Protein AF-0000000074540325 (afdb_homodimer)

pLDDT: mean 92.82, std 8.45, range [39.62, 98.94]

Nearest PDB structures (foldseek):
  8rpl-assembly2_B  TM=8.154E-01  e=2.091E-77  Chloroflexota bacterium
  2p20-assembly1_A  TM=7.859E-01  e=2.698E-72  Salmonella enterica subsp. enterica serovar Typhimurium
  7mmz-assembly1_A  TM=8.323E-01  e=1.380E-63  Legionella pneumophila subsp. pneumophila str. Philadelphia 1
  5ifi-assembly3_C  TM=8.531E-01  e=8.844E-60  Cryptococcus neoformans H99
  8g0s-assembly1_B  TM=9.288E-01  e=1.425E-56  Cryptococcus neoformans

Radius of gyration: 36.54 Å; Cα contacts (8 Å, |Δi|>4): 2992; chains: 2; bounding box: 63×116×85 Å

Secondary structure (DSSP, 8-state):
-------B---HHHHHTSHHHHHHHHHT-SSHHHHHHHHHH-HHHHHHHHHHHTT---SB--SEEEE-TT-GGG-EEEET-BB-HHHHHTGGGGGGTTBEEEEEE-TTS-EEEEEHHHHHHHHHHHHHHHHHTT--TT-EEEE---S-HHHHHHHHHHHHTTPEEEE--TT--HHHHHHHHHHHT-SEEEEESEEEETTEEEESHHHHHHH-TTS---EEEEE-SS-------TTTEEEGGG----S--PPPPB-TTSEEEEEEE--TTSSPEEEEEEHHHHHHHHHHHHHHTS---TT-EEEE---TTSTHHHHHHHHHHHTT-EEEEE-S-TT-SSTTHHHHHHHHHT--EEEE-HHHHHHHHTT-HHHHHTS--TT--EEEE-SSPPPHHHHHHIIIIISTTSS-EEE-EEEGGGTEEEEE--TTS-B-TT---EEPTT--EEEE-TTS-B-SSS-EEEEE-S--TTS-S-BTT-HHHHHHHHSSSBTTBEEEEEEEEE-TTS-EEEEEEGGG-EEETTEEE-HHHHHHHHHTSTTEEEEEEEEEEETTTEEEEEEEEEE-TT----HHHHHHHHHHHHHHH-GGG--SEEEE-S---BBTTS-B-HHHHHHHHTT------TTBS-THHHHHHHHHH-/-------B---HHHHHTSHHHHHHHHHT-SSHHHHHHHHHH-HHHHHHHHHHHTT---SB--SEEEE-TT-GGG-EEEET-BB-HHHHHTGGGGGGTTBEEEEEE-TTS-EEEEEHHHHHHHHHHHHHHHHHTT--TT-EEEE---S-HHHHHHHHHHHHTTPEEEE--TT--HHHHHHHHHHHT-SEEEEESEEEETTEEEESHHHHHHH-TTS---EEEEE-SS-------TTTEEEGGG----S--PPPPB-TTSEEEEEEE--TTSSPEEEEEEHHHHHHHHHHHHHHTS---TT-EEEE---TTSTHHHHHHHHHHHTT-EEEEE-S-TT-SSTTHHHHHHHHHT--EEEE-HHHHHHHHTT-HHHHHTS--TT--EEEE-SSPPPHHHHHHIIIIISTTSS-EEE-EEEGGGTEEEEE--TTS-B-TT---EEPTT--EEEE-TTS-B-SSS-EEEEE-S--TTS-S-BTT-HHHHHHHHSSSBTTBEEEEEEEEE-TTS-EEEEEEGGG-EEETTEEE-HHHHHHHHHTSTTEEEEEEEEEEETTTEEEEEEEEEE-TT----HHHHHHHHHHHHHHH-GGG--SEEEE-S---BBTTS-B-HHHHHHHHTT------TTBS-THHHHHHHHHH-

Solvent-accessible surface area (backbone atoms only — not comparable to full-atom values): 65055 Å² total; per-residue (Å²): 127,82,86,73,61,76,76,43,71,55,53,67,67,59,29,71,68,27,53,48,45,51,48,26,61,74,75,68,44,92,45,71,68,57,46,32,49,48,16,41,74,36,48,63,61,33,55,50,48,49,39,59,78,58,61,65,66,57,82,36,71,50,79,37,63,65,46,52,86,75,31,70,84,53,53,41,44,32,42,82,20,22,27,38,45,25,43,47,31,40,59,71,42,43,70,48,28,52,29,37,36,34,39,36,34,42,50,88,64,50,71,49,77,32,27,31,40,56,46,50,31,51,17,16,17,50,29,44,45,42,43,73,74,67,51,37,69,72,38,29,37,31,34,46,34,55,48,44,72,65,43,57,34,48,47,37,15,28,27,23,48,34,11,20,21,26,45,32,48,60,72,51,41,31,68,64,48,23,56,52,37,41,72,63,48,21,37,35,37,38,34,20,36,29,45,51,45,80,90,37,75,46,69,37,42,67,42,48,59,68,16,48,67,88,38,59,59,56,37,33,36,33,35,79,69,67,78,58,93,69,94,72,48,81,89,34,40,43,50,49,89,71,66,80,47,53,57,69,60,83,69,44,82,29,52,28,68,41,57,29,35,38,44,62,42,88,32,94,85,63,59,65,42,33,31,27,26,18,25,45,7,51,44,50,41,20,27,48,45,40,34,44,36,60,45,59,47,63,64,38,24,39,33,61,66,69,44,43,36,38,60,64,27,54,35,51,54,41,11,38,26,38,62,57,17,24,35,49,41,52,34,50,44,69,54,34,88,41,72,38,39,57,43,50,47,28,40,75,67,42,31,18,33,44,31,31,25,37,56,59,50,51,58,52,55,70,67,39,66,61,51,49,66,78,38,61,53,81,50,45,56,28,37,34,34,31,71,40,83,48,54,64,69,58,48,48,42,46,31,53,66,66,36,58,68,71,24,49,71,34,29,37,43,64,42,69,55,41,44,41,57,47,26,28,35,44,55,74,45,68,38,42,86,70,36,26,32,37,56,25,77,39,38,33,59,48,28,24,45,97,86,66,43,80,51,68,74,41,78,20,38,29,30,30,64,54,74,54,66,21,40,37,78,32,29,65,96,32,58,64,59,35,42,59,64,28,41,57,89,41,85,76,27,40,44,70,52,28,28,21,33,33,46,96,87,57,40,29,42,73,34,48,46,50,86,48,44,23,46,31,69,89,40,78,42,42,28,41,60,54,25,55,60,47,40,67,37,87,53,33,60,42,52,50,39,42,50,37,84,33,93,87,37,52,18,38,36,33,35,37,36,20,59,31,91,93,50,73,94,41,71,65,56,50,47,50,48,37,50,50,44,22,69,74,71,32,71,80,57,39,50,74,40,76,43,75,31,94,48,75,43,20,30,74,61,46,36,68,42,56,67,45,53,45,18,55,76,67,71,46,81,66,76,84,59,53,57,35,64,43,61,60,21,54,54,51,44,45,59,71,69,102,126,83,88,73,60,75,75,43,71,55,52,67,68,60,29,71,69,27,52,48,45,52,49,26,61,75,74,70,45,93,45,70,67,56,48,34,50,47,17,41,76,36,48,63,61,34,56,52,47,48,40,59,77,60,60,66,67,57,82,36,71,50,81,37,62,64,45,52,87,77,32,73,84,53,53,43,44,32,41,80,19,23,26,36,43,26,43,48,32,41,60,70,42,42,71,49,28,52,29,40,36,35,37,36,34,41,48,89,65,51,73,51,77,31,28,31,40,57,46,50,30,52,17,15,18,50,30,45,46,41,43,74,74,68,51,38,69,73,36,29,36,32,33,46,35,54,48,44,73,65,44,58,34,49,45,36,13,29,27,24,47,34,12,20,21,26,45,33,48,60,74,51,41,33,68,62,49,24,54,52,38,42,73,63,49,21,37,34,36,37,34,21,37,28,46,53,45,81,90,36,76,44,68,36,40,66,41,48,60,68,17,49,67,89,39,60,58,55,37,35,38,33,35,79,68,66,79,59,93,68,92,72,47,83,89,34,38,42,51,49,89,70,64,78,46,53,54,69,60,81,67,44,82,29,53,28,70,41,60,28,35,39,44,63,42,89,33,95,86,63,59,65,42,33,31,28,25,18,26,47,7,51,43,49,40,21,27,48,46,40,34,43,37,61,44,58,47,63,64,40,25,38,32,60,64,69,44,42,36,37,61,65,26,54,34,52,53,42,10,38,28,40,62,57,17,23,35,49,39,51,34,51,45,69,53,32,87,41,71,36,39,56,41,50,47,29,41,73,68,43,32,20,33,44,32,31,26,36,54,58,50,50,58,51,55,70,66,39,67,63,50,50,67,78,37,61,52,82,51,45,57,27,36,33,35,31,73,40,86,49,54,63,67,58,48,48,42,46,32,53,66,66,36,58,67,72,23,51,72,34,30,37,41,62,41,68,54,40,44,42,59,47,24,28,35,45,56,74,45,67,40,42,85,70,37,25,33,36,56,26,78,38,39,34,60,49,28,24,43,97,88,66,45,81,53,67,74,41,78,20,37,31,29,30,64,54,76,53,66,21,40,36,80,32,28,66,96,32,57,64,60,35,42,60,64,29,40,58,89,42,86,76,28,40,43,71,50,28,28,23,33,32,46,97,86,58,41,29,44,73,34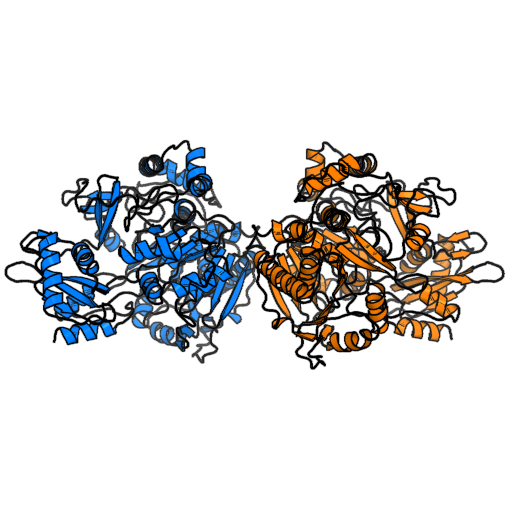,49,48,50,87,47,44,22,45,33,69,88,40,78,43,42,30,41,60,55,24,53,60,46,37,66,38,86,52,33,59,42,52,50,39,42,50,38,84,34,93,85,37,52,17,38,35,34,35,37,34,21,58,31,93,92,52,73,93,43,72,65,55,50,48,49,47,38,48,50,43,21,70,74,70,33,71,80,57,40,50,75,38,76,43,74,31,94,47,74,42,19,30,74,63,46,36,68,43,56,67,45,52,46,18,55,76,65,70,47,82,66,77,84,59,52,57,35,65,44,62,62,21,53,55,51,44,46,58,72,69,100

Foldseek 3Di:
DPPFDFDFAFDPVLQCQFLQNVVCVVVVHPDPVVLQVVLQVCVQVNVVVLCVSLVFDWPAFADGQWDQPVHLLFIAGSHPIWHFLLCLLAVVCVVQQPAWAEWEAELVGDIDTDGSNRLLLLLQLVLVVCVVLVDAAAAEEEELEWQDSVLLSSLSSQRQRNHAYEYDFNLFALQVVLLVQALRLHAEYEEEQFGDALHDTHGRQVRPVSSCPPGNHFAYEYEYDPVDDDDADPRHYDYSVPRDGGSDDHGDIDRQARFHYWAWDQDPVQRIWTFTWGSNLLASFLQQCCCWAVRDDAAAEEEEPDTCNFLVNSSCSSNQSSSNHYYYHYTYACCPPHHLNVLVCCQVVVHAEYEAALVNLLSSCVVDLCSNVVGDNVSYAEYEYEDDQHAQVSQVCCCCRNVVSNHYYWYFYDGPQSSHGQFTDHSNGTDGGRWRFAGDRNWQWFFAAQVRDGDAQDKGFIKTQGDDNGHTSDTRVCNPVRCVQFAPSDHRIGGPQWIKHAYPVRIIDTQGGNVQWAQFQNDTDRQSVLFNQLCVPQFFPGKGWGWAQDDVGRTAIEIETETDPPDDDDPVSLVVSQCSSCVVPNPRRRHPYYFYFNDFWDFPSGHGDVVQVRCLVVVHDNRRSSRTPDPCRSVRSNVSVD/DPPFDFDFAFDPVLQCQFLQNVVCVVVVHPDPVVLQVVLQVCVQVNVVVLCVSLVFDWPAFADGQWDQPVHQLFIAGSHPIWHFLLCLLAVVCVVQQPAWAEWEAELVGDIDTDGSNRLLLLLQLVLVVCVVLVDAAAAEEEELEWQDSVLLSSLSSQRQRNHAYEYDFNLFALQVVLLVQALRLHAEYEEEQFGDALHDTHGRQVRPVSSCPPGNHFAYEYEYDPVDDDDADPRHYDYSVPRDGGSDDHGDIDRQARFHYWAWDQDPVQRIWTFTWGSNLLASFLQQCCCFAVRDDAAAEEEEPDTCNFLVNSSCSSNQSSSNHYYYHYTYACCPPHHLNVLVCCQVVVHAEYEAALVNLLSSCVVDLVSNVVGDNVSYAEYEYEDDQHAQVSQVCCCCRNVVSNHYYWYFYDGPQSSHGQFTAHSNGGDGGRWRHAGDRNWQWFFQAQVRDGDAQDKGFIKTQGDDNGHTSDTRVCNPVRCVQFAPSDHRIGGPQWIKHAHPVRIIDTQGGNVQWAQFQNDTDRQSVLFNQLCVPQFFPGKGWGWAQDDPGRTAIEIETATDPPDDDDPVSLVVSQCSSCVVPNPRRRHPYYFYFNDFWDFPSGHGDRVQVRCLVVVHDNRRSSRTPDPCRSVRSNVSVD

Structure (mmCIF, N/CA/C/O backbone):
data_AF-0000000074540325-model_v1
#
loop_
_entity.id
_entity.type
_entity.pdbx_description
1 polymer 'acetate--CoA ligase'
#
loop_
_atom_site.group_PDB
_atom_site.id
_atom_site.type_symbol
_atom_site.label_atom_id
_atom_site.label_alt_id
_atom_site.label_comp_id
_atom_site.label_asym_id
_atom_site.label_entity_id
_atom_site.label_seq_id
_atom_site.pdbx_PDB_ins_code
_atom_site.Cartn_x
_atom_site.Cartn_y
_atom_site.Cartn_z
_atom_site.occupancy
_atom_site.B_iso_or_equiv
_atom_site.auth_seq_id
_atom_site.auth_comp_id
_atom_site.auth_asym_id
_atom_site.auth_atom_id
_atom_site.pdbx_PDB_model_num
ATOM 1 N N . MET A 1 1 ? -17.625 31.891 34.281 1 39.62 1 MET A N 1
ATOM 2 C CA . MET A 1 1 ? -17.609 30.969 33.156 1 39.62 1 MET A CA 1
ATOM 3 C C . MET A 1 1 ? -18.391 29.703 33.469 1 39.62 1 MET A C 1
ATOM 5 O O . MET A 1 1 ? -18.25 29.125 34.531 1 39.62 1 MET A O 1
ATOM 9 N N . ARG A 1 2 ? -19.672 29.641 33.031 1 47.06 2 ARG A N 1
ATOM 10 C CA . ARG A 1 2 ? -20.578 28.531 33.312 1 47.06 2 ARG A CA 1
ATOM 11 C C . ARG A 1 2 ? -19.828 27.219 33.375 1 47.06 2 ARG A C 1
ATOM 13 O O . ARG A 1 2 ? -18.938 26.953 32.594 1 47.06 2 ARG A O 1
ATOM 20 N N . LYS A 1 3 ? -19.922 26.5 34.531 1 57.47 3 LYS A N 1
ATOM 21 C CA . LYS A 1 3 ? -19.406 25.156 34.781 1 57.47 3 LYS A CA 1
ATOM 22 C C . LYS A 1 3 ? -19.781 24.203 33.625 1 57.47 3 LYS A C 1
ATOM 24 O O . LYS A 1 3 ? -20.969 23.906 33.438 1 57.47 3 LYS A O 1
ATOM 29 N N . MET A 1 4 ? -18.984 24.125 32.531 1 70.88 4 MET A N 1
ATOM 30 C CA . MET A 1 4 ? -19.234 23.188 31.438 1 70.88 4 MET A CA 1
ATOM 31 C C . MET A 1 4 ? -18.906 21.766 31.875 1 70.88 4 MET A C 1
ATOM 33 O O . MET A 1 4 ? -17.844 21.5 32.406 1 70.88 4 MET A O 1
ATOM 37 N N . GLY A 1 5 ? -19.922 20.891 32 1 78.5 5 GLY A N 1
ATOM 38 C CA . GLY A 1 5 ? -19.719 19.484 32.344 1 78.5 5 GLY A CA 1
ATOM 39 C C . GLY A 1 5 ? -19.062 18.688 31.25 1 78.5 5 GLY A C 1
ATOM 40 O O . GLY A 1 5 ? -18.984 19.125 30.109 1 78.5 5 GLY A O 1
ATOM 41 N N . PHE A 1 6 ? -18.344 17.625 31.734 1 84.12 6 PHE A N 1
ATOM 42 C CA . PHE A 1 6 ? -17.844 16.656 30.781 1 84.12 6 PHE A CA 1
ATOM 43 C C . PHE A 1 6 ? -18.969 16.031 29.969 1 84.12 6 PHE A C 1
ATOM 45 O O . PHE A 1 6 ? -19.969 15.578 30.531 1 84.12 6 PHE A O 1
ATOM 52 N N . ILE A 1 7 ? -18.781 16.078 28.672 1 87 7 ILE A N 1
ATOM 53 C CA . ILE A 1 7 ? -19.922 15.594 27.875 1 87 7 ILE A CA 1
ATOM 54 C C . ILE A 1 7 ? -19.484 14.375 27.062 1 87 7 ILE A C 1
ATOM 56 O O . ILE A 1 7 ? -20.328 13.703 26.453 1 87 7 ILE A O 1
ATOM 60 N N . TRP A 1 8 ? -18.25 14.125 26.922 1 93.81 8 TRP A N 1
ATOM 61 C CA . TRP A 1 8 ? -17.75 12.953 26.219 1 93.81 8 TRP A CA 1
ATOM 62 C C . TRP A 1 8 ? -16.734 12.203 27.078 1 93.81 8 TRP A C 1
ATOM 64 O O . TRP A 1 8 ? -15.805 12.812 27.625 1 93.81 8 TRP A O 1
ATOM 74 N N . HIS A 1 9 ? -16.953 10.961 27.203 1 94.88 9 HIS A N 1
ATOM 75 C CA . HIS A 1 9 ? -16.031 10.07 27.891 1 94.88 9 HIS A CA 1
ATOM 76 C C . HIS A 1 9 ? -15.469 9.016 26.953 1 94.88 9 HIS A C 1
ATOM 78 O O . HIS A 1 9 ? -16.219 8.438 26.156 1 94.88 9 HIS A O 1
ATOM 84 N N . PRO A 1 10 ? -14.203 8.82 27.016 1 94.38 10 PRO A N 1
ATOM 85 C CA . PRO A 1 10 ? -13.609 7.867 26.078 1 94.38 10 PRO A CA 1
ATOM 86 C C . PRO A 1 10 ? -14.102 6.441 26.297 1 94.38 10 PRO A C 1
ATOM 88 O O . PRO A 1 10 ? -14.07 5.934 27.422 1 94.38 10 PRO A O 1
ATOM 91 N N . PRO A 1 11 ? -14.531 5.84 25.234 1 93.38 11 PRO A N 1
ATOM 92 C CA . PRO A 1 11 ? -14.82 4.406 25.344 1 93.38 11 PRO A CA 1
ATOM 93 C C . PRO A 1 11 ? -13.617 3.598 25.812 1 93.38 11 PRO A C 1
ATOM 95 O O . PRO A 1 11 ? -12.484 3.891 25.422 1 93.38 11 PRO A O 1
ATOM 98 N N . LYS A 1 12 ? -13.875 2.537 26.625 1 93.06 12 LYS A N 1
ATOM 99 C CA . LYS A 1 12 ? -12.82 1.721 27.219 1 93.06 12 LYS A CA 1
ATOM 100 C C . LYS A 1 12 ? -11.906 1.138 26.141 1 93.06 12 LYS A C 1
ATOM 102 O O . LYS A 1 12 ? -10.68 1.154 26.281 1 93.06 12 LYS A O 1
ATOM 107 N N . GLU A 1 13 ? -12.5 0.644 25.125 1 93.44 13 GLU A N 1
ATOM 108 C CA . GLU A 1 13 ? -11.734 0.012 24.047 1 93.44 13 GLU A CA 1
ATOM 109 C C . GLU A 1 13 ? -10.812 1.016 23.375 1 93.44 13 GLU A C 1
ATOM 111 O O . GLU A 1 13 ? -9.672 0.686 23.016 1 93.44 13 GLU A O 1
ATOM 116 N N . LEU A 1 14 ? -11.281 2.188 23.156 1 92.69 14 LEU A N 1
ATOM 117 C CA . LEU A 1 14 ? -10.492 3.246 22.547 1 92.69 14 LEU A CA 1
ATOM 118 C C . LEU A 1 14 ? -9.273 3.578 23.406 1 92.69 14 LEU A C 1
ATOM 120 O O . LEU A 1 14 ? -8.164 3.713 22.875 1 92.69 14 LEU A O 1
ATOM 124 N N . VAL A 1 15 ? -9.469 3.635 24.688 1 94.56 15 VAL A N 1
ATOM 125 C CA . VAL A 1 15 ? -8.383 3.969 25.609 1 94.56 15 VAL A CA 1
ATOM 126 C C . VAL A 1 15 ? -7.359 2.836 25.641 1 94.56 15 VAL A C 1
ATOM 128 O O . VAL A 1 15 ? -6.156 3.074 25.5 1 94.56 15 VAL A O 1
ATOM 131 N N . GLU A 1 16 ? -7.852 1.613 25.734 1 95.12 16 GLU A N 1
ATOM 132 C CA . GLU A 1 16 ? -6.984 0.447 25.891 1 95.12 16 GLU A CA 1
ATOM 133 C C . GLU A 1 16 ? -6.102 0.253 24.656 1 95.12 16 GLU A C 1
ATOM 135 O O . GLU A 1 16 ? -4.961 -0.201 24.781 1 95.12 16 GLU A O 1
ATOM 140 N N . GLU A 1 17 ? -6.625 0.683 23.578 1 94.94 17 GLU A N 1
ATOM 141 C CA . GLU A 1 17 ? -5.895 0.445 22.344 1 94.94 17 GLU A CA 1
ATOM 142 C C . GLU A 1 17 ? -5.086 1.673 21.938 1 94.94 17 GLU A C 1
ATOM 144 O O . GLU A 1 17 ? -4.352 1.638 20.938 1 94.94 17 GLU A O 1
ATOM 149 N N . SER A 1 18 ? -5.105 2.717 22.703 1 96.75 18 SER A N 1
ATOM 150 C CA . SER A 1 18 ? -4.484 3.977 22.312 1 96.75 18 SER A CA 1
ATOM 151 C C . SER A 1 18 ? -2.973 3.932 22.5 1 96.75 18 SER A C 1
ATOM 153 O O . SER A 1 18 ? -2.473 3.203 23.359 1 96.75 18 SER A O 1
ATOM 155 N N . ASN A 1 19 ? -2.229 4.641 21.672 1 98 19 ASN A N 1
ATOM 156 C CA . ASN A 1 19 ? -0.785 4.801 21.828 1 98 19 ASN A CA 1
ATOM 157 C C . ASN A 1 19 ? -0.426 5.398 23.188 1 98 19 ASN A C 1
ATOM 159 O O . ASN A 1 19 ? 0.582 5.023 23.781 1 98 19 ASN A O 1
ATOM 163 N N . VAL A 1 20 ? -1.265 6.352 23.656 1 97.25 20 VAL A N 1
ATOM 164 C CA . VAL A 1 20 ? -1.009 7.012 24.938 1 97.25 20 VAL A CA 1
ATOM 165 C C . VAL A 1 20 ? -1.085 5.996 26.062 1 97.25 20 VAL A C 1
ATOM 167 O O . VAL A 1 20 ? -0.254 6.012 26.984 1 97.25 20 VAL A O 1
ATOM 170 N N . LYS A 1 21 ? -2.092 5.117 26.016 1 97 21 LYS A N 1
ATOM 171 C CA . LYS A 1 21 ? -2.211 4.082 27.031 1 97 21 LYS A CA 1
ATOM 172 C C . LYS A 1 21 ? -0.998 3.154 27.016 1 97 21 LYS A C 1
ATOM 174 O O . LYS A 1 21 ? -0.495 2.768 28.078 1 97 21 LYS A O 1
ATOM 179 N N . ALA A 1 22 ? -0.578 2.771 25.859 1 97.75 22 ALA A N 1
ATOM 180 C CA . ALA A 1 22 ? 0.612 1.933 25.75 1 97.75 22 ALA A CA 1
ATOM 181 C C . ALA A 1 22 ? 1.819 2.598 26.406 1 97.75 22 ALA A C 1
ATOM 183 O O . ALA A 1 22 ? 2.592 1.942 27.109 1 97.75 22 ALA A O 1
ATOM 184 N N . PHE A 1 23 ? 2.029 3.857 26.141 1 98 23 PHE A N 1
ATOM 185 C CA . PHE A 1 23 ? 3.131 4.605 26.734 1 98 23 PHE A CA 1
ATOM 186 C C . PHE A 1 23 ? 2.973 4.68 28.25 1 98 23 PHE A C 1
ATOM 188 O O . PHE A 1 23 ? 3.934 4.461 29 1 98 23 PHE A O 1
ATOM 195 N N . MET A 1 24 ? 1.823 5.031 28.703 1 97.38 24 MET A N 1
ATOM 196 C CA . MET A 1 24 ? 1.558 5.129 30.125 1 97.38 24 MET A CA 1
ATOM 197 C C . MET A 1 24 ? 1.885 3.816 30.844 1 97.38 24 MET A C 1
ATOM 199 O O . MET A 1 24 ? 2.527 3.816 31.891 1 97.38 24 MET A O 1
ATOM 203 N N . ASP A 1 25 ? 1.465 2.723 30.234 1 97.56 25 ASP A N 1
ATOM 204 C CA . ASP A 1 25 ? 1.739 1.41 30.812 1 97.56 25 ASP A CA 1
ATOM 205 C C . ASP A 1 25 ? 3.24 1.129 30.844 1 97.56 25 ASP A C 1
ATOM 207 O O . ASP A 1 25 ? 3.764 0.652 31.859 1 97.56 25 ASP A O 1
ATOM 211 N N . ALA A 1 26 ? 3.867 1.436 29.781 1 97.81 26 ALA A N 1
ATOM 212 C CA . ALA A 1 26 ? 5.297 1.158 29.672 1 97.81 26 ALA A CA 1
ATOM 213 C C . ALA A 1 26 ? 6.094 1.988 30.672 1 97.81 26 ALA A C 1
ATOM 215 O O . ALA A 1 26 ? 7.109 1.526 31.203 1 97.81 26 ALA A O 1
ATOM 216 N N . GLU A 1 27 ? 5.68 3.264 30.875 1 97.12 27 GLU A N 1
ATOM 217 C CA . GLU A 1 27 ? 6.445 4.191 31.703 1 97.12 27 GLU A CA 1
ATOM 218 C C . GLU A 1 27 ? 5.871 4.277 33.125 1 97.12 27 GLU A C 1
ATOM 220 O O . GLU A 1 27 ? 6.41 4.988 33.969 1 97.12 27 GLU A O 1
ATOM 225 N N . GLY A 1 28 ? 4.734 3.627 33.375 1 96.56 28 GLY A N 1
ATOM 226 C CA . GLY A 1 28 ? 4.207 3.463 34.719 1 96.56 28 GLY A CA 1
ATOM 227 C C . GLY A 1 28 ? 3.295 4.602 35.156 1 96.56 28 GLY A C 1
ATOM 228 O O . GLY A 1 28 ? 3.285 4.992 36.312 1 96.56 28 GLY A O 1
ATOM 229 N N . PHE A 1 29 ? 2.557 5.203 34.25 1 96.12 29 PHE A N 1
ATOM 230 C CA . PHE A 1 29 ? 1.616 6.262 34.594 1 96.12 29 PHE A CA 1
ATOM 231 C C . PHE A 1 29 ? 0.203 5.707 34.719 1 96.12 29 PHE A C 1
ATOM 233 O O . PHE A 1 29 ? -0.233 4.902 33.906 1 96.12 29 PHE A O 1
ATOM 240 N N . SER A 1 30 ? -0.513 6.117 35.688 1 92 30 SER A N 1
ATOM 241 C CA . SER A 1 30 ? -1.896 5.695 35.906 1 92 30 SER A CA 1
ATOM 242 C C . SER A 1 30 ? -2.873 6.742 35.375 1 92 30 SER A C 1
ATOM 244 O O . SER A 1 30 ? -4.051 6.449 35.156 1 92 30 SER A O 1
ATOM 246 N N . ASP A 1 31 ? -2.383 7.91 35.25 1 90.94 31 ASP A N 1
ATOM 247 C CA . ASP A 1 31 ? -3.229 9.016 34.812 1 90.94 31 ASP A CA 1
ATOM 248 C C . ASP A 1 31 ? -2.525 9.875 33.75 1 90.94 31 ASP A C 1
ATOM 250 O O . ASP A 1 31 ? -1.314 10.086 33.844 1 90.94 31 ASP A O 1
ATOM 254 N N . TYR A 1 32 ? -3.299 10.359 32.781 1 93.56 32 TYR A N 1
ATOM 255 C CA . TYR A 1 32 ? -2.754 11.164 31.688 1 93.56 32 TYR A CA 1
ATOM 256 C C . TYR A 1 32 ? -2.166 12.469 32.219 1 93.56 32 TYR A C 1
ATOM 258 O O . TYR A 1 32 ? -1.13 12.93 31.734 1 93.56 32 TYR A O 1
ATOM 266 N N . LYS A 1 33 ? -2.801 13.062 33.188 1 92.75 33 LYS A N 1
ATOM 267 C CA . LYS A 1 33 ? -2.352 14.336 33.75 1 92.75 33 LYS A CA 1
ATOM 268 C C . LYS A 1 33 ? -0.965 14.195 34.375 1 92.75 33 LYS A C 1
ATOM 270 O O . LYS A 1 33 ? -0.13 15.094 34.25 1 92.75 33 LYS A O 1
ATOM 275 N N . GLN A 1 34 ? -0.732 13.117 35 1 95.06 34 GLN A N 1
ATOM 276 C CA . GLN A 1 34 ? 0.573 12.859 35.594 1 95.06 34 GLN A CA 1
ATOM 277 C C . GLN A 1 34 ? 1.661 12.766 34.531 1 95.06 34 GLN A C 1
ATOM 279 O O . GLN A 1 34 ? 2.785 13.227 34.75 1 95.06 34 GLN A O 1
ATOM 284 N N . MET A 1 35 ? 1.286 12.109 33.5 1 96.31 35 MET A N 1
ATOM 285 C CA . MET A 1 35 ? 2.213 12 32.375 1 96.31 35 MET A CA 1
ATOM 286 C C . MET A 1 35 ? 2.564 13.375 31.828 1 96.31 35 MET A C 1
ATOM 288 O O . MET A 1 35 ? 3.736 13.664 31.578 1 96.31 35 MET A O 1
ATOM 292 N N . VAL A 1 36 ? 1.586 14.227 31.672 1 97 36 VAL A N 1
ATOM 293 C CA . VAL A 1 36 ? 1.803 15.586 31.172 1 97 36 VAL A CA 1
ATOM 294 C C . VAL A 1 36 ? 2.725 16.344 32.125 1 97 36 VAL A C 1
ATOM 296 O O . VAL A 1 36 ? 3.686 16.984 31.703 1 97 36 VAL A O 1
ATOM 299 N N . GLU A 1 37 ? 2.488 16.188 33.406 1 96.44 37 GLU A N 1
ATOM 300 C CA . GLU A 1 37 ? 3.279 16.875 34.406 1 96.44 37 GLU A CA 1
ATOM 301 C C . GLU A 1 37 ? 4.738 16.438 34.375 1 96.44 37 GLU A C 1
ATOM 303 O O . GLU A 1 37 ? 5.648 17.266 34.375 1 96.44 37 GLU A O 1
ATOM 308 N N . LYS A 1 38 ? 4.906 15.188 34.281 1 97.75 38 LYS A N 1
ATOM 309 C CA . LYS A 1 38 ? 6.277 14.68 34.25 1 97.75 38 LYS A CA 1
ATOM 310 C C . LYS A 1 38 ? 6.984 15.141 32.969 1 97.75 38 LYS A C 1
ATOM 312 O O . LYS A 1 38 ? 8.172 15.469 33 1 97.75 38 LYS A O 1
ATOM 317 N N . SER A 1 39 ? 6.293 15.125 31.906 1 98.19 39 SER A N 1
ATOM 318 C CA . SER A 1 39 ? 6.879 15.492 30.609 1 98.19 39 SER A CA 1
ATOM 319 C C . SER A 1 39 ? 7.387 16.938 30.625 1 98.19 39 SER A C 1
ATOM 321 O O . SER A 1 39 ? 8.328 17.266 29.906 1 98.19 39 SER A O 1
ATOM 323 N N . THR A 1 40 ? 6.828 17.797 31.438 1 97.56 40 THR A N 1
ATOM 324 C CA . THR A 1 40 ? 7.23 19.203 31.5 1 97.56 40 THR A CA 1
ATOM 325 C C . THR A 1 40 ? 8.227 19.438 32.625 1 97.56 40 THR A C 1
ATOM 327 O O . THR A 1 40 ? 9.078 20.312 32.531 1 97.56 40 THR A O 1
ATOM 330 N N . ASP A 1 41 ? 8.117 18.609 33.656 1 97.56 41 ASP A N 1
ATOM 331 C CA . ASP A 1 41 ? 9.039 18.75 34.781 1 97.56 41 ASP A CA 1
ATOM 332 C C . ASP A 1 41 ? 10.445 18.297 34.406 1 97.56 41 ASP A C 1
ATOM 334 O O . ASP A 1 41 ? 11.43 18.875 34.875 1 97.56 41 ASP A O 1
ATOM 338 N N . ASP A 1 42 ? 10.5 17.312 33.594 1 98.19 42 ASP A N 1
ATOM 339 C CA . ASP A 1 42 ? 11.773 16.75 33.125 1 98.19 42 ASP A CA 1
ATOM 340 C C . ASP A 1 42 ? 11.82 16.641 31.609 1 98.19 42 ASP A C 1
ATOM 342 O O . ASP A 1 42 ? 11.656 15.547 31.062 1 98.19 42 ASP A O 1
ATOM 346 N N . ILE A 1 43 ? 12.203 17.719 31.031 1 97.5 43 ILE A N 1
ATOM 347 C CA . ILE A 1 43 ? 12.125 17.781 29.562 1 97.5 43 ILE A CA 1
ATOM 348 C C . ILE A 1 43 ? 13.234 16.922 28.953 1 97.5 43 ILE A C 1
ATOM 350 O O . ILE A 1 43 ? 13.109 16.453 27.828 1 97.5 43 ILE A O 1
ATOM 354 N N . GLU A 1 44 ? 14.328 16.703 29.672 1 98.06 44 GLU A N 1
ATOM 355 C CA . GLU A 1 44 ? 15.359 15.797 29.172 1 98.06 44 GLU A CA 1
ATOM 356 C C . GLU A 1 44 ? 14.828 14.375 29.047 1 98.06 44 GLU A C 1
ATOM 358 O O . GLU A 1 44 ? 15.031 13.711 28.016 1 98.06 44 GLU A O 1
ATOM 363 N N . TRP A 1 45 ? 14.203 13.945 30.125 1 98.25 45 TRP A N 1
ATOM 364 C CA . TRP A 1 45 ? 13.578 12.625 30.094 1 98.25 45 TRP A CA 1
ATOM 365 C C . TRP A 1 45 ? 12.547 12.531 28.984 1 98.25 45 TRP A C 1
ATOM 367 O O . TRP A 1 45 ? 12.555 11.578 28.203 1 98.25 45 TRP A O 1
ATOM 377 N N . TRP A 1 46 ? 11.703 13.445 28.828 1 98.56 46 TRP A N 1
ATOM 378 C CA . TRP A 1 46 ? 10.578 13.375 27.906 1 98.56 46 TRP A CA 1
ATOM 379 C C . TRP A 1 46 ? 11.07 13.344 26.453 1 98.56 46 TRP A C 1
ATOM 381 O O . TRP A 1 46 ? 10.648 12.492 25.672 1 98.56 46 TRP A O 1
ATOM 391 N N . TRP A 1 47 ? 11.922 14.266 26.141 1 98.62 47 TRP A N 1
ATOM 392 C CA . TRP A 1 47 ? 12.328 14.344 24.75 1 98.62 47 TRP A CA 1
ATOM 393 C C . TRP A 1 47 ? 13.219 13.164 24.359 1 98.62 47 TRP A C 1
ATOM 395 O O . TRP A 1 47 ? 13.266 12.773 23.203 1 98.62 47 TRP A O 1
ATOM 405 N N . SER A 1 48 ? 13.875 12.586 25.359 1 98.44 48 SER A N 1
ATOM 406 C CA . SER A 1 48 ? 14.547 11.32 25.109 1 98.44 48 SER A CA 1
ATOM 407 C C . SER A 1 48 ? 13.539 10.211 24.812 1 98.44 48 SER A C 1
ATOM 409 O O . SER A 1 48 ? 13.734 9.422 23.875 1 98.44 48 SER A O 1
ATOM 411 N N . LYS A 1 49 ? 12.492 10.156 25.609 1 98.38 49 LYS A N 1
ATOM 412 C CA . LYS A 1 49 ? 11.445 9.156 25.406 1 98.38 49 LYS A CA 1
ATOM 413 C C . LYS A 1 49 ? 10.719 9.383 24.078 1 98.38 49 LYS A C 1
ATOM 415 O O . LYS A 1 49 ? 10.352 8.422 23.391 1 98.38 49 LYS A O 1
ATOM 420 N N . ALA A 1 50 ? 10.508 10.68 23.734 1 98.44 50 ALA A N 1
ATOM 421 C CA . ALA A 1 50 ? 9.867 10.984 22.469 1 98.44 50 ALA A CA 1
ATOM 422 C C . ALA A 1 50 ? 10.68 10.43 21.297 1 98.44 50 ALA A C 1
ATOM 424 O O . ALA A 1 50 ? 10.125 9.812 20.375 1 98.44 50 ALA A O 1
ATOM 425 N N . VAL A 1 51 ? 12.008 10.633 21.328 1 98.69 51 VAL A N 1
ATOM 426 C CA . VAL A 1 51 ? 12.898 10.125 20.281 1 98.69 51 VAL A CA 1
ATOM 427 C C . VAL A 1 51 ? 12.75 8.602 20.172 1 98.69 51 VAL A C 1
ATOM 429 O O . VAL A 1 51 ? 12.664 8.062 19.078 1 98.69 51 VAL A O 1
ATOM 432 N N . GLU A 1 52 ? 12.672 7.98 21.328 1 98.25 52 GLU A N 1
ATOM 433 C CA . GLU A 1 52 ? 12.586 6.523 21.391 1 98.25 52 GLU A CA 1
ATOM 434 C C . GLU A 1 52 ? 11.242 6.031 20.844 1 98.25 52 GLU A C 1
ATOM 436 O O . GLU A 1 52 ? 11.203 5.164 19.969 1 98.25 52 GLU A O 1
ATOM 441 N N . TRP A 1 53 ? 10.148 6.57 21.312 1 98.12 53 TRP A N 1
ATOM 442 C CA . TRP A 1 53 ? 8.812 6.059 21.016 1 98.12 53 TRP A CA 1
ATOM 443 C C . TRP A 1 53 ? 8.391 6.43 19.594 1 98.12 53 TRP A C 1
ATOM 445 O O . TRP A 1 53 ? 7.586 5.73 18.984 1 98.12 53 TRP A O 1
ATOM 455 N N . LEU A 1 54 ? 8.961 7.523 19.109 1 98.44 54 LEU A N 1
ATOM 456 C CA . LEU A 1 54 ? 8.633 7.934 17.75 1 98.44 54 LEU A CA 1
ATOM 457 C C . LEU A 1 54 ? 9.625 7.336 16.75 1 98.44 54 LEU A C 1
ATOM 459 O O . LEU A 1 54 ? 9.508 7.555 15.547 1 98.44 54 LEU A O 1
ATOM 463 N N . ASN A 1 55 ? 10.57 6.652 17.266 1 97.88 55 ASN A N 1
ATOM 464 C CA . ASN A 1 55 ? 11.547 5.91 16.484 1 97.88 55 ASN A CA 1
ATOM 465 C C . ASN A 1 55 ? 12.336 6.828 15.555 1 97.88 55 ASN A C 1
ATOM 467 O O . ASN A 1 55 ? 12.43 6.578 14.352 1 97.88 55 ASN A O 1
ATOM 471 N N . VAL A 1 56 ? 12.852 7.902 16.109 1 98.69 56 VAL A N 1
ATOM 472 C CA . VAL A 1 56 ? 13.711 8.789 15.336 1 98.69 56 VAL A CA 1
ATOM 473 C C . VAL A 1 56 ? 15.047 8.109 15.07 1 98.69 56 VAL A C 1
ATOM 475 O O . VAL A 1 56 ? 15.711 7.645 16 1 98.69 56 VAL A O 1
ATOM 478 N N . GLU A 1 57 ? 15.438 8.023 13.859 1 98.44 57 GLU A N 1
ATOM 479 C CA . GLU A 1 57 ? 16.719 7.422 13.492 1 98.44 57 GLU A CA 1
ATOM 480 C C . GLU A 1 57 ? 17.797 8.492 13.289 1 98.44 57 GLU A C 1
ATOM 482 O O . GLU A 1 57 ? 17.516 9.547 12.711 1 98.44 57 GLU A O 1
ATOM 487 N N . TRP A 1 58 ? 18.938 8.234 13.836 1 98.62 58 TRP A N 1
ATOM 488 C CA . TRP A 1 58 ? 20.078 9.148 13.773 1 98.62 58 TRP A CA 1
ATOM 489 C C . TRP A 1 58 ? 21.219 8.562 12.945 1 98.62 58 TRP A C 1
ATOM 491 O O . TRP A 1 58 ? 21.5 7.363 13.023 1 98.62 58 TRP A O 1
ATOM 501 N N . PHE A 1 59 ? 21.781 9.414 12.07 1 98.56 59 PHE A N 1
ATOM 502 C CA . PHE A 1 59 ? 23 8.992 11.414 1 98.56 59 PHE A CA 1
ATOM 503 C C . PHE A 1 59 ? 24.141 8.867 12.422 1 9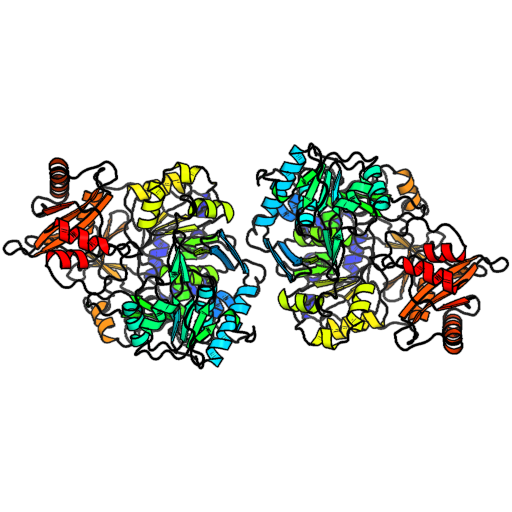8.56 59 PHE A C 1
ATOM 505 O O . PHE A 1 59 ? 24.953 7.949 12.336 1 98.56 59 PHE A O 1
ATOM 512 N N . LYS A 1 60 ? 24.234 9.812 13.281 1 98.44 60 LYS A N 1
ATOM 513 C CA . LYS A 1 60 ? 25.094 9.836 14.461 1 98.44 60 LYS A CA 1
ATOM 514 C C . LYS A 1 60 ? 24.297 10.141 15.727 1 98.44 60 LYS A C 1
ATOM 516 O O . LYS A 1 60 ? 23.609 11.156 15.805 1 98.44 60 LYS A O 1
ATOM 521 N N . PRO A 1 61 ? 24.328 9.273 16.719 1 98.12 61 PRO A N 1
ATOM 522 C CA . PRO A 1 61 ? 23.594 9.531 17.953 1 98.12 61 PRO A CA 1
ATOM 523 C C . PRO A 1 61 ? 24.016 10.836 18.641 1 98.12 61 PRO A C 1
ATOM 525 O O . PRO A 1 61 ? 25.188 11.219 18.578 1 98.12 61 PRO A O 1
ATOM 528 N N . TYR A 1 62 ? 23.094 11.484 19.25 1 98.5 62 TYR A N 1
ATOM 529 C CA . TYR A 1 62 ? 23.391 12.719 19.969 1 98.5 62 TYR A CA 1
ATOM 530 C C . TYR A 1 62 ? 24.031 12.422 21.312 1 98.5 62 TYR A C 1
ATOM 532 O O . TYR A 1 62 ? 23.906 11.32 21.844 1 98.5 62 TYR A O 1
ATOM 540 N N . GLU A 1 63 ? 24.688 13.398 21.891 1 97.94 63 GLU A N 1
ATOM 541 C CA . GLU A 1 63 ? 25.391 13.242 23.156 1 97.94 63 GLU A CA 1
ATOM 542 C C . GLU A 1 63 ? 24.594 13.836 24.328 1 97.94 63 GLU A C 1
ATOM 544 O O . GLU A 1 63 ? 24.719 13.375 25.469 1 97.94 63 GLU A O 1
ATOM 549 N N . LYS A 1 64 ? 23.922 14.898 24 1 97.44 64 LYS A N 1
ATOM 550 C CA . LYS A 1 64 ? 23.094 15.617 24.969 1 97.44 64 LYS A CA 1
ATOM 551 C C . LYS A 1 64 ? 21.75 16.016 24.375 1 97.44 64 LYS A C 1
ATOM 553 O O . LYS A 1 64 ? 21.688 16.453 23.219 1 97.44 64 LYS A O 1
ATOM 558 N N . VAL A 1 65 ? 20.734 15.852 25.25 1 98.44 65 VAL A N 1
ATOM 559 C CA . VAL A 1 65 ? 19.391 16.109 24.734 1 98.44 65 VAL A CA 1
ATOM 560 C C . VAL A 1 65 ? 19.219 17.594 24.453 1 98.44 65 VAL A C 1
ATOM 562 O O . VAL A 1 65 ? 18.656 17.969 23.422 1 98.44 65 VAL A O 1
ATOM 565 N N . TYR A 1 66 ? 19.578 18.438 25.344 1 98.12 66 TYR A N 1
ATOM 566 C CA . TYR A 1 66 ? 19.484 19.875 25.078 1 98.12 66 TYR A CA 1
ATOM 567 C C . TYR A 1 66 ? 20.594 20.641 25.797 1 98.12 66 TYR A C 1
ATOM 569 O O . TYR A 1 66 ? 21.188 20.125 26.75 1 98.12 66 TYR A O 1
ATOM 577 N N . ASP A 1 67 ? 21 21.781 25.266 1 98.19 67 ASP A N 1
ATOM 578 C CA . ASP A 1 67 ? 21.984 22.703 25.812 1 98.19 67 ASP A CA 1
ATOM 579 C C . ASP A 1 67 ? 21.469 24.125 25.812 1 98.19 67 ASP A C 1
ATOM 581 O O . ASP A 1 67 ? 21.234 24.703 24.75 1 98.19 67 ASP A O 1
ATOM 585 N N . MET A 1 68 ? 21.297 24.797 26.953 1 96.81 68 MET A N 1
ATOM 586 C CA . MET A 1 68 ? 20.766 26.156 27.078 1 96.81 68 MET A CA 1
ATOM 587 C C . MET A 1 68 ? 21.875 27.141 27.438 1 96.81 68 MET A C 1
ATOM 589 O O . MET A 1 68 ? 21.594 28.188 28.031 1 96.81 68 MET A O 1
ATOM 593 N N . SER A 1 69 ? 23.062 26.734 27.109 1 97.31 69 SER A N 1
ATOM 594 C CA . SER A 1 69 ? 24.188 27.578 27.516 1 97.31 69 SER A CA 1
ATOM 595 C C . SER A 1 69 ? 24.141 28.938 26.844 1 97.31 69 SER A C 1
ATOM 597 O O . SER A 1 69 ? 24.672 29.922 27.359 1 97.31 69 SER A O 1
ATOM 599 N N . LYS A 1 70 ? 23.484 29.047 25.766 1 95.75 70 LYS A N 1
ATOM 600 C CA . LYS A 1 70 ? 23.359 30.312 25.031 1 95.75 70 LYS A CA 1
ATOM 601 C C . LYS A 1 70 ? 22.094 31.062 25.422 1 95.75 70 LYS A C 1
ATOM 603 O O . LYS A 1 70 ? 21.766 32.094 24.844 1 95.75 70 LYS A O 1
ATOM 608 N N . GLY A 1 71 ? 21.391 30.484 26.359 1 96.38 71 GLY A N 1
ATOM 609 C CA . GLY A 1 71 ? 20.078 31.016 26.734 1 96.38 71 GLY A CA 1
ATOM 610 C C . GLY A 1 71 ? 18.922 30.156 26.25 1 96.38 71 GLY A C 1
ATOM 611 O O . GLY A 1 71 ? 19.062 29.453 25.25 1 96.38 71 GLY A O 1
ATOM 612 N N . ILE A 1 72 ? 17.812 30.297 26.969 1 97.06 72 ILE A N 1
ATOM 613 C CA . ILE A 1 72 ? 16.625 29.5 26.656 1 97.06 72 ILE A CA 1
ATOM 614 C C . ILE A 1 72 ? 16.141 29.844 25.25 1 97.06 72 ILE A C 1
ATOM 616 O O . ILE A 1 72 ? 15.609 28.984 24.547 1 97.06 72 ILE A O 1
ATOM 620 N N . GLU A 1 73 ? 16.406 31.078 24.781 1 96.31 73 GLU A N 1
ATOM 621 C CA . GLU A 1 73 ? 15.969 31.578 23.469 1 96.31 73 GLU A CA 1
ATOM 622 C C . GLU A 1 73 ? 16.703 30.875 22.344 1 96.31 73 GLU A C 1
ATOM 624 O O . GLU A 1 73 ? 16.25 30.875 21.188 1 96.31 73 GLU A O 1
ATOM 629 N N . TRP A 1 74 ? 17.859 30.266 22.703 1 96.94 74 TRP A N 1
ATOM 630 C CA . TRP A 1 74 ? 18.734 29.688 21.703 1 96.94 74 TRP A CA 1
ATOM 631 C C . TRP A 1 74 ? 19.125 28.25 22.078 1 96.94 74 TRP A C 1
ATOM 633 O O . TRP A 1 74 ? 20.281 27.859 21.891 1 96.94 74 TRP A O 1
ATOM 643 N N . THR A 1 75 ? 18.234 27.531 22.625 1 97.94 75 THR A N 1
ATOM 644 C CA . THR A 1 75 ? 18.484 26.156 23.062 1 97.94 75 THR A CA 1
ATOM 645 C C . THR A 1 75 ? 18.859 25.266 21.891 1 97.94 75 THR A C 1
ATOM 647 O O . THR A 1 75 ? 18.188 25.266 20.859 1 97.94 75 THR A O 1
ATOM 650 N N . ASP A 1 76 ? 19.984 24.562 22.016 1 98.31 76 ASP A N 1
ATOM 651 C CA . ASP A 1 76 ? 20.375 23.547 21.047 1 98.31 76 ASP A CA 1
ATOM 652 C C . ASP A 1 76 ? 19.859 22.172 21.453 1 98.31 76 ASP A C 1
ATOM 654 O O . ASP A 1 76 ? 20.016 21.75 22.609 1 98.31 76 ASP A O 1
ATOM 658 N N . TRP A 1 77 ? 19.25 21.531 20.609 1 98.75 77 TRP A N 1
ATOM 659 C CA . TRP A 1 77 ? 18.672 20.219 20.891 1 98.75 77 TRP A CA 1
ATOM 660 C C . TRP A 1 77 ? 19.469 19.109 20.203 1 98.75 77 TRP A C 1
ATOM 662 O O . TRP A 1 77 ? 19.906 19.266 19.078 1 98.75 77 TRP A O 1
ATOM 672 N N . PHE A 1 78 ? 19.656 17.969 21.016 1 98.81 78 PHE A N 1
ATOM 673 C CA . PHE A 1 78 ? 20.297 16.75 20.547 1 98.81 78 PHE A CA 1
ATOM 674 C C . PHE A 1 78 ? 21.703 17.062 20.016 1 98.81 78 PHE A C 1
ATOM 676 O O . PHE A 1 78 ? 22.016 16.734 18.875 1 98.81 78 PHE A O 1
ATOM 683 N N . VAL A 1 79 ? 22.469 17.578 20.891 1 98.56 79 VAL A N 1
ATOM 684 C CA . VAL A 1 79 ? 23.766 18.172 20.609 1 98.56 79 VAL A CA 1
ATOM 685 C C . VAL A 1 79 ? 24.703 17.125 20.016 1 98.56 79 VAL A C 1
ATOM 687 O O . VAL A 1 79 ? 24.812 16.016 20.531 1 98.56 79 VAL A O 1
ATOM 690 N N . ASN A 1 80 ? 25.234 17.406 18.891 1 98.25 80 ASN A N 1
ATOM 691 C CA . ASN A 1 80 ? 26.234 16.625 18.156 1 98.25 80 ASN A CA 1
ATOM 692 C C . ASN A 1 80 ? 25.609 15.438 17.438 1 98.25 80 ASN A C 1
ATOM 694 O O . ASN A 1 80 ? 26.312 14.602 16.891 1 98.25 80 ASN A O 1
ATOM 698 N N . GLY A 1 81 ? 24.312 15.352 17.484 1 98.69 81 GLY A N 1
ATOM 699 C CA . GLY A 1 81 ? 23.641 14.367 16.656 1 98.69 81 GLY A CA 1
ATOM 700 C C . GLY A 1 81 ? 23.594 14.75 15.188 1 98.69 81 GLY A C 1
ATOM 701 O O . GLY A 1 81 ? 23.891 15.891 14.828 1 98.69 81 GLY A O 1
ATOM 702 N N . ARG A 1 82 ? 23.422 13.75 14.336 1 98.81 82 ARG A N 1
ATOM 703 C CA . ARG A 1 82 ? 23.172 13.969 12.914 1 98.81 82 ARG A CA 1
ATOM 704 C C . ARG A 1 82 ? 21.859 13.305 12.477 1 98.81 82 ARG A C 1
ATOM 706 O O . ARG A 1 82 ? 21.625 12.133 12.781 1 98.81 82 ARG A O 1
ATOM 713 N N . VAL A 1 83 ? 21.031 14.062 11.805 1 98.75 83 VAL A N 1
ATOM 714 C CA . VAL A 1 83 ? 19.688 13.602 11.43 1 98.75 83 VAL A CA 1
ATOM 715 C C . VAL A 1 83 ? 19.281 14.219 10.094 1 98.75 83 VAL A C 1
ATOM 717 O O . VAL A 1 83 ? 20.062 14.969 9.484 1 98.75 83 VAL A O 1
ATOM 720 N N . ASN A 1 84 ? 18.188 13.859 9.562 1 98.88 84 ASN A N 1
ATOM 721 C CA . ASN A 1 84 ? 17.531 14.477 8.414 1 98.88 84 ASN A CA 1
ATOM 722 C C . ASN A 1 84 ? 16.031 14.164 8.398 1 98.88 84 ASN A C 1
ATOM 724 O O . ASN A 1 84 ? 15.648 12.992 8.484 1 98.88 84 ASN A O 1
ATOM 728 N N . ALA A 1 85 ? 15.281 15.156 8.305 1 98.88 85 ALA A N 1
ATOM 729 C CA . ALA A 1 85 ? 13.836 14.992 8.391 1 98.88 85 ALA A CA 1
ATOM 730 C C . ALA A 1 85 ? 13.312 14.125 7.25 1 98.88 85 ALA A C 1
ATOM 732 O O . ALA A 1 85 ? 12.438 13.273 7.457 1 98.88 85 ALA A O 1
ATOM 733 N N . ALA A 1 86 ? 13.828 14.312 6.059 1 98.81 86 ALA A N 1
ATOM 734 C CA . ALA A 1 86 ? 13.391 13.516 4.914 1 98.81 86 ALA A CA 1
ATOM 735 C C . ALA A 1 86 ? 13.797 12.055 5.082 1 98.81 86 ALA A C 1
ATOM 737 O O . ALA A 1 86 ? 13.039 11.148 4.719 1 98.81 86 ALA A O 1
ATOM 738 N N . TYR A 1 87 ? 15.008 11.789 5.629 1 98.75 87 TYR A N 1
ATOM 739 C CA . TYR A 1 87 ? 15.422 10.414 5.902 1 98.75 87 TYR A CA 1
ATOM 740 C C . TYR A 1 87 ? 14.438 9.727 6.836 1 98.75 87 TYR A C 1
ATOM 742 O O . TYR A 1 87 ? 14.039 8.578 6.59 1 98.75 87 TYR A O 1
ATOM 750 N N . ASN A 1 88 ? 14.031 10.398 7.852 1 98.75 88 ASN A N 1
ATOM 751 C CA . ASN A 1 88 ? 13.156 9.828 8.867 1 98.75 88 ASN A CA 1
ATOM 752 C C . ASN A 1 88 ? 11.727 9.664 8.359 1 98.75 88 ASN A C 1
ATOM 754 O O . ASN A 1 88 ? 11.039 8.711 8.727 1 98.75 88 ASN A O 1
ATOM 758 N N . ALA A 1 89 ? 11.266 10.586 7.504 1 98.19 89 ALA A N 1
ATOM 759 C CA . ALA A 1 89 ? 9.883 10.562 7.031 1 98.19 89 ALA A CA 1
ATOM 760 C C . ALA A 1 89 ? 9.742 9.68 5.797 1 98.19 89 ALA A C 1
ATOM 762 O O . ALA A 1 89 ? 8.633 9.281 5.434 1 98.19 89 ALA A O 1
ATOM 763 N N . LEU A 1 90 ? 10.859 9.359 5.145 1 98.06 90 LEU A N 1
ATOM 764 C CA . LEU A 1 90 ? 10.734 8.695 3.85 1 98.06 90 LEU A CA 1
ATOM 765 C C . LEU A 1 90 ? 11.758 7.582 3.699 1 98.06 90 LEU A C 1
ATOM 767 O O . LEU A 1 90 ? 11.398 6.414 3.557 1 98.06 90 LEU A O 1
ATOM 771 N N . ASP A 1 91 ? 13.07 7.852 3.809 1 97.88 91 ASP A N 1
ATOM 772 C CA . ASP A 1 91 ? 14.117 6.891 3.477 1 97.88 91 ASP A CA 1
ATOM 773 C C . ASP A 1 91 ? 14.039 5.656 4.371 1 97.88 91 ASP A C 1
ATOM 775 O O . ASP A 1 91 ? 14.195 4.527 3.896 1 97.88 91 ASP A O 1
ATOM 779 N N . ARG A 1 92 ? 13.82 5.887 5.566 1 95.94 92 ARG A N 1
ATOM 780 C CA . ARG A 1 92 ? 13.836 4.75 6.484 1 95.94 92 ARG A CA 1
ATOM 781 C C . ARG A 1 92 ? 12.641 3.832 6.234 1 95.94 92 ARG A C 1
ATOM 783 O O . ARG A 1 92 ? 12.664 2.66 6.617 1 95.94 92 ARG A O 1
ATOM 790 N N . HIS A 1 93 ? 11.594 4.383 5.652 1 95.06 93 HIS A N 1
ATOM 791 C CA . HIS A 1 93 ? 10.391 3.607 5.379 1 95.06 93 HIS A CA 1
ATOM 792 C C . HIS A 1 93 ? 10.477 2.918 4.02 1 95.06 93 HIS A C 1
ATOM 794 O O . HIS A 1 93 ? 9.5 2.32 3.561 1 95.06 93 HIS A O 1
ATOM 800 N N . ARG A 1 94 ? 11.555 2.959 3.436 1 89.06 94 ARG A N 1
ATOM 801 C CA . ARG A 1 94 ? 11.766 2.324 2.137 1 89.06 94 ARG A CA 1
ATOM 802 C C . ARG A 1 94 ? 11.5 0.824 2.213 1 89.06 94 ARG A C 1
ATOM 804 O O . ARG A 1 94 ? 11.055 0.218 1.235 1 89.06 94 ARG A O 1
ATOM 811 N N . LYS A 1 95 ? 11.617 0.262 3.373 1 88 95 LYS A N 1
ATOM 812 C CA . LYS A 1 95 ? 11.359 -1.162 3.572 1 88 95 LYS A CA 1
ATOM 813 C C . LYS A 1 95 ? 9.875 -1.478 3.453 1 88 95 LYS A C 1
ATOM 815 O O . LYS A 1 95 ? 9.5 -2.607 3.137 1 88 95 LYS A O 1
ATOM 820 N N . LYS A 1 96 ? 8.984 -0.541 3.742 1 90.56 96 LYS A N 1
ATOM 821 C CA . LYS A 1 96 ? 7.547 -0.653 3.537 1 90.56 96 LYS A CA 1
ATOM 822 C C . LYS A 1 96 ? 7.164 -0.289 2.105 1 90.56 96 LYS A C 1
ATOM 824 O O . LYS A 1 96 ? 6.172 0.406 1.88 1 90.56 96 LYS A O 1
ATOM 829 N N . ARG A 1 97 ? 7.859 -0.716 1.215 1 91.06 97 ARG A N 1
ATOM 830 C CA . ARG A 1 97 ? 7.883 -0.267 -0.173 1 91.06 97 ARG A CA 1
ATOM 831 C C . ARG A 1 97 ? 6.496 -0.363 -0.801 1 91.06 97 ARG A C 1
ATOM 833 O O . ARG A 1 97 ? 6.109 0.496 -1.596 1 91.06 97 ARG A O 1
ATOM 840 N N . ASN A 1 98 ? 5.688 -1.318 -0.377 1 95.31 98 ASN A N 1
ATOM 841 C CA . ASN A 1 98 ? 4.414 -1.577 -1.045 1 95.31 98 ASN A CA 1
ATOM 842 C C . ASN A 1 98 ? 3.25 -0.92 -0.308 1 95.31 98 ASN A C 1
ATOM 844 O O . ASN A 1 98 ? 2.092 -1.088 -0.694 1 95.31 98 ASN A O 1
ATOM 848 N N . LYS A 1 99 ? 3.496 -0.151 0.705 1 96.5 99 LYS A N 1
ATOM 849 C CA . LYS A 1 99 ? 2.457 0.562 1.441 1 96.5 99 LYS A CA 1
ATOM 850 C C . LYS A 1 99 ? 2.223 1.951 0.855 1 96.5 99 LYS A C 1
ATOM 852 O O . LYS A 1 99 ? 3.17 2.623 0.44 1 96.5 99 LYS A O 1
ATOM 857 N N . LEU A 1 100 ? 0.975 2.377 0.856 1 97.56 100 LEU A N 1
ATOM 858 C CA . LEU A 1 100 ? 0.666 3.73 0.405 1 97.56 100 LEU A CA 1
ATOM 859 C C . LEU A 1 100 ? 1.212 4.766 1.381 1 97.56 100 LEU A C 1
ATOM 861 O O . LEU A 1 100 ? 0.951 4.691 2.584 1 97.56 100 LEU A O 1
ATOM 865 N N . ALA A 1 101 ? 1.982 5.688 0.809 1 98.12 101 ALA A N 1
ATOM 866 C CA . ALA A 1 101 ? 2.406 6.844 1.591 1 98.12 101 ALA A CA 1
ATOM 867 C C . ALA A 1 101 ? 1.295 7.887 1.676 1 98.12 101 ALA A C 1
ATOM 869 O O . ALA A 1 101 ? 1.023 8.43 2.75 1 98.12 101 ALA A O 1
ATOM 870 N N . PHE A 1 102 ? 0.751 8.094 0.501 1 98.06 102 PHE A N 1
ATOM 871 C CA . PHE A 1 102 ? -0.385 9.008 0.521 1 98.06 102 PHE A CA 1
ATOM 872 C C . PHE A 1 102 ? -1.268 8.805 -0.705 1 98.06 102 PHE A C 1
ATOM 874 O O . PHE A 1 102 ? -0.879 8.109 -1.646 1 98.06 102 PHE A O 1
ATOM 881 N N . ILE A 1 103 ? -2.52 9.289 -0.645 1 98.12 103 ILE A N 1
ATOM 882 C CA . ILE A 1 103 ? -3.523 9.328 -1.704 1 98.12 103 ILE A CA 1
ATOM 883 C C . ILE A 1 103 ? -3.877 10.781 -2.027 1 98.12 103 ILE A C 1
ATOM 885 O O . ILE A 1 103 ? -4.039 11.602 -1.121 1 98.12 103 ILE A O 1
ATOM 889 N N . TRP A 1 104 ? -3.902 11.109 -3.295 1 98.44 104 TRP A N 1
ATOM 890 C CA . TRP A 1 104 ? -4.316 12.445 -3.717 1 98.44 104 TRP A CA 1
ATOM 891 C C . TRP A 1 104 ? -5.566 12.375 -4.59 1 98.44 104 TRP A C 1
ATOM 893 O O . TRP A 1 104 ? -5.664 11.523 -5.477 1 98.44 104 TRP A O 1
ATOM 903 N N . GLN A 1 105 ? -6.535 13.234 -4.309 1 98.25 105 GLN A N 1
ATOM 904 C CA . GLN A 1 105 ? -7.707 13.344 -5.168 1 98.25 105 GLN A CA 1
ATOM 905 C C . GLN A 1 105 ? -7.844 14.75 -5.746 1 98.25 105 GLN A C 1
ATOM 907 O O . GLN A 1 105 ? -7.91 15.727 -4.996 1 98.25 105 GLN A O 1
ATOM 912 N N . GLY A 1 106 ? -7.891 14.859 -7.066 1 97.69 106 GLY A N 1
ATOM 913 C CA . GLY A 1 106 ? -8.125 16.125 -7.738 1 97.69 106 GLY A CA 1
ATOM 914 C C . GLY A 1 106 ? -9.578 16.562 -7.719 1 97.69 106 GLY A C 1
ATOM 915 O O . GLY A 1 106 ? -10.469 15.75 -7.449 1 97.69 106 GLY A O 1
ATOM 916 N N . GLU A 1 107 ? -9.727 17.812 -7.953 1 96.12 107 GLU A N 1
ATOM 917 C CA . GLU A 1 107 ? -11.102 18.328 -7.984 1 96.12 107 GLU A CA 1
ATOM 918 C C . GLU A 1 107 ? -11.898 17.688 -9.125 1 96.12 107 GLU A C 1
ATOM 920 O O . GLU A 1 107 ? -13.125 17.594 -9.047 1 96.12 107 GLU A O 1
ATOM 925 N N . ASP A 1 108 ? -11.25 17.297 -10.164 1 94.88 108 ASP A N 1
ATOM 926 C CA . ASP A 1 108 ? -11.867 16.672 -11.328 1 94.88 108 ASP A CA 1
ATOM 927 C C . ASP A 1 108 ? -12.156 15.203 -11.07 1 94.88 108 ASP A C 1
ATOM 929 O O . ASP A 1 108 ? -12.633 14.492 -11.961 1 94.88 108 ASP A O 1
ATOM 933 N N . GLY A 1 109 ? -11.789 14.68 -9.945 1 94.25 109 GLY A N 1
ATOM 934 C CA . GLY A 1 109 ? -12.078 13.305 -9.594 1 94.25 109 GLY A CA 1
ATOM 935 C C . GLY A 1 109 ? -10.898 12.375 -9.797 1 94.25 109 GLY A C 1
ATOM 936 O O . GLY A 1 109 ? -10.93 11.219 -9.367 1 94.25 109 GLY A O 1
ATOM 937 N N . GLU A 1 110 ? -9.844 12.875 -10.406 1 94.81 110 GLU A N 1
ATOM 938 C CA . GLU A 1 110 ? -8.648 12.055 -10.57 1 94.81 110 GLU A CA 1
ATOM 939 C C . GLU A 1 110 ? -8.094 11.617 -9.219 1 94.81 110 GLU A C 1
ATOM 941 O O . GLU A 1 110 ? -8.062 12.414 -8.266 1 94.81 110 GLU A O 1
ATOM 946 N N . VAL A 1 111 ? -7.766 10.344 -9.086 1 96 111 VAL A N 1
ATOM 947 C CA . VAL A 1 111 ? -7.129 9.836 -7.875 1 96 111 VAL A CA 1
ATOM 948 C C . VAL A 1 111 ? -5.734 9.312 -8.211 1 96 111 VAL A C 1
ATOM 950 O O . VAL A 1 111 ? -5.566 8.523 -9.148 1 96 111 VAL A O 1
ATOM 953 N N . ARG A 1 112 ? -4.723 9.82 -7.574 1 96.06 112 ARG A N 1
ATOM 954 C CA . ARG A 1 112 ? -3.355 9.312 -7.66 1 96.06 112 ARG A CA 1
ATOM 955 C C . ARG A 1 112 ? -2.906 8.719 -6.332 1 96.06 112 ARG A C 1
ATOM 957 O O . ARG A 1 112 ? -3.24 9.242 -5.266 1 96.06 112 ARG A O 1
ATOM 964 N N . ARG A 1 113 ? -2.264 7.609 -6.383 1 95.69 113 ARG A N 1
ATOM 965 C CA . ARG A 1 113 ? -1.737 6.922 -5.207 1 95.69 113 ARG A CA 1
ATOM 966 C C . ARG A 1 113 ? -0.223 6.766 -5.297 1 95.69 113 ARG A C 1
ATOM 968 O O . ARG A 1 113 ? 0.314 6.469 -6.367 1 95.69 113 ARG A O 1
ATOM 975 N N . TYR A 1 114 ? 0.472 6.969 -4.141 1 97.38 114 TYR A N 1
ATOM 976 C CA . TYR A 1 114 ? 1.922 6.82 -4.07 1 97.38 114 TYR A CA 1
ATOM 977 C C . TYR A 1 114 ? 2.318 5.875 -2.943 1 97.38 114 TYR A C 1
ATOM 979 O O . TYR A 1 114 ? 1.983 6.109 -1.779 1 97.38 114 TYR A O 1
ATOM 987 N N . THR A 1 115 ? 3.004 4.773 -3.299 1 97.31 115 THR A N 1
ATOM 988 C CA . THR A 1 115 ? 3.635 3.951 -2.275 1 97.31 115 THR A CA 1
ATOM 989 C C . THR A 1 115 ? 4.887 4.629 -1.731 1 97.31 115 THR A C 1
ATOM 991 O O . THR A 1 115 ? 5.375 5.602 -2.311 1 97.31 115 THR A O 1
ATOM 994 N N . TYR A 1 116 ? 5.402 4.125 -0.673 1 97.62 116 TYR A N 1
ATOM 995 C CA . TYR A 1 116 ? 6.648 4.66 -0.139 1 97.62 116 TYR A CA 1
ATOM 996 C C . TYR A 1 116 ? 7.789 4.484 -1.134 1 97.62 116 TYR A C 1
ATOM 998 O O . TYR A 1 116 ? 8.664 5.348 -1.245 1 97.62 116 TYR A O 1
ATOM 1006 N N . LEU A 1 117 ? 7.777 3.438 -1.961 1 96.81 117 LEU A N 1
ATOM 1007 C CA . LEU A 1 117 ? 8.805 3.234 -2.975 1 96.81 117 LEU A CA 1
ATOM 1008 C C . LEU A 1 117 ? 8.703 4.289 -4.074 1 96.81 117 LEU A C 1
ATOM 1010 O O . LEU A 1 117 ? 9.711 4.891 -4.457 1 96.81 117 LEU A O 1
ATOM 1014 N N . GLU A 1 118 ? 7.512 4.473 -4.582 1 96.31 118 GLU A N 1
ATOM 1015 C CA . GLU A 1 118 ? 7.309 5.453 -5.645 1 96.31 118 GLU A CA 1
ATOM 1016 C C . GLU A 1 118 ? 7.676 6.859 -5.176 1 96.31 118 GLU A C 1
ATOM 1018 O O . GLU A 1 118 ? 8.328 7.609 -5.902 1 96.31 118 GLU A O 1
ATOM 1023 N N . LEU A 1 119 ? 7.234 7.195 -3.971 1 98.06 119 LEU A N 1
ATOM 1024 C CA . LEU A 1 119 ? 7.559 8.508 -3.42 1 98.06 119 LEU A CA 1
ATOM 1025 C C . LEU A 1 119 ? 9.062 8.672 -3.256 1 98.06 119 LEU A C 1
ATOM 1027 O O . LEU A 1 119 ? 9.617 9.719 -3.598 1 98.06 119 LEU A O 1
ATOM 1031 N N . TYR A 1 120 ? 9.711 7.621 -2.709 1 98.19 120 TYR A N 1
ATOM 1032 C CA . TYR A 1 120 ? 11.156 7.629 -2.508 1 98.19 120 TYR A CA 1
ATOM 1033 C C . TYR A 1 120 ? 11.891 7.914 -3.814 1 98.19 120 TYR A C 1
ATOM 1035 O O . TYR A 1 120 ? 12.789 8.758 -3.861 1 98.19 120 TYR A O 1
ATOM 1043 N N . ARG A 1 121 ? 11.492 7.348 -4.883 1 97.19 121 ARG A N 1
ATOM 1044 C CA . ARG A 1 121 ? 12.141 7.5 -6.184 1 97.19 121 ARG A CA 1
ATOM 1045 C C . ARG A 1 121 ? 11.883 8.891 -6.762 1 97.19 121 ARG A C 1
ATOM 1047 O O . ARG A 1 121 ? 12.797 9.523 -7.293 1 97.19 121 ARG A O 1
ATOM 1054 N N . GLU A 1 122 ? 10.641 9.352 -6.648 1 97.81 122 GLU A N 1
ATOM 1055 C CA . GLU A 1 122 ? 10.312 10.68 -7.172 1 97.81 122 GLU A CA 1
ATOM 1056 C C . GLU A 1 122 ? 11.062 11.773 -6.41 1 97.81 122 GLU A C 1
ATOM 1058 O O . GLU A 1 122 ? 11.531 12.742 -7.012 1 97.81 122 GLU A O 1
ATOM 1063 N N . VAL A 1 123 ? 11.148 11.594 -5.113 1 98.69 123 VAL A N 1
ATOM 1064 C CA . VAL A 1 123 ? 11.867 12.547 -4.277 1 98.69 123 VAL A CA 1
ATOM 1065 C C . VAL A 1 123 ? 13.344 12.57 -4.68 1 98.69 123 VAL A C 1
ATOM 1067 O O . VAL A 1 123 ? 13.938 13.648 -4.816 1 98.69 123 VAL A O 1
ATOM 1070 N N . ASN A 1 124 ? 13.898 11.398 -4.898 1 98.5 124 ASN A N 1
ATOM 1071 C CA . ASN A 1 124 ? 15.297 11.312 -5.301 1 98.5 124 ASN A CA 1
ATOM 1072 C C . ASN A 1 124 ? 15.539 11.977 -6.652 1 98.5 124 ASN A C 1
ATOM 1074 O O . ASN A 1 124 ? 16.547 12.656 -6.848 1 98.5 124 ASN A O 1
ATOM 1078 N N . ARG A 1 125 ? 14.648 11.828 -7.605 1 98.38 125 ARG A N 1
ATOM 1079 C CA . ARG A 1 125 ? 14.781 12.445 -8.922 1 98.38 125 ARG A CA 1
ATOM 1080 C C . ARG A 1 125 ? 14.797 13.969 -8.805 1 98.38 125 ARG A C 1
ATOM 1082 O O . ARG A 1 125 ? 15.648 14.633 -9.391 1 98.38 125 ARG A O 1
ATOM 1089 N N . LEU A 1 126 ? 13.836 14.453 -8.07 1 98.75 126 LEU A N 1
ATOM 1090 C CA . LEU A 1 126 ? 13.789 15.906 -7.926 1 98.75 126 LEU A CA 1
ATOM 1091 C C . LEU A 1 126 ? 14.984 16.406 -7.125 1 98.75 126 LEU A C 1
ATOM 1093 O O . LEU A 1 126 ? 15.516 17.484 -7.402 1 98.75 126 LEU A O 1
ATOM 1097 N N . ALA A 1 127 ? 15.367 15.672 -6.062 1 98.88 127 ALA A N 1
ATOM 1098 C CA . ALA A 1 127 ? 16.547 16.047 -5.273 1 98.88 127 ALA A CA 1
ATOM 1099 C C . ALA A 1 127 ? 17.766 16.203 -6.156 1 98.88 127 ALA A C 1
ATOM 1101 O O . ALA A 1 127 ? 18.5 17.188 -6.047 1 98.88 127 ALA A O 1
ATOM 1102 N N . ASN A 1 128 ? 17.969 15.25 -7.043 1 98.81 128 ASN A N 1
ATOM 1103 C CA . ASN A 1 128 ? 19.078 15.32 -7.973 1 98.81 128 ASN A CA 1
ATOM 1104 C C . ASN A 1 128 ? 18.938 16.5 -8.93 1 98.81 128 ASN A C 1
ATOM 1106 O O . ASN A 1 128 ? 19.938 17.141 -9.289 1 98.81 128 ASN A O 1
ATOM 1110 N N . ALA A 1 129 ? 17.766 16.766 -9.383 1 98.69 129 ALA A N 1
ATOM 1111 C CA . ALA A 1 129 ? 17.531 17.922 -10.242 1 98.69 129 ALA A CA 1
ATOM 1112 C C . ALA A 1 129 ? 17.875 19.219 -9.523 1 98.69 129 ALA A C 1
ATOM 1114 O O . ALA A 1 129 ? 18.484 20.109 -10.094 1 98.69 129 ALA A O 1
ATOM 1115 N N . LEU A 1 130 ? 17.438 19.328 -8.297 1 98.81 130 LEU A N 1
ATOM 1116 C CA . LEU A 1 130 ? 17.75 20.516 -7.5 1 98.81 130 LEU A CA 1
ATOM 1117 C C . LEU A 1 130 ? 19.25 20.703 -7.359 1 98.81 130 LEU A C 1
ATOM 1119 O O . LEU A 1 130 ? 19.766 21.812 -7.504 1 98.81 130 LEU A O 1
ATOM 1123 N N . LYS A 1 131 ? 19.953 19.594 -7.066 1 98.69 131 LYS A N 1
ATOM 1124 C CA . LYS A 1 131 ? 21.406 19.672 -7.012 1 98.69 131 LYS A CA 1
ATOM 1125 C C . LYS A 1 131 ? 21.984 20.172 -8.336 1 98.69 131 LYS A C 1
ATOM 1127 O O . LYS A 1 131 ? 22.891 21 -8.344 1 98.69 131 LYS A O 1
ATOM 1132 N N . ALA A 1 132 ? 21.453 19.625 -9.414 1 98.12 132 ALA A N 1
ATOM 1133 C CA . ALA A 1 132 ? 21.906 20.031 -10.742 1 98.12 132 ALA A CA 1
ATOM 1134 C C . ALA A 1 132 ? 21.656 21.516 -10.992 1 98.12 132 ALA A C 1
ATOM 1136 O O . ALA A 1 132 ? 22.391 22.156 -11.734 1 98.12 132 ALA A O 1
ATOM 1137 N N . PHE A 1 133 ? 20.609 22.047 -10.383 1 97.88 133 PHE A N 1
ATOM 1138 C CA . PHE A 1 133 ? 20.281 23.469 -10.492 1 97.88 133 PHE A CA 1
ATOM 1139 C C . PHE A 1 133 ? 21.172 24.297 -9.578 1 97.88 133 PHE A C 1
ATOM 1141 O O . PHE A 1 133 ? 21.031 25.516 -9.516 1 97.88 133 PHE A O 1
ATOM 1148 N N . GLY A 1 134 ? 22.031 23.672 -8.766 1 97.94 134 GLY A N 1
ATOM 1149 C CA . GLY A 1 134 ? 22.969 24.375 -7.906 1 97.94 134 GLY A CA 1
ATOM 1150 C C . GLY A 1 134 ? 22.484 24.531 -6.477 1 97.94 134 GLY A C 1
ATOM 1151 O O . GLY A 1 134 ? 23.062 25.281 -5.691 1 97.94 134 GLY A O 1
ATOM 1152 N N . VAL A 1 135 ? 21.438 23.812 -6.129 1 98.62 135 VAL A N 1
ATOM 1153 C CA . VAL A 1 135 ? 20.891 23.891 -4.773 1 98.62 135 VAL A CA 1
ATOM 1154 C C . VAL A 1 135 ? 21.734 23.016 -3.838 1 98.62 135 VAL A C 1
ATOM 1156 O O . VAL A 1 135 ? 22.109 21.891 -4.191 1 98.62 135 VAL A O 1
ATOM 1159 N N . GLY A 1 136 ? 22.031 23.484 -2.699 1 97.69 136 GLY A N 1
ATOM 1160 C CA . GLY A 1 136 ? 22.734 22.734 -1.66 1 97.69 136 GLY A CA 1
ATOM 1161 C C . GLY A 1 136 ? 22.25 23.078 -0.262 1 97.69 136 GLY A C 1
ATOM 1162 O O . GLY A 1 136 ? 21.188 23.672 -0.094 1 97.69 136 GLY A O 1
ATOM 1163 N N . LYS A 1 137 ? 23.062 22.688 0.696 1 98.19 137 LYS A N 1
ATOM 1164 C CA . LYS A 1 137 ? 22.719 22.891 2.102 1 98.19 137 LYS A CA 1
ATOM 1165 C C . LYS A 1 137 ? 22.5 24.359 2.412 1 98.19 137 LYS A C 1
ATOM 1167 O O . LYS A 1 137 ? 23.328 25.203 2.08 1 98.19 137 LYS A O 1
ATOM 1172 N N . GLY A 1 138 ? 21.359 24.641 2.971 1 98.06 138 GLY A N 1
ATOM 1173 C CA . GLY A 1 138 ? 21.078 26 3.426 1 98.06 138 GLY A CA 1
ATOM 1174 C C . GLY A 1 138 ? 20.359 26.844 2.393 1 98.06 138 GLY A C 1
ATOM 1175 O O . GLY A 1 138 ? 19.781 27.891 2.721 1 98.06 138 GLY A O 1
ATOM 1176 N N . ASP A 1 139 ? 20.391 26.438 1.108 1 98.75 139 ASP A N 1
ATOM 1177 C CA . ASP A 1 139 ? 19.625 27.141 0.086 1 98.75 139 ASP A CA 1
ATOM 1178 C C . ASP A 1 139 ? 18.125 26.953 0.3 1 98.75 139 ASP A C 1
ATOM 1180 O O . ASP A 1 139 ? 17.688 25.938 0.839 1 98.75 139 ASP A O 1
ATOM 1184 N N . VAL A 1 140 ? 17.359 27.953 -0.105 1 98.88 140 VAL A N 1
ATOM 1185 C CA . VAL A 1 140 ? 15.914 27.906 0.076 1 98.88 140 VAL A CA 1
ATOM 1186 C C . VAL A 1 140 ? 15.25 27.469 -1.227 1 98.88 140 VAL A C 1
ATOM 1188 O O . VAL A 1 140 ? 15.547 28 -2.295 1 98.88 140 VAL A O 1
ATOM 1191 N N . VAL A 1 141 ? 14.453 26.453 -1.179 1 98.94 141 VAL A N 1
ATOM 1192 C CA . VAL A 1 141 ? 13.586 25.984 -2.262 1 98.94 141 VAL A CA 1
ATOM 1193 C C . VAL A 1 141 ? 12.125 26.297 -1.926 1 98.94 141 VAL A C 1
ATOM 1195 O O . VAL A 1 141 ? 11.57 25.734 -0.976 1 98.94 141 VAL A O 1
ATOM 1198 N N . ALA A 1 142 ? 11.508 27.156 -2.707 1 98.88 142 ALA A N 1
ATOM 1199 C CA . ALA A 1 142 ? 10.125 27.547 -2.457 1 98.88 142 ALA A CA 1
ATOM 1200 C C . ALA A 1 142 ? 9.156 26.625 -3.189 1 98.88 142 ALA A C 1
ATOM 1202 O O . ALA A 1 142 ? 9.438 26.172 -4.301 1 98.88 142 ALA A O 1
ATOM 1203 N N . LEU A 1 143 ? 8.078 26.312 -2.523 1 98.44 143 LEU A N 1
ATOM 1204 C CA . LEU A 1 143 ? 6.969 25.594 -3.141 1 98.44 143 LEU A CA 1
ATOM 1205 C C . LEU A 1 143 ? 5.723 26.469 -3.203 1 98.44 143 LEU A C 1
ATOM 1207 O O . LEU A 1 143 ? 5.043 26.656 -2.191 1 98.44 143 LEU A O 1
ATOM 1211 N N . TYR A 1 144 ? 5.453 26.969 -4.332 1 97.88 144 TYR A N 1
ATOM 1212 C CA . TYR A 1 144 ? 4.211 27.672 -4.617 1 97.88 144 TYR A CA 1
ATOM 1213 C C . TYR A 1 144 ? 3.23 26.781 -5.363 1 97.88 144 TYR A C 1
ATOM 1215 O O . TYR A 1 144 ? 3.045 26.922 -6.574 1 97.88 144 TYR A O 1
ATOM 1223 N N . LEU A 1 145 ? 2.676 25.812 -4.645 1 96.94 145 LEU A N 1
ATOM 1224 C CA . LEU A 1 145 ? 1.773 24.766 -5.098 1 96.94 145 LEU A CA 1
ATOM 1225 C C . LEU A 1 145 ? 0.659 24.531 -4.082 1 96.94 145 LEU A C 1
ATOM 1227 O O . LEU A 1 145 ? 0.861 24.719 -2.879 1 96.94 145 LEU A O 1
ATOM 1231 N N . PRO A 1 146 ? -0.564 24.156 -4.617 1 95.81 146 PRO A N 1
ATOM 1232 C CA . PRO A 1 146 ? -1.52 23.625 -3.646 1 95.81 146 PRO A CA 1
ATOM 1233 C C . PRO A 1 146 ? -1.134 22.234 -3.152 1 95.81 146 PRO A C 1
ATOM 1235 O O . PRO A 1 146 ? 0.037 21.844 -3.225 1 95.81 146 PRO A O 1
ATOM 1238 N N . MET A 1 147 ? -2.098 21.531 -2.482 1 97.38 147 MET A N 1
ATOM 1239 C CA . MET A 1 147 ? -1.839 20.203 -1.928 1 97.38 147 MET A CA 1
ATOM 1240 C C . MET A 1 147 ? -1.792 19.141 -3.031 1 97.38 147 MET A C 1
ATOM 1242 O O . MET A 1 147 ? -2.656 18.266 -3.098 1 97.38 147 MET A O 1
ATOM 1246 N N . PHE A 1 148 ? -0.711 19.266 -3.873 1 98.31 148 PHE A N 1
ATOM 1247 C CA . PHE A 1 148 ? -0.445 18.328 -4.961 1 98.31 148 PHE A CA 1
ATOM 1248 C C . PHE A 1 148 ? 0.514 17.234 -4.508 1 98.31 148 PHE A C 1
ATOM 1250 O O . PHE A 1 148 ? 1.192 17.375 -3.49 1 98.31 148 PHE A O 1
ATOM 1257 N N . PRO A 1 149 ? 0.523 16.078 -5.25 1 98.56 149 PRO A N 1
ATOM 1258 C CA . PRO A 1 149 ? 1.598 15.109 -5.016 1 98.56 149 PRO A CA 1
ATOM 1259 C C . PRO A 1 149 ? 2.986 15.727 -5.133 1 98.56 149 PRO A C 1
ATOM 1261 O O . PRO A 1 149 ? 3.875 15.422 -4.332 1 98.56 149 PRO A O 1
ATOM 1264 N N . GLU A 1 150 ? 3.164 16.656 -6.102 1 98.75 150 GLU A N 1
ATOM 1265 C CA . GLU A 1 150 ? 4.438 17.328 -6.344 1 98.75 150 GLU A CA 1
ATOM 1266 C C . GLU A 1 150 ? 4.852 18.172 -5.145 1 98.75 150 GLU A C 1
ATOM 1268 O O . GLU A 1 150 ? 6.043 18.375 -4.902 1 98.75 150 GLU A O 1
ATOM 1273 N N . THR A 1 151 ? 3.812 18.609 -4.395 1 98.81 151 THR A N 1
ATOM 1274 C CA . THR A 1 151 ? 4.082 19.344 -3.168 1 98.81 151 THR A CA 1
ATOM 1275 C C . THR A 1 151 ? 4.82 18.469 -2.162 1 98.81 151 THR A C 1
ATOM 1277 O O . THR A 1 151 ? 5.82 18.891 -1.578 1 98.81 151 THR A O 1
ATOM 1280 N N . VAL A 1 152 ? 4.375 17.234 -1.987 1 98.88 152 VAL A N 1
ATOM 1281 C CA . VAL A 1 152 ? 4.988 16.281 -1.059 1 98.88 152 VAL A CA 1
ATOM 1282 C C . VAL A 1 152 ? 6.406 15.953 -1.517 1 98.88 152 VAL A C 1
ATOM 1284 O O . VAL A 1 152 ? 7.34 15.969 -0.713 1 98.88 152 VAL A O 1
ATOM 1287 N N . VAL A 1 153 ? 6.566 15.742 -2.807 1 98.88 153 VAL A N 1
ATOM 1288 C CA . VAL A 1 153 ? 7.859 15.391 -3.383 1 98.88 153 VAL A CA 1
ATOM 1289 C C . VAL A 1 153 ? 8.852 16.531 -3.164 1 98.88 153 VAL A C 1
ATOM 1291 O O . VAL A 1 153 ? 9.984 16.297 -2.746 1 98.88 153 VAL A O 1
ATOM 1294 N N . THR A 1 154 ? 8.414 17.75 -3.424 1 98.88 154 THR A N 1
ATOM 1295 C CA . THR A 1 154 ? 9.281 18.922 -3.32 1 98.88 154 THR A CA 1
ATOM 1296 C C . THR A 1 154 ? 9.727 19.141 -1.877 1 98.88 154 THR A C 1
ATOM 1298 O O . THR A 1 154 ? 10.891 19.438 -1.616 1 98.88 154 THR A O 1
ATOM 1301 N N . LEU A 1 155 ? 8.789 19 -1.003 1 98.88 155 LEU A N 1
ATOM 1302 C CA . LEU A 1 155 ? 9.062 19.172 0.42 1 98.88 155 LEU A CA 1
ATOM 1303 C C . LEU A 1 155 ? 10.203 18.266 0.868 1 98.88 155 LEU A C 1
ATOM 1305 O O . LEU A 1 155 ? 11.188 18.734 1.431 1 98.88 155 LEU A O 1
ATOM 1309 N N . PHE A 1 156 ? 10.141 17.031 0.554 1 98.88 156 PHE A N 1
ATOM 1310 C CA . PHE A 1 156 ? 11.117 16.062 1.028 1 98.88 156 PHE A CA 1
ATOM 1311 C C . PHE A 1 156 ? 12.398 16.141 0.203 1 98.88 156 PHE A C 1
ATOM 1313 O O . PHE A 1 156 ? 13.492 15.914 0.726 1 98.88 156 PHE A O 1
ATOM 1320 N N . ALA A 1 157 ? 12.273 16.453 -1.107 1 98.94 157 ALA A N 1
ATOM 1321 C CA . ALA A 1 157 ? 13.469 16.594 -1.938 1 98.94 157 ALA A CA 1
ATOM 1322 C C . ALA A 1 157 ? 14.383 17.688 -1.411 1 98.94 157 ALA A C 1
ATOM 1324 O O . ALA A 1 157 ? 15.594 17.516 -1.331 1 98.94 157 ALA A O 1
ATOM 1325 N N . ALA A 1 158 ? 13.805 18.797 -1.05 1 98.94 158 ALA A N 1
ATOM 1326 C CA . ALA A 1 158 ? 14.578 19.906 -0.5 1 98.94 158 ALA A CA 1
ATOM 1327 C C . ALA A 1 158 ? 15.281 19.5 0.791 1 98.94 158 ALA A C 1
ATOM 1329 O O . ALA A 1 158 ? 16.5 19.625 0.907 1 98.94 158 ALA A O 1
ATOM 1330 N N . MET A 1 159 ? 14.555 18.906 1.691 1 98.88 159 MET A N 1
ATOM 1331 C CA . MET A 1 159 ? 15.109 18.531 2.988 1 98.88 159 MET A CA 1
ATOM 1332 C C . MET A 1 159 ? 16.172 17.453 2.832 1 98.88 159 MET A C 1
ATOM 1334 O O . MET A 1 159 ? 17.172 17.453 3.562 1 98.88 159 MET A O 1
ATOM 1338 N N . LYS A 1 160 ? 15.945 16.578 1.902 1 98.94 160 LYS A N 1
ATOM 1339 C CA . LYS A 1 160 ? 16.859 15.453 1.684 1 98.94 160 LYS A CA 1
ATOM 1340 C C . LYS A 1 160 ? 18.266 15.945 1.384 1 98.94 160 LYS A C 1
ATOM 1342 O O . LYS A 1 160 ? 19.25 15.375 1.878 1 98.94 160 LYS A O 1
ATOM 1347 N N . ILE A 1 161 ? 18.375 17.016 0.628 1 98.88 161 ILE A N 1
ATOM 1348 C CA . ILE A 1 161 ? 19.688 17.469 0.192 1 98.88 161 ILE A CA 1
ATOM 1349 C C . ILE A 1 161 ? 20.172 18.609 1.077 1 98.88 161 ILE A C 1
ATOM 1351 O O . ILE A 1 161 ? 21.109 19.328 0.723 1 98.88 161 ILE A O 1
ATOM 1355 N N . GLY A 1 162 ? 19.484 18.844 2.207 1 98.81 162 GLY A N 1
ATOM 1356 C CA . GLY A 1 162 ? 19.906 19.812 3.197 1 98.81 162 GLY A CA 1
ATOM 1357 C C . GLY A 1 162 ? 19.438 21.234 2.896 1 98.81 162 GLY A C 1
ATOM 1358 O O . GLY A 1 162 ? 19.797 22.172 3.6 1 98.81 162 GLY A O 1
ATOM 1359 N N . ALA A 1 163 ? 18.656 21.359 1.859 1 98.94 163 ALA A N 1
ATOM 1360 C CA . ALA A 1 163 ? 18.031 22.656 1.564 1 98.94 163 ALA A CA 1
ATOM 1361 C C . ALA A 1 163 ? 16.859 22.922 2.494 1 98.94 163 ALA A C 1
ATOM 1363 O O . ALA A 1 163 ? 16.469 22.062 3.275 1 98.94 163 ALA A O 1
ATOM 1364 N N . ILE A 1 164 ? 16.406 24.156 2.482 1 98.94 164 ILE A N 1
ATOM 1365 C CA . ILE A 1 164 ? 15.281 24.594 3.312 1 98.94 164 ILE A CA 1
ATOM 1366 C C . ILE A 1 164 ? 14.023 24.719 2.457 1 98.94 164 ILE A C 1
ATOM 1368 O O . ILE A 1 164 ? 14.016 25.438 1.458 1 98.94 164 ILE A O 1
ATOM 1372 N N . ALA A 1 165 ? 13.016 23.969 2.801 1 98.94 165 ALA A N 1
ATOM 1373 C CA . ALA A 1 165 ? 11.75 24.062 2.088 1 98.94 165 ALA A CA 1
ATOM 1374 C C . ALA A 1 165 ? 10.938 25.266 2.562 1 98.94 165 ALA A C 1
ATOM 1376 O O . ALA A 1 165 ? 10.82 25.5 3.766 1 98.94 165 ALA A O 1
ATOM 1377 N N . MET A 1 166 ? 10.375 25.969 1.639 1 98.75 166 MET A N 1
ATOM 1378 C CA . MET A 1 166 ? 9.562 27.125 1.978 1 98.75 166 MET A CA 1
ATOM 1379 C C . MET A 1 166 ? 8.227 27.094 1.252 1 98.75 166 MET A C 1
ATOM 1381 O O . MET A 1 166 ? 8.094 27.609 0.142 1 98.75 166 MET A O 1
ATOM 1385 N N . PRO A 1 167 ? 7.23 26.562 1.926 1 98 167 PRO A N 1
ATOM 1386 C CA . PRO A 1 167 ? 5.895 26.562 1.329 1 98 167 PRO A CA 1
ATOM 1387 C C . PRO A 1 167 ? 5.281 27.969 1.252 1 98 167 PRO A C 1
ATOM 1389 O O . PRO A 1 167 ? 5.453 28.766 2.172 1 98 167 PRO A O 1
ATOM 1392 N N . ILE A 1 168 ? 4.645 28.203 0.166 1 95.38 168 ILE A N 1
ATOM 1393 C CA . ILE A 1 168 ? 3.896 29.438 -0.06 1 95.38 168 ILE A CA 1
ATOM 1394 C C . ILE A 1 168 ? 2.432 29.109 -0.342 1 95.38 168 ILE A C 1
ATOM 1396 O O . ILE A 1 168 ? 2.131 28.234 -1.166 1 95.38 168 ILE A O 1
ATOM 1400 N N . PHE A 1 169 ? 1.543 29.781 0.332 1 90.5 169 PHE A N 1
ATOM 1401 C CA . PHE A 1 169 ? 0.115 29.594 0.099 1 90.5 169 PHE A CA 1
ATOM 1402 C C . PHE A 1 169 ? -0.224 29.797 -1.372 1 90.5 169 PHE A C 1
ATOM 1404 O O . PHE A 1 169 ? 0.147 30.828 -1.963 1 90.5 169 PHE A O 1
ATOM 1411 N N . SER A 1 170 ? -0.915 28.906 -1.878 1 90.38 170 SER A N 1
ATOM 1412 C CA . SER A 1 170 ? -1.152 28.891 -3.316 1 90.38 170 SER A CA 1
ATOM 1413 C C . SER A 1 170 ? -2.107 30.016 -3.729 1 90.38 170 SER A C 1
ATOM 1415 O O . SER A 1 170 ? -2.23 30.328 -4.914 1 90.38 170 SER A O 1
ATOM 1417 N N . GLY A 1 171 ? -2.791 30.672 -2.748 1 84.81 171 GLY A N 1
ATOM 1418 C CA . GLY A 1 171 ? -3.756 31.703 -3.068 1 84.81 171 GLY A CA 1
ATOM 1419 C C . GLY A 1 171 ? -3.191 33.094 -2.934 1 84.81 171 GLY A C 1
ATOM 1420 O O . GLY A 1 171 ? -3.9 34.094 -3.15 1 84.81 171 GLY A O 1
ATOM 1421 N N . TYR A 1 172 ? -1.978 33.219 -2.625 1 86.69 172 TYR A N 1
ATOM 1422 C CA . TYR A 1 172 ? -1.372 34.531 -2.443 1 86.69 172 TYR A CA 1
ATOM 1423 C C . TYR A 1 172 ? -1.265 35.281 -3.773 1 86.69 172 TYR A C 1
ATOM 1425 O O . TYR A 1 172 ? -1.117 34.656 -4.828 1 86.69 172 TYR A O 1
ATOM 1433 N N . SER A 1 173 ? -1.304 36.594 -3.654 1 86 173 SER A N 1
ATOM 1434 C CA . SER A 1 173 ? -1.036 37.469 -4.801 1 86 173 SER A CA 1
ATOM 1435 C C . SER A 1 173 ? 0.46 37.594 -5.07 1 86 173 SER A C 1
ATOM 1437 O O . SER A 1 173 ? 1.278 37.25 -4.211 1 86 173 SER A O 1
ATOM 1439 N N . SER A 1 174 ? 0.741 38.094 -6.242 1 92 174 SER A N 1
ATOM 1440 C CA . SER A 1 174 ? 2.129 38.219 -6.668 1 92 174 SER A CA 1
ATOM 1441 C C . SER A 1 174 ? 2.936 39.062 -5.668 1 92 174 SER A C 1
ATOM 1443 O O . SER A 1 174 ? 4.102 38.75 -5.41 1 92 174 SER A O 1
ATOM 1445 N N . ALA A 1 175 ? 2.338 40.062 -5.094 1 87.62 175 ALA A N 1
ATOM 1446 C CA . ALA A 1 175 ? 3.047 40.906 -4.145 1 87.62 175 ALA A CA 1
ATOM 1447 C C . ALA A 1 175 ? 3.445 40.125 -2.895 1 87.62 175 ALA A C 1
ATOM 1449 O O . ALA A 1 175 ? 4.566 40.281 -2.398 1 87.62 175 ALA A O 1
ATOM 1450 N N . ALA A 1 176 ? 2.51 39.375 -2.398 1 87.06 176 ALA A N 1
ATOM 1451 C CA . ALA A 1 176 ? 2.781 38.562 -1.217 1 87.06 176 ALA A CA 1
ATOM 1452 C C . ALA A 1 176 ? 3.834 37.5 -1.516 1 87.06 176 ALA A C 1
ATOM 1454 O O . ALA A 1 176 ? 4.695 37.219 -0.679 1 87.06 176 ALA A O 1
ATOM 1455 N N . ILE A 1 177 ? 3.805 36.938 -2.729 1 94 177 ILE A N 1
ATOM 1456 C CA . ILE A 1 177 ? 4.781 35.938 -3.152 1 94 177 ILE A CA 1
ATOM 1457 C C . ILE A 1 177 ? 6.164 36.562 -3.242 1 94 177 ILE A C 1
ATOM 1459 O O . ILE A 1 177 ? 7.145 36.031 -2.721 1 94 177 ILE A O 1
ATOM 1463 N N . GLN A 1 178 ? 6.203 37.781 -3.852 1 94.88 178 GLN A N 1
ATOM 1464 C CA . GLN A 1 178 ? 7.461 38.469 -4.086 1 94.88 178 GLN A CA 1
ATOM 1465 C C . GLN A 1 178 ? 8.164 38.812 -2.77 1 94.88 178 GLN A C 1
ATOM 1467 O O . GLN A 1 178 ? 9.375 38.625 -2.641 1 94.88 178 GLN A O 1
ATOM 1472 N N . THR A 1 179 ? 7.414 39.312 -1.84 1 91.5 179 THR A N 1
ATOM 1473 C CA . THR A 1 179 ? 7.977 39.688 -0.551 1 91.5 179 THR A CA 1
ATOM 1474 C C . THR A 1 179 ? 8.648 38.5 0.122 1 91.5 179 THR A C 1
ATOM 1476 O O . THR A 1 179 ? 9.742 38.625 0.686 1 91.5 179 THR A O 1
ATOM 1479 N N . ARG A 1 180 ? 8.086 37.312 0.055 1 94.5 180 ARG A N 1
ATOM 1480 C CA . ARG A 1 180 ? 8.609 36.125 0.692 1 94.5 180 ARG A CA 1
ATOM 1481 C C . ARG A 1 180 ? 9.828 35.594 -0.06 1 94.5 180 ARG A C 1
ATOM 1483 O O . ARG A 1 180 ? 10.812 35.188 0.555 1 94.5 180 ARG A O 1
ATOM 1490 N N . LEU A 1 181 ? 9.734 35.594 -1.389 1 97.56 181 LEU A N 1
ATOM 1491 C CA . LEU A 1 181 ? 10.859 35.156 -2.199 1 97.56 181 LEU A CA 1
ATOM 1492 C C . LEU A 1 181 ? 12.07 36.062 -2 1 97.56 181 LEU A C 1
ATOM 1494 O O . LEU A 1 181 ? 13.203 35.594 -1.882 1 97.56 181 LEU A O 1
ATOM 1498 N N . ALA A 1 182 ? 11.797 37.344 -1.946 1 96.12 182 ALA A N 1
ATOM 1499 C CA . ALA A 1 182 ? 12.875 38.312 -1.789 1 96.12 182 ALA A CA 1
ATOM 1500 C C . ALA A 1 182 ? 13.508 38.219 -0.403 1 96.12 182 ALA A C 1
ATOM 1502 O O . ALA A 1 182 ? 14.734 38.25 -0.265 1 96.12 182 ALA A O 1
ATOM 1503 N N . ASP A 1 183 ? 12.695 38.094 0.553 1 94.75 183 ASP A N 1
ATOM 1504 C CA . ASP A 1 183 ? 13.203 38.031 1.92 1 94.75 183 ASP A CA 1
ATOM 1505 C C . ASP A 1 183 ? 14.031 36.75 2.135 1 94.75 183 ASP A C 1
ATOM 1507 O O . ASP A 1 183 ? 15.07 36.781 2.789 1 94.75 183 ASP A O 1
ATOM 1511 N N . SER A 1 184 ? 13.633 35.625 1.594 1 97.69 184 SER A N 1
ATOM 1512 C CA . SER A 1 184 ? 14.25 34.344 1.834 1 97.69 184 SER A CA 1
ATOM 1513 C C . SER A 1 184 ? 15.453 34.125 0.928 1 97.69 184 SER A C 1
ATOM 1515 O O . SER A 1 184 ? 16.266 33.219 1.161 1 97.69 184 SER A O 1
ATOM 1517 N N . ASP A 1 185 ? 15.523 34.875 -0.14 1 97.94 185 ASP A N 1
ATOM 1518 C CA . ASP A 1 185 ? 16.516 34.656 -1.192 1 97.94 185 ASP A CA 1
ATOM 1519 C C . ASP A 1 185 ? 16.375 33.25 -1.781 1 97.94 185 ASP A C 1
ATOM 1521 O O . ASP A 1 185 ? 17.375 32.562 -1.987 1 97.94 185 ASP A O 1
ATOM 1525 N N . ALA A 1 186 ? 15.164 32.844 -2.006 1 98.69 186 ALA A N 1
ATOM 1526 C CA . ALA A 1 186 ? 14.922 31.531 -2.594 1 98.69 186 ALA A CA 1
ATOM 1527 C C . ALA A 1 186 ? 15.648 31.391 -3.93 1 98.69 186 ALA A C 1
ATOM 1529 O O . ALA A 1 186 ? 15.68 32.312 -4.727 1 98.69 186 ALA A O 1
ATOM 1530 N N . LYS A 1 187 ? 16.156 30.203 -4.102 1 98.62 187 LYS A N 1
ATOM 1531 C CA . LYS A 1 187 ? 16.938 29.938 -5.301 1 98.62 187 LYS A CA 1
ATOM 1532 C C . LYS A 1 187 ? 16.078 29.281 -6.379 1 98.62 187 LYS A C 1
ATOM 1534 O O . LYS A 1 187 ? 16.281 29.516 -7.57 1 98.62 187 LYS A O 1
ATOM 1539 N N . VAL A 1 188 ? 15.273 28.375 -6.031 1 98.81 188 VAL A N 1
ATOM 1540 C CA . VAL A 1 188 ? 14.398 27.625 -6.922 1 98.81 188 VAL A CA 1
ATOM 1541 C C . VAL A 1 188 ? 12.953 27.703 -6.422 1 98.81 188 VAL A C 1
ATOM 1543 O O . VAL A 1 188 ? 12.719 27.766 -5.215 1 98.81 188 VAL A O 1
ATOM 1546 N N . VAL A 1 189 ? 12.016 27.812 -7.352 1 98.88 189 VAL A N 1
ATOM 1547 C CA . VAL A 1 189 ? 10.602 27.734 -7.023 1 98.88 189 VAL A CA 1
ATOM 1548 C C . VAL A 1 189 ? 9.945 26.625 -7.836 1 98.88 189 VAL A C 1
ATOM 1550 O O . VAL A 1 189 ? 10.203 26.484 -9.031 1 98.88 189 VAL A O 1
ATOM 1553 N N . VAL A 1 190 ? 9.195 25.734 -7.184 1 98.88 190 VAL A N 1
ATOM 1554 C CA . VAL A 1 190 ? 8.344 24.766 -7.863 1 98.88 190 VAL A CA 1
ATOM 1555 C C . VAL A 1 190 ? 6.898 25.266 -7.867 1 98.88 190 VAL A C 1
ATOM 1557 O O . VAL A 1 190 ? 6.363 25.641 -6.82 1 98.88 190 VAL A O 1
ATOM 1560 N N . THR A 1 191 ? 6.285 25.297 -8.992 1 98.81 191 THR A N 1
ATOM 1561 C CA . THR A 1 191 ? 4.918 25.781 -9.156 1 98.81 191 THR A CA 1
ATOM 1562 C C . THR A 1 191 ? 4.172 24.953 -10.195 1 98.81 191 THR A C 1
ATOM 1564 O O . THR A 1 191 ? 4.59 23.844 -10.523 1 98.81 191 THR A O 1
ATOM 1567 N N . ALA A 1 192 ? 2.959 25.312 -10.523 1 98.75 192 ALA A N 1
ATOM 1568 C CA . ALA A 1 192 ? 2.164 24.672 -11.562 1 98.75 192 ALA A CA 1
ATOM 1569 C C . ALA A 1 192 ? 1.595 25.703 -12.531 1 98.75 192 ALA A C 1
ATOM 1571 O O . ALA A 1 192 ? 1.601 26.906 -12.242 1 98.75 192 ALA A O 1
ATOM 1572 N N . ASP A 1 193 ? 1.187 25.188 -13.656 1 98.5 193 ASP A N 1
ATOM 1573 C CA . ASP A 1 193 ? 0.503 26.078 -14.578 1 98.5 193 ASP A CA 1
ATOM 1574 C C . ASP A 1 193 ? -0.761 26.656 -13.945 1 98.5 193 ASP A C 1
ATOM 1576 O O . ASP A 1 193 ? -0.967 27.875 -13.953 1 98.5 193 ASP A O 1
ATOM 1580 N N . ALA A 1 194 ? -1.531 25.812 -13.359 1 98.12 194 ALA A N 1
ATOM 1581 C CA . ALA A 1 194 ? -2.768 26.188 -12.688 1 98.12 194 ALA A CA 1
ATOM 1582 C C . ALA A 1 194 ? -3.205 25.109 -11.695 1 98.12 194 ALA A C 1
ATOM 1584 O O . ALA A 1 194 ? -2.549 24.078 -11.562 1 98.12 194 ALA A O 1
ATOM 1585 N N . SER A 1 195 ? -4.195 25.391 -10.891 1 97.38 195 SER A N 1
ATOM 1586 C CA . SER A 1 195 ? -4.914 24.438 -10.055 1 97.38 195 SER A CA 1
ATOM 1587 C C . SER A 1 195 ? -6.422 24.578 -10.219 1 97.38 195 SER A C 1
ATOM 1589 O O . SER A 1 195 ? -6.906 25.641 -10.609 1 97.38 195 SER A O 1
ATOM 1591 N N . TYR A 1 196 ? -7.121 23.531 -9.977 1 97.38 196 TYR A N 1
ATOM 1592 C CA . TYR A 1 196 ? -8.57 23.609 -10.07 1 97.38 196 TYR A CA 1
ATOM 1593 C C . TYR A 1 196 ? -9.188 24.016 -8.742 1 97.38 196 TYR A C 1
ATOM 1595 O O . TYR A 1 196 ? -8.75 23.562 -7.68 1 97.38 196 TYR A O 1
ATOM 1603 N N . ARG A 1 197 ? -10.117 24.906 -8.758 1 94.38 197 ARG A N 1
ATOM 1604 C CA . ARG A 1 197 ? -10.945 25.297 -7.621 1 94.38 197 ARG A CA 1
ATOM 1605 C C . ARG A 1 197 ? -12.344 25.688 -8.078 1 94.38 197 ARG A C 1
ATOM 1607 O O . ARG A 1 197 ? -12.508 26.594 -8.891 1 94.38 197 ARG A O 1
ATOM 1614 N N . ARG A 1 198 ? -13.305 24.953 -7.586 1 94.12 198 ARG A N 1
ATOM 1615 C CA . ARG A 1 198 ? -14.719 25.156 -7.887 1 94.12 198 ARG A CA 1
ATOM 1616 C C . ARG A 1 198 ? -14.961 25.172 -9.391 1 94.12 198 ARG A C 1
ATOM 1618 O O . ARG A 1 198 ? -15.609 26.078 -9.914 1 94.12 198 ARG A O 1
ATOM 1625 N N . GLY A 1 199 ? -14.32 24.281 -10.016 1 94.69 199 GLY A N 1
ATOM 1626 C CA . GLY A 1 199 ? -14.57 24.016 -11.422 1 94.69 199 GLY A CA 1
ATOM 1627 C C . GLY A 1 199 ? -13.758 24.891 -12.352 1 94.69 199 GLY A C 1
ATOM 1628 O O . GLY A 1 199 ? -13.844 24.766 -13.57 1 94.69 199 GLY A O 1
ATOM 1629 N N . ARG A 1 200 ? -12.93 25.75 -11.852 1 94.19 200 ARG A N 1
ATOM 1630 C CA . ARG A 1 200 ? -12.148 26.672 -12.672 1 94.19 200 ARG A CA 1
ATOM 1631 C C . ARG A 1 200 ? -10.656 26.438 -12.477 1 94.19 200 ARG A C 1
ATOM 1633 O O . ARG A 1 200 ? -10.211 26.094 -11.383 1 94.19 200 ARG A O 1
ATOM 1640 N N . ALA A 1 201 ? -9.914 26.656 -13.516 1 96.19 201 ALA A N 1
ATOM 1641 C CA . ALA A 1 201 ? -8.453 26.641 -13.422 1 96.19 201 ALA A CA 1
ATOM 1642 C C . ALA A 1 201 ? -7.934 27.969 -12.883 1 96.19 201 ALA A C 1
ATOM 1644 O O . ALA A 1 201 ? -8.125 29.016 -13.508 1 96.19 201 ALA A O 1
ATOM 1645 N N . VAL A 1 202 ? -7.352 28 -11.734 1 94.75 202 VAL A N 1
ATOM 1646 C CA . VAL A 1 202 ? -6.742 29.188 -11.125 1 94.75 202 VAL A CA 1
ATOM 1647 C C . VAL A 1 202 ? -5.262 29.25 -11.5 1 94.75 202 VAL A C 1
ATOM 1649 O O . VAL A 1 202 ? -4.488 28.359 -11.156 1 94.75 202 VAL A O 1
ATOM 1652 N N . PRO A 1 203 ? -4.863 30.297 -12.203 1 96.56 203 PRO A N 1
ATOM 1653 C CA . PRO A 1 203 ? -3.479 30.359 -12.672 1 96.56 203 PRO A CA 1
ATOM 1654 C C . PRO A 1 203 ? -2.473 30.516 -11.539 1 96.56 203 PRO A C 1
ATOM 1656 O O . PRO A 1 203 ? -2.678 31.312 -10.625 1 96.56 203 PRO A O 1
ATOM 1659 N N . LEU A 1 204 ? -1.355 29.75 -11.562 1 97.81 204 LEU A N 1
ATOM 1660 C CA . LEU A 1 204 ? -0.276 29.844 -10.586 1 97.81 204 LEU A CA 1
ATOM 1661 C C . LEU A 1 204 ? 0.989 30.406 -11.227 1 97.81 204 LEU A C 1
ATOM 1663 O O . LEU A 1 204 ? 1.553 31.391 -10.734 1 97.81 204 LEU A O 1
ATOM 1667 N N . LYS A 1 205 ? 1.429 29.859 -12.328 1 98.62 205 LYS A N 1
ATOM 1668 C CA . LYS A 1 205 ? 2.664 30.266 -12.984 1 98.62 205 LYS A CA 1
ATOM 1669 C C . LYS A 1 205 ? 2.6 31.734 -13.406 1 98.62 205 LYS A C 1
ATOM 1671 O O . LYS A 1 205 ? 3.564 32.469 -13.227 1 98.62 205 LYS A O 1
ATOM 1676 N N . PRO A 1 206 ? 1.509 32.219 -14 1 97.31 206 PRO A N 1
ATOM 1677 C CA . PRO A 1 206 ? 1.427 33.625 -14.336 1 97.31 206 PRO A CA 1
ATOM 1678 C C . PRO A 1 206 ? 1.566 34.531 -13.109 1 97.31 206 PRO A C 1
ATOM 1680 O O . PRO A 1 206 ? 2.211 35.594 -13.18 1 97.31 206 PRO A O 1
ATOM 1683 N N . GLU A 1 207 ? 0.924 34.125 -12.047 1 95 207 GLU A N 1
ATOM 1684 C CA . GLU A 1 207 ? 1.034 34.906 -10.812 1 95 207 GLU A CA 1
ATOM 1685 C C . GLU A 1 207 ? 2.471 34.906 -10.297 1 95 207 GLU A C 1
ATOM 1687 O O . GLU A 1 207 ? 2.957 35.938 -9.82 1 95 207 GLU A O 1
ATOM 1692 N N . LEU A 1 208 ? 3.131 33.812 -10.336 1 98.31 208 LEU A N 1
ATOM 1693 C CA . LEU A 1 208 ? 4.52 33.719 -9.906 1 98.31 208 LEU A CA 1
ATOM 1694 C C . LEU A 1 208 ? 5.422 34.594 -10.766 1 98.31 208 LEU A C 1
ATOM 1696 O O . LEU A 1 208 ? 6.344 35.25 -10.258 1 98.31 208 LEU A O 1
ATOM 1700 N N . ASP A 1 209 ? 5.188 34.594 -12.07 1 98.06 209 ASP A N 1
ATOM 1701 C CA . ASP A 1 209 ? 6.023 35.375 -12.984 1 98.06 209 ASP A CA 1
ATOM 1702 C C . ASP A 1 209 ? 6.051 36.844 -12.586 1 98.06 209 ASP A C 1
ATOM 1704 O O . ASP A 1 209 ? 7.098 37.5 -12.648 1 98.06 209 ASP A O 1
ATOM 1708 N N . LYS A 1 210 ? 4.922 37.312 -12.172 1 96.44 210 LYS A N 1
ATOM 1709 C CA . LYS A 1 210 ? 4.84 38.719 -11.727 1 96.44 210 LYS A CA 1
ATOM 1710 C C . LYS A 1 210 ? 5.668 38.938 -10.461 1 96.44 210 LYS A C 1
ATOM 1712 O O . LYS A 1 210 ? 6.156 40.031 -10.219 1 96.44 210 LYS A O 1
ATOM 1717 N N . ALA A 1 211 ? 5.789 37.875 -9.711 1 96.94 211 ALA A N 1
ATOM 1718 C CA . ALA A 1 211 ? 6.406 37.969 -8.391 1 96.94 211 ALA A CA 1
ATOM 1719 C C . ALA A 1 211 ? 7.922 37.844 -8.484 1 96.94 211 ALA A C 1
ATOM 1721 O O . ALA A 1 211 ? 8.641 38.156 -7.535 1 96.94 211 ALA A O 1
ATOM 1722 N N . LEU A 1 212 ? 8.469 37.375 -9.586 1 97.88 212 LEU A N 1
ATOM 1723 C CA . LEU A 1 212 ? 9.867 36.969 -9.672 1 97.88 212 LEU A CA 1
ATOM 1724 C C . LEU A 1 212 ? 10.773 38.188 -9.836 1 97.88 212 LEU A C 1
ATOM 1726 O O . LEU A 1 212 ? 11.992 38.094 -9.633 1 97.88 212 LEU A O 1
ATOM 1730 N N . GLU A 1 213 ? 10.211 39.281 -10.273 1 92.25 213 GLU A N 1
ATOM 1731 C CA . GLU A 1 213 ? 11.031 40.469 -10.445 1 92.25 213 GLU A CA 1
ATOM 1732 C C . GLU A 1 213 ? 11.664 40.906 -9.125 1 92.25 213 GLU A C 1
ATOM 1734 O O . GLU A 1 213 ? 10.977 41 -8.102 1 92.25 213 GLU A O 1
ATOM 1739 N N . GLY A 1 214 ? 12.875 41.188 -9.141 1 92.69 214 GLY A N 1
ATOM 1740 C CA . GLY A 1 214 ? 13.578 41.656 -7.949 1 92.69 214 GLY A CA 1
ATOM 1741 C C . GLY A 1 214 ? 13.938 40.531 -6.996 1 92.69 214 GLY A C 1
ATOM 1742 O O . GLY A 1 214 ? 14.32 40.781 -5.852 1 92.69 214 GLY A O 1
ATOM 1743 N N . THR A 1 215 ? 13.742 39.312 -7.375 1 97.12 215 THR A N 1
ATOM 1744 C CA . THR A 1 215 ? 14.094 38.156 -6.543 1 97.12 215 THR A CA 1
ATOM 1745 C C . THR A 1 215 ? 15.344 37.469 -7.07 1 97.12 215 THR A C 1
ATOM 1747 O O . THR A 1 215 ? 15.844 37.812 -8.148 1 97.12 215 THR A O 1
ATOM 1750 N N . LYS A 1 216 ? 15.852 36.562 -6.363 1 96.44 216 LYS A N 1
ATOM 1751 C CA . LYS A 1 216 ? 17.094 35.875 -6.727 1 96.44 216 LYS A CA 1
ATOM 1752 C C . LYS A 1 216 ? 16.812 34.5 -7.281 1 96.44 216 LYS A C 1
ATOM 1754 O O . LYS A 1 216 ? 17.703 33.656 -7.375 1 96.44 216 LYS A O 1
ATOM 1759 N N . VAL A 1 217 ? 15.617 34.25 -7.645 1 98.38 217 VAL A N 1
ATOM 1760 C CA . VAL A 1 217 ? 15.234 32.906 -8.133 1 98.38 217 VAL A CA 1
ATOM 1761 C C . VAL A 1 217 ? 15.953 32.625 -9.445 1 98.38 217 VAL A C 1
ATOM 1763 O O . VAL A 1 217 ? 15.891 33.406 -10.391 1 98.38 217 VAL A O 1
ATOM 1766 N N . GLU A 1 218 ? 16.562 31.5 -9.461 1 97.81 218 GLU A N 1
ATOM 1767 C CA . GLU A 1 218 ? 17.359 31.125 -10.625 1 97.81 218 GLU A CA 1
ATOM 1768 C C . GLU A 1 218 ? 16.625 30.125 -11.5 1 97.81 218 GLU A C 1
ATOM 1770 O O . GLU A 1 218 ? 16.828 30.078 -12.719 1 97.81 218 GLU A O 1
ATOM 1775 N N . LYS A 1 219 ? 15.852 29.266 -10.961 1 98.44 219 LYS A N 1
ATOM 1776 C CA . LYS A 1 219 ? 15.148 28.219 -11.688 1 98.44 219 LYS A CA 1
ATOM 1777 C C . LYS A 1 219 ? 13.703 28.094 -11.203 1 98.44 219 LYS A C 1
ATOM 1779 O O . LYS A 1 219 ? 13.414 28.312 -10.031 1 98.44 219 LYS A O 1
ATOM 1784 N N . VAL A 1 220 ? 12.82 27.766 -12.125 1 98.81 220 VAL A N 1
ATOM 1785 C CA . VAL A 1 220 ? 11.414 27.5 -11.836 1 98.81 220 VAL A CA 1
ATOM 1786 C C . VAL A 1 220 ? 11.008 26.172 -12.453 1 98.81 220 VAL A C 1
ATOM 1788 O O . VAL A 1 220 ? 11.188 25.953 -13.656 1 98.81 220 VAL A O 1
ATOM 1791 N N . VAL A 1 221 ? 10.555 25.25 -11.648 1 98.88 221 VAL A N 1
ATOM 1792 C CA . VAL A 1 221 ? 10.008 23.984 -12.125 1 98.88 221 VAL A CA 1
ATOM 1793 C C . VAL A 1 221 ? 8.484 24.078 -12.188 1 98.88 221 VAL A C 1
ATOM 1795 O O . VAL A 1 221 ? 7.832 24.406 -11.195 1 98.88 221 VAL A O 1
ATOM 1798 N N . VAL A 1 222 ? 7.855 23.75 -13.32 1 98.88 222 VAL A N 1
ATOM 1799 C CA . VAL A 1 222 ? 6.434 23.984 -13.547 1 98.88 222 VAL A CA 1
ATOM 1800 C C . VAL A 1 222 ? 5.715 22.656 -13.773 1 98.88 222 VAL A C 1
ATOM 1802 O O . VAL A 1 222 ? 6 21.953 -14.742 1 98.88 222 VAL A O 1
ATOM 1805 N N . VAL A 1 223 ? 4.801 22.312 -12.898 1 98.69 223 VAL A N 1
ATOM 1806 C CA . VAL A 1 223 ? 3.926 21.156 -13.07 1 98.69 223 VAL A CA 1
ATOM 1807 C C . VAL A 1 223 ? 2.834 21.484 -14.086 1 98.69 223 VAL A C 1
ATOM 1809 O O . VAL A 1 223 ? 2.164 22.516 -13.977 1 98.69 223 VAL A O 1
ATOM 1812 N N . ASN A 1 224 ? 2.641 20.656 -15.07 1 98.31 224 ASN A N 1
ATOM 1813 C CA . ASN A 1 224 ? 1.52 20.781 -15.992 1 98.31 224 ASN A CA 1
ATOM 1814 C C . ASN A 1 224 ? 0.27 20.078 -15.469 1 98.31 224 ASN A C 1
ATOM 1816 O O . ASN A 1 224 ? 0.059 18.906 -15.734 1 98.31 224 ASN A O 1
ATOM 1820 N N . ARG A 1 225 ? -0.575 20.781 -14.812 1 98 225 ARG A N 1
ATOM 1821 C CA . ARG A 1 225 ? -1.748 20.234 -14.148 1 98 225 ARG A CA 1
ATOM 1822 C C . ARG A 1 225 ? -2.992 20.375 -15.023 1 98 225 ARG A C 1
ATOM 1824 O O . ARG A 1 225 ? -3.789 19.438 -15.141 1 98 225 ARG A O 1
ATOM 1831 N N . ALA A 1 226 ? -3.137 21.469 -15.648 1 97.31 226 ALA A N 1
ATOM 1832 C CA . ALA A 1 226 ? -4.395 21.797 -16.312 1 97.31 226 ALA A CA 1
ATOM 1833 C C . ALA A 1 226 ? -4.176 22.031 -17.812 1 97.31 226 ALA A C 1
ATOM 1835 O O . ALA A 1 226 ? -5.102 22.438 -18.516 1 97.31 226 ALA A O 1
ATOM 1836 N N . ASP A 1 227 ? -2.945 21.875 -18.266 1 96.88 227 ASP A N 1
ATOM 1837 C CA . ASP A 1 227 ? -2.592 22.078 -19.672 1 96.88 227 ASP A CA 1
ATOM 1838 C C . ASP A 1 227 ? -2.938 23.5 -20.125 1 96.88 227 ASP A C 1
ATOM 1840 O O . ASP A 1 227 ? -3.494 23.688 -21.219 1 96.88 227 ASP A O 1
ATOM 1844 N N . THR A 1 228 ? -2.73 24.406 -19.25 1 97.12 228 THR A N 1
ATOM 1845 C CA . THR A 1 228 ? -2.932 25.812 -19.625 1 97.12 228 THR A CA 1
ATOM 1846 C C . THR A 1 228 ? -1.674 26.391 -20.266 1 97.12 228 THR A C 1
ATOM 1848 O O . THR A 1 228 ? -0.57 25.891 -20.031 1 97.12 228 THR A O 1
ATOM 1851 N N . GLU A 1 229 ? -1.881 27.359 -21.047 1 95.44 229 GLU A N 1
ATOM 1852 C CA . GLU A 1 229 ? -0.745 28.031 -21.688 1 95.44 229 GLU A CA 1
ATOM 1853 C C . GLU A 1 229 ? -0.038 28.969 -20.703 1 95.44 229 GLU A C 1
ATOM 1855 O O . GLU A 1 229 ? -0.662 29.859 -20.141 1 95.44 229 GLU A O 1
ATOM 1860 N N . VAL A 1 230 ? 1.186 28.703 -20.438 1 97.44 230 VAL A N 1
ATOM 1861 C CA . VAL A 1 230 ? 1.981 29.547 -19.562 1 97.44 230 VAL A CA 1
ATOM 1862 C C . VAL A 1 230 ? 3.27 29.953 -20.281 1 97.44 230 VAL A C 1
ATOM 1864 O O . VAL A 1 230 ? 3.736 29.266 -21.188 1 97.44 230 VAL A O 1
ATOM 1867 N N . GLU A 1 231 ? 3.818 31.172 -19.938 1 97.19 231 GLU A N 1
ATOM 1868 C CA . GLU A 1 231 ? 5.102 31.625 -20.484 1 97.19 231 GLU A CA 1
ATOM 1869 C C . GLU A 1 231 ? 6.262 30.875 -19.828 1 97.19 231 GLU A C 1
ATOM 1871 O O . GLU A 1 231 ? 6.375 30.844 -18.594 1 97.19 231 GLU A O 1
ATOM 1876 N N . MET A 1 232 ? 7.051 30.219 -20.625 1 97.94 232 MET A N 1
ATOM 1877 C CA . MET A 1 232 ? 8.234 29.516 -20.141 1 97.94 232 MET A CA 1
ATOM 1878 C C . MET A 1 232 ? 9.508 30.219 -20.578 1 97.94 232 MET A C 1
ATOM 1880 O O . MET A 1 232 ? 9.727 30.438 -21.781 1 97.94 232 MET A O 1
ATOM 1884 N N . LYS A 1 233 ? 10.297 30.562 -19.672 1 96.75 233 LYS A N 1
ATOM 1885 C CA . LYS A 1 233 ? 11.586 31.172 -19.984 1 96.75 233 LYS A CA 1
ATOM 1886 C C . LYS A 1 233 ? 12.68 30.109 -20.062 1 96.75 233 LYS A C 1
ATOM 1888 O O . LYS A 1 233 ? 12.977 29.438 -19.078 1 96.75 233 LYS A O 1
ATOM 1893 N N . GLU A 1 234 ? 13.328 29.875 -21.188 1 92.75 234 GLU A N 1
ATOM 1894 C CA . GLU A 1 234 ? 14.242 28.781 -21.516 1 92.75 234 GLU A CA 1
ATOM 1895 C C . GLU A 1 234 ? 15.352 28.672 -20.469 1 92.75 234 GLU A C 1
ATOM 1897 O O . GLU A 1 234 ? 15.703 27.562 -20.047 1 92.75 234 GLU A O 1
ATOM 1902 N N . ASP A 1 235 ? 15.992 29.734 -19.969 1 92.69 235 ASP A N 1
ATOM 1903 C CA . ASP A 1 235 ? 17.141 29.641 -19.062 1 92.69 235 ASP A CA 1
ATOM 1904 C C . ASP A 1 235 ? 16.688 29.578 -17.609 1 92.69 235 ASP A C 1
ATOM 1906 O O . ASP A 1 235 ? 17.5 29.312 -16.719 1 92.69 235 ASP A O 1
ATOM 1910 N N . ARG A 1 236 ? 15.406 29.547 -17.391 1 97.12 236 ARG A N 1
ATOM 1911 C CA . ARG A 1 236 ? 14.938 29.609 -16 1 97.12 236 ARG A CA 1
ATOM 1912 C C . ARG A 1 236 ? 13.898 28.531 -15.727 1 97.12 236 ARG A C 1
ATOM 1914 O O . ARG A 1 236 ? 13.93 27.891 -14.68 1 97.12 236 ARG A O 1
ATOM 1921 N N . ASP A 1 237 ? 12.977 28.359 -16.688 1 98.38 237 ASP A N 1
ATOM 1922 C CA . ASP A 1 237 ? 11.797 27.531 -16.453 1 98.38 237 ASP A CA 1
ATOM 1923 C C . ASP A 1 237 ? 11.977 26.141 -17.062 1 98.38 237 ASP A C 1
ATOM 1925 O O . ASP A 1 237 ? 12.469 26.016 -18.188 1 98.38 237 ASP A O 1
ATOM 1929 N N . VAL A 1 238 ? 11.625 25.109 -16.344 1 98.12 238 VAL A N 1
ATOM 1930 C CA . VAL A 1 238 ? 11.617 23.734 -16.828 1 98.12 238 VAL A CA 1
ATOM 1931 C C . VAL A 1 238 ? 10.328 23.047 -16.406 1 98.12 238 VAL A C 1
ATOM 1933 O O . VAL A 1 238 ? 9.836 23.266 -15.297 1 98.12 238 VAL A O 1
ATOM 1936 N N . TYR A 1 239 ? 9.781 22.25 -17.266 1 98.25 239 TYR A N 1
ATOM 1937 C CA . TYR A 1 239 ? 8.609 21.484 -16.875 1 98.25 239 TYR A CA 1
ATOM 1938 C C . TYR A 1 239 ? 8.992 20.328 -15.953 1 98.25 239 TYR A C 1
ATOM 1940 O O . TYR A 1 239 ? 10.023 19.688 -16.141 1 98.25 239 TYR A O 1
ATOM 1948 N N . TRP A 1 240 ? 8.133 20.047 -15.031 1 98.31 240 TRP A N 1
ATOM 1949 C CA . TRP A 1 240 ? 8.297 18.969 -14.055 1 98.31 240 TRP A CA 1
ATOM 1950 C C . TRP A 1 240 ? 8.602 17.641 -14.75 1 98.31 240 TRP A C 1
ATOM 1952 O O . TRP A 1 240 ? 9.492 16.906 -14.328 1 98.31 240 TRP A O 1
ATOM 1962 N N . ASP A 1 241 ? 7.879 17.312 -15.812 1 95.88 241 ASP A N 1
ATOM 1963 C CA . ASP A 1 241 ? 7.973 16.031 -16.5 1 95.88 241 ASP A CA 1
ATOM 1964 C C . ASP A 1 241 ? 9.289 15.906 -17.266 1 95.88 241 ASP A C 1
ATOM 1966 O O . ASP A 1 241 ? 9.664 14.812 -17.688 1 95.88 241 ASP A O 1
ATOM 1970 N N . GLU A 1 242 ? 10.023 16.984 -17.406 1 94.69 242 GLU A N 1
ATOM 1971 C CA . GLU A 1 242 ? 11.305 16.969 -18.109 1 94.69 242 GLU A CA 1
ATOM 1972 C C . GLU A 1 242 ? 12.453 16.672 -17.156 1 94.69 242 GLU A C 1
ATOM 1974 O O . GLU A 1 242 ? 13.586 16.453 -17.594 1 94.69 242 GLU A O 1
ATOM 1979 N N . VAL A 1 243 ? 12.117 16.656 -15.859 1 93.19 243 VAL A N 1
ATOM 1980 C CA . VAL A 1 243 ? 13.117 16.297 -14.859 1 93.19 243 VAL A CA 1
ATOM 1981 C C . VAL A 1 243 ? 13.359 14.797 -14.883 1 93.19 243 VAL A C 1
ATOM 1983 O O . VAL A 1 243 ? 12.516 14.016 -14.422 1 93.19 243 VAL A O 1
ATOM 1986 N N . LYS A 1 244 ? 14.445 14.266 -15.469 1 89.38 244 LYS A N 1
ATOM 1987 C CA . LYS A 1 244 ? 14.703 12.844 -15.664 1 89.38 244 LYS A CA 1
ATOM 1988 C C . LYS A 1 244 ? 16.016 12.43 -15 1 89.38 244 LYS A C 1
ATOM 1990 O O . LYS A 1 244 ? 16.812 11.695 -15.586 1 89.38 244 LYS A O 1
ATOM 1995 N N . GLU A 1 245 ? 16.188 12.875 -13.797 1 93.31 245 GLU A N 1
ATOM 1996 C CA . GLU A 1 245 ? 17.406 12.539 -13.062 1 93.31 245 GLU A CA 1
ATOM 1997 C C . GLU A 1 245 ? 17.297 11.141 -12.445 1 93.31 245 GLU A C 1
ATOM 1999 O O . GLU A 1 245 ? 16.266 10.484 -12.555 1 93.31 245 GLU A O 1
ATOM 2004 N N . SER A 1 246 ? 18.391 10.719 -11.906 1 94.56 246 SER A N 1
ATOM 2005 C CA . SER A 1 246 ? 18.469 9.414 -11.258 1 94.56 246 SER A CA 1
ATOM 2006 C C . SER A 1 246 ? 17.484 9.32 -10.094 1 94.56 246 SER A C 1
ATOM 2008 O O . SER A 1 246 ? 17.25 10.305 -9.391 1 94.56 246 SER A O 1
ATOM 2010 N N . SER A 1 247 ? 16.922 8.148 -9.938 1 94.94 247 SER A N 1
ATOM 2011 C CA . SER A 1 247 ? 16.031 7.895 -8.82 1 94.94 247 SER A CA 1
ATOM 2012 C C . SER A 1 247 ? 16.797 7.488 -7.57 1 94.94 247 SER A C 1
ATOM 2014 O O . SER A 1 247 ? 16.219 6.973 -6.609 1 94.94 247 SER A O 1
ATOM 2016 N N . ARG A 1 248 ? 18.094 7.613 -7.535 1 94.75 248 ARG A N 1
ATOM 2017 C CA . ARG A 1 248 ? 18.969 7.383 -6.391 1 94.75 248 ARG A CA 1
ATOM 2018 C C . ARG A 1 248 ? 19.641 8.672 -5.941 1 94.75 248 ARG A C 1
ATOM 2020 O O . ARG A 1 248 ? 20.219 9.398 -6.762 1 94.75 248 ARG A O 1
ATOM 2027 N N . CYS A 1 249 ? 19.438 8.984 -4.738 1 97.75 249 CYS A N 1
ATOM 2028 C CA . CYS A 1 249 ? 20.031 10.195 -4.188 1 97.75 249 CYS A CA 1
ATOM 2029 C C . CYS A 1 249 ? 20.391 10.016 -2.719 1 97.75 249 CYS A C 1
ATOM 2031 O O . CYS A 1 249 ? 19.531 9.648 -1.911 1 97.75 249 CYS A O 1
ATOM 2033 N N . GLU A 1 250 ? 21.609 10.227 -2.352 1 97.81 250 GLU A N 1
ATOM 2034 C CA . GLU A 1 250 ? 22.031 10.125 -0.957 1 97.81 250 GLU A CA 1
ATOM 2035 C C . GLU A 1 250 ? 21.469 11.281 -0.128 1 97.81 250 GLU A C 1
ATOM 2037 O O . GLU A 1 250 ? 21.438 12.422 -0.587 1 97.81 250 GLU A O 1
ATOM 2042 N N . THR A 1 251 ? 21.031 10.961 1.07 1 98.62 251 THR A N 1
ATOM 2043 C CA . THR A 1 251 ? 20.5 11.977 1.973 1 98.62 251 THR A CA 1
ATOM 2044 C C . THR A 1 251 ? 21.625 12.633 2.773 1 98.62 251 THR A C 1
ATOM 2046 O O . THR A 1 251 ? 22.484 11.945 3.326 1 98.62 251 THR A O 1
ATOM 2049 N N . VAL A 1 252 ? 21.625 13.922 2.873 1 98.69 252 VAL A N 1
ATOM 2050 C CA . VAL A 1 252 ? 22.672 14.688 3.543 1 98.69 252 VAL A CA 1
ATOM 2051 C C . VAL A 1 252 ? 22.469 14.641 5.055 1 98.69 252 VAL A C 1
ATOM 2053 O O . VAL A 1 252 ? 21.344 14.82 5.535 1 98.69 252 VAL A O 1
ATOM 2056 N N . GLU A 1 253 ? 23.531 14.367 5.812 1 98.62 253 GLU A N 1
ATOM 2057 C CA . GLU A 1 253 ? 23.469 14.438 7.27 1 98.62 253 GLU A CA 1
ATOM 2058 C C . GLU A 1 253 ? 23.391 15.883 7.754 1 98.62 253 GLU A C 1
ATOM 2060 O O . GLU A 1 253 ? 24.188 16.719 7.359 1 98.62 253 GLU A O 1
ATOM 2065 N N . MET A 1 254 ? 22.422 16.109 8.516 1 98.88 254 MET A N 1
ATOM 2066 C CA . MET A 1 254 ? 22.203 17.469 9 1 98.88 254 MET A CA 1
ATOM 2067 C C . MET A 1 254 ? 22.375 17.547 10.508 1 98.88 254 MET A C 1
ATOM 2069 O O . MET A 1 254 ? 22.172 16.562 11.219 1 98.88 254 MET A O 1
ATOM 2073 N N . ASP A 1 255 ? 22.844 18.719 10.992 1 98.75 255 ASP A N 1
ATOM 2074 C CA . ASP A 1 255 ? 22.672 19.031 12.406 1 98.75 255 ASP A CA 1
ATOM 2075 C C . ASP A 1 255 ? 21.188 19.109 12.781 1 98.75 255 ASP A C 1
ATOM 2077 O O . ASP A 1 255 ? 20.391 19.656 12.039 1 98.75 255 ASP A O 1
ATOM 2081 N N . PRO A 1 256 ? 20.844 18.531 13.938 1 98.75 256 PRO A N 1
ATOM 2082 C CA . PRO A 1 256 ? 19.422 18.516 14.32 1 98.75 256 PRO A CA 1
ATOM 2083 C C . PRO A 1 256 ? 18.812 19.922 14.352 1 98.75 256 PRO A C 1
ATOM 2085 O O . PRO A 1 256 ? 17.594 20.062 14.18 1 98.75 256 PRO A O 1
ATOM 2088 N N . ASN A 1 257 ? 19.594 20.953 14.5 1 98.5 257 ASN A N 1
ATOM 2089 C CA . ASN A 1 257 ? 19.109 22.328 14.664 1 98.5 257 ASN A CA 1
ATOM 2090 C C . ASN A 1 257 ? 19.188 23.109 13.359 1 98.5 257 ASN A C 1
ATOM 2092 O O . ASN A 1 257 ? 18.797 24.281 13.312 1 98.5 257 ASN A O 1
ATOM 2096 N N . ASP A 1 258 ? 19.656 22.469 12.305 1 98.69 258 ASP A N 1
ATOM 2097 C CA . ASP A 1 258 ? 19.656 23.109 10.992 1 98.69 258 ASP A CA 1
ATOM 2098 C C . ASP A 1 258 ? 18.219 23.359 10.516 1 98.69 258 ASP A C 1
ATOM 2100 O O . ASP A 1 258 ? 17.312 22.578 10.812 1 98.69 258 ASP A O 1
ATOM 2104 N N . ALA A 1 259 ? 18.062 24.438 9.789 1 98.75 259 ALA A N 1
ATOM 2105 C CA . ALA A 1 259 ? 16.75 24.781 9.242 1 98.75 259 ALA A CA 1
ATOM 2106 C C . ALA A 1 259 ? 16.281 23.75 8.227 1 98.75 259 ALA A C 1
ATOM 2108 O O . ALA A 1 259 ? 17.047 23.359 7.332 1 98.75 259 ALA A O 1
ATOM 2109 N N . ALA A 1 260 ? 15.094 23.25 8.438 1 98.81 260 ALA A N 1
ATOM 2110 C CA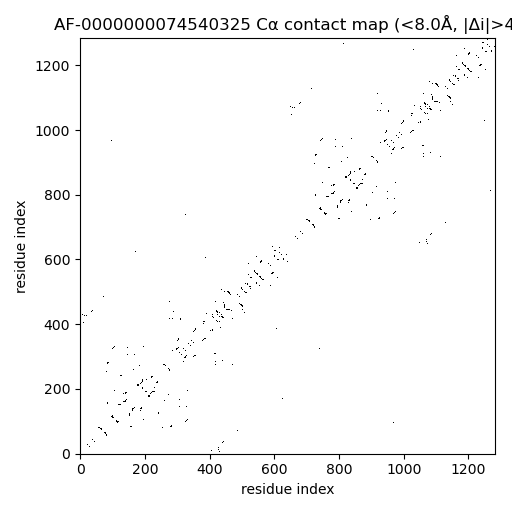 . ALA A 1 260 ? 14.461 22.328 7.488 1 98.81 260 ALA A CA 1
ATOM 2111 C C . ALA A 1 260 ? 13.32 23.031 6.746 1 98.81 260 ALA A C 1
ATOM 2113 O O . ALA A 1 260 ? 13.039 22.703 5.59 1 98.81 260 ALA A O 1
ATOM 2114 N N . LEU A 1 261 ? 12.672 23.875 7.414 1 98.75 261 LEU A N 1
ATOM 2115 C CA . LEU A 1 261 ? 11.43 24.484 6.945 1 98.75 261 LEU A CA 1
ATOM 2116 C C . LEU A 1 261 ? 11.391 25.969 7.285 1 98.75 261 LEU A C 1
ATOM 2118 O O . LEU A 1 261 ? 11.789 26.359 8.383 1 98.75 261 LEU A O 1
ATOM 2122 N N . LEU A 1 262 ? 11.047 26.734 6.359 1 98.62 262 LEU A N 1
ATOM 2123 C CA . LEU A 1 262 ? 10.836 28.172 6.52 1 98.62 262 LEU A CA 1
ATOM 2124 C C . LEU A 1 262 ? 9.391 28.531 6.215 1 98.62 262 LEU A C 1
ATOM 2126 O O . LEU A 1 262 ? 8.945 28.453 5.066 1 98.62 262 LEU A O 1
ATOM 2130 N N . LEU A 1 263 ? 8.633 28.906 7.262 1 97.44 263 LEU A N 1
ATOM 2131 C CA . LEU A 1 263 ? 7.219 29.25 7.117 1 97.44 263 LEU A CA 1
ATOM 2132 C C . LEU A 1 263 ? 6.977 30.719 7.469 1 97.44 263 LEU A C 1
ATOM 2134 O O . LEU A 1 263 ? 7.289 31.156 8.578 1 97.44 263 LEU A O 1
ATOM 2138 N N . TYR A 1 264 ? 6.41 31.438 6.547 1 92.81 264 TYR A N 1
ATOM 2139 C CA . TYR A 1 264 ? 6.168 32.844 6.789 1 92.81 264 TYR A CA 1
ATOM 2140 C C . TYR A 1 264 ? 4.812 33.062 7.441 1 92.81 264 TYR A C 1
ATOM 2142 O O . TYR A 1 264 ? 3.828 32.406 7.082 1 92.81 264 TYR A O 1
ATOM 2150 N N . THR A 1 265 ? 4.773 33.875 8.461 1 86 265 THR A N 1
ATOM 2151 C CA . THR A 1 265 ? 3.543 34.312 9.109 1 86 265 THR A CA 1
ATOM 2152 C C . THR A 1 265 ? 3.305 35.781 8.883 1 86 265 THR A C 1
ATOM 2154 O O . THR A 1 265 ? 4.23 36.531 8.539 1 86 265 THR A O 1
ATOM 2157 N N . SER A 1 266 ? 1.983 36.188 9.023 1 69.19 266 SER A N 1
ATOM 2158 C CA . SER A 1 266 ? 1.642 37.594 8.828 1 69.19 266 SER A CA 1
ATOM 2159 C C . SER A 1 266 ? 2.102 38.438 10.008 1 69.19 266 SER A C 1
ATOM 2161 O O . SER A 1 266 ? 2.15 37.969 11.141 1 69.19 266 SER A O 1
ATOM 2163 N N . GLY A 1 267 ? 2.889 39.5 9.727 1 58.28 267 GLY A N 1
ATOM 2164 C CA . GLY A 1 267 ? 3.352 40.406 10.789 1 58.28 267 GLY A CA 1
ATOM 2165 C C . GLY A 1 267 ? 2.424 41.562 11.031 1 58.28 267 GLY A C 1
ATOM 2166 O O . GLY A 1 267 ? 1.686 41.969 10.141 1 58.28 267 GLY A O 1
ATOM 2167 N N . THR A 1 268 ? 2.281 41.875 12.289 1 47.09 268 THR A N 1
ATOM 2168 C CA . THR A 1 268 ? 1.487 43.031 12.688 1 47.09 268 THR A CA 1
ATOM 2169 C C . THR A 1 268 ? 1.979 44.281 11.977 1 47.09 268 THR A C 1
ATOM 2171 O O . THR A 1 268 ? 1.2 45.219 11.734 1 47.09 268 THR A O 1
ATOM 2174 N N . THR A 1 269 ? 3.258 44.344 11.773 1 49.22 269 THR A N 1
ATOM 2175 C CA . THR A 1 269 ? 3.867 45.5 11.172 1 49.22 269 THR A CA 1
ATOM 2176 C C . THR A 1 269 ? 3.713 45.5 9.656 1 49.22 269 THR A C 1
ATOM 2178 O O . THR A 1 269 ? 4.117 46.438 8.969 1 49.22 269 THR A O 1
ATOM 2181 N N . GLY A 1 270 ? 3.17 44.469 9.234 1 60.66 270 GLY A N 1
ATOM 2182 C CA . GLY A 1 270 ? 2.934 44.344 7.805 1 60.66 270 GLY A CA 1
ATOM 2183 C C . GLY A 1 270 ? 3.957 43.5 7.094 1 60.66 270 GLY A C 1
ATOM 2184 O O . GLY A 1 270 ? 3.646 42.844 6.09 1 60.66 270 GLY A O 1
ATOM 2185 N N . LYS A 1 271 ? 5.254 43.469 7.555 1 73.06 271 LYS A N 1
ATOM 2186 C CA . LYS A 1 271 ? 6.234 42.594 6.891 1 73.06 271 LYS A CA 1
ATOM 2187 C C . LYS A 1 271 ? 6.145 41.156 7.402 1 73.06 271 LYS A C 1
ATOM 2189 O O . LYS A 1 271 ? 6.195 40.938 8.609 1 73.06 271 LYS A O 1
ATOM 2194 N N . PRO A 1 272 ? 6.078 40.25 6.504 1 83.75 272 PRO A N 1
ATOM 2195 C CA . PRO A 1 272 ? 5.992 38.844 6.953 1 83.75 272 PRO A CA 1
ATOM 2196 C C . PRO A 1 272 ? 7.254 38.375 7.684 1 83.75 272 PRO A C 1
ATOM 2198 O O . PRO A 1 272 ? 8.344 38.906 7.441 1 83.75 272 PRO A O 1
ATOM 2201 N N . LYS A 1 273 ? 7.105 37.531 8.711 1 89.44 273 LYS A N 1
ATOM 2202 C CA . LYS A 1 273 ? 8.18 36.938 9.492 1 89.44 273 LYS A CA 1
ATOM 2203 C C . LYS A 1 273 ? 8.438 35.469 9.07 1 89.44 273 LYS A C 1
ATOM 2205 O O . LYS A 1 273 ? 7.531 34.656 9.086 1 89.44 273 LYS A O 1
ATOM 2210 N N . GLY A 1 274 ? 9.695 35.219 8.664 1 96.19 274 GLY A N 1
ATOM 2211 C CA . GLY A 1 274 ? 10.055 33.844 8.32 1 96.19 274 GLY A CA 1
ATOM 2212 C C . GLY A 1 274 ? 10.414 33 9.523 1 96.19 274 GLY A C 1
ATOM 2213 O O . GLY A 1 274 ? 11.516 33.125 10.07 1 96.19 274 GLY A O 1
ATOM 2214 N N . VAL A 1 275 ? 9.516 32.125 9.914 1 97.81 275 VAL A N 1
ATOM 2215 C CA . VAL A 1 275 ? 9.727 31.203 11.039 1 97.81 275 VAL A CA 1
ATOM 2216 C C . VAL A 1 275 ? 10.656 30.078 10.625 1 97.81 275 VAL A C 1
ATOM 2218 O O . VAL A 1 275 ? 10.367 29.344 9.672 1 97.81 275 VAL A O 1
ATOM 2221 N N . VAL A 1 276 ? 11.805 29.953 11.336 1 98.62 276 VAL A N 1
ATOM 2222 C CA . VAL A 1 276 ? 12.812 28.953 10.992 1 98.62 276 VAL A CA 1
ATOM 2223 C C . VAL A 1 276 ? 12.602 27.688 11.844 1 98.62 276 VAL A C 1
ATOM 2225 O O . VAL A 1 276 ? 12.719 27.734 13.07 1 98.62 276 VAL A O 1
ATOM 2228 N N . LEU A 1 277 ? 12.32 26.578 11.18 1 98.75 277 LEU A N 1
ATOM 2229 C CA . LEU A 1 277 ? 12.047 25.328 11.883 1 98.75 277 LEU A CA 1
ATOM 2230 C C . LEU A 1 277 ? 13.117 24.281 11.562 1 98.75 277 LEU A C 1
ATOM 2232 O O . LEU A 1 277 ? 13.492 24.109 10.398 1 98.75 277 LEU A O 1
ATOM 2236 N N . SER A 1 278 ? 13.555 23.594 12.57 1 98.81 278 SER A N 1
ATOM 2237 C CA . SER A 1 278 ? 14.711 22.719 12.445 1 98.81 278 SER A CA 1
ATOM 2238 C C . SER A 1 278 ? 14.297 21.312 12.031 1 98.81 278 SER A C 1
ATOM 2240 O O . SER A 1 278 ? 13.117 20.969 12.109 1 98.81 278 SER A O 1
ATOM 2242 N N . HIS A 1 279 ? 15.266 20.5 11.609 1 98.88 279 HIS A N 1
ATOM 2243 C CA . HIS A 1 279 ? 15.031 19.109 11.258 1 98.88 279 HIS A CA 1
ATOM 2244 C C . HIS A 1 279 ? 14.484 18.328 12.438 1 98.88 279 HIS A C 1
ATOM 2246 O O . HIS A 1 279 ? 13.492 17.594 12.305 1 98.88 279 HIS A O 1
ATOM 2252 N N . ALA A 1 280 ? 15.039 18.484 13.578 1 98.69 280 ALA A N 1
ATOM 2253 C CA . ALA A 1 280 ? 14.57 17.75 14.75 1 98.69 280 ALA A CA 1
ATOM 2254 C C . ALA A 1 280 ? 13.18 18.219 15.172 1 98.69 280 ALA A C 1
ATOM 2256 O O . ALA A 1 280 ? 12.312 17.406 15.516 1 98.69 280 ALA A O 1
ATOM 2257 N N . GLY A 1 281 ? 13.031 19.5 15.125 1 98.62 281 GLY A N 1
ATOM 2258 C CA . GLY A 1 281 ? 11.766 20.062 15.57 1 98.62 281 GLY A CA 1
ATOM 2259 C C . GLY A 1 281 ? 10.578 19.609 14.742 1 98.62 281 GLY A C 1
ATOM 2260 O O . GLY A 1 281 ? 9.547 19.219 15.297 1 98.62 281 GLY A O 1
ATOM 2261 N N . VAL A 1 282 ? 10.734 19.578 13.438 1 98.69 282 VAL A N 1
ATOM 2262 C CA . VAL A 1 282 ? 9.578 19.312 12.578 1 98.69 282 VAL A CA 1
ATOM 2263 C C . VAL A 1 282 ? 9.188 17.844 12.688 1 98.69 282 VAL A C 1
ATOM 2265 O O . VAL A 1 282 ? 7.996 17.5 12.641 1 98.69 282 VAL A O 1
ATOM 2268 N N . ILE A 1 283 ? 10.109 16.938 12.844 1 98.31 283 ILE A N 1
ATOM 2269 C CA . ILE A 1 283 ? 9.742 15.531 12.883 1 98.31 283 ILE A CA 1
ATOM 2270 C C . ILE A 1 283 ? 9.219 15.164 14.266 1 98.31 283 ILE A C 1
ATOM 2272 O O . ILE A 1 283 ? 8.242 14.422 14.398 1 98.31 283 ILE A O 1
ATOM 2276 N N . LEU A 1 284 ? 9.789 15.727 15.328 1 98.56 284 LEU A N 1
ATOM 2277 C CA . LEU A 1 284 ? 9.398 15.344 16.688 1 98.56 284 LEU A CA 1
ATOM 2278 C C . LEU A 1 284 ? 8.031 15.906 17.047 1 98.56 284 LEU A C 1
ATOM 2280 O O . LEU A 1 284 ? 7.164 15.18 17.531 1 98.56 284 LEU A O 1
ATOM 2284 N N . GLN A 1 285 ? 7.828 17.156 16.781 1 98.38 285 GLN A N 1
ATOM 2285 C CA . GLN A 1 285 ? 6.594 17.781 17.234 1 98.38 285 GLN A CA 1
ATOM 2286 C C . GLN A 1 285 ? 5.387 17.25 16.469 1 98.38 285 GLN A C 1
ATOM 2288 O O . GLN A 1 285 ? 4.363 16.922 17.062 1 98.38 285 GLN A O 1
ATOM 2293 N N . SER A 1 286 ? 5.508 17.188 15.133 1 98.5 286 SER A N 1
ATOM 2294 C CA . SER A 1 286 ? 4.391 16.719 14.32 1 98.5 286 SER A CA 1
ATOM 2295 C C . SER A 1 286 ? 4.051 15.266 14.617 1 98.5 286 SER A C 1
ATOM 2297 O O . SER A 1 286 ? 2.895 14.938 14.883 1 98.5 286 SER A O 1
ATOM 2299 N N . SER A 1 287 ? 5.059 14.406 14.711 1 98.56 287 SER A N 1
ATOM 2300 C CA . SER A 1 287 ? 4.816 12.984 14.93 1 98.56 287 SER A CA 1
ATOM 2301 C C . SER A 1 287 ? 4.328 12.719 16.344 1 98.56 287 SER A C 1
ATOM 2303 O O . SER A 1 287 ? 3.52 11.82 16.578 1 98.56 287 SER A O 1
ATOM 2305 N N . LYS A 1 288 ? 4.828 13.508 17.281 1 98.62 288 LYS A N 1
ATOM 2306 C CA . LYS A 1 288 ? 4.391 13.367 18.672 1 98.62 288 LYS A CA 1
ATOM 2307 C C . LYS A 1 288 ? 2.885 13.578 18.797 1 98.62 288 LYS A C 1
ATOM 2309 O O . LYS A 1 288 ? 2.189 12.758 19.406 1 98.62 288 LYS A O 1
ATOM 2314 N N . GLU A 1 289 ? 2.418 14.586 18.234 1 98.56 289 GLU A N 1
ATOM 2315 C CA . GLU A 1 289 ? 1.009 14.945 18.359 1 98.56 289 GLU A CA 1
ATOM 2316 C C . GLU A 1 289 ? 0.121 13.992 17.578 1 98.56 289 GLU A C 1
ATOM 2318 O O . GLU A 1 289 ? -0.935 13.578 18.047 1 98.56 289 GLU A O 1
ATOM 2323 N N . ILE A 1 290 ? 0.53 13.586 16.406 1 98.62 290 ILE A N 1
ATOM 2324 C CA . ILE A 1 290 ? -0.238 12.672 15.562 1 98.62 290 ILE A CA 1
ATOM 2325 C C . ILE A 1 290 ? -0.253 11.281 16.188 1 98.62 290 ILE A C 1
ATOM 2327 O O . ILE A 1 290 ? -1.262 10.578 16.125 1 98.62 290 ILE A O 1
ATOM 2331 N N . PHE A 1 291 ? 0.838 10.898 16.797 1 98.62 291 PHE A N 1
ATOM 2332 C CA . PHE A 1 291 ? 0.955 9.594 17.438 1 98.62 291 PHE A CA 1
ATOM 2333 C C . PHE A 1 291 ? 0.156 9.547 18.734 1 98.62 291 PHE A C 1
ATOM 2335 O O . PHE A 1 291 ? -0.723 8.703 18.906 1 98.62 291 PHE A O 1
ATOM 2342 N N . PHE A 1 292 ? 0.352 10.492 19.641 1 98.19 292 PHE A N 1
ATOM 2343 C CA . PHE A 1 292 ? -0.193 10.398 20.984 1 98.19 292 PHE A CA 1
ATOM 2344 C C . PHE A 1 292 ? -1.601 10.977 21.047 1 98.19 292 PHE A C 1
ATOM 2346 O O . PHE A 1 292 ? -2.455 10.477 21.781 1 98.19 292 PHE A O 1
ATOM 2353 N N . ASN A 1 293 ? -1.847 12.023 20.312 1 98 293 ASN A N 1
ATOM 2354 C CA . ASN A 1 293 ? -3.1 12.75 20.484 1 98 293 ASN A CA 1
ATOM 2355 C C . ASN A 1 293 ? -4.117 12.383 19.406 1 98 293 ASN A C 1
ATOM 2357 O O . ASN A 1 293 ? -5.309 12.25 19.703 1 98 293 ASN A O 1
ATOM 2361 N N . MET A 1 294 ? -3.662 12.188 18.188 1 98.12 294 MET A N 1
ATOM 2362 C CA . MET A 1 294 ? -4.566 11.75 17.125 1 98.12 294 MET A CA 1
ATOM 2363 C C . MET A 1 294 ? -4.613 10.227 17.047 1 98.12 294 MET A C 1
ATOM 2365 O O . MET A 1 294 ? -5.426 9.664 16.312 1 98.12 294 MET A O 1
ATOM 2369 N N . ASP A 1 295 ? -3.684 9.562 17.734 1 98.19 295 ASP A N 1
ATOM 2370 C CA . ASP A 1 295 ? -3.646 8.109 17.906 1 98.19 295 ASP A CA 1
ATOM 2371 C C . ASP A 1 295 ? -3.494 7.402 16.562 1 98.19 295 ASP A C 1
ATOM 2373 O O . ASP A 1 295 ? -4.164 6.398 16.312 1 98.19 295 ASP A O 1
ATOM 2377 N N . LEU A 1 296 ? -2.672 7.938 15.758 1 97.88 296 LEU A N 1
ATOM 2378 C CA . LEU A 1 296 ? -2.455 7.328 14.453 1 97.88 296 LEU A CA 1
ATOM 2379 C C . LEU A 1 296 ? -1.771 5.973 14.586 1 97.88 296 LEU A C 1
ATOM 2381 O O . LEU A 1 296 ? -0.734 5.859 15.242 1 97.88 296 LEU A O 1
ATOM 2385 N N . LYS A 1 297 ? -2.43 4.957 14.039 1 95.94 297 LYS A N 1
ATOM 2386 C CA . LYS A 1 297 ? -1.845 3.625 13.898 1 95.94 297 LYS A CA 1
ATOM 2387 C C . LYS A 1 297 ? -1.284 3.414 12.492 1 95.94 297 LYS A C 1
ATOM 2389 O O . LYS A 1 297 ? -1.62 4.156 11.57 1 95.94 297 LYS A O 1
ATOM 2394 N N . PRO A 1 298 ? -0.445 2.438 12.273 1 90.12 298 PRO A N 1
ATOM 2395 C CA . PRO A 1 298 ? 0.221 2.211 10.992 1 90.12 298 PRO A CA 1
ATOM 2396 C C . PRO A 1 298 ? -0.766 2.027 9.844 1 90.12 298 PRO A C 1
ATOM 2398 O O . PRO A 1 298 ? -0.488 2.441 8.711 1 90.12 298 PRO A O 1
ATOM 2401 N N . GLU A 1 299 ? -1.896 1.497 10.102 1 93.19 299 GLU A N 1
ATOM 2402 C CA . GLU A 1 299 ? -2.828 1.188 9.023 1 93.19 299 GLU A CA 1
ATOM 2403 C C . GLU A 1 299 ? -3.875 2.287 8.867 1 93.19 299 GLU A C 1
ATOM 2405 O O . GLU A 1 299 ? -4.742 2.207 7.992 1 93.19 299 GLU A O 1
ATOM 2410 N N . ASP A 1 300 ? -3.82 3.32 9.68 1 96.88 300 ASP A N 1
ATOM 2411 C CA . ASP A 1 300 ? -4.785 4.414 9.656 1 96.88 300 ASP A CA 1
ATOM 2412 C C . ASP A 1 300 ? -4.555 5.32 8.445 1 96.88 300 ASP A C 1
ATOM 2414 O O . ASP A 1 300 ? -3.502 5.25 7.805 1 96.88 300 ASP A O 1
ATOM 2418 N N . VAL A 1 301 ? -5.562 6.082 8.109 1 98.25 301 VAL A N 1
ATOM 2419 C CA . VAL A 1 301 ? -5.527 7.055 7.023 1 98.25 301 VAL A CA 1
ATOM 2420 C C . VAL A 1 301 ? -5.863 8.445 7.562 1 98.25 301 VAL A C 1
ATOM 2422 O O . VAL A 1 301 ? -6.938 8.656 8.133 1 98.25 301 VAL A O 1
ATOM 2425 N N . PHE A 1 302 ? -4.961 9.344 7.379 1 98.62 302 PHE A N 1
ATOM 2426 C CA . PHE A 1 302 ? -5.012 10.656 8.008 1 98.62 302 PHE A CA 1
ATOM 2427 C C . PHE A 1 302 ? -5.352 11.734 6.984 1 98.62 302 PHE A C 1
ATOM 2429 O O . PHE A 1 302 ? -4.738 11.805 5.922 1 98.62 302 PHE A O 1
ATOM 2436 N N . LEU A 1 303 ? -6.355 12.617 7.316 1 98.75 303 LEU A N 1
ATOM 2437 C CA . LEU A 1 303 ? -6.664 13.781 6.488 1 98.75 303 LEU A CA 1
ATOM 2438 C C . LEU A 1 303 ? -6.844 15.031 7.348 1 98.75 303 LEU A C 1
ATOM 2440 O O . LEU A 1 303 ? -7.707 15.062 8.227 1 98.75 303 LEU A O 1
ATOM 2444 N N . TRP A 1 304 ? -6.047 15.945 7.152 1 98.31 304 TRP A N 1
ATOM 2445 C CA . TRP A 1 304 ? -6.289 17.297 7.656 1 98.31 304 TRP A CA 1
ATOM 2446 C C . TRP A 1 304 ? -6.555 18.266 6.512 1 98.31 304 TRP A C 1
ATOM 2448 O O . TRP A 1 304 ? -5.703 18.453 5.641 1 98.31 304 TRP A O 1
ATOM 2458 N N . ILE A 1 305 ? -7.711 18.875 6.496 1 97.12 305 ILE A N 1
ATOM 2459 C CA . ILE A 1 305 ? -8.094 19.812 5.453 1 97.12 305 ILE A CA 1
ATOM 2460 C C . ILE A 1 305 ? -7.344 21.125 5.645 1 97.12 305 ILE A C 1
ATOM 2462 O O . ILE A 1 305 ? -7.633 21.875 6.574 1 97.12 305 ILE A O 1
ATOM 2466 N N . THR A 1 306 ? -6.371 21.344 4.742 1 95.25 306 THR A N 1
ATOM 2467 C CA . THR A 1 306 ? -5.523 22.516 4.867 1 95.25 306 THR A CA 1
ATOM 2468 C C . THR A 1 306 ? -4.781 22.797 3.562 1 95.25 306 THR A C 1
ATOM 2470 O O . THR A 1 306 ? -5.121 22.234 2.52 1 95.25 306 THR A O 1
ATOM 2473 N N . ASP A 1 307 ? -3.973 23.875 3.578 1 91.75 307 ASP A N 1
ATOM 2474 C CA . ASP A 1 307 ? -3.057 24.203 2.49 1 91.75 307 ASP A CA 1
ATOM 2475 C C . ASP A 1 307 ? -1.603 24.094 2.941 1 91.75 307 ASP A C 1
ATOM 2477 O O . ASP A 1 307 ? -1.301 24.25 4.129 1 91.75 307 ASP A O 1
ATOM 2481 N N . ILE A 1 308 ? -0.721 23.891 1.984 1 96.19 308 ILE A N 1
ATOM 2482 C CA . ILE A 1 308 ? 0.684 23.641 2.295 1 96.19 308 ILE A CA 1
ATOM 2483 C C . ILE A 1 308 ? 1.306 24.906 2.877 1 96.19 308 ILE A C 1
ATOM 2485 O O . ILE A 1 308 ? 2.311 24.844 3.588 1 96.19 308 ILE A O 1
ATOM 2489 N N . GLY A 1 309 ? 0.688 26.031 2.623 1 92.44 309 GLY A N 1
ATOM 2490 C CA . GLY A 1 309 ? 1.217 27.297 3.105 1 92.44 309 GLY A CA 1
ATOM 2491 C C . GLY A 1 309 ? 0.962 27.531 4.582 1 92.44 309 GLY A C 1
ATOM 2492 O O . GLY A 1 309 ? 1.562 28.422 5.191 1 92.44 309 GLY A O 1
ATOM 2493 N N . TRP A 1 310 ? 0.12 26.672 5.098 1 91.5 310 TRP A N 1
ATOM 2494 C CA . TRP A 1 310 ? -0.127 26.703 6.535 1 91.5 310 TRP A CA 1
ATOM 2495 C C . TRP A 1 310 ? 0.63 25.594 7.246 1 91.5 310 TRP A C 1
ATOM 2497 O O . TRP A 1 310 ? 0.879 24.531 6.66 1 91.5 310 TRP A O 1
ATOM 2507 N N . MET A 1 311 ? 0.934 25.844 8.508 1 94.75 311 MET A N 1
ATOM 2508 C CA . MET A 1 311 ? 1.787 24.922 9.234 1 94.75 311 MET A CA 1
ATOM 2509 C C . MET A 1 311 ? 1.176 23.516 9.242 1 94.75 311 MET A C 1
ATOM 2511 O O . MET A 1 311 ? 1.898 22.516 9.227 1 94.75 311 MET A O 1
ATOM 2515 N N . MET A 1 312 ? -0.203 23.438 9.172 1 96.56 312 MET A N 1
ATOM 2516 C CA . MET A 1 312 ? -0.849 22.125 9.281 1 96.56 312 MET A CA 1
ATOM 2517 C C . MET A 1 312 ? -0.56 21.281 8.047 1 96.56 312 MET A C 1
ATOM 2519 O O . MET A 1 312 ? -0.69 20.047 8.086 1 96.56 312 MET A O 1
ATOM 2523 N N . GLY A 1 313 ? -0.26 21.969 6.949 1 97.12 313 GLY A N 1
ATOM 2524 C CA . GLY A 1 313 ? 0.131 21.234 5.758 1 97.12 313 GLY A CA 1
ATOM 2525 C C . GLY A 1 313 ? 1.371 20.375 5.957 1 97.12 313 GLY A C 1
ATOM 2526 O O . GLY A 1 313 ? 1.293 19.156 5.969 1 97.12 313 GLY A O 1
ATOM 2527 N N . PRO A 1 314 ? 2.518 21.078 6.199 1 98.44 314 PRO A N 1
ATOM 2528 C CA . PRO A 1 314 ? 3.727 20.281 6.461 1 98.44 314 PRO A CA 1
ATOM 2529 C C . PRO A 1 314 ? 3.619 19.438 7.723 1 98.44 314 PRO A C 1
ATOM 2531 O O . PRO A 1 314 ? 4.207 18.359 7.793 1 98.44 314 PRO A O 1
ATOM 2534 N N . TRP A 1 315 ? 2.846 19.859 8.672 1 98.38 315 TRP A N 1
ATOM 2535 C CA . TRP A 1 315 ? 2.646 19.125 9.914 1 98.38 315 TRP A CA 1
ATOM 2536 C C . TRP A 1 315 ? 2.051 17.75 9.641 1 98.38 315 TRP A C 1
ATOM 2538 O O . TRP A 1 315 ? 2.564 16.734 10.117 1 98.38 315 TRP A O 1
ATOM 2548 N N . GLN A 1 316 ? 1.014 17.703 8.828 1 98.38 316 GLN A N 1
ATOM 2549 C CA . GLN A 1 316 ? 0.361 16.438 8.531 1 98.38 316 GLN A CA 1
ATOM 2550 C C . GLN A 1 316 ? 1.271 15.531 7.695 1 98.38 316 GLN A C 1
ATOM 2552 O O . GLN A 1 316 ? 1.346 14.328 7.938 1 98.38 316 GLN A O 1
ATOM 2557 N N . ILE A 1 317 ? 1.95 16.125 6.723 1 98.69 317 ILE A N 1
ATOM 2558 C CA . ILE A 1 317 ? 2.758 15.344 5.789 1 98.69 317 ILE A CA 1
ATOM 2559 C C . ILE A 1 317 ? 3.959 14.75 6.523 1 98.69 317 ILE A C 1
ATOM 2561 O O . ILE A 1 317 ? 4.16 13.531 6.512 1 98.69 317 ILE A O 1
ATOM 2565 N N . ILE A 1 318 ? 4.715 15.578 7.23 1 98.81 318 ILE A N 1
ATOM 2566 C CA . ILE A 1 318 ? 5.938 15.148 7.895 1 98.81 318 ILE A CA 1
ATOM 2567 C C . ILE A 1 318 ? 5.598 14.195 9.039 1 98.81 318 ILE A C 1
ATOM 2569 O O . ILE A 1 318 ? 6.195 13.125 9.164 1 98.81 318 ILE A O 1
ATOM 2573 N N . GLY A 1 319 ? 4.613 14.578 9.828 1 98.62 319 GLY A N 1
ATOM 2574 C CA . GLY A 1 319 ? 4.27 13.766 10.984 1 98.62 319 GLY A CA 1
ATOM 2575 C C . GLY A 1 319 ? 3.729 12.398 10.609 1 98.62 319 GLY A C 1
ATOM 2576 O O . GLY A 1 319 ? 4.141 11.383 11.18 1 98.62 319 GLY A O 1
ATOM 2577 N N . CYS A 1 320 ? 2.797 12.375 9.688 1 98.38 320 CYS A N 1
ATOM 2578 C CA . CYS A 1 320 ? 2.195 11.109 9.273 1 98.38 320 CYS A CA 1
ATOM 2579 C C . CYS A 1 320 ? 3.234 10.188 8.648 1 98.38 320 CYS A C 1
ATOM 2581 O O . CYS A 1 320 ? 3.301 9 8.977 1 98.38 320 CYS A O 1
ATOM 2583 N N . GLN A 1 321 ? 4.035 10.734 7.785 1 98 321 GLN A N 1
ATOM 2584 C CA . GLN A 1 321 ? 4.98 9.898 7.055 1 98 321 GLN A CA 1
ATOM 2585 C C . GLN A 1 321 ? 6.156 9.492 7.941 1 98 321 GLN A C 1
ATOM 2587 O O . GLN A 1 321 ? 6.727 8.414 7.777 1 98 321 GLN A O 1
ATOM 2592 N N . HIS A 1 322 ? 6.516 10.359 8.891 1 98.31 322 HIS A N 1
ATOM 2593 C CA . HIS A 1 322 ? 7.516 9.945 9.867 1 98.31 322 HIS A CA 1
ATOM 2594 C C . HIS A 1 322 ? 7.086 8.688 10.609 1 98.31 322 HIS A C 1
ATOM 2596 O O . HIS A 1 322 ? 7.922 7.84 10.938 1 98.31 322 HIS A O 1
ATOM 2602 N N . LEU A 1 323 ? 5.789 8.555 10.805 1 98.12 323 LEU A N 1
ATOM 2603 C CA . LEU A 1 323 ? 5.25 7.418 11.539 1 98.12 323 LEU A CA 1
ATOM 2604 C C . LEU A 1 323 ? 4.961 6.254 10.594 1 98.12 323 LEU A C 1
ATOM 2606 O O . LEU A 1 323 ? 4.43 5.223 11.016 1 98.12 323 LEU A O 1
ATOM 2610 N N . GLY A 1 324 ? 5.285 6.418 9.328 1 96.75 324 GLY A N 1
ATOM 2611 C CA . GLY A 1 324 ? 5.031 5.375 8.344 1 96.75 324 GLY A CA 1
ATOM 2612 C C . GLY A 1 324 ? 3.562 5.246 7.984 1 96.75 324 GLY A C 1
ATOM 2613 O O . GLY A 1 324 ? 3.117 4.18 7.551 1 96.75 324 GLY A O 1
ATOM 2614 N N . GLY A 1 325 ? 2.838 6.27 8.195 1 97 325 GLY A N 1
ATOM 2615 C CA . GLY A 1 325 ? 1.401 6.242 7.965 1 97 325 GLY A CA 1
ATOM 2616 C C . GLY A 1 325 ? 1.016 6.59 6.539 1 97 325 GLY A C 1
ATOM 2617 O O . GLY A 1 325 ? 1.881 6.727 5.672 1 97 325 GLY A O 1
ATOM 2618 N N . THR A 1 326 ? -0.322 6.637 6.273 1 98.38 326 THR A N 1
ATOM 2619 C CA . THR A 1 326 ? -0.921 7.055 5.008 1 98.38 326 THR A CA 1
ATOM 2620 C C . THR A 1 326 ? -1.793 8.289 5.207 1 98.38 326 THR A C 1
ATOM 2622 O O . THR A 1 326 ? -2.582 8.359 6.152 1 98.38 326 THR A O 1
ATOM 2625 N N . HIS A 1 327 ? -1.536 9.289 4.367 1 98.56 327 HIS A N 1
ATOM 2626 C CA . HIS A 1 327 ? -2.391 10.469 4.453 1 98.56 327 HIS A CA 1
ATOM 2627 C C . HIS A 1 327 ? -3.057 10.766 3.115 1 98.56 327 HIS A C 1
ATOM 2629 O O . HIS A 1 327 ? -2.682 10.195 2.09 1 98.56 327 HIS A O 1
ATOM 2635 N N . VAL A 1 328 ? -4.113 11.648 3.189 1 98.56 328 VAL A N 1
ATOM 2636 C CA . VAL A 1 328 ? -4.883 12.031 2.012 1 98.56 328 VAL A CA 1
ATOM 2637 C C . VAL A 1 328 ? -4.746 13.531 1.773 1 98.56 328 VAL A C 1
ATOM 2639 O O . VAL A 1 328 ? -4.758 14.32 2.723 1 98.56 328 VAL A O 1
ATOM 2642 N N . LEU A 1 329 ? -4.484 13.867 0.553 1 98.25 329 LEU A N 1
ATOM 2643 C CA . LEU A 1 329 ? -4.531 15.234 0.059 1 98.25 329 LEU A CA 1
ATOM 2644 C C . LEU A 1 329 ? -5.629 15.398 -0.988 1 98.25 329 LEU A C 1
ATOM 2646 O O . LEU A 1 329 ? -6.008 14.438 -1.65 1 98.25 329 LEU A O 1
ATOM 2650 N N . PHE A 1 330 ? -6.156 16.562 -1.103 1 96.88 330 PHE A N 1
ATOM 2651 C CA . PHE A 1 330 ? -7.07 16.797 -2.213 1 96.88 330 PHE A CA 1
ATOM 2652 C C . PHE A 1 330 ? -6.93 18.219 -2.746 1 96.88 330 PHE A C 1
ATOM 2654 O O . PHE A 1 330 ? -6.477 19.109 -2.027 1 96.88 330 PHE A O 1
ATOM 2661 N N . GLU A 1 331 ? -7.203 18.406 -3.939 1 96.69 331 GLU A N 1
ATOM 2662 C CA . GLU A 1 331 ? -7.168 19.672 -4.664 1 96.69 331 GLU A CA 1
ATOM 2663 C C . GLU A 1 331 ? -8.531 20.359 -4.629 1 96.69 331 GLU A C 1
ATOM 2665 O O . GLU A 1 331 ? -9.562 19.719 -4.777 1 96.69 331 GLU A O 1
ATOM 2670 N N . GLY A 1 332 ? -8.477 21.656 -4.406 1 95 332 GLY A N 1
ATOM 2671 C CA . GLY A 1 332 ? -9.695 22.422 -4.586 1 95 332 GLY A CA 1
ATOM 2672 C C . GLY A 1 332 ? -10.492 22.594 -3.303 1 95 332 GLY A C 1
ATOM 2673 O O . GLY A 1 332 ? -9.914 22.625 -2.213 1 95 332 GLY A O 1
ATOM 2674 N N . ALA A 1 333 ? -11.797 22.812 -3.451 1 93.31 333 ALA A N 1
ATOM 2675 C CA . ALA A 1 333 ? -12.664 23.156 -2.324 1 93.31 333 ALA A CA 1
ATOM 2676 C C . ALA A 1 333 ? -13.219 21.891 -1.662 1 93.31 333 ALA A C 1
ATOM 2678 O O . ALA A 1 333 ? -13.453 20.891 -2.332 1 93.31 333 ALA A O 1
ATOM 2679 N N . PRO A 1 334 ? -13.445 21.922 -0.371 1 95.62 334 PRO A N 1
ATOM 2680 C CA . PRO A 1 334 ? -13.953 20.734 0.333 1 95.62 334 PRO A CA 1
ATOM 2681 C C . PRO A 1 334 ? -15.406 20.422 -0.02 1 95.62 334 PRO A C 1
ATOM 2683 O O . PRO A 1 334 ? -15.891 19.312 0.258 1 95.62 334 PRO A O 1
ATOM 2686 N N . ASP A 1 335 ? -16.125 21.391 -0.627 1 95.44 335 ASP A N 1
ATOM 2687 C CA . ASP A 1 335 ? -17.547 21.203 -0.913 1 95.44 335 ASP A CA 1
ATOM 2688 C C . ASP A 1 335 ? -17.812 21.219 -2.416 1 95.44 335 ASP A C 1
ATOM 2690 O O . ASP A 1 335 ? -18.891 21.609 -2.857 1 95.44 335 ASP A O 1
ATOM 2694 N N . TYR A 1 336 ? -16.859 20.938 -3.162 1 95.62 336 TYR A N 1
ATOM 2695 C CA . TYR A 1 336 ? -16.953 20.859 -4.617 1 95.62 336 TYR A CA 1
ATOM 2696 C C . TYR A 1 336 ? -16.188 19.641 -5.137 1 95.62 336 TYR A C 1
ATOM 2698 O O . TYR A 1 336 ? -15.102 19.312 -4.629 1 95.62 336 TYR A O 1
ATOM 2706 N N . PRO A 1 337 ? -16.609 19.047 -6.195 1 95.94 337 PRO A N 1
ATOM 2707 C CA . PRO A 1 337 ? -17.766 19.328 -7.055 1 95.94 337 PRO A CA 1
ATOM 2708 C C . PRO A 1 337 ? -19.094 19.062 -6.359 1 95.94 337 PRO A C 1
ATOM 2710 O O . PRO A 1 337 ? -20.141 19.516 -6.828 1 95.94 337 PRO A O 1
ATOM 2713 N N . ASN A 1 338 ? -19.109 18.203 -5.344 1 96.06 338 ASN A N 1
ATOM 2714 C CA . ASN A 1 338 ? -20.328 17.953 -4.566 1 96.06 338 ASN A CA 1
ATOM 2715 C C . ASN A 1 338 ? -20.156 18.391 -3.113 1 96.06 338 ASN A C 1
ATOM 2717 O O . ASN A 1 338 ? -19.047 18.359 -2.576 1 96.06 338 ASN A O 1
ATOM 2721 N N . THR A 1 339 ? -21.25 18.703 -2.514 1 95.88 339 THR A N 1
ATOM 2722 C CA . THR A 1 339 ? -21.234 19.25 -1.161 1 95.88 339 THR A CA 1
ATOM 2723 C C . THR A 1 339 ? -20.844 18.172 -0.151 1 95.88 339 THR A C 1
ATOM 2725 O O . THR A 1 339 ? -20.5 18.469 0.994 1 95.88 339 THR A O 1
ATOM 2728 N N . ASP A 1 340 ? -20.938 16.922 -0.559 1 97.62 340 ASP A N 1
ATOM 2729 C CA . ASP A 1 340 ? -20.609 15.812 0.333 1 97.62 340 ASP A CA 1
ATOM 2730 C C . ASP A 1 340 ? -19.203 15.266 0.036 1 97.62 340 ASP A C 1
ATOM 2732 O O . ASP A 1 340 ? -18.891 14.133 0.397 1 97.62 340 ASP A O 1
ATOM 2736 N N . ARG A 1 341 ? -18.359 15.992 -0.602 1 97.81 341 ARG A N 1
ATOM 2737 C CA . ARG A 1 341 ? -17.062 15.539 -1.11 1 97.81 341 ARG A CA 1
ATOM 2738 C C . ARG A 1 341 ? -16.234 14.922 0.002 1 97.81 341 ARG A C 1
ATOM 2740 O O . ARG A 1 341 ? -15.656 13.844 -0.171 1 97.81 341 ARG A O 1
ATOM 2747 N N . ILE A 1 342 ? -16.156 15.57 1.127 1 98.56 342 ILE A N 1
ATOM 2748 C CA . ILE A 1 342 ? -15.305 15.117 2.227 1 98.56 342 ILE A CA 1
ATOM 2749 C C . ILE A 1 342 ? -15.852 13.805 2.781 1 98.56 342 ILE A C 1
ATOM 2751 O O . ILE A 1 342 ? -15.086 12.867 3.049 1 98.56 342 ILE A O 1
ATOM 2755 N N . TRP A 1 343 ? -17.156 13.734 2.928 1 98.69 343 TRP A N 1
ATOM 2756 C CA . TRP A 1 343 ? -17.781 12.531 3.457 1 98.69 343 TRP A CA 1
ATOM 2757 C C . TRP A 1 343 ? -17.609 11.359 2.498 1 98.69 343 TRP A C 1
ATOM 2759 O O . TRP A 1 343 ? -17.344 10.234 2.926 1 98.69 343 TRP A O 1
ATOM 2769 N N . ALA A 1 344 ? -17.734 11.688 1.227 1 98.12 344 ALA A N 1
ATOM 2770 C CA . ALA A 1 344 ? -17.484 10.672 0.204 1 98.12 344 ALA A CA 1
ATOM 2771 C C . ALA A 1 344 ? -16.062 10.156 0.265 1 98.12 344 ALA A C 1
ATOM 2773 O O . ALA A 1 344 ? -15.812 8.953 0.103 1 98.12 344 ALA A O 1
ATOM 2774 N N . MET A 1 345 ? -15.102 11.008 0.465 1 98.06 345 MET A N 1
ATOM 2775 C CA . MET A 1 345 ? -13.695 10.609 0.582 1 98.06 345 MET A CA 1
ATOM 2776 C C . MET A 1 345 ? -13.484 9.727 1.807 1 98.06 345 MET A C 1
ATOM 2778 O O . MET A 1 345 ? -12.719 8.766 1.756 1 98.06 345 MET A O 1
ATOM 2782 N N . ILE A 1 346 ? -14.125 10.094 2.928 1 98.5 346 ILE A N 1
ATOM 2783 C CA . ILE A 1 346 ? -14 9.297 4.145 1 98.5 346 ILE A CA 1
ATOM 2784 C C . ILE A 1 346 ? -14.484 7.875 3.887 1 98.5 346 ILE A C 1
ATOM 2786 O O . ILE A 1 346 ? -13.82 6.91 4.266 1 98.5 346 ILE A O 1
ATOM 2790 N N . GLU A 1 347 ? -15.594 7.785 3.268 1 97.31 347 GLU A N 1
ATOM 2791 C CA . GLU A 1 347 ? -16.141 6.469 2.955 1 97.31 347 GLU A CA 1
ATOM 2792 C C . GLU A 1 347 ? -15.227 5.715 1.988 1 97.31 347 GLU A C 1
ATOM 2794 O O . GLU A 1 347 ? -14.898 4.547 2.217 1 97.31 347 GLU A O 1
ATOM 2799 N N . GLU A 1 348 ? -14.805 6.379 0.932 1 95.19 348 GLU A N 1
ATOM 2800 C CA . GLU A 1 348 ? -14.047 5.746 -0.144 1 95.19 348 GLU A CA 1
ATOM 2801 C C . GLU A 1 348 ? -12.68 5.281 0.345 1 95.19 348 GLU A C 1
ATOM 2803 O O . GLU A 1 348 ? -12.25 4.164 0.042 1 95.19 348 GLU A O 1
ATOM 2808 N N . PHE A 1 349 ? -11.953 6.105 1.088 1 96.81 349 PHE A N 1
ATOM 2809 C CA . PHE A 1 349 ? -10.57 5.816 1.47 1 96.81 349 PHE A CA 1
ATOM 2810 C C . PHE A 1 349 ? -10.508 5.32 2.908 1 96.81 349 PHE A C 1
ATOM 2812 O O . PHE A 1 349 ? -9.414 5.062 3.432 1 96.81 349 PHE A O 1
ATOM 2819 N N . GLU A 1 350 ? -11.664 5.27 3.578 1 97.19 350 GLU A N 1
ATOM 2820 C CA . GLU A 1 350 ? -11.758 4.863 4.977 1 97.19 350 GLU A CA 1
ATOM 2821 C C . GLU A 1 350 ? -10.828 5.691 5.859 1 97.19 350 GLU A C 1
ATOM 2823 O O . GLU A 1 350 ? -10.031 5.141 6.617 1 97.19 350 GLU A O 1
ATOM 2828 N N . ILE A 1 351 ? -10.984 6.93 5.703 1 98.38 351 ILE A N 1
ATOM 2829 C CA . ILE A 1 351 ? -10.203 7.871 6.504 1 98.38 351 ILE A CA 1
ATOM 2830 C C . ILE A 1 351 ? -10.523 7.676 7.984 1 98.38 351 ILE A C 1
ATOM 2832 O O . ILE A 1 351 ? -11.688 7.535 8.359 1 98.38 351 ILE A O 1
ATOM 2836 N N . THR A 1 352 ? -9.453 7.699 8.812 1 98 352 THR A N 1
ATOM 2837 C CA . THR A 1 352 ? -9.633 7.363 10.219 1 98 352 THR A CA 1
ATOM 2838 C C . THR A 1 352 ? -9.492 8.602 11.094 1 98 352 THR A C 1
ATOM 2840 O O . THR A 1 352 ? -10.039 8.656 12.203 1 98 352 THR A O 1
ATOM 2843 N N . GLN A 1 353 ? -8.719 9.555 10.695 1 98.5 353 GLN A N 1
ATOM 2844 C CA . GLN A 1 353 ? -8.609 10.844 11.359 1 98.5 353 GLN A CA 1
ATOM 2845 C C . GLN A 1 353 ? -8.984 11.984 10.406 1 98.5 353 GLN A C 1
ATOM 2847 O O . GLN A 1 353 ? -8.438 12.086 9.305 1 98.5 353 GLN A O 1
ATOM 2852 N N . LEU A 1 354 ? -9.859 12.789 10.875 1 98.69 354 LEU A N 1
ATOM 2853 C CA . LEU A 1 354 ? -10.266 13.977 10.125 1 98.69 354 LEU A CA 1
ATOM 2854 C C . LEU A 1 354 ? -9.953 15.25 10.906 1 98.69 354 LEU A C 1
ATOM 2856 O O . LEU A 1 354 ? -10.359 15.383 12.062 1 98.69 354 LEU A O 1
ATOM 2860 N N . GLY A 1 355 ? -9.203 16.125 10.312 1 98.19 355 GLY A N 1
ATOM 2861 C CA . GLY A 1 355 ? -8.961 17.422 10.922 1 98.19 355 GLY A CA 1
ATOM 2862 C C . GLY A 1 355 ? -9.258 18.578 9.984 1 98.19 355 GLY A C 1
ATOM 2863 O O . GLY A 1 355 ? -9.258 18.406 8.766 1 98.19 355 GLY A O 1
ATOM 2864 N N . GLY A 1 356 ? -9.547 19.734 10.547 1 95.75 356 GLY A N 1
ATOM 2865 C CA . GLY A 1 356 ? -9.797 20.969 9.828 1 95.75 356 GLY A CA 1
ATOM 2866 C C . GLY A 1 356 ? -10.062 22.141 10.742 1 95.75 356 GLY A C 1
ATOM 2867 O O . GLY A 1 356 ? -9.875 22.047 11.961 1 95.75 356 GLY A O 1
ATOM 2868 N N . SER A 1 357 ? -10.438 23.234 10.148 1 91.06 357 SER A N 1
ATOM 2869 C CA . SER A 1 357 ? -10.766 24.438 10.906 1 91.06 357 SER A CA 1
ATOM 2870 C C . SER A 1 357 ? -12.266 24.516 11.188 1 91.06 357 SER A C 1
ATOM 2872 O O . SER A 1 357 ? -13.07 23.875 10.508 1 91.06 357 SER A O 1
ATOM 2874 N N . ALA A 1 358 ? -12.641 25.281 12.188 1 88.38 358 ALA A N 1
ATOM 2875 C CA . ALA A 1 358 ? -14.047 25.516 12.492 1 88.38 358 ALA A CA 1
ATOM 2876 C C . ALA A 1 358 ? -14.789 26.062 11.273 1 88.38 358 ALA A C 1
ATOM 2878 O O . ALA A 1 358 ? -15.953 25.719 11.047 1 88.38 358 ALA A O 1
ATOM 2879 N N . THR A 1 359 ? -14.078 26.844 10.5 1 82.19 359 THR A N 1
ATOM 2880 C CA . THR A 1 359 ? -14.664 27.422 9.297 1 82.19 359 THR A CA 1
ATOM 2881 C C . THR A 1 359 ? -15.086 26.328 8.32 1 82.19 359 THR A C 1
ATOM 2883 O O . THR A 1 359 ? -16.203 26.359 7.789 1 82.19 359 THR A O 1
ATOM 2886 N N . VAL A 1 360 ? -14.25 25.375 8.109 1 92.56 360 VAL A N 1
ATOM 2887 C CA . VAL A 1 360 ? -14.555 24.297 7.172 1 92.56 360 VAL A CA 1
ATOM 2888 C C . VAL A 1 360 ? -15.719 23.453 7.707 1 92.56 360 VAL A C 1
ATOM 2890 O O . VAL A 1 360 ? -16.594 23.062 6.949 1 92.56 360 VAL A O 1
ATOM 2893 N N . TYR A 1 361 ? -15.773 23.234 9 1 94.25 361 TYR A N 1
ATOM 2894 C CA . TYR A 1 361 ? -16.844 22.438 9.586 1 94.25 361 TYR A CA 1
ATOM 2895 C C . TYR A 1 361 ? -18.172 23.188 9.508 1 94.25 361 TYR A C 1
ATOM 2897 O O . TYR A 1 361 ? -19.219 22.578 9.234 1 94.25 361 TYR A O 1
ATOM 2905 N N . ARG A 1 362 ? -18.109 24.531 9.773 1 88.44 362 ARG A N 1
ATOM 2906 C CA . ARG A 1 362 ? -19.328 25.328 9.641 1 88.44 362 ARG A CA 1
ATOM 2907 C C . ARG A 1 362 ? -19.859 25.281 8.219 1 88.44 362 ARG A C 1
ATOM 2909 O O . ARG A 1 362 ? -21.062 25.172 8.008 1 88.44 362 ARG A O 1
ATOM 2916 N N . LEU A 1 363 ? -18.953 25.359 7.277 1 87.06 363 LEU A N 1
ATOM 2917 C CA . LEU A 1 363 ? -19.344 25.266 5.875 1 87.06 363 LEU A CA 1
ATOM 2918 C C . LEU A 1 363 ? -20.016 23.938 5.582 1 87.06 363 LEU A C 1
ATOM 2920 O O . LEU A 1 363 ? -21.094 23.906 4.988 1 87.06 363 LEU A O 1
ATOM 2924 N N . LEU A 1 364 ? -19.406 22.844 6.016 1 95.69 364 LEU A N 1
ATOM 2925 C CA . LEU A 1 364 ? -19.922 21.5 5.73 1 95.69 364 LEU A CA 1
ATOM 2926 C C . LEU A 1 364 ? -21.25 21.266 6.469 1 95.69 364 LEU A C 1
ATOM 2928 O O . LEU A 1 364 ? -22.156 20.641 5.934 1 95.69 364 LEU A O 1
ATOM 2932 N N . LYS A 1 365 ? -21.375 21.781 7.68 1 94.06 365 LYS A N 1
ATOM 2933 C CA . LYS A 1 365 ? -22.562 21.656 8.5 1 94.06 365 LYS A CA 1
ATOM 2934 C C . LYS A 1 365 ? -23.781 22.297 7.824 1 94.06 365 LYS A C 1
ATOM 2936 O O . LYS A 1 365 ? -24.906 21.812 7.957 1 94.06 365 LYS A O 1
ATOM 2941 N N . ARG A 1 366 ? -23.531 23.281 7.094 1 88.19 366 ARG A N 1
ATOM 2942 C CA . ARG A 1 366 ? -24.609 24.031 6.449 1 88.19 366 ARG A CA 1
ATOM 2943 C C . ARG A 1 366 ? -25.359 23.172 5.434 1 88.19 366 ARG A C 1
ATOM 2945 O O . ARG A 1 366 ? -26.5 23.469 5.086 1 88.19 366 ARG A O 1
ATOM 2952 N N . TYR A 1 367 ? -24.719 22.156 4.941 1 93.75 367 TYR A N 1
ATOM 2953 C CA . TYR A 1 367 ? -25.328 21.344 3.904 1 93.75 367 TYR A CA 1
ATOM 2954 C C . TYR A 1 367 ? -26.25 20.297 4.516 1 93.75 367 TYR A C 1
ATOM 2956 O O . TYR A 1 367 ? -26.844 19.484 3.799 1 93.75 367 TYR A O 1
ATOM 2964 N N . GLY A 1 368 ? -26.344 20.234 5.836 1 93 368 GLY A N 1
ATOM 2965 C CA . GLY A 1 368 ? -27.312 19.375 6.504 1 93 368 GLY A CA 1
ATOM 2966 C C . GLY A 1 368 ? -26.734 18.016 6.883 1 93 368 GLY A C 1
ATOM 2967 O O . GLY A 1 368 ? -25.734 17.578 6.301 1 93 368 GLY A O 1
ATOM 2968 N N . ASP A 1 369 ? -27.422 17.406 7.781 1 96.75 369 ASP A N 1
ATOM 2969 C CA . ASP A 1 369 ? -26.969 16.125 8.32 1 96.75 369 ASP A CA 1
ATOM 2970 C C . ASP A 1 369 ? -27.062 15.016 7.273 1 96.75 369 ASP A C 1
ATOM 2972 O O . ASP A 1 369 ? -26.328 14.023 7.344 1 96.75 369 ASP A O 1
ATOM 2976 N N . GLU A 1 370 ? -27.953 15.188 6.363 1 95.75 370 GLU A N 1
ATOM 2977 C CA . GLU A 1 370 ? -28.156 14.156 5.355 1 95.75 370 GLU A CA 1
ATOM 2978 C C . GLU A 1 370 ? -26.922 13.977 4.477 1 95.75 370 GLU A C 1
ATOM 2980 O O . GLU A 1 370 ? -26.625 12.875 4.027 1 95.75 370 GLU A O 1
ATOM 2985 N N . ALA A 1 371 ? -26.266 15.086 4.199 1 95.81 371 ALA A N 1
ATOM 2986 C CA . ALA A 1 371 ? -25.016 15.023 3.432 1 95.81 371 ALA A CA 1
ATOM 2987 C C . ALA A 1 371 ? -24 14.102 4.105 1 95.81 371 ALA A C 1
ATOM 2989 O O . ALA A 1 371 ? -23.219 13.43 3.43 1 95.81 371 ALA A O 1
ATOM 2990 N N . VAL A 1 372 ? -24.047 14.016 5.41 1 97.56 372 VAL A N 1
ATOM 2991 C CA . VAL A 1 372 ? -23.141 13.188 6.203 1 97.56 372 VAL A CA 1
ATOM 2992 C C . VAL A 1 372 ? -23.672 11.758 6.273 1 97.56 372 VAL A C 1
ATOM 2994 O O . VAL A 1 372 ? -22.953 10.805 5.992 1 97.56 372 VAL A O 1
ATOM 2997 N N . LYS A 1 373 ? -24.938 11.602 6.535 1 96.88 373 LYS A N 1
ATOM 2998 C CA . LYS A 1 373 ? -25.547 10.328 6.91 1 96.88 373 LYS A CA 1
ATOM 2999 C C . LYS A 1 373 ? -25.625 9.383 5.711 1 96.88 373 LYS A C 1
ATOM 3001 O O . LYS A 1 373 ? -25.734 8.172 5.879 1 96.88 373 LYS A O 1
ATOM 3006 N N . GLN A 1 374 ? -25.578 9.922 4.543 1 96.5 374 GLN A N 1
ATOM 3007 C CA . GLN A 1 374 ? -25.656 9.078 3.359 1 96.5 374 GLN A CA 1
ATOM 3008 C C . GLN A 1 374 ? -24.344 8.336 3.117 1 96.5 374 GLN A C 1
ATOM 3010 O O . GLN A 1 374 ? -24.266 7.461 2.256 1 96.5 374 GLN A O 1
ATOM 3015 N N . HIS A 1 375 ? -23.344 8.602 3.877 1 97.5 375 HIS A N 1
ATOM 3016 C CA . HIS A 1 375 ? -22.031 7.961 3.748 1 97.5 375 HIS A CA 1
ATOM 3017 C C . HIS A 1 375 ? -21.672 7.195 5.016 1 97.5 375 HIS A C 1
ATOM 3019 O O . HIS A 1 375 ? -22.094 7.562 6.113 1 97.5 375 HIS A O 1
ATOM 3025 N N . ASP A 1 376 ? -20.906 6.145 4.859 1 96.88 376 ASP A N 1
ATOM 3026 C CA . ASP A 1 376 ? -20.391 5.391 5.992 1 96.88 376 ASP A CA 1
ATOM 3027 C C . ASP A 1 376 ? -19.125 6.051 6.559 1 96.88 376 ASP A C 1
ATOM 3029 O O . ASP A 1 376 ? -18.062 5.996 5.945 1 96.88 376 ASP A O 1
ATOM 3033 N N . LEU A 1 377 ? -19.234 6.609 7.75 1 98.06 377 LEU A N 1
ATOM 3034 C CA . LEU A 1 377 ? -18.094 7.289 8.367 1 98.06 377 LEU A CA 1
ATOM 3035 C C . LEU A 1 377 ? -17.562 6.484 9.547 1 98.06 377 LEU A C 1
ATOM 3037 O O . LEU A 1 377 ? -16.859 7.023 10.398 1 98.06 377 LEU A O 1
ATOM 3041 N N . SER A 1 378 ? -17.891 5.211 9.594 1 96.19 378 SER A N 1
ATOM 3042 C CA . SER A 1 378 ? -17.578 4.383 10.758 1 96.19 378 SER A CA 1
ATOM 3043 C C . SER A 1 378 ? -16.078 4.148 10.883 1 96.19 378 SER A C 1
ATOM 3045 O O . SER A 1 378 ? -15.602 3.672 11.914 1 96.19 378 SER A O 1
ATOM 3047 N N . SER A 1 379 ? -15.336 4.527 9.805 1 96.19 379 SER A N 1
ATOM 3048 C CA . SER A 1 379 ? -13.883 4.391 9.867 1 96.19 379 SER A CA 1
ATOM 3049 C C . SER A 1 379 ? -13.266 5.457 10.766 1 96.19 379 SER A C 1
ATOM 3051 O O . SER A 1 379 ? -12.117 5.316 11.203 1 96.19 379 SER A O 1
ATOM 3053 N N . LEU A 1 380 ? -13.891 6.523 11.062 1 97.5 380 LEU A N 1
ATOM 3054 C CA . LEU A 1 380 ? -13.352 7.645 11.828 1 97.5 380 LEU A CA 1
ATOM 3055 C C . LEU A 1 380 ? -13.102 7.246 13.273 1 97.5 380 LEU A C 1
ATOM 3057 O O . LEU A 1 380 ? -13.984 6.707 13.938 1 97.5 380 LEU A O 1
ATOM 3061 N N . LYS A 1 381 ? -11.867 7.621 13.703 1 96.44 381 LYS A N 1
ATOM 3062 C CA . LYS A 1 381 ? -11.469 7.34 15.078 1 96.44 381 LYS A CA 1
ATOM 3063 C C . LYS A 1 381 ? -11.266 8.633 15.867 1 96.44 381 LYS A C 1
ATOM 3065 O O . LYS A 1 381 ? -11.281 8.625 17.094 1 96.44 381 LYS A O 1
ATOM 3070 N N . ALA A 1 382 ? -11.07 9.695 15.141 1 97.62 382 ALA A N 1
ATOM 3071 C CA . ALA A 1 382 ? -10.867 11 15.773 1 97.62 382 ALA A CA 1
ATOM 3072 C C . ALA A 1 382 ? -11.156 12.125 14.781 1 97.62 382 ALA A C 1
ATOM 3074 O O . ALA A 1 382 ? -10.922 11.984 13.578 1 97.62 382 ALA A O 1
ATOM 3075 N N . THR A 1 383 ? -11.672 13.156 15.289 1 98 383 THR A N 1
ATOM 3076 C CA . THR A 1 383 ? -11.742 14.406 14.547 1 98 383 THR A CA 1
ATOM 3077 C C . THR A 1 383 ? -10.922 15.492 15.234 1 98 383 THR A C 1
ATOM 3079 O O . THR A 1 383 ? -10.531 15.344 16.391 1 98 383 THR A O 1
ATOM 3082 N N . GLY A 1 384 ? -10.555 16.516 14.484 1 97.62 384 GLY A N 1
ATOM 3083 C CA . GLY A 1 384 ? -9.734 17.578 15.047 1 97.62 384 GLY A CA 1
ATOM 3084 C C . GLY A 1 384 ? -10.062 18.953 14.492 1 97.62 384 GLY A C 1
ATOM 3085 O O . GLY A 1 384 ? -10.547 19.078 13.359 1 97.62 384 GLY A O 1
ATOM 3086 N N . ASN A 1 385 ? -9.773 19.953 15.289 1 95.81 385 ASN A N 1
ATOM 3087 C CA . ASN A 1 385 ? -9.953 21.344 14.906 1 95.81 385 ASN A CA 1
ATOM 3088 C C . ASN A 1 385 ? -8.758 22.203 15.32 1 95.81 385 ASN A C 1
ATOM 3090 O O . ASN A 1 385 ? -8.195 22 16.406 1 95.81 385 ASN A O 1
ATOM 3094 N N . THR A 1 386 ? -8.375 23.078 14.445 1 93.88 386 THR A N 1
ATOM 3095 C CA . THR A 1 386 ? -7.426 24.109 14.844 1 93.88 386 THR A CA 1
ATOM 3096 C C . THR A 1 386 ? -7.574 25.344 13.961 1 93.88 386 THR A C 1
ATOM 3098 O O . THR A 1 386 ? -8.406 25.375 13.055 1 93.88 386 THR A O 1
ATOM 3101 N N . GLY A 1 387 ? -6.84 26.391 14.344 1 81.69 387 GLY A N 1
ATOM 3102 C CA . GLY A 1 387 ? -6.809 27.625 13.562 1 81.69 387 GLY A CA 1
ATOM 3103 C C . GLY A 1 387 ? -7.703 28.703 14.117 1 81.69 387 GLY A C 1
ATOM 3104 O O . GLY A 1 387 ? -7.375 29.891 14.039 1 81.69 387 GLY A O 1
ATOM 3105 N N . GLU A 1 388 ? -8.891 28.312 14.578 1 75.88 388 GLU A N 1
ATOM 3106 C CA . GLU A 1 388 ? -9.836 29.234 15.211 1 75.88 388 GLU A CA 1
ATOM 3107 C C . GLU A 1 388 ? -10.672 28.5 16.266 1 75.88 388 GLU A C 1
ATOM 3109 O O . GLU A 1 388 ? -10.82 27.281 16.219 1 75.88 388 GLU A O 1
ATOM 3114 N N . PRO A 1 389 ? -11.148 29.297 17.156 1 79.81 389 PRO A N 1
ATOM 3115 C CA . PRO A 1 389 ? -12.055 28.656 18.125 1 79.81 389 PRO A CA 1
ATOM 3116 C C . PRO A 1 389 ? -13.289 28.047 17.469 1 79.81 389 PRO A C 1
ATOM 3118 O O . PRO A 1 389 ? -13.844 28.625 16.531 1 79.81 389 PRO A O 1
ATOM 3121 N N . ILE A 1 390 ? -13.609 26.906 17.922 1 87.12 390 ILE A N 1
ATOM 3122 C CA . ILE A 1 390 ? -14.797 26.234 17.406 1 87.12 390 ILE A CA 1
ATOM 3123 C C . ILE A 1 390 ? -16 26.547 18.281 1 87.12 390 ILE A C 1
ATOM 3125 O O . ILE A 1 390 ? -15.914 26.5 19.516 1 87.12 390 ILE A O 1
ATOM 3129 N N . ASP A 1 391 ? -17.141 27.031 17.688 1 81.88 391 ASP A N 1
ATOM 3130 C CA . ASP A 1 391 ? -18.359 27.344 18.438 1 81.88 391 ASP A CA 1
ATOM 3131 C C . ASP A 1 391 ? -19.016 26.078 18.953 1 81.88 391 ASP A C 1
ATOM 3133 O O . ASP A 1 391 ? -18.812 24.984 18.422 1 81.88 391 ASP A O 1
ATOM 3137 N N . HIS A 1 392 ? -19.781 26.219 20.031 1 86.75 392 HIS A N 1
ATOM 3138 C CA . HIS A 1 392 ? -20.406 25.109 20.719 1 86.75 392 HIS A CA 1
ATOM 3139 C C . HIS A 1 392 ? -21.25 24.266 19.766 1 86.75 392 HIS A C 1
ATOM 3141 O O . HIS A 1 392 ? -21.172 23.031 19.797 1 86.75 392 HIS A O 1
ATOM 3147 N N . ASP A 1 393 ? -22 24.906 18.922 1 87.69 393 ASP A N 1
ATOM 3148 C CA . ASP A 1 393 ? -22.891 24.188 18.031 1 87.69 393 ASP A CA 1
ATOM 3149 C C . ASP A 1 393 ? -22.125 23.297 17.062 1 87.69 393 ASP A C 1
ATOM 3151 O O . ASP A 1 393 ? -22.5 22.156 16.828 1 87.69 393 ASP A O 1
ATOM 3155 N N . THR A 1 394 ? -21.094 23.875 16.453 1 91.62 394 THR A N 1
ATOM 3156 C CA . THR A 1 394 ? -20.266 23.125 15.523 1 91.62 394 THR A CA 1
ATOM 3157 C C . THR A 1 394 ? -19.547 21.984 16.234 1 91.62 394 THR A C 1
ATOM 3159 O O . THR A 1 394 ? -19.422 20.891 15.703 1 91.62 394 THR A O 1
ATOM 3162 N N . TRP A 1 395 ? -19.094 22.25 17.438 1 94.31 395 TRP A N 1
ATOM 3163 C CA . TRP A 1 395 ? -18.453 21.234 18.266 1 94.31 395 TRP A CA 1
ATOM 3164 C C . TRP A 1 395 ? -19.406 20.062 18.531 1 94.31 395 TRP A C 1
ATOM 3166 O O . TRP A 1 395 ? -19.016 18.906 18.359 1 94.31 395 TRP A O 1
ATOM 3176 N N . MET A 1 396 ? -20.609 20.391 18.875 1 94.75 396 MET A N 1
ATOM 3177 C CA . MET A 1 396 ? -21.609 19.359 19.156 1 94.75 396 MET A CA 1
ATOM 3178 C C . MET A 1 396 ? -21.969 18.578 17.891 1 94.75 396 MET A C 1
ATOM 3180 O O . MET A 1 396 ? -22.156 17.359 17.953 1 94.75 396 MET A O 1
ATOM 3184 N N . TRP A 1 397 ? -22.062 19.297 16.797 1 96.31 397 TRP A N 1
ATOM 3185 C CA . TRP A 1 397 ? -22.344 18.656 15.516 1 96.31 397 TRP A CA 1
ATOM 3186 C C . TRP A 1 397 ? -21.25 17.672 15.141 1 96.31 397 TRP A C 1
ATOM 3188 O O . TRP A 1 397 ? -21.547 16.547 14.703 1 96.31 397 TRP A O 1
ATOM 3198 N N . LEU A 1 398 ? -20 18.047 15.336 1 97.5 398 LEU A N 1
ATOM 3199 C CA . LEU A 1 398 ? -18.875 17.156 15.062 1 97.5 398 LEU A CA 1
ATOM 3200 C C . LEU A 1 398 ? -18.938 15.914 15.945 1 97.5 398 LEU A C 1
ATOM 3202 O O . LEU A 1 398 ? -18.656 14.812 15.477 1 97.5 398 LEU A O 1
ATOM 3206 N N . LEU A 1 399 ? -19.312 16.141 17.156 1 96.88 399 LEU A N 1
ATOM 3207 C CA . LEU A 1 399 ? -19.344 15.047 18.109 1 96.88 399 LEU A CA 1
ATOM 3208 C C . LEU A 1 399 ? -20.5 14.102 17.828 1 96.88 399 LEU A C 1
ATOM 3210 O O . LEU A 1 399 ? -20.312 12.883 17.75 1 96.88 399 LEU A O 1
ATOM 3214 N N . LYS A 1 400 ? -21.656 14.648 17.609 1 97 400 LYS A N 1
ATOM 3215 C CA . LYS A 1 400 ? -22.875 13.844 17.578 1 97 400 LYS A CA 1
ATOM 3216 C C . LYS A 1 400 ? -23.172 13.336 16.172 1 97 400 LYS A C 1
ATOM 3218 O O . LYS A 1 400 ? -23.609 12.195 16 1 97 400 LYS A O 1
ATOM 3223 N N . VAL A 1 401 ? -22.969 14.172 15.211 1 97.69 401 VAL A N 1
ATOM 3224 C CA . VAL A 1 401 ? -23.391 13.828 13.859 1 97.69 401 VAL A CA 1
ATOM 3225 C C . VAL A 1 401 ? -22.234 13.172 13.117 1 97.69 401 VAL A C 1
ATOM 3227 O O . VAL A 1 401 ? -22.359 12.062 12.594 1 97.69 401 VAL A O 1
ATOM 3230 N N . VAL A 1 402 ? -21.062 13.781 13.078 1 98.06 402 VAL A N 1
ATOM 3231 C CA . VAL A 1 402 ? -19.938 13.273 12.312 1 98.06 402 VAL A CA 1
ATOM 3232 C C . VAL A 1 402 ? -19.312 12.086 13.039 1 98.06 402 VAL A C 1
ATOM 3234 O O . VAL A 1 402 ? -19.109 11.023 12.453 1 98.06 402 VAL A O 1
ATOM 3237 N N . GLY A 1 403 ? -19.031 12.289 14.273 1 96.69 403 GLY A N 1
ATOM 3238 C CA . GLY A 1 403 ? -18.359 11.25 15.039 1 96.69 403 GLY A CA 1
ATOM 3239 C C . GLY A 1 403 ? -19.328 10.258 15.664 1 96.69 403 GLY A C 1
ATOM 3240 O O . GLY A 1 403 ? -18.906 9.195 16.141 1 96.69 403 GLY A O 1
ATOM 3241 N N . GLU A 1 404 ? -20.609 10.594 15.742 1 95.81 404 GLU A N 1
ATOM 3242 C CA . GLU A 1 404 ? -21.656 9.773 16.344 1 95.81 404 GLU A CA 1
ATOM 3243 C C . GLU A 1 404 ? -21.297 9.391 17.766 1 95.81 404 GLU A C 1
ATOM 3245 O O . GLU A 1 404 ? -21.578 8.273 18.219 1 95.81 404 GLU A O 1
ATOM 3250 N N . GLU A 1 405 ? -20.484 10.211 18.422 1 94.31 405 GLU A N 1
ATOM 3251 C CA . GLU A 1 405 ? -20.078 10.078 19.812 1 94.31 405 GLU A CA 1
ATOM 3252 C C . GLU A 1 405 ? -19.141 8.883 20 1 94.31 405 GLU A C 1
ATOM 3254 O O . GLU A 1 405 ? -18.953 8.414 21.125 1 94.31 405 GLU A O 1
ATOM 3259 N N . ARG A 1 406 ? -18.672 8.422 18.891 1 93.38 406 ARG A N 1
ATOM 3260 C CA . ARG A 1 406 ? -17.75 7.285 18.953 1 93.38 406 ARG A CA 1
ATOM 3261 C C . ARG A 1 406 ? -16.312 7.754 19.109 1 93.38 406 ARG A C 1
ATOM 3263 O O . ARG A 1 406 ? -15.477 7.031 19.656 1 93.38 406 ARG A O 1
ATOM 3270 N N . CYS A 1 407 ? -16.016 8.93 18.531 1 92.94 407 CYS A N 1
ATOM 3271 C CA . CYS A 1 407 ? -14.625 9.352 18.469 1 92.94 407 CYS A CA 1
ATOM 3272 C C . CYS A 1 407 ? -14.438 10.703 19.156 1 92.94 407 CYS A C 1
ATOM 3274 O O . CYS A 1 407 ? -15.359 11.523 19.172 1 92.94 407 CYS A O 1
ATOM 3276 N N . PRO A 1 408 ? -13.273 10.922 19.688 1 96.44 408 PRO A N 1
ATOM 3277 C CA . PRO A 1 408 ? -12.992 12.203 20.344 1 96.44 408 PRO A CA 1
ATOM 3278 C C . PRO A 1 408 ? -12.805 13.336 19.328 1 96.44 408 PRO A C 1
ATOM 3280 O O . PRO A 1 408 ? -12.523 13.086 18.156 1 96.44 408 PRO A O 1
ATOM 3283 N N . ILE A 1 409 ? -13.039 14.523 19.859 1 97.44 409 ILE A N 1
ATOM 3284 C CA . ILE A 1 409 ? -12.633 15.727 19.156 1 97.44 409 ILE A CA 1
ATOM 3285 C C . ILE A 1 409 ? -11.312 16.25 19.719 1 97.44 409 ILE A C 1
ATOM 3287 O O . ILE A 1 409 ? -11.25 16.625 20.891 1 97.44 409 ILE A O 1
ATOM 3291 N N . ILE A 1 410 ? -10.328 16.281 18.953 1 97.94 410 ILE A N 1
ATOM 3292 C CA . ILE A 1 410 ? -9.031 16.812 19.344 1 97.94 410 ILE A CA 1
ATOM 3293 C C . ILE A 1 410 ? -8.922 18.281 18.953 1 97.94 410 ILE A C 1
ATOM 3295 O O . ILE A 1 410 ? -8.414 18.594 17.875 1 97.94 410 ILE A O 1
ATOM 3299 N N . ASN A 1 411 ? -9.344 19.109 19.797 1 96.38 411 ASN A N 1
ATOM 3300 C CA . ASN A 1 411 ? -9.266 20.562 19.625 1 96.38 411 ASN A CA 1
ATOM 3301 C C . ASN A 1 411 ? -7.883 21.094 20 1 96.38 411 ASN A C 1
ATOM 3303 O O . ASN A 1 411 ? -7.504 21.078 21.172 1 96.38 411 ASN A O 1
ATOM 3307 N N . LEU A 1 412 ? -7.176 21.578 18.953 1 95.81 412 LEU A N 1
ATOM 3308 C CA . LEU A 1 412 ? -5.77 21.906 19.172 1 95.81 412 LEU A CA 1
ATOM 3309 C C . LEU A 1 412 ? -5.531 23.406 19.062 1 95.81 412 LEU A C 1
ATOM 3311 O O . LEU A 1 412 ? -6.246 24.094 18.328 1 95.81 412 LEU A O 1
ATOM 3315 N N . SER A 1 413 ? -4.602 23.891 19.812 1 94.62 413 SER A N 1
ATOM 3316 C CA . SER A 1 413 ? -4.129 25.266 19.688 1 94.62 413 SER A CA 1
ATOM 3317 C C . SER A 1 413 ? -2.609 25.344 19.766 1 94.62 413 SER A C 1
ATOM 3319 O O . SER A 1 413 ? -1.999 24.656 20.609 1 94.62 413 SER A O 1
ATOM 3321 N N . GLY A 1 414 ? -2.057 26 18.922 1 93.94 414 GLY A N 1
ATOM 3322 C CA . GLY A 1 414 ? -0.625 26.25 18.828 1 93.94 414 GLY A CA 1
ATOM 3323 C C . GLY A 1 414 ? -0.266 27.344 17.844 1 93.94 414 GLY A C 1
ATOM 3324 O O . GLY A 1 414 ? -0.875 28.406 17.844 1 93.94 414 GLY A O 1
ATOM 3325 N N . GLY A 1 415 ? 0.776 27.094 17.078 1 93.31 415 GLY A N 1
ATOM 3326 C CA . GLY A 1 415 ? 1.189 28.109 16.109 1 93.31 415 GLY A CA 1
ATOM 3327 C C . GLY A 1 415 ? 2.373 27.672 15.266 1 93.31 415 GLY A C 1
ATOM 3328 O O . GLY A 1 415 ? 3.002 26.656 15.547 1 93.31 415 GLY A O 1
ATOM 3329 N N . THR A 1 416 ? 2.561 28.422 14.219 1 95.69 416 THR A N 1
ATOM 3330 C CA . THR A 1 416 ? 3.652 28.156 13.289 1 95.69 416 THR A CA 1
ATOM 3331 C C . THR A 1 416 ? 4.996 28.203 14.008 1 95.69 416 THR A C 1
ATOM 3333 O O . THR A 1 416 ? 5.879 27.375 13.734 1 95.69 416 THR A O 1
ATOM 3336 N N . GLU A 1 417 ? 5.172 29.109 15 1 96.62 417 GLU A N 1
ATOM 3337 C CA . GLU A 1 417 ? 6.441 29.375 15.664 1 96.62 417 GLU A CA 1
ATOM 3338 C C . GLU A 1 417 ? 6.84 28.234 16.594 1 96.62 417 GLU A C 1
ATOM 3340 O O . GLU A 1 417 ? 7.988 28.156 17.031 1 96.62 417 GLU A O 1
ATOM 3345 N N . ILE A 1 418 ? 5.934 27.344 16.906 1 97.19 418 ILE A N 1
ATOM 3346 C CA . ILE A 1 418 ? 6.285 26.172 17.688 1 97.19 418 ILE A CA 1
ATOM 3347 C C . ILE A 1 418 ? 6.016 24.906 16.891 1 97.19 418 ILE A C 1
ATOM 3349 O O . ILE A 1 418 ? 6.152 23.797 17.406 1 97.19 418 ILE A O 1
ATOM 3353 N N . PHE A 1 419 ? 5.57 25.062 15.633 1 97.75 419 PHE A N 1
ATOM 3354 C CA . PHE A 1 419 ? 5.266 24 14.68 1 97.75 419 PHE A CA 1
ATOM 3355 C C . PHE A 1 419 ? 4.449 22.891 15.344 1 97.75 419 PHE A C 1
ATOM 3357 O O . PHE A 1 419 ? 4.824 21.719 15.297 1 97.75 419 PHE A O 1
ATOM 3364 N N . GLY A 1 420 ? 3.396 23.328 15.945 1 97 420 GLY A N 1
ATOM 3365 C CA . GLY A 1 420 ? 2.555 22.375 16.641 1 97 420 GLY A CA 1
ATOM 3366 C C . GLY A 1 420 ? 1.664 23.031 17.688 1 97 420 GLY A C 1
ATOM 3367 O O . GLY A 1 420 ? 1.101 24.094 17.453 1 97 420 GLY A O 1
ATOM 3368 N N . CYS A 1 421 ? 1.51 22.234 18.797 1 97.19 421 CYS A N 1
ATOM 3369 C CA . CYS A 1 421 ? 0.448 22.656 19.703 1 97.19 421 CYS A CA 1
ATOM 3370 C C . CYS A 1 421 ? 0.98 22.828 21.125 1 97.19 421 CYS A C 1
ATOM 3372 O O . CYS A 1 421 ? 1.831 22.062 21.562 1 97.19 421 CYS A O 1
ATOM 3374 N N . PHE A 1 422 ? 0.456 23.875 21.797 1 97.88 422 PHE A N 1
ATOM 3375 C CA . PHE A 1 422 ? 0.618 24 23.25 1 97.88 422 PHE A CA 1
ATOM 3376 C C . PHE A 1 422 ? -0.463 23.219 23.984 1 97.88 422 PHE A C 1
ATOM 3378 O O . PHE A 1 422 ? -0.211 22.672 25.047 1 97.88 422 PHE A O 1
ATOM 3385 N N . LEU A 1 423 ? -1.625 23.266 23.344 1 97.69 423 LEU A N 1
ATOM 3386 C CA . LEU A 1 423 ? -2.781 22.672 24.016 1 97.69 423 LEU A CA 1
ATOM 3387 C C . LEU A 1 423 ? -3.506 21.703 23.078 1 97.69 423 LEU A C 1
ATOM 3389 O O . LEU A 1 423 ? -3.732 22 21.906 1 97.69 423 LEU A O 1
ATOM 3393 N N . LEU A 1 424 ? -3.83 20.562 23.531 1 97.31 424 LEU A N 1
ATOM 3394 C CA . LEU A 1 424 ? -4.652 19.578 22.828 1 97.31 424 LEU A CA 1
ATOM 3395 C C . LEU A 1 424 ? -5.09 18.469 23.781 1 97.31 424 LEU A C 1
ATOM 3397 O O . LEU A 1 424 ? -4.355 18.094 24.688 1 97.31 424 LEU A O 1
ATOM 3401 N N . PRO A 1 425 ? -6.254 17.906 23.562 1 96.62 425 PRO A N 1
ATOM 3402 C CA . PRO A 1 425 ? -6.699 16.766 24.375 1 96.62 425 PRO A CA 1
ATOM 3403 C C . PRO A 1 425 ? -6.059 15.453 23.922 1 96.62 425 PRO A C 1
ATOM 3405 O O . PRO A 1 425 ? -5.289 15.43 22.969 1 96.62 425 PRO A O 1
ATOM 3408 N N . SER A 1 426 ? -6.309 14.438 24.766 1 95.19 426 SER A N 1
ATOM 3409 C CA . SER A 1 426 ? -5.934 13.055 24.484 1 95.19 426 SER A CA 1
ATOM 3410 C C . SER A 1 426 ? -7.164 12.172 24.297 1 95.19 426 SER A C 1
ATOM 3412 O O . SER A 1 426 ? -8.203 12.406 24.922 1 95.19 426 SER A O 1
ATOM 3414 N N . PRO A 1 427 ? -6.988 11.195 23.422 1 92.75 427 PRO A N 1
ATOM 3415 C CA . PRO A 1 427 ? -8.102 10.25 23.312 1 92.75 427 PRO A CA 1
ATOM 3416 C C . PRO A 1 427 ? -8.398 9.516 24.609 1 92.75 427 PRO A C 1
ATOM 3418 O O . PRO A 1 427 ? -9.445 8.891 24.75 1 92.75 427 PRO A O 1
ATOM 3421 N N . ALA A 1 428 ? -7.535 9.648 25.594 1 92.06 428 ALA A N 1
ATOM 3422 C CA . ALA A 1 428 ? -7.668 8.898 26.844 1 92.06 428 ALA A CA 1
ATOM 3423 C C . ALA A 1 428 ? -8.281 9.766 27.938 1 92.06 428 ALA A C 1
ATOM 3425 O O . ALA A 1 428 ? -8.258 9.391 29.125 1 92.06 428 ALA A O 1
ATOM 3426 N N . MET A 1 429 ? -8.859 10.922 27.578 1 92.88 429 MET A N 1
ATOM 3427 C CA . MET A 1 429 ? -9.414 11.789 28.609 1 92.88 429 MET A CA 1
ATOM 3428 C C . MET A 1 429 ? -10.82 12.25 28.234 1 92.88 429 MET A C 1
ATOM 3430 O O . MET A 1 429 ? -11.172 12.281 27.047 1 92.88 429 MET A O 1
ATOM 3434 N N . PRO A 1 430 ? -11.602 12.586 29.234 1 94.38 430 PRO A N 1
ATOM 3435 C CA . PRO A 1 430 ? -12.914 13.164 28.922 1 94.38 430 PRO A CA 1
ATOM 3436 C C . PRO A 1 430 ? -12.82 14.562 28.312 1 94.38 430 PRO A C 1
ATOM 3438 O O . PRO A 1 430 ? -11.805 15.234 28.469 1 94.38 430 PRO A O 1
ATOM 3441 N N . LEU A 1 431 ? -13.875 14.93 27.625 1 95.19 431 LEU A N 1
ATOM 3442 C CA . LEU A 1 431 ? -13.852 16.219 26.938 1 95.19 431 LEU A CA 1
ATOM 3443 C C . LEU A 1 431 ? -14.984 17.125 27.438 1 95.19 431 LEU A C 1
ATOM 3445 O O . LEU A 1 431 ? -16.062 16.641 27.781 1 95.19 431 LEU A O 1
ATOM 3449 N N . LYS A 1 432 ? -14.633 18.391 27.516 1 93.12 432 LYS A N 1
ATOM 3450 C CA . LYS A 1 432 ? -15.586 19.484 27.688 1 93.12 432 LYS A CA 1
ATOM 3451 C C . LYS A 1 432 ? -15.742 20.297 26.406 1 93.12 432 LYS A C 1
ATOM 3453 O O . LYS A 1 432 ? -14.758 20.547 25.703 1 93.12 432 LYS A O 1
ATOM 3458 N N . PRO A 1 433 ? -16.969 20.641 26.141 1 90.56 433 PRO A N 1
ATOM 3459 C CA . PRO A 1 433 ? -17.188 21.328 24.859 1 90.56 433 PRO A CA 1
ATOM 3460 C C . PRO A 1 433 ? -16.266 22.531 24.672 1 90.56 433 PRO A C 1
ATOM 3462 O O . PRO A 1 433 ? -16.078 23.328 25.594 1 90.56 433 PRO A O 1
ATOM 3465 N N . THR A 1 434 ? -15.594 22.562 23.484 1 88.75 434 THR A N 1
ATOM 3466 C CA . THR A 1 434 ? -14.867 23.703 22.922 1 88.75 434 THR A CA 1
ATOM 3467 C C . THR A 1 434 ? -13.57 23.953 23.688 1 88.75 434 THR A C 1
ATOM 3469 O O . THR A 1 434 ? -12.82 24.875 23.359 1 88.75 434 THR A O 1
ATOM 3472 N N . THR A 1 435 ? -13.305 23.125 24.75 1 91.75 435 THR A N 1
ATOM 3473 C CA . THR A 1 435 ? -12.062 23.312 25.5 1 91.75 435 THR A CA 1
ATOM 3474 C C . THR A 1 435 ? -10.883 22.734 24.719 1 91.75 435 THR A C 1
ATOM 3476 O O . THR A 1 435 ? -11.07 22.016 23.734 1 91.75 435 THR A O 1
ATOM 3479 N N . LEU A 1 436 ? -9.703 23.062 25.188 1 95.75 436 LEU A N 1
ATOM 3480 C CA . LEU A 1 436 ? -8.477 22.656 24.516 1 95.75 436 LEU A CA 1
ATOM 3481 C C . LEU A 1 436 ? -7.746 21.578 25.297 1 95.75 436 LEU A C 1
ATOM 3483 O O . LEU A 1 436 ? -6.57 21.312 25.047 1 95.75 436 LEU A O 1
ATOM 3487 N N . GLY A 1 437 ? -8.414 21.047 26.281 1 94.94 437 GLY A N 1
ATOM 3488 C CA . GLY A 1 437 ? -7.824 19.969 27.062 1 94.94 437 GLY A CA 1
ATOM 3489 C C . GLY A 1 437 ? -6.684 20.422 27.953 1 94.94 437 GLY A C 1
ATOM 3490 O O . GLY A 1 437 ? -6.84 21.359 28.734 1 94.94 437 GLY A O 1
ATOM 3491 N N . TYR A 1 438 ? -5.535 19.734 27.828 1 95.38 438 TYR A N 1
ATOM 3492 C CA . TYR A 1 438 ? -4.352 19.984 28.656 1 95.38 438 TYR A CA 1
ATOM 3493 C C . TYR A 1 438 ? -3.18 20.438 27.797 1 95.38 438 TYR A C 1
ATOM 3495 O O . TYR A 1 438 ? -3.26 20.422 26.562 1 95.38 438 TYR A O 1
ATOM 3503 N N . PRO A 1 439 ? -2.102 20.906 28.484 1 97.19 439 PRO A N 1
ATOM 3504 C CA . PRO A 1 439 ? -0.867 21.156 27.734 1 97.19 439 PRO A CA 1
ATOM 3505 C C . PRO A 1 439 ? -0.348 19.922 27.016 1 97.19 439 PRO A C 1
ATOM 3507 O O . PRO A 1 439 ? -0.476 18.797 27.531 1 97.19 439 PRO A O 1
ATOM 3510 N N . GLY A 1 440 ? 0.151 20.141 25.828 1 97.5 440 GLY A N 1
ATOM 3511 C CA . GLY A 1 440 ? 0.791 19.047 25.125 1 97.5 440 GLY A CA 1
ATOM 3512 C C . GLY A 1 440 ? 1.978 18.469 25.875 1 97.5 440 GLY A C 1
ATOM 3513 O O . GLY A 1 440 ? 2.596 19.156 26.688 1 97.5 440 GLY A O 1
ATOM 3514 N N . LEU A 1 441 ? 2.281 17.25 25.594 1 98 441 LEU A N 1
ATOM 3515 C CA . LEU A 1 441 ? 3.42 16.594 26.234 1 98 441 LEU A CA 1
ATOM 3516 C C . LEU A 1 441 ? 4.711 17.359 25.953 1 98 441 LEU A C 1
ATOM 3518 O O . LEU A 1 441 ? 5.039 17.625 24.797 1 98 441 LEU A O 1
ATOM 3522 N N . GLY A 1 442 ? 5.414 17.703 27.016 1 98.06 442 GLY A N 1
ATOM 3523 C CA . GLY A 1 442 ? 6.691 18.391 26.906 1 98.06 442 GLY A CA 1
ATOM 3524 C C . GLY A 1 442 ? 6.551 19.891 26.781 1 98.06 442 GLY A C 1
ATOM 3525 O O . GLY A 1 442 ? 7.551 20.609 26.75 1 98.06 442 GLY A O 1
ATOM 3526 N N . MET A 1 443 ? 5.336 20.391 26.719 1 98.25 443 MET A N 1
ATOM 3527 C CA . MET A 1 443 ? 5.098 21.828 26.594 1 98.25 443 MET A CA 1
ATOM 3528 C C . MET A 1 443 ? 4.738 22.453 27.938 1 98.25 443 MET A C 1
ATOM 3530 O O . MET A 1 443 ? 3.59 22.375 28.375 1 98.25 443 MET A O 1
ATOM 3534 N N . ASP A 1 444 ? 5.691 23.141 28.531 1 98.19 444 ASP A N 1
ATOM 3535 C CA . ASP A 1 444 ? 5.477 23.734 29.844 1 98.19 444 ASP A CA 1
ATOM 3536 C C . ASP A 1 444 ? 4.793 25.094 29.719 1 98.19 444 ASP A C 1
ATOM 3538 O O . ASP A 1 444 ? 5.418 26.125 29.938 1 98.19 444 ASP A O 1
ATOM 3542 N N . VAL A 1 445 ? 3.531 25.078 29.484 1 98.06 445 VAL A N 1
ATOM 3543 C CA . VAL A 1 445 ? 2.773 26.312 29.312 1 98.06 445 VAL A CA 1
ATOM 3544 C C . VAL A 1 445 ? 2.1 26.703 30.625 1 98.06 445 VAL A C 1
ATOM 3546 O O . VAL A 1 445 ? 1.886 25.859 31.5 1 98.06 445 VAL A O 1
ATOM 3549 N N . ASP A 1 446 ? 1.802 27.938 30.734 1 97.94 446 ASP A N 1
ATOM 3550 C CA . ASP A 1 446 ? 1.215 28.531 31.922 1 97.94 446 ASP A CA 1
ATOM 3551 C C . ASP A 1 446 ? 0.411 29.781 31.578 1 97.94 446 ASP A C 1
ATOM 3553 O O . ASP A 1 446 ? 0.372 30.203 30.422 1 97.94 446 ASP A O 1
ATOM 3557 N N . VAL A 1 447 ? -0.331 30.266 32.562 1 97.19 447 VAL A N 1
ATOM 3558 C CA . VAL A 1 447 ? -1.057 31.531 32.438 1 97.19 447 VAL A CA 1
ATOM 3559 C C . VAL A 1 447 ? -0.487 32.531 33.438 1 97.19 447 VAL A C 1
ATOM 3561 O O . VAL A 1 447 ? -0.531 32.344 34.656 1 97.19 447 VAL A O 1
ATOM 3564 N N . PHE A 1 448 ? 0.03 33.625 32.844 1 97.5 448 PHE A N 1
ATOM 3565 C CA . PHE A 1 448 ? 0.639 34.656 33.688 1 97.5 448 PHE A CA 1
ATOM 3566 C C . PHE A 1 448 ? -0.259 35.875 33.781 1 97.5 448 PHE A C 1
ATOM 3568 O O . PHE A 1 448 ? -0.954 36.219 32.812 1 97.5 448 PHE A O 1
ATOM 3575 N N . ASP A 1 449 ? -0.209 36.531 34.906 1 93.5 449 ASP A N 1
ATOM 3576 C CA . ASP A 1 449 ? -0.759 37.875 35 1 93.5 449 ASP A CA 1
ATOM 3577 C C . ASP A 1 449 ? 0.265 38.938 34.531 1 93.5 449 ASP A C 1
ATOM 3579 O O . ASP A 1 449 ? 1.338 38.562 34.031 1 93.5 449 ASP A O 1
ATOM 3583 N N . ASP A 1 450 ? -0.055 40.156 34.656 1 88.94 450 ASP A N 1
ATOM 3584 C CA . ASP A 1 450 ? 0.794 41.25 34.156 1 88.94 450 ASP A CA 1
ATOM 3585 C C . ASP A 1 450 ? 2.133 41.25 34.906 1 88.94 450 ASP A C 1
ATOM 3587 O O . ASP A 1 450 ? 3.148 41.656 34.344 1 88.94 450 ASP A O 1
ATOM 3591 N N . ALA A 1 451 ? 2.08 40.75 36.125 1 93.81 451 ALA A N 1
ATOM 3592 C CA . ALA A 1 451 ? 3.281 40.781 36.969 1 93.81 451 ALA A CA 1
ATOM 3593 C C . ALA A 1 451 ? 4.156 39.562 36.719 1 93.81 451 ALA A C 1
ATOM 3595 O O . ALA A 1 451 ? 5.27 39.469 37.25 1 93.81 451 ALA A O 1
ATOM 3596 N N . GLY A 1 452 ? 3.672 38.625 35.906 1 96 452 GLY A N 1
ATOM 3597 C CA . GLY A 1 452 ? 4.453 37.438 35.594 1 96 452 GLY A CA 1
ATOM 3598 C C . GLY A 1 452 ? 4.188 36.312 36.562 1 96 452 GLY A C 1
ATOM 3599 O O . GLY A 1 452 ? 4.961 35.344 36.625 1 96 452 GLY A O 1
ATOM 3600 N N . ASN A 1 453 ? 3.117 36.469 37.344 1 96.25 453 ASN A N 1
ATOM 3601 C CA . ASN A 1 453 ? 2.746 35.406 38.281 1 96.25 453 ASN A CA 1
ATOM 3602 C C . ASN A 1 453 ? 1.768 34.438 37.625 1 96.25 453 ASN A C 1
ATOM 3604 O O . ASN A 1 453 ? 0.881 34.844 36.875 1 96.25 453 ASN A O 1
ATOM 3608 N N . SER A 1 454 ? 1.979 33.156 37.969 1 97.25 454 SER A N 1
ATOM 3609 C CA . SER A 1 454 ? 1.036 32.156 37.5 1 97.25 454 SER A CA 1
ATOM 3610 C C . SER A 1 454 ? -0.345 32.375 38.125 1 97.25 454 SER A C 1
ATOM 3612 O O . SER A 1 454 ? -0.469 32.594 39.312 1 97.25 454 SER A O 1
ATOM 3614 N N . VAL A 1 455 ? -1.373 32.312 37.281 1 95.44 455 VAL A N 1
ATOM 3615 C CA . VAL A 1 455 ? -2.73 32.5 37.781 1 95.44 455 VAL A CA 1
ATOM 3616 C C . VAL A 1 455 ? -3.623 31.359 37.312 1 95.44 455 VAL A C 1
ATOM 3618 O O . VAL A 1 455 ? -3.34 30.719 36.312 1 95.44 455 VAL A O 1
ATOM 3621 N N . ARG A 1 456 ? -4.602 31 38.062 1 94.25 456 ARG A N 1
ATOM 3622 C CA . ARG A 1 456 ? -5.648 30.047 37.75 1 94.25 456 ARG A CA 1
ATOM 3623 C C . ARG A 1 456 ? -7.035 30.656 37.906 1 94.25 456 ARG A C 1
ATOM 3625 O O . ARG A 1 456 ? -7.223 31.547 38.75 1 94.25 456 ARG A O 1
ATOM 3632 N N . GLN A 1 457 ? -7.992 30.219 37.094 1 89.44 457 GLN A N 1
ATOM 3633 C CA . GLN A 1 457 ? -9.359 30.719 37.125 1 89.44 457 GLN A CA 1
ATOM 3634 C C . GLN A 1 457 ? -9.414 32.219 36.969 1 89.44 457 GLN A C 1
ATOM 3636 O O . GLN A 1 457 ? -10.172 32.906 37.656 1 89.44 457 GLN A O 1
ATOM 3641 N N . GLN A 1 458 ? -8.445 32.688 36.219 1 88.06 458 GLN A N 1
ATOM 3642 C CA . GLN A 1 458 ? -8.32 34.062 35.781 1 88.06 458 GLN A CA 1
ATOM 3643 C C . GLN A 1 458 ? -7.711 34.156 34.406 1 88.06 458 GLN A C 1
ATOM 3645 O O . GLN A 1 458 ? -6.844 33.344 34.031 1 88.06 458 GLN A O 1
ATOM 3650 N N . ILE A 1 459 ? -8.219 35.031 33.656 1 86.56 459 ILE A N 1
ATOM 3651 C CA . ILE A 1 459 ? -7.664 35.219 32.344 1 86.56 459 ILE A CA 1
ATOM 3652 C C . ILE A 1 459 ? -6.277 35.844 32.438 1 86.56 459 ILE A C 1
ATOM 3654 O O . ILE A 1 459 ? -6.062 36.781 33.219 1 86.56 459 ILE A O 1
ATOM 3658 N N . GLY A 1 460 ? -5.371 35.344 31.75 1 93.19 460 GLY A N 1
ATOM 3659 C CA . GLY A 1 460 ? -4.008 35.844 31.672 1 93.19 460 GLY A CA 1
ATOM 3660 C C . GLY A 1 460 ? -3.326 35.531 30.359 1 93.19 460 GLY A C 1
ATOM 3661 O O . GLY A 1 460 ? -3.99 35.219 29.375 1 93.19 460 GLY A O 1
ATOM 3662 N N . TYR A 1 461 ? -2.008 35.719 30.391 1 94.25 461 TYR A N 1
ATOM 3663 C CA . TYR A 1 461 ? -1.224 35.531 29.172 1 94.25 461 TYR A CA 1
ATOM 3664 C C . TYR A 1 461 ? -0.726 34.094 29.062 1 94.25 461 TYR A C 1
ATOM 3666 O O . TYR A 1 461 ? -0.132 33.562 30 1 94.25 461 TYR A O 1
ATOM 3674 N N . LEU A 1 462 ? -0.994 33.5 27.891 1 96.94 462 LEU A N 1
ATOM 3675 C CA . LEU A 1 462 ? -0.41 32.188 27.609 1 96.94 462 LEU A CA 1
ATOM 3676 C C . LEU A 1 462 ? 1.104 32.312 27.453 1 96.94 462 LEU A C 1
ATOM 3678 O O . LEU A 1 462 ? 1.604 33.062 26.641 1 96.94 462 LEU A O 1
ATOM 3682 N N . VAL A 1 463 ? 1.862 31.578 28.266 1 98 463 VAL A N 1
ATOM 3683 C CA . VAL A 1 463 ? 3.32 31.609 28.219 1 98 463 VAL A CA 1
ATOM 3684 C C . VAL A 1 463 ? 3.861 30.172 28.219 1 98 463 VAL A C 1
ATOM 3686 O O . VAL A 1 463 ? 3.115 29.219 28.438 1 98 463 VAL A O 1
ATOM 3689 N N . CYS A 1 464 ? 5.023 29.984 27.875 1 98.5 464 CYS A N 1
ATOM 3690 C CA . CYS A 1 464 ? 5.742 28.719 27.938 1 98.5 464 CYS A CA 1
ATOM 3691 C C . CYS A 1 464 ? 7.062 28.875 28.672 1 98.5 464 CYS A C 1
ATOM 3693 O O . CYS A 1 464 ? 7.879 29.734 28.312 1 98.5 464 CYS A O 1
ATOM 3695 N N . LYS A 1 465 ? 7.309 28.062 29.656 1 98.12 465 LYS A N 1
ATOM 3696 C CA . LYS A 1 465 ? 8.375 28.312 30.625 1 98.12 465 LYS A CA 1
ATOM 3697 C C . LYS A 1 465 ? 9.617 27.5 30.297 1 98.12 465 LYS A C 1
ATOM 3699 O O . LYS A 1 465 ? 10.695 27.75 30.844 1 98.12 465 LYS A O 1
ATOM 3704 N N . LYS A 1 466 ? 9.508 26.531 29.438 1 97.88 466 LYS A N 1
ATOM 3705 C CA . LYS A 1 466 ? 10.625 25.703 28.984 1 97.88 466 LYS A CA 1
ATOM 3706 C C . LYS A 1 466 ? 10.641 25.562 27.469 1 97.88 466 LYS A C 1
ATOM 3708 O O . LYS A 1 466 ? 9.602 25.688 26.828 1 97.88 466 LYS A O 1
ATOM 3713 N N . PRO A 1 467 ? 11.836 25.312 26.906 1 97.69 467 PRO A N 1
ATOM 3714 C CA . PRO A 1 467 ? 11.93 25.203 25.453 1 97.69 467 PRO A CA 1
ATOM 3715 C C . PRO A 1 467 ? 11.5 23.828 24.938 1 97.69 467 PRO A C 1
ATOM 3717 O O . PRO A 1 467 ? 11.398 22.875 25.703 1 97.69 467 PRO A O 1
ATOM 3720 N N . ALA A 1 468 ? 11.219 23.75 23.734 1 98.19 468 ALA A N 1
ATOM 3721 C CA . ALA A 1 468 ? 10.906 22.531 23 1 98.19 468 ALA A CA 1
ATOM 3722 C C . ALA A 1 468 ? 11.633 22.5 21.656 1 98.19 468 ALA A C 1
ATOM 3724 O O . ALA A 1 468 ? 11.914 23.547 21.062 1 98.19 468 ALA A O 1
ATOM 3725 N N . PRO A 1 469 ? 11.898 21.312 21.109 1 98.19 469 PRO A N 1
ATOM 3726 C CA . PRO A 1 469 ? 12.695 21.188 19.891 1 98.19 469 PRO A CA 1
ATOM 3727 C C . PRO A 1 469 ? 12.047 21.891 18.703 1 98.19 469 PRO A C 1
ATOM 3729 O O . PRO A 1 469 ? 12.75 22.328 17.781 1 98.19 469 PRO A O 1
ATOM 3732 N N . SER A 1 470 ? 10.789 22.016 18.672 1 97.88 470 SER A N 1
ATOM 3733 C CA . SER A 1 470 ? 10.102 22.531 17.5 1 97.88 470 SER A CA 1
ATOM 3734 C C . SER A 1 470 ? 9.945 24.047 17.562 1 97.88 470 SER A C 1
ATOM 3736 O O . SER A 1 470 ? 9.492 24.672 16.609 1 97.88 470 SER A O 1
ATOM 3738 N N . MET A 1 471 ? 10.242 24.672 18.75 1 98.12 471 MET A N 1
ATOM 3739 C CA . MET A 1 471 ? 10.227 26.125 18.812 1 98.12 471 MET A CA 1
ATOM 3740 C C . MET A 1 471 ? 11.164 26.734 17.766 1 98.12 471 MET A C 1
ATOM 3742 O O . MET A 1 471 ? 12.258 26.219 17.547 1 98.12 471 MET A O 1
ATOM 3746 N N . THR A 1 472 ? 10.75 27.781 17.172 1 98.19 472 THR A N 1
ATOM 3747 C CA . THR A 1 472 ? 11.477 28.406 16.078 1 98.19 472 THR A CA 1
ATOM 3748 C C . THR A 1 472 ? 12.898 28.766 16.516 1 98.19 472 THR A C 1
ATOM 3750 O O . THR A 1 472 ? 13.133 29.125 17.672 1 98.19 472 THR A O 1
ATOM 3753 N N . ARG A 1 473 ? 13.836 28.656 15.57 1 96.94 473 ARG A N 1
ATOM 3754 C CA . ARG A 1 473 ? 15.227 29.031 15.797 1 96.94 473 ARG A CA 1
ATOM 3755 C C . ARG A 1 473 ? 15.422 30.531 15.656 1 96.94 473 ARG A C 1
ATOM 3757 O O . ARG A 1 473 ? 16.547 31.031 15.766 1 96.94 473 ARG A O 1
ATOM 3764 N N . GLY A 1 474 ? 14.344 31.203 15.461 1 97.25 474 GLY A N 1
ATOM 3765 C CA . GLY A 1 474 ? 14.328 32.625 15.203 1 97.25 474 GLY A CA 1
ATOM 3766 C C . GLY A 1 474 ? 13.586 33 13.938 1 97.25 474 GLY A C 1
ATOM 3767 O O . GLY A 1 474 ? 13 32.156 13.273 1 97.25 474 GLY A O 1
ATOM 3768 N N . PHE A 1 475 ? 13.508 34.312 13.727 1 96.81 475 PHE A N 1
ATOM 3769 C CA . PHE A 1 475 ? 12.992 34.781 12.445 1 96.81 475 PHE A CA 1
ATOM 3770 C C . PHE A 1 475 ? 14.117 34.906 11.422 1 96.81 475 PHE A C 1
ATOM 3772 O O . PHE A 1 475 ? 15.227 35.312 11.75 1 96.81 475 PHE A O 1
ATOM 3779 N N . TRP A 1 476 ? 13.773 34.469 10.219 1 97.25 476 TRP A N 1
ATOM 3780 C CA . TRP A 1 476 ? 14.742 34.438 9.125 1 97.25 476 TRP A CA 1
ATOM 3781 C C . TRP A 1 476 ? 15.398 35.812 8.977 1 97.25 476 TRP A C 1
ATOM 3783 O O . TRP A 1 476 ? 14.734 36.812 8.656 1 97.25 476 TRP A O 1
ATOM 3793 N N . LYS A 1 477 ? 16.688 36 9.32 1 93.69 477 LYS A N 1
ATOM 3794 C CA . LYS A 1 477 ? 17.5 37.219 9.188 1 93.69 477 LYS A CA 1
ATOM 3795 C C . LYS A 1 477 ? 16.984 38.344 10.094 1 93.69 477 LYS A C 1
ATOM 3797 O O . LYS A 1 477 ? 17.125 39.5 9.766 1 93.69 477 LYS A O 1
ATOM 3802 N N . ASP A 1 478 ? 16.359 37.938 11.148 1 94.19 478 ASP A N 1
ATOM 3803 C CA . ASP A 1 478 ? 15.797 38.969 12.031 1 94.19 478 ASP A CA 1
ATOM 3804 C C . ASP A 1 478 ? 15.766 38.469 13.477 1 94.19 478 ASP A C 1
ATOM 3806 O O . ASP A 1 478 ? 14.703 38.375 14.086 1 94.19 478 ASP A O 1
ATOM 3810 N N . PRO A 1 479 ? 16.891 38.188 14.016 1 94.62 479 PRO A N 1
ATOM 3811 C CA . PRO A 1 479 ? 16.953 37.688 15.383 1 94.62 479 PRO A CA 1
ATOM 3812 C C . PRO A 1 479 ? 16.422 38.656 16.422 1 94.62 479 PRO A C 1
ATOM 3814 O O . PRO A 1 479 ? 15.867 38.25 17.438 1 94.62 479 PRO A O 1
ATOM 3817 N N . GLU A 1 480 ? 16.609 39.938 16.203 1 95.19 480 GLU A N 1
ATOM 3818 C CA . GLU A 1 480 ? 16.141 40.938 17.156 1 95.19 480 GLU A CA 1
ATOM 3819 C C . GLU A 1 480 ? 14.617 40.906 17.281 1 95.19 480 GLU A C 1
ATOM 3821 O O . GLU A 1 480 ? 14.078 41 18.375 1 95.19 480 GLU A O 1
ATOM 3826 N N . ARG A 1 481 ? 14.008 40.875 16.141 1 93.56 481 ARG A N 1
ATOM 3827 C CA . ARG A 1 481 ? 12.555 40.812 16.156 1 93.56 481 ARG A CA 1
ATOM 3828 C C . ARG A 1 481 ? 12.055 39.562 16.875 1 93.56 481 ARG A C 1
ATOM 3830 O O . ARG A 1 481 ? 11.023 39.594 17.531 1 93.56 481 ARG A O 1
ATOM 3837 N N . TYR A 1 482 ? 12.828 38.562 16.781 1 96.06 482 TYR A N 1
ATOM 3838 C CA . TYR A 1 482 ? 12.508 37.312 17.453 1 96.06 482 TYR A CA 1
ATOM 3839 C C . TYR A 1 482 ? 12.523 37.469 18.969 1 96.06 482 TYR A C 1
ATOM 3841 O O . TYR A 1 482 ? 11.57 37.094 19.656 1 96.06 482 TYR A O 1
ATOM 3849 N N . ILE A 1 483 ? 13.539 38.031 19.422 1 96.5 483 ILE A N 1
ATOM 3850 C CA . ILE A 1 483 ? 13.703 38.25 20.844 1 96.5 483 ILE A CA 1
ATOM 3851 C C . ILE A 1 483 ? 12.625 39.219 21.359 1 96.5 483 ILE A C 1
ATOM 3853 O O . ILE A 1 483 ? 11.969 38.938 22.359 1 96.5 483 ILE A O 1
ATOM 3857 N N . LYS A 1 484 ? 12.414 40.25 20.625 1 94.38 484 LYS A N 1
ATOM 3858 C CA . LYS A 1 484 ? 11.438 41.25 21 1 94.38 484 LYS A CA 1
ATOM 3859 C C . LYS A 1 484 ? 10.031 40.656 21.062 1 94.38 484 LYS A C 1
ATOM 3861 O O . LYS A 1 484 ? 9.25 41 21.953 1 94.38 484 LYS A O 1
ATOM 3866 N N . THR A 1 485 ? 9.742 39.812 20.172 1 92.31 485 THR A N 1
ATOM 3867 C CA . THR A 1 485 ? 8.383 39.312 20.016 1 92.31 485 THR A CA 1
ATOM 3868 C C . THR A 1 485 ? 8.07 38.281 21.109 1 92.31 485 THR A C 1
ATOM 3870 O O . THR A 1 485 ? 6.98 38.281 21.672 1 92.31 485 THR A O 1
ATOM 3873 N N . TYR A 1 486 ? 9.008 37.406 21.484 1 96.06 486 TYR A N 1
ATOM 3874 C CA . TYR A 1 486 ? 8.609 36.25 22.266 1 96.06 486 TYR A CA 1
ATOM 3875 C C . TYR A 1 486 ? 9.305 36.25 23.609 1 96.06 486 TYR A C 1
ATOM 3877 O O . TYR A 1 486 ? 8.875 35.531 24.531 1 96.06 486 TYR A O 1
ATOM 3885 N N . TRP A 1 487 ? 10.422 37.031 23.781 1 97.12 487 TRP A N 1
ATOM 3886 C CA . TRP A 1 487 ? 11.258 36.75 24.938 1 97.12 487 TRP A CA 1
ATOM 3887 C C . TRP A 1 487 ? 11.492 38.031 25.75 1 97.12 487 TRP A C 1
ATOM 3889 O O . TRP A 1 487 ? 12.297 38.062 26.672 1 97.12 487 TRP A O 1
ATOM 3899 N N . SER A 1 488 ? 10.812 39.094 25.469 1 95.88 488 SER A N 1
ATOM 3900 C CA . SER A 1 488 ? 11.156 40.375 26.078 1 95.88 488 SER A CA 1
ATOM 3901 C C . SER A 1 488 ? 10.172 40.75 27.188 1 95.88 488 SER A C 1
ATOM 3903 O O . SER A 1 488 ? 10.477 41.562 28.047 1 95.88 488 SER A O 1
ATOM 3905 N N . ARG A 1 489 ? 8.992 40.188 27.219 1 94.44 489 ARG A N 1
ATOM 3906 C CA . ARG A 1 489 ? 8.016 40.594 28.234 1 94.44 489 ARG A CA 1
ATOM 3907 C C . ARG A 1 489 ? 8.43 40.125 29.609 1 94.44 489 ARG A C 1
ATOM 3909 O O . ARG A 1 489 ? 8.328 40.844 30.594 1 94.44 489 ARG A O 1
ATOM 3916 N N . TRP A 1 490 ? 8.742 38.812 29.703 1 96.44 490 TRP A N 1
ATOM 3917 C CA . TRP A 1 490 ? 9.328 38.25 30.906 1 96.44 490 TRP A CA 1
ATOM 3918 C C . TRP A 1 490 ? 10.633 37.5 30.594 1 96.44 490 TRP A C 1
ATOM 3920 O O . TRP A 1 490 ? 10.703 36.75 29.641 1 96.44 490 TRP A O 1
ATOM 3930 N N . LYS A 1 491 ? 11.609 37.781 31.391 1 94.31 491 LYS A N 1
ATOM 3931 C CA . LYS A 1 491 ? 12.922 37.188 31.156 1 94.31 491 LYS A CA 1
ATOM 3932 C C . LYS A 1 491 ? 12.844 35.656 31.203 1 94.31 491 LYS A C 1
ATOM 3934 O O . LYS A 1 491 ? 12.383 35.094 32.188 1 94.31 491 LYS A O 1
ATOM 3939 N N . GLY A 1 492 ? 13.219 35.062 30.141 1 95.62 492 GLY A N 1
ATOM 3940 C CA . GLY A 1 492 ? 13.344 33.625 30.109 1 95.62 492 GLY A CA 1
ATOM 3941 C C . GLY A 1 492 ? 12.016 32.906 29.891 1 95.62 492 GLY A C 1
ATOM 3942 O O . GLY A 1 492 ? 11.93 31.703 30.031 1 95.62 492 GLY A O 1
ATOM 3943 N N . VAL A 1 493 ? 10.992 33.625 29.594 1 97.88 493 VAL A N 1
ATOM 3944 C CA . VAL A 1 493 ? 9.664 33.062 29.406 1 97.88 493 VAL A CA 1
ATOM 3945 C C . VAL A 1 493 ? 9.125 33.438 28.031 1 97.88 493 VAL A C 1
ATOM 3947 O O . VAL A 1 493 ? 9.133 34.594 27.656 1 97.88 493 VAL A O 1
ATOM 3950 N N . TRP A 1 494 ? 8.789 32.438 27.281 1 98.06 494 TRP A N 1
ATOM 3951 C CA . TRP A 1 494 ? 8.156 32.656 25.984 1 98.06 494 TRP A CA 1
ATOM 3952 C C . TRP A 1 494 ? 6.785 33.281 26.141 1 98.06 494 TRP A C 1
ATOM 3954 O O . TRP A 1 494 ? 5.914 32.75 26.828 1 98.06 494 TRP A O 1
ATOM 3964 N N . TYR A 1 495 ? 6.574 34.406 25.578 1 96.75 495 TYR A N 1
ATOM 3965 C CA . TYR A 1 495 ? 5.281 35.094 25.5 1 96.75 495 TYR A CA 1
ATOM 3966 C C . TYR A 1 495 ? 4.586 34.781 24.172 1 96.75 495 TYR A C 1
ATOM 3968 O O . TYR A 1 495 ? 4.992 35.281 23.125 1 96.75 495 TYR A O 1
ATOM 3976 N N . HIS A 1 496 ? 3.496 34.062 24.266 1 93.81 496 HIS A N 1
ATOM 3977 C CA . HIS A 1 496 ? 2.871 33.625 23.031 1 93.81 496 HIS A CA 1
ATOM 3978 C C . HIS A 1 496 ? 1.936 34.656 22.453 1 93.81 496 HIS A C 1
ATOM 3980 O O . HIS A 1 496 ? 1.673 34.688 21.25 1 93.81 496 HIS A O 1
ATOM 3986 N N . GLY A 1 497 ? 1.354 35.5 23.344 1 89.31 497 GLY A N 1
ATOM 3987 C CA . GLY A 1 497 ? 0.541 36.625 22.891 1 89.31 497 GLY A CA 1
ATOM 3988 C C . GLY A 1 497 ? -0.945 36.312 22.891 1 89.31 497 GLY A C 1
ATOM 3989 O O . GLY A 1 497 ? -1.749 37.125 22.406 1 89.31 497 GLY A O 1
ATOM 3990 N N . ASP A 1 498 ? -1.376 35.188 23.453 1 89.31 498 ASP A N 1
ATOM 3991 C CA . ASP A 1 498 ? -2.789 34.844 23.562 1 89.31 498 ASP A CA 1
ATOM 3992 C C . ASP A 1 498 ? -3.264 34.969 25.016 1 89.31 498 ASP A C 1
ATOM 3994 O O . ASP A 1 498 ? -2.486 34.75 25.953 1 89.31 498 ASP A O 1
ATOM 3998 N N . TRP A 1 499 ? -4.586 35.25 25.125 1 88.06 499 TRP A N 1
ATOM 3999 C CA . TRP A 1 499 ? -5.223 35.156 26.438 1 88.06 499 TRP A CA 1
ATOM 4000 C C . TRP A 1 499 ? -5.664 33.719 26.719 1 88.06 499 TRP A C 1
ATOM 4002 O O . TRP A 1 499 ? -6.211 33.062 25.844 1 88.06 499 TRP A O 1
ATOM 4012 N N . ALA A 1 500 ? -5.355 33.281 27.906 1 93.19 500 ALA A N 1
ATOM 4013 C CA . ALA A 1 500 ? -5.672 31.906 28.281 1 93.19 500 ALA A CA 1
ATOM 4014 C C . ALA A 1 500 ? -6.344 31.859 29.656 1 93.19 500 ALA A C 1
ATOM 4016 O O . ALA A 1 500 ? -6.273 32.812 30.422 1 93.19 500 ALA A O 1
ATOM 4017 N N . TYR A 1 501 ? -7.07 30.859 29.844 1 90.44 501 TYR A N 1
ATOM 4018 C CA . TYR A 1 501 ? -7.797 30.594 31.094 1 90.44 501 TYR A CA 1
ATOM 4019 C C . TYR A 1 501 ? -7.793 29.094 31.406 1 90.44 501 TYR A C 1
ATOM 4021 O O . TYR A 1 501 ? -7.938 28.266 30.5 1 90.44 501 TYR A O 1
ATOM 4029 N N . VAL A 1 502 ? -7.535 28.734 32.656 1 95.5 502 VAL A N 1
ATOM 4030 C CA . VAL A 1 502 ? -7.613 27.359 33.125 1 95.5 502 VAL A CA 1
ATOM 4031 C C . VAL A 1 502 ? -8.734 27.234 34.156 1 95.5 502 VAL A C 1
ATOM 4033 O O . VAL A 1 502 ? -8.727 27.922 35.188 1 95.5 502 VAL A O 1
ATOM 4036 N N . ASP A 1 503 ? -9.594 26.328 33.938 1 91 503 ASP A N 1
ATOM 4037 C CA . ASP A 1 503 ? -10.742 26.219 34.844 1 91 503 ASP A CA 1
ATOM 4038 C C . ASP A 1 503 ? -10.422 25.328 36.031 1 91 503 ASP A C 1
ATOM 4040 O O . ASP A 1 503 ? -9.266 24.938 36.219 1 91 503 ASP A O 1
ATOM 4044 N N . GLU A 1 504 ? -11.391 25.047 36.844 1 90 504 GLU A N 1
ATOM 4045 C CA . GLU A 1 504 ? -11.211 24.328 38.094 1 90 504 GLU A CA 1
ATOM 4046 C C . GLU A 1 504 ? -10.797 22.875 37.844 1 90 504 GLU A C 1
ATOM 4048 O O . GLU A 1 504 ? -10.102 22.281 38.656 1 90 504 GLU A O 1
ATOM 4053 N N . ASP A 1 505 ? -11.164 22.375 36.688 1 89.31 505 ASP A N 1
ATOM 4054 C CA . ASP A 1 505 ? -10.844 21 36.344 1 89.31 505 ASP A CA 1
ATOM 4055 C C . ASP A 1 505 ? -9.5 20.906 35.625 1 89.31 505 ASP A C 1
ATOM 4057 O O . ASP A 1 505 ? -9.062 19.812 35.25 1 89.31 505 ASP A O 1
ATOM 4061 N N . GLY A 1 506 ? -8.891 22.078 35.375 1 92.31 506 GLY A N 1
ATOM 4062 C CA . GLY A 1 506 ? -7.594 22.094 34.719 1 92.31 506 GLY A CA 1
ATOM 4063 C C . GLY A 1 506 ? -7.691 22.188 33.188 1 92.31 506 GLY A C 1
ATOM 4064 O O . GLY A 1 506 ? -6.684 22.047 32.5 1 92.31 506 GLY A O 1
ATOM 4065 N N . PHE A 1 507 ? -8.914 22.375 32.688 1 94.62 507 PHE A N 1
ATOM 4066 C CA . PHE A 1 507 ? -9.094 22.469 31.25 1 94.62 507 PHE A CA 1
ATOM 4067 C C . PHE A 1 507 ? -8.82 23.891 30.75 1 94.62 507 PHE A C 1
ATOM 4069 O O . PHE A 1 507 ? -9.18 24.859 31.422 1 94.62 507 PHE A O 1
ATOM 4076 N N . TRP A 1 508 ? -8.242 23.938 29.625 1 95.56 508 TRP A N 1
ATOM 4077 C CA . TRP A 1 508 ? -7.73 25.203 29.109 1 95.56 508 TRP A CA 1
ATOM 4078 C C . TRP A 1 508 ? -8.711 25.812 28.109 1 95.56 508 TRP A C 1
ATOM 4080 O O . TRP A 1 508 ? -9.367 25.094 27.359 1 95.56 508 TRP A O 1
ATOM 4090 N N . PHE A 1 509 ? -8.727 27.109 28.109 1 88.12 509 PHE A N 1
ATOM 4091 C CA . PHE A 1 509 ? -9.445 27.938 27.156 1 88.12 509 PHE A CA 1
ATOM 4092 C C . PHE A 1 509 ? -8.523 29.016 26.578 1 88.12 509 PHE A C 1
ATOM 4094 O O . PHE A 1 509 ? -7.629 29.516 27.266 1 88.12 509 PHE A O 1
ATOM 4101 N N . LEU A 1 510 ? -8.734 29.359 25.359 1 88.25 510 LEU A N 1
ATOM 4102 C CA . LEU A 1 510 ? -8.062 30.516 24.766 1 88.25 510 LEU A CA 1
ATOM 4103 C C . LEU A 1 510 ? -9.078 31.562 24.312 1 88.25 510 LEU A C 1
ATOM 4105 O O . LEU A 1 510 ? -10.156 31.219 23.812 1 88.25 510 LEU A O 1
ATOM 4109 N N . PHE A 1 511 ? -8.766 32.781 24.562 1 77.06 511 PHE A N 1
ATOM 4110 C CA . PHE A 1 511 ? -9.703 33.875 24.266 1 77.06 511 PHE A CA 1
ATOM 4111 C C . PHE A 1 511 ? -9.141 34.812 23.219 1 77.06 511 PHE A C 1
ATOM 4113 O O . PHE A 1 511 ? -9.477 36 23.188 1 77.06 511 PHE A O 1
ATOM 4120 N N . GLY A 1 512 ? -8.266 34.375 22.344 1 75.5 512 GLY A N 1
ATOM 4121 C CA . GLY A 1 512 ? -7.738 35.188 21.266 1 75.5 512 GLY A CA 1
ATOM 4122 C C . GLY A 1 512 ? -6.434 35.875 21.609 1 75.5 512 GLY A C 1
ATOM 4123 O O . GLY A 1 512 ? -5.809 35.562 22.625 1 75.5 512 GLY A O 1
ATOM 4124 N N . ARG A 1 513 ? -6.105 36.938 20.781 1 77.12 513 ARG A N 1
ATOM 4125 C CA . ARG A 1 513 ? -4.828 37.625 20.938 1 77.12 513 ARG A CA 1
ATOM 4126 C C . ARG A 1 513 ? -4.902 38.688 22.047 1 77.12 513 ARG A C 1
ATOM 4128 O O . ARG A 1 513 ? -5.887 39.406 22.141 1 77.12 513 ARG A O 1
ATOM 4135 N N . ALA A 1 514 ? -3.887 38.719 22.766 1 73.06 514 ALA A N 1
ATOM 4136 C CA . ALA A 1 514 ? -3.812 39.688 23.844 1 73.06 514 ALA A CA 1
ATOM 4137 C C . ALA A 1 514 ? -3.727 41.094 23.297 1 73.06 514 ALA A C 1
ATOM 4139 O O . ALA A 1 514 ? -4.164 42.062 23.953 1 73.06 514 ALA A O 1
ATOM 4140 N N . ASP A 1 515 ? -3.135 41.094 22.125 1 68.31 515 ASP A N 1
ATOM 4141 C CA . ASP A 1 515 ? -3 42.438 21.516 1 68.31 515 ASP A CA 1
ATOM 4142 C C . ASP A 1 515 ? -4.348 42.938 21.031 1 68.31 515 ASP A C 1
ATOM 4144 O O . ASP A 1 515 ? -4.5 44.125 20.75 1 68.31 515 ASP A O 1
ATOM 4148 N N . ASP A 1 516 ? -5.34 42.125 21.016 1 67.5 516 ASP A N 1
ATOM 4149 C CA . ASP A 1 516 ? -6.66 42.5 20.531 1 67.5 516 ASP A CA 1
ATOM 4150 C C . ASP A 1 516 ? -7.574 42.906 21.688 1 67.5 516 ASP A C 1
ATOM 4152 O O . ASP A 1 516 ? -8.773 43.125 21.484 1 67.5 516 ASP A O 1
ATOM 4156 N N . VAL A 1 517 ? -6.949 42.969 22.797 1 65.81 517 VAL A N 1
ATOM 4157 C CA . VAL A 1 517 ? -7.707 43.281 24 1 65.81 517 VAL A CA 1
ATOM 4158 C C . VAL A 1 517 ? -8.344 44.656 23.875 1 65.81 517 VAL A C 1
ATOM 4160 O O . VAL A 1 517 ? -7.73 45.594 23.344 1 65.81 517 VAL A O 1
ATOM 4163 N N . ILE A 1 518 ? -9.617 44.656 24.125 1 73.44 518 ILE A N 1
ATOM 4164 C CA . ILE A 1 518 ? -10.367 45.906 24.141 1 73.44 518 ILE A CA 1
ATOM 4165 C C . ILE A 1 518 ? -10.312 46.531 25.531 1 73.44 518 ILE A C 1
ATOM 4167 O O . ILE A 1 518 ? -10.594 45.844 26.531 1 73.44 518 ILE A O 1
ATOM 4171 N N . LYS A 1 519 ? -9.75 47.75 25.688 1 73.69 519 LYS A N 1
ATOM 4172 C CA . LYS A 1 519 ? -9.633 48.438 26.953 1 73.69 519 LYS A CA 1
ATOM 4173 C C . LYS A 1 519 ? -10.734 49.5 27.109 1 73.69 519 LYS A C 1
ATOM 4175 O O . LYS A 1 519 ? -10.617 50.594 26.578 1 73.69 519 LYS A O 1
ATOM 4180 N N . VAL A 1 520 ? -11.836 49.094 27.812 1 71.5 520 VAL A N 1
ATOM 4181 C CA . VAL A 1 520 ? -12.953 50 28.016 1 71.5 520 VAL A CA 1
ATOM 4182 C C . VAL A 1 520 ? -12.961 50.5 29.453 1 71.5 520 VAL A C 1
ATOM 4184 O O . VAL A 1 520 ? -13.141 49.688 30.391 1 71.5 520 VAL A O 1
ATOM 4187 N N . ALA A 1 521 ? -12.867 51.75 29.609 1 66 521 ALA A N 1
ATOM 4188 C CA . ALA A 1 521 ? -12.945 52.406 30.906 1 66 521 ALA A CA 1
ATOM 4189 C C . ALA A 1 521 ? -12.078 51.688 31.938 1 66 521 ALA A C 1
ATOM 4191 O O . ALA A 1 521 ? -12.539 51.375 33.031 1 66 521 ALA A O 1
ATOM 4192 N N . GLY A 1 522 ? -10.828 51.375 31.562 1 60.66 522 GLY A N 1
ATOM 4193 C CA . GLY A 1 522 ? -9.844 50.781 32.469 1 60.66 522 GLY A CA 1
ATOM 4194 C C . GLY A 1 522 ? -9.969 49.281 32.594 1 60.66 522 GLY A C 1
ATOM 4195 O O . GLY A 1 522 ? -9.141 48.656 33.25 1 60.66 522 GLY A O 1
ATOM 4196 N N . LYS A 1 523 ? -11.031 48.688 32.062 1 68.81 523 LYS A N 1
ATOM 4197 C CA . LYS A 1 523 ? -11.258 47.25 32.062 1 68.81 523 LYS A CA 1
ATOM 4198 C C . LYS A 1 523 ? -10.805 46.625 30.75 1 68.81 523 LYS A C 1
ATOM 4200 O O . LYS A 1 523 ? -10.922 47.219 29.688 1 68.81 523 LYS A O 1
ATOM 4205 N N . ARG A 1 524 ? -10.141 45.5 30.875 1 67.19 524 ARG A N 1
ATOM 4206 C CA . ARG A 1 524 ? -9.633 44.781 29.719 1 67.19 524 ARG A CA 1
ATOM 4207 C C . ARG A 1 524 ? -10.508 43.594 29.391 1 67.19 524 ARG A C 1
ATOM 4209 O O . ARG A 1 524 ? -10.984 42.906 30.297 1 67.19 524 ARG A O 1
ATOM 4216 N N . MET A 1 525 ? -10.992 43.469 28.109 1 69.12 525 MET A N 1
ATOM 4217 C CA . MET A 1 525 ? -11.805 42.344 27.656 1 69.12 525 MET A CA 1
ATOM 4218 C C . MET A 1 525 ? -11.32 41.812 26.312 1 69.12 525 MET A C 1
ATOM 4220 O O . MET A 1 525 ? -10.984 42.625 25.422 1 69.12 525 MET A O 1
ATOM 4224 N N . GLY A 1 526 ? -11.062 40.5 26.234 1 71.06 526 GLY A N 1
ATOM 4225 C CA . GLY A 1 526 ? -10.727 39.906 24.953 1 71.06 526 GLY A CA 1
ATOM 4226 C C . GLY A 1 526 ? -11.891 39.875 23.984 1 71.06 526 GLY A C 1
ATOM 4227 O O . GLY A 1 526 ? -13.039 39.688 24.391 1 71.06 526 GLY A O 1
ATOM 4228 N N . PRO A 1 527 ? -11.641 40.188 22.672 1 77.06 527 PRO A N 1
ATOM 4229 C CA . PRO A 1 527 ? -12.734 40.156 21.703 1 77.06 527 PRO A CA 1
ATOM 4230 C C . PRO A 1 527 ? -13.469 38.812 21.703 1 77.06 527 PRO A C 1
ATOM 4232 O O . PRO A 1 527 ? -14.688 38.75 21.547 1 77.06 527 PRO A O 1
ATOM 4235 N N . ALA A 1 528 ? -12.664 37.75 21.984 1 72.62 528 ALA A N 1
ATOM 4236 C CA . ALA A 1 528 ? -13.219 36.406 21.859 1 72.62 528 ALA A CA 1
ATOM 4237 C C . ALA A 1 528 ? -14.32 36.188 22.891 1 72.62 528 ALA A C 1
ATOM 4239 O O . ALA A 1 528 ? -15.297 35.5 22.609 1 72.62 528 ALA A O 1
ATOM 4240 N N . GLU A 1 529 ? -14.195 36.719 24.031 1 69.69 529 GLU A N 1
ATOM 4241 C CA . GLU A 1 529 ? -15.211 36.594 25.078 1 69.69 529 GLU A CA 1
ATOM 4242 C C . GLU A 1 529 ? -16.547 37.188 24.609 1 69.69 529 GLU A C 1
ATOM 4244 O O . GLU A 1 529 ? -17.594 36.562 24.781 1 69.69 529 GLU A O 1
ATOM 4249 N N . ILE A 1 530 ? -16.453 38.281 24.031 1 81.31 530 ILE A N 1
ATOM 4250 C CA . ILE A 1 530 ? -17.656 38.938 23.531 1 81.31 530 ILE A CA 1
ATOM 4251 C C . ILE A 1 530 ? -18.219 38.156 22.359 1 81.31 530 ILE A C 1
ATOM 4253 O O . ILE A 1 530 ? -19.422 37.906 22.297 1 81.31 530 ILE A O 1
ATOM 4257 N N . GLU A 1 531 ? -17.281 37.719 21.594 1 85.88 531 GLU A N 1
ATOM 4258 C CA . GLU A 1 531 ? -17.703 37.031 20.391 1 85.88 531 GLU A CA 1
ATOM 4259 C C . GLU A 1 531 ? -18.406 35.719 20.719 1 85.88 531 GLU A C 1
ATOM 4261 O O . GLU A 1 531 ? -19.391 35.344 20.078 1 85.88 531 GLU A O 1
ATOM 4266 N N . THR A 1 532 ? -17.875 35.062 21.719 1 75.31 532 THR A N 1
ATOM 4267 C CA . THR A 1 532 ? -18.469 33.812 22.141 1 75.31 532 THR A CA 1
ATOM 4268 C C . THR A 1 532 ? -19.922 34.031 22.547 1 75.31 532 THR A C 1
ATOM 4270 O O . THR A 1 532 ? -20.797 33.219 22.188 1 75.31 532 THR A O 1
ATOM 4273 N N . ILE A 1 533 ? -20.234 35.062 23.281 1 79.19 533 ILE A N 1
ATOM 4274 C CA . ILE A 1 533 ? -21.578 35.375 23.766 1 79.19 533 ILE A CA 1
ATOM 4275 C C . ILE A 1 533 ? -22.469 35.781 22.594 1 79.19 533 ILE A C 1
ATOM 4277 O O . ILE A 1 533 ? -23.609 35.344 22.484 1 79.19 533 ILE A O 1
ATOM 4281 N N . VAL A 1 534 ? -21.938 36.5 21.734 1 89.38 534 VAL A N 1
ATOM 4282 C CA . VAL A 1 534 ? -22.703 37 20.594 1 89.38 534 VAL A CA 1
ATOM 4283 C C . VAL A 1 534 ? -23.031 35.812 19.656 1 89.38 534 VAL A C 1
ATOM 4285 O O . VAL A 1 534 ? -24.172 35.688 19.203 1 89.38 534 VAL A O 1
ATOM 4288 N N . ASN A 1 535 ? -22.047 35 19.5 1 85.56 535 ASN A N 1
ATOM 4289 C CA . ASN A 1 535 ? -22.203 33.844 18.594 1 85.56 535 ASN A CA 1
ATOM 4290 C C . ASN A 1 535 ? -23.188 32.844 19.141 1 85.56 535 ASN A C 1
ATOM 4292 O O . ASN A 1 535 ? -23.688 31.984 18.391 1 85.56 535 ASN A O 1
ATOM 4296 N N . SER A 1 536 ? -23.5 32.844 20.375 1 79.81 536 SER A N 1
ATOM 4297 C CA . SER A 1 536 ? -24.453 31.938 20.984 1 79.81 536 SER A CA 1
ATOM 4298 C C . SER A 1 536 ? -25.891 32.312 20.656 1 79.81 536 SER A C 1
ATOM 4300 O O . SER A 1 536 ? -26.812 31.547 20.859 1 79.81 536 SER A O 1
ATOM 4302 N N . ILE A 1 537 ? -26.109 33.5 20.172 1 87.88 537 ILE A N 1
ATOM 4303 C CA . ILE A 1 537 ? -27.422 33.969 19.75 1 87.88 537 ILE A CA 1
ATOM 4304 C C . ILE A 1 537 ? -27.844 33.25 18.469 1 87.88 537 ILE A C 1
ATOM 4306 O O . ILE A 1 537 ? -27.094 33.25 17.484 1 87.88 537 ILE A O 1
ATOM 4310 N N . PRO A 1 538 ? -28.984 32.625 18.453 1 88.38 538 PRO A N 1
ATOM 4311 C CA . PRO A 1 538 ? -29.406 31.75 17.359 1 88.38 538 PRO A CA 1
ATOM 4312 C C . PRO A 1 538 ? -29.328 32.438 15.992 1 88.38 538 PRO A C 1
ATOM 4314 O O . PRO A 1 538 ? -29.031 31.781 14.984 1 88.38 538 PRO A O 1
ATOM 4317 N N . ALA A 1 539 ? -29.516 33.656 15.977 1 91.25 539 ALA A N 1
ATOM 4318 C CA . ALA A 1 539 ? -29.578 34.406 14.711 1 91.25 539 ALA A CA 1
ATOM 4319 C C . ALA A 1 539 ? -28.172 34.688 14.18 1 91.25 539 ALA A C 1
ATOM 4321 O O . ALA A 1 539 ? -28 35 13 1 91.25 539 ALA A O 1
ATOM 4322 N N . VAL A 1 540 ? -27.156 34.562 15.023 1 92.25 540 VAL A N 1
ATOM 4323 C CA . VAL A 1 540 ? -25.812 35.031 14.688 1 92.25 540 VAL A CA 1
ATOM 4324 C C . VAL A 1 540 ? -25 33.875 14.094 1 92.25 540 VAL A C 1
ATOM 4326 O O . VAL A 1 540 ? -24.953 32.781 14.656 1 92.25 540 VAL A O 1
ATOM 4329 N N . GLN A 1 541 ? -24.5 34.188 12.906 1 86.94 541 GLN A N 1
ATOM 4330 C CA . GLN A 1 541 ? -23.594 33.219 12.273 1 86.94 541 GLN A CA 1
ATOM 4331 C C . GLN A 1 541 ? -22.188 33.344 12.844 1 86.94 541 GLN A C 1
ATOM 4333 O O . GLN A 1 541 ? -21.578 32.312 13.219 1 86.94 541 GLN A O 1
ATOM 4338 N N . GLU A 1 542 ? -21.641 34.531 12.836 1 88.81 542 GLU A N 1
ATOM 4339 C CA . GLU A 1 542 ? -20.312 34.844 13.367 1 88.81 542 GLU A CA 1
ATOM 4340 C C . GLU A 1 542 ? -20.219 36.312 13.75 1 88.81 542 GLU A C 1
ATOM 4342 O O . GLU A 1 542 ? -21.031 37.125 13.32 1 88.81 542 GLU A O 1
ATOM 4347 N N . SER A 1 543 ? -19.297 36.594 14.656 1 91.19 543 SER A N 1
ATOM 4348 C CA . SER A 1 543 ? -19.109 38 15.07 1 91.19 543 SER A CA 1
ATOM 4349 C C . SER A 1 543 ? -17.641 38.312 15.273 1 91.19 543 SER A C 1
ATOM 4351 O O . SER A 1 543 ? -16.812 37.406 15.383 1 91.19 543 SER A O 1
ATOM 4353 N N . ALA A 1 544 ? -17.266 39.469 15.086 1 91.19 544 ALA A N 1
ATOM 4354 C CA . ALA A 1 544 ? -15.953 40.031 15.414 1 91.19 544 ALA A CA 1
ATOM 4355 C C . ALA A 1 544 ? -16.078 41.281 16.297 1 91.19 544 ALA A C 1
ATOM 4357 O O . ALA A 1 544 ? -16.859 42.188 15.992 1 91.19 544 ALA A O 1
ATOM 4358 N N . CYS A 1 545 ? -15.445 41.25 17.375 1 89.19 545 CYS A N 1
ATOM 4359 C CA . CYS A 1 545 ? -15.453 42.375 18.297 1 89.19 545 CYS A CA 1
ATOM 4360 C C . CYS A 1 545 ? -14.133 43.125 18.266 1 89.19 545 CYS A C 1
ATOM 4362 O O . CYS A 1 545 ? -13.062 42.5 18.234 1 89.19 545 CYS A O 1
ATOM 4364 N N . ILE A 1 546 ? -14.234 44.344 18.109 1 88.12 546 ILE A N 1
ATOM 4365 C CA . ILE A 1 546 ? -13.016 45.156 18.125 1 88.12 546 ILE A CA 1
ATOM 4366 C C . ILE A 1 546 ? -13.172 46.312 19.094 1 88.12 546 ILE A C 1
ATOM 4368 O O . ILE A 1 546 ? -14.297 46.719 19.406 1 88.12 546 ILE A O 1
ATOM 4372 N N . GLY A 1 547 ? -12.039 46.719 19.641 1 83.5 547 GLY A N 1
ATOM 4373 C CA . GLY A 1 547 ? -11.992 47.969 20.359 1 83.5 547 GLY A CA 1
ATOM 4374 C C . GLY A 1 547 ? -11.758 49.188 19.453 1 83.5 547 GLY A C 1
ATOM 4375 O O . GLY A 1 547 ? -10.875 49.156 18.594 1 83.5 547 GLY A O 1
ATOM 4376 N N . VAL A 1 548 ? -12.664 50.125 19.578 1 85.69 548 VAL A N 1
ATOM 4377 C CA . VAL A 1 548 ? -12.523 51.375 18.828 1 85.69 548 VAL A CA 1
ATOM 4378 C C . VAL A 1 548 ? -12.133 52.5 19.766 1 85.69 548 VAL A C 1
ATOM 4380 O O . VAL A 1 548 ? -12.703 52.656 20.844 1 85.69 548 VAL A O 1
ATOM 4383 N N . PRO A 1 549 ? -11.094 53.25 19.391 1 81.81 549 PRO A N 1
ATOM 4384 C CA . PRO A 1 549 ? -10.68 54.375 20.25 1 81.81 549 PRO A CA 1
ATOM 4385 C C . PRO A 1 549 ? -11.828 55.312 20.578 1 81.81 549 PRO A C 1
ATOM 4387 O O . PRO A 1 549 ? -12.656 55.594 19.719 1 81.81 549 PRO A O 1
ATOM 4390 N N . HIS A 1 550 ? -11.961 55.688 21.828 1 79.88 550 HIS A N 1
ATOM 4391 C CA . HIS A 1 550 ? -12.969 56.625 22.344 1 79.88 550 HIS A CA 1
ATOM 4392 C C . HIS A 1 550 ? -12.352 57.656 23.266 1 79.88 550 HIS A C 1
ATOM 4394 O O . HIS A 1 550 ? -11.5 57.312 24.094 1 79.88 550 HIS A O 1
ATOM 4400 N N . GLU A 1 551 ? -12.664 58.812 23.141 1 72.88 551 GLU A N 1
ATOM 4401 C CA . GLU A 1 551 ? -12.055 59.938 23.828 1 72.88 551 GLU A CA 1
ATOM 4402 C C . GLU A 1 551 ? -12.219 59.812 25.344 1 72.88 551 GLU A C 1
ATOM 4404 O O . GLU A 1 551 ? -11.281 60.094 26.109 1 72.88 551 GLU A O 1
ATOM 4409 N N . LEU A 1 552 ? -13.383 59.469 25.828 1 68.25 552 LEU A N 1
ATOM 4410 C CA . LEU A 1 552 ? -13.688 59.438 27.266 1 68.25 552 LEU A CA 1
ATOM 4411 C C . LEU A 1 552 ? -13.359 58.062 27.859 1 68.25 552 LEU A C 1
ATOM 4413 O O . LEU A 1 552 ? -12.805 57.969 28.953 1 68.25 552 LEU A O 1
ATOM 4417 N N . LYS A 1 553 ? -13.695 57 27.141 1 70.12 553 LYS A N 1
ATOM 4418 C CA . LYS A 1 553 ? -13.648 55.656 27.719 1 70.12 553 LYS A CA 1
ATOM 4419 C C . LYS A 1 553 ? -12.352 54.938 27.344 1 70.12 553 LYS A C 1
ATOM 4421 O O . LYS A 1 553 ? -12.109 53.812 27.766 1 70.12 553 LYS A O 1
ATOM 4426 N N . GLY A 1 554 ? -11.453 55.625 26.5 1 75.62 554 GLY A N 1
ATOM 4427 C CA . GLY A 1 554 ? -10.305 54.969 25.906 1 75.62 554 GLY A CA 1
ATOM 4428 C C . GLY A 1 554 ? -10.648 54.188 24.656 1 75.62 554 GLY A C 1
ATOM 4429 O O . GLY A 1 554 ? -10.234 54.562 23.547 1 75.62 554 GLY A O 1
ATOM 4430 N N . GLU A 1 555 ? -11.414 53.062 24.859 1 81.69 555 GLU A N 1
ATOM 4431 C CA . GLU A 1 555 ? -11.984 52.312 23.734 1 81.69 555 GLU A CA 1
ATOM 4432 C C . GLU A 1 555 ? -13.453 51.969 24 1 81.69 555 GLU A C 1
ATOM 4434 O O . GLU A 1 555 ? -13.914 52 25.141 1 81.69 555 GLU A O 1
ATOM 4439 N N . VAL A 1 556 ? -14.148 51.844 22.922 1 85.19 556 VAL A N 1
ATOM 4440 C CA . VAL A 1 556 ? -15.508 51.312 23 1 85.19 556 VAL A CA 1
ATOM 4441 C C . VAL A 1 556 ? -15.617 50.062 22.141 1 85.19 556 VAL A C 1
ATOM 4443 O O . VAL A 1 556 ? -14.812 49.844 21.234 1 85.19 556 VAL A O 1
ATOM 4446 N N . VAL A 1 557 ? -16.547 49.219 22.453 1 89.75 557 VAL A N 1
ATOM 4447 C CA . VAL A 1 557 ? -16.719 47.906 21.828 1 89.75 557 VAL A CA 1
ATOM 4448 C C . VAL A 1 557 ? -17.594 48.031 20.578 1 89.75 557 VAL A C 1
ATOM 4450 O O . VAL A 1 557 ? -18.688 48.594 20.641 1 89.75 557 VAL A O 1
ATOM 4453 N N . TRP A 1 558 ? -17.047 47.625 19.438 1 92.75 558 TRP A N 1
ATOM 4454 C CA . TRP A 1 558 ? -17.875 47.406 18.25 1 92.75 558 TRP A CA 1
ATOM 4455 C C . TRP A 1 558 ? -17.984 45.906 17.938 1 92.75 558 TRP A C 1
ATOM 4457 O O . TRP A 1 558 ? -17 45.188 18.047 1 92.75 558 TRP A O 1
ATOM 4467 N N . VAL A 1 559 ? -19.188 45.594 17.703 1 94.19 559 VAL A N 1
ATOM 4468 C CA . VAL A 1 559 ? -19.422 44.188 17.359 1 94.19 559 VAL A CA 1
ATOM 4469 C C . VAL A 1 559 ? -19.938 44.094 15.922 1 94.19 559 VAL A C 1
ATOM 4471 O O . VAL A 1 559 ? -20.969 44.688 15.594 1 94.19 559 VAL A O 1
ATOM 4474 N N . PHE A 1 560 ? -19.141 43.438 15.164 1 94.44 560 PHE A N 1
ATOM 4475 C CA . PHE A 1 560 ? -19.562 43.156 13.805 1 94.44 560 PHE A CA 1
ATOM 4476 C C . PHE A 1 560 ? -20.203 41.75 13.719 1 94.44 560 PHE A C 1
ATOM 4478 O O . PHE A 1 560 ? -19.641 40.781 14.195 1 94.44 560 PHE A O 1
ATOM 4485 N N . VAL A 1 561 ? -21.406 41.719 13.133 1 94.31 561 VAL A N 1
ATOM 4486 C CA . VAL A 1 561 ? -22.188 40.469 13.219 1 94.31 561 VAL A CA 1
ATOM 4487 C C . VAL A 1 561 ? -22.641 40.062 11.828 1 94.31 561 VAL A C 1
ATOM 4489 O O . VAL A 1 561 ? -23.156 40.875 11.062 1 94.31 561 VAL A O 1
ATOM 4492 N N . THR A 1 562 ? -22.375 38.812 11.523 1 92.88 562 THR A N 1
ATOM 4493 C CA . THR A 1 562 ? -23.016 38.188 10.383 1 92.88 562 THR A CA 1
ATOM 4494 C C . THR A 1 562 ? -24.156 37.281 10.836 1 92.88 562 THR A C 1
ATOM 4496 O O . THR A 1 562 ? -24.062 36.625 11.875 1 92.88 562 THR A O 1
ATOM 4499 N N . LEU A 1 563 ? -25.266 37.281 10.062 1 91.88 563 LEU A N 1
ATOM 4500 C CA . LEU A 1 563 ? -26.469 36.562 10.461 1 91.88 563 LEU A CA 1
ATOM 4501 C C . LEU A 1 563 ? -26.641 35.281 9.648 1 91.88 563 LEU A C 1
ATOM 4503 O O . LEU A 1 563 ? -26.172 35.188 8.508 1 91.88 563 LEU A O 1
ATOM 4507 N N . LYS A 1 564 ? -27.172 34.281 10.344 1 87.88 564 LYS A N 1
ATOM 4508 C CA . LYS A 1 564 ? -27.531 33.031 9.648 1 87.88 564 LYS A CA 1
ATOM 4509 C C . LYS A 1 564 ? -28.578 33.281 8.578 1 87.88 564 LYS A C 1
ATOM 4511 O O . LYS A 1 564 ? -29.328 34.281 8.664 1 87.88 564 LYS A O 1
ATOM 4516 N N . PRO A 1 565 ? -28.578 32.406 7.578 1 81.25 565 PRO A N 1
ATOM 4517 C CA . PRO A 1 565 ? -29.625 32.562 6.566 1 81.25 565 PRO A CA 1
ATOM 4518 C C . PRO A 1 565 ? -31.031 32.562 7.168 1 81.25 565 PRO A C 1
ATOM 4520 O O . PRO A 1 565 ? -31.328 31.734 8.031 1 81.25 565 PRO A O 1
ATOM 4523 N N . GLY A 1 566 ? -31.859 33.469 6.793 1 85.5 566 GLY A N 1
ATOM 4524 C CA . GLY A 1 566 ? -33.219 33.562 7.285 1 85.5 566 GLY A CA 1
ATOM 4525 C C . GLY A 1 566 ? -33.438 34.625 8.336 1 85.5 566 GLY A C 1
ATOM 4526 O O . GLY A 1 566 ? -34.562 34.969 8.664 1 85.5 566 GLY A O 1
ATOM 4527 N N . TYR A 1 567 ? -32.312 35.094 8.828 1 89.5 567 TYR A N 1
ATOM 4528 C CA . TYR A 1 567 ? -32.375 36.156 9.805 1 89.5 567 TYR A CA 1
ATOM 4529 C C . TYR A 1 567 ? -32 37.5 9.172 1 89.5 567 TYR A C 1
ATOM 4531 O O . TYR A 1 567 ? -31.188 37.562 8.258 1 89.5 567 TYR A O 1
ATOM 4539 N N . GLU A 1 568 ? -32.688 38.562 9.594 1 92.25 568 GLU A N 1
ATOM 4540 C CA . GLU A 1 568 ? -32.375 39.906 9.109 1 92.25 568 GLU A CA 1
ATOM 4541 C C . GLU A 1 568 ? -32 40.844 10.258 1 92.25 568 GLU A C 1
ATOM 4543 O O . GLU A 1 568 ? -32.469 40.656 11.391 1 92.25 568 GLU A O 1
ATOM 4548 N N . PRO A 1 569 ? -31.109 41.812 9.867 1 93.75 569 PRO A N 1
ATOM 4549 C CA . PRO A 1 569 ? -30.781 42.812 10.898 1 93.75 569 PRO A CA 1
ATOM 4550 C C . PRO A 1 569 ? -32.031 43.5 11.445 1 93.75 569 PRO A C 1
ATOM 4552 O O . PRO A 1 569 ? -32.938 43.844 10.68 1 93.75 569 PRO A O 1
ATOM 4555 N N . SER A 1 570 ? -32.188 43.625 12.727 1 93.44 570 SER A N 1
ATOM 4556 C CA . SER A 1 570 ? -33.281 44.312 13.375 1 93.44 570 SER A CA 1
ATOM 4557 C C . SER A 1 570 ? -32.844 45 14.664 1 93.44 570 SER A C 1
ATOM 4559 O O . SER A 1 570 ? -31.828 44.625 15.242 1 93.44 570 SER A O 1
ATOM 4561 N N . GLU A 1 571 ? -33.656 45.969 14.969 1 92.56 571 GLU A N 1
ATOM 4562 C CA . GLU A 1 571 ? -33.375 46.656 16.234 1 92.56 571 GLU A CA 1
ATOM 4563 C C . GLU A 1 571 ? -33.531 45.719 17.422 1 92.56 571 GLU A C 1
ATOM 4565 O O . GLU A 1 571 ? -32.781 45.812 18.406 1 92.56 571 GLU A O 1
ATOM 4570 N N . GLU A 1 572 ? -34.375 44.844 17.188 1 93.19 572 GLU A N 1
ATOM 4571 C CA . GLU A 1 572 ? -34.594 43.875 18.234 1 93.19 572 GLU A CA 1
ATOM 4572 C C . GLU A 1 572 ? -33.375 42.969 18.406 1 93.19 572 GLU A C 1
ATOM 4574 O O . GLU A 1 572 ? -32.969 42.656 19.531 1 93.19 572 GLU A O 1
ATOM 4579 N N . LEU A 1 573 ? -32.875 42.562 17.328 1 94.06 573 LEU A N 1
ATOM 4580 C CA . LEU A 1 573 ? -31.703 41.688 17.375 1 94.06 573 LEU A CA 1
ATOM 4581 C C . LEU A 1 573 ? -30.5 42.438 17.938 1 94.06 573 LEU A C 1
ATOM 4583 O O . LEU A 1 573 ? -29.703 41.875 18.688 1 94.06 573 LEU A O 1
ATOM 4587 N N . GLU A 1 574 ? -30.359 43.656 17.516 1 94.94 574 GLU A N 1
ATOM 4588 C CA . GLU A 1 574 ? -29.281 44.469 18.062 1 94.94 574 GLU A CA 1
ATOM 4589 C C . GLU A 1 574 ? -29.406 44.594 19.578 1 94.94 574 GLU A C 1
ATOM 4591 O O . GLU A 1 574 ? -28.422 44.469 20.297 1 94.94 574 GLU A O 1
ATOM 4596 N N . LYS A 1 575 ? -30.594 44.875 20 1 94 575 LYS A N 1
ATOM 4597 C CA . LYS A 1 575 ? -30.859 45 21.438 1 94 575 LYS A CA 1
ATOM 4598 C C . LYS A 1 575 ? -30.562 43.688 22.156 1 94 575 LYS A C 1
ATOM 4600 O O . LYS A 1 575 ? -29.984 43.688 23.25 1 94 575 LYS A O 1
ATOM 4605 N N . GLU A 1 576 ? -30.922 42.656 21.547 1 94.38 576 GLU A N 1
ATOM 4606 C CA . GLU A 1 576 ? -30.656 41.344 22.125 1 94.38 576 GLU A CA 1
ATOM 4607 C C . GLU A 1 576 ? -29.156 41.094 22.297 1 94.38 576 GLU A C 1
ATOM 4609 O O . GLU A 1 576 ? -28.703 40.594 23.328 1 94.38 576 GLU A O 1
ATOM 4614 N N . ILE A 1 577 ? -28.375 41.469 21.25 1 94.88 577 ILE A N 1
ATOM 4615 C CA . ILE A 1 577 ? -26.922 41.312 21.281 1 94.88 577 ILE A CA 1
ATOM 4616 C C . ILE A 1 577 ? -26.344 42.156 22.406 1 94.88 577 ILE A C 1
ATOM 4618 O O . ILE A 1 577 ? -25.562 41.656 23.219 1 94.88 577 ILE A O 1
ATOM 4622 N N . VAL A 1 578 ? -26.812 43.375 22.5 1 93.69 578 VAL A N 1
ATOM 4623 C CA . VAL A 1 578 ? -26.312 44.312 23.5 1 93.69 578 VAL A CA 1
ATOM 4624 C C . VAL A 1 578 ? -26.688 43.812 24.906 1 93.69 578 VAL A C 1
ATOM 4626 O O . VAL A 1 578 ? -25.828 43.781 25.797 1 93.69 578 VAL A O 1
ATOM 4629 N N . ASP A 1 579 ? -27.906 43.406 25.031 1 92.19 579 ASP A N 1
ATOM 4630 C CA . ASP A 1 579 ? -28.391 42.938 26.328 1 92.19 579 ASP A CA 1
ATOM 4631 C C . ASP A 1 579 ? -27.625 41.719 26.797 1 92.19 579 ASP A C 1
ATOM 4633 O O . ASP A 1 579 ? -27.297 41.594 27.984 1 92.19 579 ASP A O 1
ATOM 4637 N N . LYS A 1 580 ? -27.391 40.906 25.922 1 90.12 580 LYS A N 1
ATOM 4638 C CA . LYS A 1 580 ? -26.688 39.656 26.266 1 90.12 580 LYS A CA 1
ATOM 4639 C C . LYS A 1 580 ? -25.25 39.969 26.703 1 90.12 580 LYS A C 1
ATOM 4641 O O . LYS A 1 580 ? -24.75 39.344 27.656 1 90.12 580 LYS A O 1
ATOM 4646 N N . ILE A 1 581 ? -24.594 40.812 25.969 1 88.06 581 ILE A N 1
ATOM 4647 C CA . ILE A 1 581 ? -23.234 41.219 26.312 1 88.06 581 ILE A CA 1
ATOM 4648 C C . ILE A 1 581 ? -23.219 41.906 27.688 1 88.06 581 ILE A C 1
ATOM 4650 O O . ILE A 1 581 ? -22.406 41.562 28.547 1 88.06 581 ILE A O 1
ATOM 4654 N N . VAL A 1 582 ? -24.234 42.719 27.891 1 85.44 582 VAL A N 1
ATOM 4655 C CA . VAL A 1 582 ? -24.297 43.5 29.141 1 85.44 582 VAL A CA 1
ATOM 4656 C C . VAL A 1 582 ? -24.641 42.562 30.297 1 85.44 582 VAL A C 1
ATOM 4658 O O . VAL A 1 582 ? -24.094 42.688 31.391 1 85.44 582 VAL A O 1
ATOM 4661 N N . LYS A 1 583 ? -25.5 41.719 29.953 1 85.19 583 LYS A N 1
ATOM 4662 C CA . LYS A 1 583 ? -25.891 40.75 30.969 1 85.19 583 LYS A CA 1
ATOM 4663 C C . LYS A 1 583 ? -24.703 39.906 31.406 1 85.19 583 LYS A C 1
ATOM 4665 O O . LYS A 1 583 ? -24.516 39.625 32.594 1 85.19 583 LYS A O 1
ATOM 4670 N N . GLU A 1 584 ? -23.906 39.5 30.406 1 79.88 584 GLU A N 1
ATOM 4671 C CA . GLU A 1 584 ? -22.828 38.562 30.688 1 79.88 584 GLU A CA 1
ATOM 4672 C C . GLU A 1 584 ? -21.594 39.281 31.219 1 79.88 584 GLU A C 1
ATOM 4674 O O . GLU A 1 584 ? -20.875 38.75 32.062 1 79.88 584 GLU A O 1
ATOM 4679 N N . PHE A 1 585 ? -21.297 40.469 30.688 1 77.38 585 PHE A N 1
ATOM 4680 C CA . PHE A 1 585 ? -20 41.062 30.984 1 77.38 585 PHE A CA 1
ATOM 4681 C C . PHE A 1 585 ? -20.172 42.406 31.703 1 77.38 585 PHE A C 1
ATOM 4683 O O . PHE A 1 585 ? -19.188 43 32.156 1 77.38 585 PHE A O 1
ATOM 4690 N N . GLY A 1 586 ? -21.453 42.906 31.859 1 77.44 586 GLY A N 1
ATOM 4691 C CA . GLY A 1 586 ? -21.719 44.156 32.562 1 77.44 586 GLY A CA 1
ATOM 4692 C C . GLY A 1 586 ? -21.797 45.375 31.641 1 77.44 586 GLY A C 1
ATOM 4693 O O . GLY A 1 586 ? -21.406 45.281 30.484 1 77.44 586 GLY A O 1
ATOM 4694 N N . LYS A 1 587 ? -22.328 46.469 32.094 1 78.88 587 LYS A N 1
ATOM 4695 C CA . LYS A 1 587 ? -22.656 47.688 31.375 1 78.88 587 LYS A CA 1
ATOM 4696 C C . LYS A 1 587 ? -21.406 48.312 30.766 1 78.88 587 LYS A C 1
ATOM 4698 O O . LYS A 1 587 ? -21.484 48.906 29.703 1 78.88 587 LYS A O 1
ATOM 4703 N N . PRO A 1 588 ? -20.25 48.156 31.406 1 75.69 588 PRO A N 1
ATOM 4704 C CA . PRO A 1 588 ? -19.062 48.781 30.812 1 75.69 588 PRO A CA 1
ATOM 4705 C C . PRO A 1 588 ? -18.75 48.25 29.422 1 75.69 588 PRO A C 1
ATOM 4707 O O . PRO A 1 588 ? -18.109 48.938 28.609 1 75.69 588 PRO A O 1
ATOM 4710 N N . PHE A 1 589 ? -19.188 47.094 29.141 1 79.5 589 PHE A N 1
ATOM 4711 C CA . PHE A 1 589 ? -18.828 46.469 27.891 1 79.5 589 PHE A CA 1
ATOM 4712 C C . PHE A 1 589 ? -20 46.5 26.906 1 79.5 589 PHE A C 1
ATOM 4714 O O . PHE A 1 589 ? -20.016 45.812 25.906 1 79.5 589 PHE A O 1
ATOM 4721 N N . LYS A 1 590 ? -20.984 47.344 27.297 1 86.38 590 LYS A N 1
ATOM 4722 C CA . LYS A 1 590 ? -22.047 47.594 26.328 1 86.38 590 LYS A CA 1
ATOM 4723 C C . LYS A 1 590 ? -21.484 48.062 24.984 1 86.38 590 LYS A C 1
ATOM 4725 O O . LYS A 1 590 ? -20.734 49.062 24.938 1 86.38 590 LYS A O 1
ATOM 4730 N N . PRO A 1 591 ? -21.75 47.344 23.891 1 93.38 591 PRO A N 1
ATOM 4731 C CA . PRO A 1 591 ? -21.234 47.781 22.594 1 93.38 591 PRO A CA 1
ATOM 4732 C C . PRO A 1 591 ? -21.719 49.188 22.219 1 93.38 591 PRO A C 1
ATOM 4734 O O . PRO A 1 591 ? -22.875 49.531 22.438 1 93.38 591 PRO A O 1
ATOM 4737 N N . ASP A 1 592 ? -20.719 49.906 21.797 1 90.56 592 ASP A N 1
ATOM 4738 C CA . ASP A 1 592 ? -21.062 51.219 21.234 1 90.56 592 ASP A CA 1
ATOM 4739 C C . ASP A 1 592 ? -21.812 51.062 19.922 1 90.56 592 ASP A C 1
ATOM 4741 O O . ASP A 1 592 ? -22.641 51.906 19.578 1 90.56 592 ASP A O 1
ATOM 4745 N N . ARG A 1 593 ? -21.406 50.062 19.188 1 92.5 593 ARG A N 1
ATOM 4746 C CA . ARG A 1 593 ? -22.062 49.781 17.922 1 92.5 593 ARG A CA 1
ATOM 4747 C C . ARG A 1 593 ? -22.141 48.281 17.656 1 92.5 593 ARG A C 1
ATOM 4749 O O . ARG A 1 593 ? -21.203 47.531 17.969 1 92.5 593 ARG A O 1
ATOM 4756 N N . VAL A 1 594 ? -23.297 47.906 17.219 1 95.06 594 VAL A N 1
ATOM 4757 C CA . VAL A 1 594 ? -23.469 46.594 16.594 1 95.06 594 VAL A CA 1
ATOM 4758 C C . VAL A 1 594 ? -23.672 46.781 15.094 1 95.06 594 VAL A C 1
ATOM 4760 O O . VAL A 1 594 ? -24.625 47.438 14.664 1 95.06 594 VAL A O 1
ATOM 4763 N N . VAL A 1 595 ? -22.734 46.25 14.375 1 94.5 595 VAL A N 1
ATOM 4764 C CA . VAL A 1 595 ? -22.781 46.469 12.93 1 94.5 595 VAL A CA 1
ATOM 4765 C C . VAL A 1 595 ? -23.078 45.125 12.234 1 94.5 595 VAL A C 1
ATOM 4767 O O . VAL A 1 595 ? -22.266 44.188 12.281 1 94.5 595 VAL A O 1
ATOM 4770 N N . PHE A 1 596 ? -24.234 45.031 11.641 1 95.19 596 PHE A N 1
ATOM 4771 C CA . PHE A 1 596 ? -24.547 43.844 10.859 1 95.19 596 PHE A CA 1
ATOM 4772 C C . PHE A 1 596 ? -23.875 43.906 9.492 1 95.19 596 PHE A C 1
ATOM 4774 O O . PHE A 1 596 ? -24.062 44.844 8.742 1 95.19 596 PHE A O 1
ATOM 4781 N N . VAL A 1 597 ? -23.047 42.906 9.281 1 93.75 597 VAL A N 1
ATOM 4782 C CA . VAL A 1 597 ? -22.297 42.844 8.031 1 93.75 597 VAL A CA 1
ATOM 4783 C C . VAL A 1 597 ? -22.562 41.5 7.324 1 93.75 597 VAL A C 1
ATOM 4785 O O . VAL A 1 597 ? -22.875 40.5 7.973 1 93.75 597 VAL A O 1
ATOM 4788 N N . PRO A 1 598 ? -22.484 41.469 6.035 1 89.12 598 PRO A N 1
ATOM 4789 C CA . PRO A 1 598 ? -22.734 40.219 5.316 1 89.12 598 PRO A CA 1
ATOM 4790 C C . PRO A 1 598 ? -21.625 39.188 5.512 1 89.12 598 PRO A C 1
ATOM 4792 O O . PRO A 1 598 ? -21.875 38 5.395 1 89.12 598 PRO A O 1
ATOM 4795 N N . ASP A 1 599 ? -20.422 39.75 5.754 1 88.62 599 ASP A N 1
ATOM 4796 C CA . ASP A 1 599 ? -19.281 38.844 5.887 1 88.62 599 ASP A CA 1
ATOM 4797 C C . ASP A 1 599 ? -18.172 39.5 6.719 1 88.62 599 ASP A C 1
ATOM 4799 O O . ASP A 1 599 ? -18.109 40.719 6.82 1 88.62 599 ASP A O 1
ATOM 4803 N N . LEU A 1 600 ? -17.375 38.656 7.422 1 90.94 600 LEU A N 1
ATOM 4804 C CA . LEU A 1 600 ? -16.219 39.125 8.172 1 90.94 600 LEU A CA 1
ATOM 4805 C C . LEU A 1 600 ? -14.922 38.719 7.469 1 90.94 600 LEU A C 1
ATOM 4807 O O . LEU A 1 600 ? -14.836 37.656 6.871 1 90.94 600 LEU A O 1
ATOM 4811 N N . PRO A 1 601 ? -13.977 39.656 7.547 1 89 601 PRO A N 1
ATOM 4812 C CA . PRO A 1 601 ? -12.695 39.312 6.93 1 89 601 PRO A CA 1
ATOM 4813 C C . PRO A 1 601 ? -11.938 38.219 7.688 1 89 601 PRO A C 1
ATOM 4815 O O . PRO A 1 601 ? -11.664 38.375 8.875 1 89 601 PRO A O 1
ATOM 4818 N N . ARG A 1 602 ? -11.648 37.188 7.031 1 85.69 602 ARG A N 1
ATOM 4819 C CA . ARG A 1 602 ? -10.898 36.094 7.625 1 85.69 602 ARG A CA 1
ATOM 4820 C C . ARG A 1 602 ? -9.891 35.531 6.633 1 85.69 602 ARG A C 1
ATOM 4822 O O . ARG A 1 602 ? -10.086 35.625 5.418 1 85.69 602 ARG A O 1
ATOM 4829 N N . THR A 1 603 ? -8.867 34.969 7.227 1 76.5 603 THR A N 1
ATOM 4830 C CA . THR A 1 603 ? -7.883 34.312 6.387 1 76.5 603 THR A CA 1
ATOM 4831 C C . THR A 1 603 ? -8.445 33 5.828 1 76.5 603 THR A C 1
ATOM 4833 O O . THR A 1 603 ? -9.508 32.531 6.254 1 76.5 603 THR A O 1
ATOM 4836 N N . ARG A 1 604 ? -7.734 32.469 4.949 1 68.56 604 ARG A N 1
ATOM 4837 C CA . ARG A 1 604 ? -8.117 31.219 4.34 1 68.56 604 ARG A CA 1
ATOM 4838 C C . ARG A 1 604 ? -8.055 30.078 5.355 1 68.56 604 ARG A C 1
ATOM 4840 O O . ARG A 1 604 ? -8.734 29.062 5.199 1 68.56 604 ARG A O 1
ATOM 4847 N N . SER A 1 605 ? -7.355 30.406 6.453 1 67.44 605 SER A N 1
ATOM 4848 C CA . SER A 1 605 ? -7.277 29.438 7.539 1 67.44 605 SER A CA 1
ATOM 4849 C C . SER A 1 605 ? -8.406 29.641 8.547 1 67.44 605 SER A C 1
ATOM 4851 O O . SER A 1 605 ? -8.516 28.891 9.516 1 67.44 605 SER A O 1
ATOM 4853 N N . GLY A 1 606 ? -9.234 30.75 8.305 1 70.12 606 GLY A N 1
ATOM 4854 C CA . GLY A 1 606 ? -10.414 30.953 9.133 1 70.12 606 GLY A CA 1
ATOM 4855 C C . GLY A 1 606 ? -10.203 31.969 10.234 1 70.12 606 GLY A C 1
ATOM 4856 O O . GLY A 1 606 ? -11.125 32.25 11 1 70.12 606 GLY A O 1
ATOM 4857 N N . LYS A 1 607 ? -9.008 32.469 10.219 1 73.25 607 LYS A N 1
ATOM 4858 C CA . LYS A 1 607 ? -8.719 33.438 11.281 1 73.25 607 LYS A CA 1
ATOM 4859 C C . LYS A 1 607 ? -9.32 34.812 10.969 1 73.25 607 LYS A C 1
ATOM 4861 O O . LYS A 1 607 ? -9.055 35.375 9.914 1 73.25 607 LYS A O 1
ATOM 4866 N N . ILE A 1 608 ? -10.18 35.344 11.797 1 81 608 ILE A N 1
ATOM 4867 C CA . ILE A 1 608 ? -10.758 36.656 11.602 1 81 608 ILE A CA 1
ATOM 4868 C C . ILE A 1 608 ? -9.672 37.719 11.734 1 81 608 ILE A C 1
ATOM 4870 O O . ILE A 1 608 ? -8.906 37.719 12.703 1 81 608 ILE A O 1
ATOM 4874 N N . MET A 1 609 ? -9.57 38.562 10.75 1 82.19 609 MET A N 1
ATOM 4875 C CA . MET A 1 609 ? -8.562 39.625 10.742 1 82.19 609 MET A CA 1
ATOM 4876 C C . MET A 1 609 ? -9.102 40.906 11.383 1 82.19 609 MET A C 1
ATOM 4878 O O . MET A 1 609 ? -9.391 41.875 10.688 1 82.19 609 MET A O 1
ATOM 4882 N N . ARG A 1 610 ? -9.109 41 12.734 1 85.12 610 ARG A N 1
ATOM 4883 C CA . ARG A 1 610 ? -9.648 42.125 13.492 1 85.12 610 ARG A CA 1
ATOM 4884 C C . ARG A 1 610 ? -8.883 43.406 13.203 1 85.12 610 ARG A C 1
ATOM 4886 O O . ARG A 1 610 ? -9.461 44.5 13.172 1 85.12 610 ARG A O 1
ATOM 4893 N N . ARG A 1 611 ? -7.602 43.156 12.93 1 79.31 611 ARG A N 1
ATOM 4894 C CA . ARG A 1 611 ? -6.77 44.312 12.625 1 79.31 611 ARG A CA 1
ATOM 4895 C C . ARG A 1 611 ? -7.312 45.062 11.414 1 79.31 611 ARG A C 1
ATOM 4897 O O . ARG A 1 611 ? -7.277 46.281 11.383 1 79.31 611 ARG A O 1
ATOM 4904 N N . LEU A 1 612 ? -7.77 44.281 10.492 1 86.69 612 LEU A N 1
ATOM 4905 C CA . LEU A 1 612 ? -8.273 44.906 9.273 1 86.69 612 LEU A CA 1
ATOM 4906 C C . LEU A 1 612 ? -9.617 45.594 9.531 1 86.69 612 LEU A C 1
ATOM 4908 O O . LEU A 1 612 ? -9.898 46.656 8.961 1 86.69 612 LEU A O 1
ATOM 4912 N N . ILE A 1 613 ? -10.43 45 10.359 1 89.25 613 ILE A N 1
ATOM 4913 C CA . ILE A 1 613 ? -11.688 45.625 10.734 1 89.25 613 ILE A CA 1
ATOM 4914 C C . ILE A 1 613 ? -11.414 46.969 11.445 1 89.25 613 ILE A C 1
ATOM 4916 O O . ILE A 1 613 ? -12.031 47.969 11.133 1 89.25 613 ILE A O 1
ATOM 4920 N N . LYS A 1 614 ? -10.414 46.875 12.32 1 85.62 614 LYS A N 1
ATOM 4921 C CA . LYS A 1 614 ? -10.016 48.094 13.039 1 85.62 614 LYS A CA 1
ATOM 4922 C C . LYS A 1 614 ? -9.539 49.156 12.078 1 85.62 614 LYS A C 1
ATOM 4924 O O . LYS A 1 614 ? -9.883 50.344 12.219 1 85.62 614 LYS A O 1
ATOM 4929 N N . ALA A 1 615 ? -8.805 48.688 11.141 1 86.38 615 ALA A N 1
ATOM 4930 C CA . ALA A 1 615 ? -8.273 49.625 10.156 1 86.38 615 ALA A CA 1
ATOM 4931 C C . ALA A 1 615 ? -9.406 50.281 9.367 1 86.38 615 ALA A C 1
ATOM 4933 O O . ALA A 1 615 ? -9.359 51.469 9.086 1 86.38 615 ALA A O 1
ATOM 4934 N N . VAL A 1 616 ? -10.344 49.531 9.016 1 90.06 616 VAL A N 1
ATOM 4935 C CA . VAL A 1 616 ? -11.492 50.062 8.289 1 90.06 616 VAL A CA 1
ATOM 4936 C C . VAL A 1 616 ? -12.219 51.094 9.141 1 90.06 616 VAL A C 1
ATOM 4938 O O . VAL A 1 616 ? -12.562 52.188 8.664 1 90.06 616 VAL A O 1
ATOM 4941 N N . VAL A 1 617 ? -12.461 50.719 10.367 1 89.12 617 VAL A N 1
ATOM 4942 C CA . VAL A 1 617 ? -13.195 51.594 11.289 1 89.12 617 VAL A CA 1
ATOM 4943 C C . VAL A 1 617 ? -12.414 52.875 11.508 1 89.12 617 VAL A C 1
ATOM 4945 O O . VAL A 1 617 ? -13 53.969 11.57 1 89.12 617 VAL A O 1
ATOM 4948 N N . ALA A 1 618 ? -11.117 52.688 11.547 1 83.94 618 ALA A N 1
ATOM 4949 C CA . ALA A 1 618 ? -10.25 53.844 11.797 1 83.94 618 ALA A CA 1
ATOM 4950 C C . ALA A 1 618 ? -9.93 54.594 10.508 1 83.94 618 ALA A C 1
ATOM 4952 O O . ALA A 1 618 ? -9.203 55.594 10.516 1 83.94 618 ALA A O 1
ATOM 4953 N N . LYS A 1 619 ? -10.445 54.094 9.375 1 84.25 619 LYS A N 1
ATOM 4954 C CA . LYS A 1 619 ? -10.172 54.656 8.055 1 84.25 619 LYS A CA 1
ATOM 4955 C C . LYS A 1 619 ? -8.672 54.75 7.785 1 84.25 619 LYS A C 1
ATOM 4957 O O . LYS A 1 619 ? -8.164 55.781 7.359 1 84.25 619 LYS A O 1
ATOM 4962 N N . GLN A 1 620 ? -8.008 53.688 8.203 1 83 620 GLN A N 1
ATOM 4963 C CA . GLN A 1 620 ? -6.574 53.562 7.984 1 83 620 GLN A CA 1
ATOM 4964 C C . GLN A 1 620 ? -6.27 52.594 6.84 1 83 620 GLN A C 1
ATOM 4966 O O . GLN A 1 620 ? -7.168 51.906 6.348 1 83 620 GLN A O 1
ATOM 4971 N N . GLU A 1 621 ? -4.988 52.562 6.418 1 79.31 621 GLU A N 1
ATOM 4972 C CA . GLU A 1 621 ? -4.547 51.656 5.363 1 79.31 621 GLU A CA 1
ATOM 4973 C C . GLU A 1 621 ? -4.629 50.219 5.82 1 79.31 621 GLU A C 1
ATOM 4975 O O . GLU A 1 621 ? -4.281 49.906 6.961 1 79.31 621 GLU A O 1
ATOM 4980 N N . LEU A 1 622 ? -5.195 49.438 4.953 1 80.38 622 LEU A N 1
ATOM 4981 C CA . LEU A 1 622 ? -5.48 48.031 5.289 1 80.38 622 LEU A CA 1
ATOM 4982 C C . LEU A 1 622 ? -4.207 47.188 5.25 1 80.38 622 LEU A C 1
ATOM 4984 O O . LEU A 1 622 ? -4.102 46.188 5.953 1 80.38 622 LEU A O 1
ATOM 4988 N N . GLY A 1 623 ? -3.223 47.562 4.445 1 69.94 623 GLY A N 1
ATOM 4989 C CA . GLY A 1 623 ? -2.035 46.75 4.254 1 69.94 623 GLY A CA 1
ATOM 4990 C C . GLY A 1 623 ? -2.285 45.5 3.395 1 69.94 623 GLY A C 1
ATOM 4991 O O . GLY A 1 623 ? -3.004 45.594 2.395 1 69.94 623 GLY A O 1
ATOM 4992 N N . ASP A 1 624 ? -1.667 44.375 3.711 1 71.06 624 ASP A N 1
ATOM 4993 C CA . ASP A 1 624 ? -1.759 43.125 2.93 1 71.06 624 ASP A CA 1
ATOM 4994 C C . ASP A 1 624 ? -3.078 42.406 3.193 1 71.06 624 ASP A C 1
ATOM 4996 O O . ASP A 1 624 ? -3.355 42 4.324 1 71.06 624 ASP A O 1
ATOM 5000 N N . THR A 1 625 ? -3.916 42.219 2.225 1 77 625 THR A N 1
ATOM 5001 C CA . THR A 1 625 ? -5.219 41.594 2.365 1 77 625 THR A CA 1
ATOM 5002 C C . THR A 1 625 ? -5.281 40.312 1.529 1 77 625 THR A C 1
ATOM 5004 O O . THR A 1 625 ? -6.359 39.75 1.312 1 77 625 THR A O 1
ATOM 5007 N N . SER A 1 626 ? -4.062 39.812 1.115 1 72.25 626 SER A N 1
ATOM 5008 C CA . SER A 1 626 ? -4.035 38.719 0.144 1 72.25 626 SER A CA 1
ATOM 5009 C C . SER A 1 626 ? -4.383 37.375 0.799 1 72.25 626 SER A C 1
ATOM 5011 O O . SER A 1 626 ? -4.734 36.406 0.112 1 72.25 626 SER A O 1
ATOM 5013 N N . ALA A 1 627 ? -4.336 37.375 2.02 1 71.69 627 ALA A N 1
ATOM 5014 C CA . ALA A 1 627 ? -4.605 36.125 2.738 1 71.69 627 ALA A CA 1
ATOM 5015 C C . ALA A 1 627 ? -6.102 35.969 3.004 1 71.69 627 ALA A C 1
ATOM 5017 O O . ALA A 1 627 ? -6.547 34.875 3.418 1 71.69 627 ALA A O 1
ATOM 5018 N N . LEU A 1 628 ? -6.855 36.969 2.654 1 80.25 628 LEU A N 1
ATOM 5019 C CA . LEU A 1 628 ? -8.273 36.938 3.006 1 80.25 628 LEU A CA 1
ATOM 5020 C C . LEU A 1 628 ? -9.047 36 2.104 1 80.25 628 LEU A C 1
ATOM 5022 O O . LEU A 1 628 ? -8.789 35.938 0.899 1 80.25 628 LEU A O 1
ATOM 5026 N N . GLU A 1 629 ? -9.805 35.281 2.758 1 77.56 629 GLU A N 1
ATOM 5027 C CA . GLU A 1 629 ? -10.695 34.406 2.006 1 77.56 629 GLU A CA 1
ATOM 5028 C C . GLU A 1 629 ? -11.633 35.219 1.108 1 77.56 629 GLU A C 1
ATOM 5030 O O . GLU A 1 629 ? -11.875 34.844 -0.039 1 77.56 629 GLU A O 1
ATOM 5035 N N . ASN A 1 630 ? -12.156 36.344 1.556 1 78.75 630 ASN A N 1
ATOM 5036 C CA . ASN A 1 630 ? -13.07 37.25 0.857 1 78.75 630 ASN A CA 1
ATOM 5037 C C . ASN A 1 630 ? -12.711 38.719 1.082 1 78.75 630 ASN A C 1
ATOM 5039 O O . ASN A 1 630 ? -13.266 39.375 1.971 1 78.75 630 ASN A O 1
ATOM 5043 N N . PRO A 1 631 ? -11.852 39.125 0.206 1 81.56 631 PRO A N 1
ATOM 5044 C CA . PRO A 1 631 ? -11.445 40.531 0.384 1 81.56 631 PRO A CA 1
ATOM 5045 C C . PRO A 1 631 ? -12.625 41.5 0.328 1 81.56 631 PRO A C 1
ATOM 5047 O O . PRO A 1 631 ? -12.562 42.594 0.91 1 81.56 631 PRO A O 1
ATOM 5050 N N . ASP A 1 632 ? -13.664 41.094 -0.299 1 85.75 632 ASP A N 1
ATOM 5051 C CA . ASP A 1 632 ? -14.844 41.969 -0.438 1 85.75 632 ASP A CA 1
ATOM 5052 C C . ASP A 1 632 ? -15.5 42.219 0.917 1 85.75 632 ASP A C 1
ATOM 5054 O O . ASP A 1 632 ? -16.281 43.156 1.069 1 85.75 632 ASP A O 1
ATOM 5058 N N . SER A 1 633 ? -15.148 41.344 1.766 1 90.19 633 SER A N 1
ATOM 5059 C CA . SER A 1 633 ? -15.727 41.531 3.098 1 90.19 633 SER A CA 1
ATOM 5060 C C . SER A 1 633 ? -15.352 42.875 3.691 1 90.19 633 SER A C 1
ATOM 5062 O O . SER A 1 633 ? -16.172 43.5 4.375 1 90.19 633 SER A O 1
ATOM 5064 N N . LEU A 1 634 ? -14.211 43.344 3.383 1 90.12 634 LEU A N 1
ATOM 5065 C CA . LEU A 1 634 ? -13.766 44.625 3.93 1 90.12 634 LEU A CA 1
ATOM 5066 C C . LEU A 1 634 ? -14.516 45.781 3.295 1 90.12 634 LEU A C 1
ATOM 5068 O O . LEU A 1 634 ? -14.891 46.75 3.98 1 90.12 634 LEU A O 1
ATOM 5072 N N . GLU A 1 635 ? -14.711 45.594 1.994 1 88.44 635 GLU A N 1
ATOM 5073 C CA . GLU A 1 635 ? -15.477 46.625 1.298 1 88.44 635 GLU A CA 1
ATOM 5074 C C . GLU A 1 635 ? -16.906 46.688 1.823 1 88.44 635 GLU A C 1
ATOM 5076 O O . GLU A 1 635 ? -17.453 47.781 1.964 1 88.44 635 GLU A O 1
ATOM 5081 N N . LYS A 1 636 ? -17.453 45.594 2.076 1 90.44 636 LYS A N 1
ATOM 5082 C CA . LYS A 1 636 ? -18.828 45.531 2.586 1 90.44 636 LYS A CA 1
ATOM 5083 C C . LYS A 1 636 ? -18.906 46.188 3.971 1 90.44 636 LYS A C 1
ATOM 5085 O O . LYS A 1 636 ? -19.906 46.844 4.289 1 90.44 636 LYS A O 1
ATOM 5090 N N . ILE A 1 637 ? -17.938 46 4.73 1 92.12 637 ILE A N 1
ATOM 5091 C CA . ILE A 1 637 ? -17.891 46.594 6.051 1 92.12 637 ILE A CA 1
ATOM 5092 C C . ILE A 1 637 ? -17.812 48.125 5.902 1 92.12 637 ILE A C 1
ATOM 5094 O O . ILE A 1 637 ? -18.516 48.875 6.59 1 92.12 637 ILE A O 1
ATOM 5098 N N . LYS A 1 638 ? -16.984 48.562 4.977 1 89.88 638 LYS A N 1
ATOM 5099 C CA . LYS A 1 638 ? -16.859 49.969 4.711 1 89.88 638 LYS A CA 1
ATOM 5100 C C . LYS A 1 638 ? -18.203 50.594 4.301 1 89.88 638 LYS A C 1
ATOM 5102 O O . LYS A 1 638 ? -18.547 51.688 4.746 1 89.88 638 LYS A O 1
ATOM 5107 N N . GLU A 1 639 ? -18.828 49.875 3.496 1 88.88 639 GLU A N 1
ATOM 5108 C CA . GLU A 1 639 ? -20.109 50.312 3 1 88.88 639 GLU A CA 1
ATOM 5109 C C . GLU A 1 639 ? -21.125 50.469 4.137 1 88.88 639 GLU A C 1
ATOM 5111 O O . GLU A 1 639 ? -21.891 51.438 4.176 1 88.88 639 GLU A O 1
ATOM 5116 N N . VAL A 1 640 ? -21.156 49.5 4.98 1 89.56 640 VAL A N 1
ATOM 5117 C CA . VAL A 1 640 ? -22.109 49.5 6.09 1 89.56 640 VAL A CA 1
ATOM 5118 C C . VAL A 1 640 ? -21.781 50.656 7.043 1 89.56 640 VAL A C 1
ATOM 5120 O O . VAL A 1 640 ? -22.688 51.25 7.633 1 89.56 640 VAL A O 1
ATOM 5123 N N . LEU A 1 641 ? -20.453 50.875 7.137 1 88.25 641 LEU A N 1
ATOM 5124 C CA . LEU A 1 641 ? -20.016 51.906 8.062 1 88.25 641 LEU A CA 1
ATOM 5125 C C . LEU A 1 641 ? -20.141 53.281 7.434 1 88.25 641 LEU A C 1
ATOM 5127 O O . LEU A 1 641 ? -20.141 54.281 8.141 1 88.25 641 LEU A O 1
ATOM 5131 N N . GLY A 1 642 ? -20.375 53.406 6.059 1 78.75 642 GLY A N 1
ATOM 5132 C CA . GLY A 1 642 ? -20.484 54.688 5.359 1 78.75 642 GLY A CA 1
ATOM 5133 C C . GLY A 1 642 ? -19.141 55.312 5.039 1 78.75 642 GLY A C 1
ATOM 5134 O O . GLY A 1 642 ? -18.281 55.406 5.91 1 78.75 642 GLY A O 1
ATOM 5135 N N . MET B 1 1 ? 24.953 -41.344 -15.039 1 39.91 1 MET B N 1
ATOM 5136 C CA . MET B 1 1 ? 24.578 -39.938 -14.961 1 39.91 1 MET B CA 1
ATOM 5137 C C . MET B 1 1 ? 25.688 -39.094 -14.344 1 39.91 1 MET B C 1
ATOM 5139 O O . MET B 1 1 ? 26.281 -39.469 -13.328 1 39.91 1 MET B O 1
ATOM 5143 N N . ARG B 1 2 ? 26.5 -38.438 -15.164 1 47.19 2 ARG B N 1
ATOM 5144 C CA . ARG B 1 2 ? 27.656 -37.656 -14.727 1 47.19 2 ARG B CA 1
ATOM 5145 C C . ARG B 1 2 ? 27.406 -37.031 -13.367 1 47.19 2 ARG B C 1
ATOM 5147 O O . ARG B 1 2 ? 26.312 -36.5 -13.117 1 47.19 2 ARG B O 1
ATOM 5154 N N . LYS B 1 3 ? 28.266 -37.344 -12.359 1 57.25 3 LYS B N 1
ATOM 5155 C CA . LYS B 1 3 ? 28.297 -36.719 -11.031 1 57.25 3 LYS B CA 1
ATOM 5156 C C . LYS B 1 3 ? 28.25 -35.188 -11.133 1 57.25 3 LYS B C 1
ATOM 5158 O O . LYS B 1 3 ? 29.188 -34.562 -11.594 1 57.25 3 LYS B O 1
ATOM 5163 N N . MET B 1 4 ? 27.047 -34.562 -11.203 1 70.69 4 MET B N 1
ATOM 5164 C CA . MET B 1 4 ? 26.906 -33.094 -11.203 1 70.69 4 MET B CA 1
ATOM 5165 C C . MET B 1 4 ? 27.219 -32.531 -9.828 1 70.69 4 MET B C 1
ATOM 5167 O O . MET B 1 4 ? 26.703 -33 -8.82 1 70.69 4 MET B O 1
ATOM 5171 N N . GLY B 1 5 ? 28.328 -31.781 -9.672 1 79.06 5 GLY B N 1
ATOM 5172 C CA . GLY B 1 5 ? 28.688 -31.156 -8.422 1 79.06 5 GLY B CA 1
ATOM 5173 C C . GLY B 1 5 ? 27.781 -30 -8.047 1 79.06 5 GLY B C 1
ATOM 5174 O O . GLY B 1 5 ? 27.016 -29.516 -8.875 1 79.06 5 GLY B O 1
ATOM 5175 N N . PHE B 1 6 ? 27.734 -29.797 -6.715 1 86 6 PHE B N 1
ATOM 5176 C CA . PHE B 1 6 ? 27.047 -28.594 -6.227 1 86 6 PHE B CA 1
ATOM 5177 C C . PHE B 1 6 ? 27.703 -27.344 -6.789 1 86 6 PHE B C 1
ATOM 5179 O O . PHE B 1 6 ? 28.922 -27.172 -6.723 1 86 6 PHE B O 1
ATOM 5186 N N . ILE B 1 7 ? 26.859 -26.5 -7.355 1 88.31 7 ILE B N 1
ATOM 5187 C CA . ILE B 1 7 ? 27.469 -25.344 -8 1 88.31 7 ILE B CA 1
ATOM 5188 C C . ILE B 1 7 ? 27 -24.062 -7.316 1 88.31 7 ILE B C 1
ATOM 5190 O O . ILE B 1 7 ? 27.531 -22.984 -7.586 1 88.31 7 ILE B O 1
ATOM 5194 N N . TRP B 1 8 ? 25.984 -24.109 -6.551 1 94.19 8 TRP B N 1
ATOM 5195 C CA . TRP B 1 8 ? 25.5 -22.938 -5.809 1 94.19 8 TRP B CA 1
ATOM 5196 C C . TRP B 1 8 ? 25.297 -23.281 -4.336 1 94.19 8 TRP B C 1
ATOM 5198 O O . TRP B 1 8 ? 24.688 -24.312 -4.012 1 94.19 8 TRP B O 1
ATOM 5208 N N . HIS B 1 9 ? 25.859 -22.469 -3.527 1 95 9 HIS B N 1
ATOM 5209 C CA . HIS B 1 9 ? 25.688 -22.594 -2.084 1 95 9 HIS B CA 1
ATOM 5210 C C . HIS B 1 9 ? 25 -21.344 -1.517 1 95 9 HIS B C 1
ATOM 5212 O O . HIS B 1 9 ? 25.328 -20.219 -1.891 1 95 9 HIS B O 1
ATOM 5218 N N . PRO B 1 10 ? 24.031 -21.578 -0.686 1 94.44 10 PRO B N 1
ATOM 5219 C CA . PRO B 1 10 ? 23.297 -20.422 -0.171 1 94.44 10 PRO B CA 1
ATOM 5220 C C . PRO B 1 10 ? 24.172 -19.5 0.672 1 94.44 10 PRO B C 1
ATOM 5222 O O . PRO B 1 10 ? 24.859 -19.953 1.587 1 94.44 10 PRO B O 1
ATOM 5225 N N . PRO B 1 11 ? 24.094 -18.234 0.355 1 93.38 11 PRO B N 1
ATOM 5226 C CA . PRO B 1 11 ? 24.75 -17.281 1.26 1 93.38 11 PRO B CA 1
ATOM 5227 C C . PRO B 1 11 ? 24.219 -17.359 2.688 1 93.38 11 PRO B C 1
ATOM 5229 O O . PRO B 1 11 ? 23.016 -17.562 2.889 1 93.38 11 PRO B O 1
ATOM 5232 N N . LYS B 1 12 ? 25.109 -17.156 3.689 1 93 12 LYS B N 1
ATOM 5233 C CA . LYS B 1 12 ? 24.766 -17.281 5.102 1 93 12 LYS B CA 1
ATOM 5234 C C . LYS B 1 12 ? 23.594 -16.359 5.461 1 93 12 LYS B C 1
ATOM 5236 O O . LYS B 1 12 ? 22.672 -16.766 6.156 1 93 12 LYS B O 1
ATOM 5241 N N . GLU B 1 13 ? 23.672 -15.172 5 1 93.25 13 GLU B N 1
ATOM 5242 C CA . GLU B 1 13 ? 22.641 -14.188 5.324 1 93.25 13 GLU B CA 1
ATOM 5243 C C . GLU B 1 13 ? 21.281 -14.617 4.773 1 93.25 13 GLU B C 1
ATOM 5245 O O . GLU B 1 13 ? 20.25 -14.438 5.434 1 93.25 13 GLU B O 1
ATOM 5250 N N . LEU B 1 14 ? 21.266 -15.148 3.605 1 92.56 14 LEU B N 1
ATOM 5251 C CA . LEU B 1 14 ? 20.047 -15.625 2.988 1 92.56 14 LEU B CA 1
ATOM 5252 C C . LEU B 1 14 ? 19.422 -16.75 3.814 1 92.56 14 LEU B C 1
ATOM 5254 O O . LEU B 1 14 ? 18.219 -16.75 4.059 1 92.56 14 LEU B O 1
ATOM 5258 N N . VAL B 1 15 ? 20.234 -17.641 4.305 1 94.44 15 VAL B N 1
ATOM 5259 C CA . VAL B 1 15 ? 19.75 -18.766 5.09 1 94.44 15 VAL B CA 1
ATOM 5260 C C . VAL B 1 15 ? 19.219 -18.281 6.43 1 94.44 15 VAL B C 1
ATOM 5262 O O . VAL B 1 15 ? 18.109 -18.641 6.828 1 94.44 15 VAL B O 1
ATOM 5265 N N . GLU B 1 16 ? 19.969 -17.406 7.082 1 95.06 16 GLU B N 1
ATOM 5266 C CA . GLU B 1 16 ? 19.625 -16.938 8.422 1 95.06 16 GLU B CA 1
ATOM 5267 C C . GLU B 1 16 ? 18.297 -16.172 8.422 1 95.06 16 GLU B C 1
ATOM 5269 O O . GLU B 1 16 ? 17.547 -16.219 9.391 1 95.06 16 GLU B O 1
ATOM 5274 N N . GLU B 1 17 ? 18.062 -15.586 7.309 1 94.81 17 GLU B N 1
ATOM 5275 C CA . GLU B 1 17 ? 16.875 -14.734 7.25 1 94.81 17 GLU B CA 1
ATOM 5276 C C . GLU B 1 17 ? 15.695 -15.477 6.609 1 94.81 17 GLU B C 1
ATOM 5278 O O . GLU B 1 17 ? 14.586 -14.938 6.527 1 94.81 17 GLU B O 1
ATOM 5283 N N . SER B 1 18 ? 15.867 -16.703 6.254 1 96.75 18 SER B N 1
ATOM 5284 C CA . SER B 1 18 ? 14.844 -17.438 5.504 1 96.75 18 SER B CA 1
ATOM 5285 C C . SER B 1 18 ? 13.719 -17.906 6.422 1 96.75 18 SER B C 1
ATOM 5287 O O . SER B 1 18 ? 13.945 -18.141 7.609 1 96.75 18 SER B O 1
ATOM 5289 N N . ASN B 1 19 ? 12.508 -18 5.906 1 98 19 ASN B N 1
ATOM 5290 C CA . ASN B 1 19 ? 11.367 -18.562 6.625 1 98 19 ASN B CA 1
ATOM 5291 C C . ASN B 1 19 ? 11.633 -20 7.059 1 98 19 ASN B C 1
ATOM 5293 O O . ASN B 1 19 ? 11.227 -20.406 8.141 1 98 19 ASN B O 1
ATOM 5297 N N . VAL B 1 20 ? 12.328 -20.766 6.195 1 97.19 20 VAL B N 1
ATOM 5298 C CA . VAL B 1 20 ? 12.617 -22.172 6.488 1 97.19 20 VAL B CA 1
ATOM 5299 C C . VAL B 1 20 ? 13.523 -22.25 7.715 1 97.19 20 VAL B C 1
ATOM 5301 O O . VAL B 1 20 ? 13.32 -23.109 8.586 1 97.19 20 VAL B O 1
ATOM 5304 N N . LYS B 1 21 ? 14.539 -21.375 7.766 1 96.94 21 LYS B N 1
ATOM 5305 C CA . LYS B 1 21 ? 15.43 -21.359 8.922 1 96.94 21 LYS B CA 1
ATOM 5306 C C . LYS B 1 21 ? 14.656 -21.031 10.203 1 96.94 21 LYS B C 1
ATOM 5308 O O . LYS B 1 21 ? 14.898 -21.625 11.25 1 96.94 21 LYS B O 1
ATOM 5313 N N . ALA B 1 22 ? 13.797 -20.062 10.125 1 97.69 22 ALA B N 1
ATOM 5314 C CA . ALA B 1 22 ? 12.977 -19.703 11.273 1 97.69 22 ALA B CA 1
ATOM 5315 C C . ALA B 1 22 ? 12.164 -20.906 11.758 1 97.69 22 ALA B C 1
ATOM 5317 O O . ALA B 1 22 ? 12.07 -21.156 12.961 1 97.69 22 ALA B O 1
ATOM 5318 N N . PHE B 1 23 ? 11.539 -21.625 10.867 1 97.94 23 PHE B N 1
ATOM 5319 C CA . PHE B 1 23 ? 10.773 -22.812 11.211 1 97.94 23 PHE B CA 1
ATOM 5320 C C . PHE B 1 23 ? 11.672 -23.875 11.82 1 97.94 23 PHE B C 1
ATOM 5322 O O . PHE B 1 23 ? 11.328 -24.484 12.836 1 97.94 23 PHE B O 1
ATOM 5329 N N . MET B 1 24 ? 12.758 -24.156 11.18 1 97.31 24 MET B N 1
ATOM 5330 C CA . MET B 1 24 ? 13.695 -25.156 11.672 1 97.31 24 MET B CA 1
ATOM 5331 C C . MET B 1 24 ? 14.125 -24.859 13.102 1 97.31 24 MET B C 1
ATOM 5333 O O . MET B 1 24 ? 14.148 -25.75 13.953 1 97.31 24 MET B O 1
ATOM 5337 N N . ASP B 1 25 ? 14.422 -23.594 13.359 1 97.5 25 ASP B N 1
ATOM 5338 C CA . ASP B 1 25 ? 14.828 -23.172 14.703 1 97.5 25 ASP B CA 1
ATOM 5339 C C . ASP B 1 25 ? 13.688 -23.375 15.703 1 97.5 25 ASP B C 1
ATOM 5341 O O . ASP B 1 25 ? 13.906 -23.906 16.797 1 97.5 25 ASP B O 1
ATOM 5345 N N . ALA B 1 26 ? 12.547 -23 15.297 1 97.81 26 ALA B N 1
ATOM 5346 C CA . ALA B 1 26 ? 11.391 -23.078 16.188 1 97.81 26 ALA B CA 1
ATOM 5347 C C . ALA B 1 26 ? 11.055 -24.531 16.516 1 97.81 26 ALA B C 1
ATOM 5349 O O . ALA B 1 26 ? 10.625 -24.844 17.625 1 97.81 26 ALA B O 1
ATOM 5350 N N . GLU B 1 27 ? 11.188 -25.438 15.5 1 97.06 27 GLU B N 1
ATOM 5351 C CA . GLU B 1 27 ? 10.758 -26.812 15.656 1 97.06 27 GLU B CA 1
ATOM 5352 C C . GLU B 1 27 ? 11.938 -27.734 15.984 1 97.06 27 GLU B C 1
ATOM 5354 O O . GLU B 1 27 ? 11.766 -28.938 16.188 1 97.06 27 GLU B O 1
ATOM 5359 N N . GLY B 1 28 ? 13.18 -27.203 15.984 1 96.62 28 GLY B N 1
ATOM 5360 C CA . GLY B 1 28 ? 14.352 -27.906 16.484 1 96.62 28 GLY B CA 1
ATOM 5361 C C . GLY B 1 28 ? 15.039 -28.75 15.422 1 96.62 28 GLY B C 1
ATOM 5362 O O . GLY B 1 28 ? 15.562 -29.828 15.711 1 96.62 28 GLY B O 1
ATOM 5363 N N . PHE B 1 29 ? 15.016 -28.328 14.156 1 96.06 29 PHE B N 1
ATOM 5364 C CA . PHE B 1 29 ? 15.711 -29.047 13.102 1 96.06 29 PHE B CA 1
ATOM 5365 C C . PHE B 1 29 ? 17.062 -28.422 12.805 1 96.06 29 PHE B C 1
ATOM 5367 O O . PHE B 1 29 ? 17.188 -27.203 12.734 1 96.06 29 PHE B O 1
ATOM 5374 N N . SER B 1 30 ? 18.062 -29.188 12.633 1 92.06 30 SER B N 1
ATOM 5375 C CA . SER B 1 30 ? 19.406 -28.703 12.297 1 92.06 30 SER B CA 1
ATOM 5376 C C . SER B 1 30 ? 19.672 -28.812 10.797 1 92.06 30 SER B C 1
ATOM 5378 O O . SER B 1 30 ? 20.594 -28.188 10.281 1 92.06 30 SER B O 1
ATOM 5380 N N . ASP B 1 31 ? 18.906 -29.641 10.18 1 90.88 31 ASP B N 1
ATOM 5381 C CA . ASP B 1 31 ? 19.109 -29.891 8.758 1 90.88 31 ASP B CA 1
ATOM 5382 C C . ASP B 1 31 ? 17.766 -29.906 8.016 1 90.88 31 ASP B C 1
ATOM 5384 O O . ASP B 1 31 ? 16.766 -30.391 8.539 1 90.88 31 ASP B O 1
ATOM 5388 N N . TYR B 1 32 ? 17.766 -29.359 6.789 1 93.38 32 TYR B N 1
ATOM 5389 C CA . TYR B 1 32 ? 16.547 -29.266 5.98 1 93.38 32 TYR B CA 1
ATOM 5390 C C . TYR B 1 32 ? 16.031 -30.656 5.641 1 93.38 32 TYR B C 1
ATOM 5392 O O . TYR B 1 32 ? 14.812 -30.891 5.625 1 93.38 32 TYR B O 1
ATOM 5400 N N . LYS B 1 33 ? 16.891 -31.578 5.371 1 92.62 33 LYS B N 1
ATOM 5401 C CA . LYS B 1 33 ? 16.516 -32.938 4.996 1 92.62 33 LYS B CA 1
ATOM 5402 C C . LYS B 1 33 ? 15.742 -33.625 6.121 1 92.62 33 LYS B C 1
ATOM 5404 O O . LYS B 1 33 ? 14.773 -34.344 5.867 1 92.62 33 LYS B O 1
ATOM 5409 N N . GLN B 1 34 ? 16.141 -33.375 7.301 1 95 34 GLN B N 1
ATOM 5410 C CA . GLN B 1 34 ? 15.453 -33.938 8.453 1 95 34 GLN B CA 1
ATOM 5411 C C . GLN B 1 34 ? 14.031 -33.406 8.57 1 95 34 GLN B C 1
ATOM 5413 O O . GLN B 1 34 ? 13.109 -34.125 8.938 1 95 34 GLN B O 1
ATOM 5418 N N . MET B 1 35 ? 13.969 -32.156 8.336 1 96.25 35 MET B N 1
ATOM 5419 C CA . MET B 1 35 ? 12.648 -31.516 8.344 1 96.25 35 MET B CA 1
ATOM 5420 C C . MET B 1 35 ? 11.734 -32.156 7.301 1 96.25 35 MET B C 1
ATOM 5422 O O . MET B 1 35 ? 10.578 -32.438 7.586 1 96.25 35 MET B O 1
ATOM 5426 N N . VAL B 1 36 ? 12.242 -32.375 6.109 1 96.94 36 VAL B N 1
ATOM 5427 C CA . VAL B 1 36 ? 11.469 -33 5.039 1 96.94 36 VAL B CA 1
ATOM 5428 C C . VAL B 1 36 ? 11.031 -34.406 5.461 1 96.94 36 VAL B C 1
ATOM 5430 O O . VAL B 1 36 ? 9.859 -34.75 5.305 1 96.94 36 VAL B O 1
ATOM 5433 N N . GLU B 1 37 ? 11.93 -35.125 6.062 1 96.44 37 GLU B N 1
ATOM 5434 C CA . GLU B 1 37 ? 11.641 -36.5 6.488 1 96.44 37 GLU B CA 1
ATOM 5435 C C . GLU B 1 37 ? 10.539 -36.5 7.543 1 96.44 37 GLU B C 1
ATOM 5437 O O . GLU B 1 37 ? 9.586 -37.281 7.438 1 96.44 37 GLU B O 1
ATOM 5442 N N . LYS B 1 38 ? 10.656 -35.656 8.461 1 97.75 38 LYS B N 1
ATOM 5443 C CA . LYS B 1 38 ? 9.633 -35.625 9.508 1 97.75 38 LYS B CA 1
ATOM 5444 C C . LYS B 1 38 ? 8.281 -35.188 8.938 1 97.75 38 LYS B C 1
ATOM 5446 O O . LYS B 1 38 ? 7.242 -35.719 9.336 1 97.75 38 LYS B O 1
ATOM 5451 N N . SER B 1 39 ? 8.281 -34.281 8.055 1 98.19 39 SER B N 1
ATOM 5452 C CA . SER B 1 39 ? 7.047 -33.781 7.473 1 98.19 39 SER B CA 1
ATOM 5453 C C . SER B 1 39 ? 6.285 -34.875 6.738 1 98.19 39 SER B C 1
ATOM 5455 O O . SER B 1 39 ? 5.059 -34.812 6.633 1 98.19 39 SER B O 1
ATOM 5457 N N . THR B 1 40 ? 6.953 -35.875 6.238 1 97.5 40 THR B N 1
ATOM 5458 C CA . THR B 1 40 ? 6.312 -36.969 5.492 1 97.5 40 THR B CA 1
ATOM 5459 C C . THR B 1 40 ? 6.031 -38.156 6.402 1 97.5 40 THR B C 1
ATOM 5461 O O . THR B 1 40 ? 5.07 -38.906 6.184 1 97.5 40 THR B O 1
ATOM 5464 N N . ASP B 1 41 ? 6.852 -38.281 7.414 1 97.62 41 ASP B N 1
ATOM 5465 C CA . ASP B 1 41 ? 6.656 -39.406 8.352 1 97.62 41 ASP B CA 1
ATOM 5466 C C . ASP B 1 41 ? 5.418 -39.156 9.219 1 97.62 41 ASP B C 1
ATOM 5468 O O . ASP B 1 41 ? 4.715 -40.125 9.562 1 97.62 41 ASP B O 1
ATOM 5472 N N . ASP B 1 42 ? 5.188 -37.969 9.547 1 98.19 42 ASP B N 1
ATOM 5473 C CA . ASP B 1 42 ? 4.059 -37.562 10.383 1 98.19 42 ASP B CA 1
ATOM 5474 C C . ASP B 1 42 ? 3.254 -36.438 9.742 1 98.19 42 ASP B C 1
ATOM 5476 O O . ASP B 1 42 ? 3.363 -35.281 10.148 1 98.19 42 ASP B O 1
ATOM 5480 N N . ILE B 1 43 ? 2.369 -36.844 8.891 1 97.56 43 ILE B N 1
ATOM 5481 C CA . ILE B 1 43 ? 1.653 -35.844 8.102 1 97.56 43 ILE B CA 1
ATOM 5482 C C . ILE B 1 43 ? 0.644 -35.125 8.977 1 97.56 43 ILE B C 1
ATOM 5484 O O . ILE B 1 43 ? 0.267 -34 8.688 1 97.56 43 ILE B O 1
ATOM 5488 N N . GLU B 1 44 ? 0.175 -35.75 10.055 1 98.06 44 GLU B N 1
ATOM 5489 C CA . GLU B 1 44 ? -0.702 -35.031 10.984 1 98.06 44 GLU B CA 1
ATOM 5490 C C . GLU B 1 44 ? 0.02 -33.844 11.633 1 98.06 44 GLU B C 1
ATOM 5492 O O . GLU B 1 44 ? -0.52 -32.75 11.703 1 98.06 44 GLU B O 1
ATOM 5497 N N . TRP B 1 45 ? 1.207 -34.156 12.133 1 98.31 45 TRP B N 1
ATOM 5498 C CA . TRP B 1 45 ? 2.027 -33.094 12.719 1 98.31 45 TRP B CA 1
ATOM 5499 C C . TRP B 1 45 ? 2.311 -32 11.703 1 98.31 45 TRP B C 1
ATOM 5501 O O . TRP B 1 45 ? 2.123 -30.828 11.984 1 98.31 45 TRP B O 1
ATOM 5511 N N . TRP B 1 46 ? 2.691 -32.312 10.531 1 98.56 46 TRP B N 1
ATOM 5512 C CA . TRP B 1 46 ? 3.139 -31.344 9.547 1 98.56 46 TRP B CA 1
ATOM 5513 C C . TRP B 1 46 ? 1.991 -30.438 9.117 1 98.56 46 TRP B C 1
ATOM 5515 O O . TRP B 1 46 ? 2.135 -29.203 9.117 1 98.56 46 TRP B O 1
ATOM 5525 N N . TRP B 1 47 ? 0.898 -31.047 8.773 1 98.62 47 TRP B N 1
ATOM 5526 C CA . TRP B 1 47 ? -0.184 -30.219 8.25 1 98.62 47 TRP B CA 1
ATOM 5527 C C . TRP B 1 47 ? -0.816 -29.375 9.352 1 98.62 47 TRP B C 1
ATOM 5529 O O . TRP B 1 47 ? -1.373 -28.312 9.086 1 98.62 47 TRP B O 1
ATOM 5539 N N . SER B 1 48 ? -0.678 -29.844 10.594 1 98.44 48 SER B N 1
ATOM 5540 C CA . SER B 1 48 ? -1.044 -28.984 11.711 1 98.44 48 SER B CA 1
ATOM 5541 C C . SER B 1 48 ? -0.11 -27.781 11.805 1 98.44 48 SER B C 1
ATOM 5543 O O . SER B 1 48 ? -0.563 -26.656 12 1 98.44 48 SER B O 1
ATOM 5545 N N . LYS B 1 49 ? 1.171 -28.047 11.68 1 98.38 49 LYS B N 1
ATOM 5546 C CA . LYS B 1 49 ? 2.168 -26.969 11.727 1 98.38 49 LYS B CA 1
ATOM 5547 C C . LYS B 1 49 ? 2.01 -26.016 10.547 1 98.38 49 LYS B C 1
ATOM 5549 O O . LYS B 1 49 ? 2.195 -24.812 10.688 1 98.38 49 LYS B O 1
ATOM 5554 N N . ALA B 1 50 ? 1.686 -26.609 9.367 1 98.44 50 ALA B N 1
ATOM 5555 C CA . ALA B 1 50 ? 1.464 -25.766 8.195 1 98.44 50 ALA B CA 1
ATOM 5556 C C . ALA B 1 50 ? 0.331 -24.766 8.445 1 98.44 50 ALA B C 1
ATOM 5558 O O . ALA B 1 50 ? 0.46 -23.578 8.141 1 98.44 50 ALA B O 1
ATOM 5559 N N . VAL B 1 51 ? -0.788 -25.25 9.016 1 98.62 51 VAL B N 1
ATOM 5560 C CA . VAL B 1 51 ? -1.93 -24.391 9.336 1 98.62 51 VAL B CA 1
ATOM 5561 C C . VAL B 1 51 ? -1.49 -23.266 10.266 1 98.62 51 VAL B C 1
ATOM 5563 O O . VAL B 1 51 ? -1.86 -22.109 10.062 1 98.62 51 VAL B O 1
ATOM 5566 N N . GLU B 1 52 ? -0.675 -23.625 11.219 1 98.19 52 GLU B N 1
ATOM 5567 C CA . GLU B 1 52 ? -0.209 -22.672 12.227 1 98.19 52 GLU B CA 1
ATOM 5568 C C . GLU B 1 52 ? 0.726 -21.641 11.609 1 98.19 52 GLU B C 1
ATOM 5570 O O . GLU B 1 52 ? 0.513 -20.438 11.766 1 98.19 52 GLU B O 1
ATOM 5575 N N . TRP B 1 53 ? 1.729 -22.062 10.883 1 98.06 53 TRP B N 1
ATOM 5576 C CA . TRP B 1 53 ? 2.791 -21.188 10.398 1 98.06 53 TRP B CA 1
ATOM 5577 C C . TRP B 1 53 ? 2.301 -20.344 9.227 1 98.06 53 TRP B C 1
ATOM 5579 O O . TRP B 1 53 ? 2.805 -19.234 9 1 98.06 53 TRP B O 1
ATOM 5589 N N . LEU B 1 54 ? 1.313 -20.859 8.523 1 98.44 54 LEU B N 1
ATOM 5590 C CA . LEU B 1 54 ? 0.766 -20.109 7.406 1 98.44 54 LEU B CA 1
ATOM 5591 C C . LEU B 1 54 ? -0.415 -19.25 7.855 1 98.44 54 LEU B C 1
ATOM 5593 O O . LEU B 1 54 ? -1.001 -18.516 7.051 1 98.44 54 LEU B O 1
ATOM 5597 N N . ASN B 1 55 ? -0.759 -19.391 9.086 1 97.81 55 ASN B N 1
ATOM 5598 C CA . ASN B 1 55 ? -1.787 -18.578 9.727 1 97.81 55 ASN B CA 1
ATOM 5599 C C . ASN B 1 55 ? -3.139 -18.734 9.039 1 97.81 55 ASN B C 1
ATOM 5601 O O . ASN B 1 55 ? -3.777 -17.75 8.672 1 97.81 55 ASN B O 1
ATOM 5605 N N . VAL B 1 56 ? -3.525 -19.984 8.82 1 98.62 56 VAL B N 1
ATOM 5606 C CA . VAL B 1 56 ? -4.852 -20.234 8.273 1 98.62 56 VAL B CA 1
ATOM 5607 C C . VAL B 1 56 ? -5.914 -19.922 9.32 1 98.62 56 VAL B C 1
ATOM 5609 O O . VAL B 1 56 ? -5.855 -20.422 10.445 1 98.62 56 VAL B O 1
ATOM 5612 N N . GLU B 1 57 ? -6.855 -19.109 8.992 1 98.44 57 GLU B N 1
ATOM 5613 C CA . GLU B 1 57 ? -7.941 -18.75 9.906 1 98.44 57 GLU B CA 1
ATOM 5614 C C . GLU B 1 57 ? -9.188 -19.594 9.617 1 98.44 57 GLU B C 1
ATOM 5616 O O . GLU B 1 57 ? -9.531 -19.828 8.461 1 98.44 57 GLU B O 1
ATOM 5621 N N . TRP B 1 58 ? -9.781 -20.094 10.664 1 98.62 58 TRP B N 1
ATOM 5622 C CA . TRP B 1 58 ? -10.961 -20.953 10.602 1 98.62 58 TRP B CA 1
ATOM 5623 C C . TRP B 1 58 ? -12.18 -20.25 11.195 1 98.62 58 TRP B C 1
ATOM 5625 O O . TRP B 1 58 ? -12.07 -19.562 12.219 1 98.62 58 TRP B O 1
ATOM 5635 N N . PHE B 1 59 ? -13.297 -20.344 10.461 1 98.56 59 PHE B N 1
ATOM 5636 C CA . PHE B 1 59 ? -14.547 -19.906 11.086 1 98.56 59 PHE B CA 1
ATOM 5637 C C . PHE B 1 59 ? -14.906 -20.812 12.258 1 98.56 59 PHE B C 1
ATOM 5639 O O . PHE B 1 59 ? -15.398 -20.328 13.281 1 98.56 59 PHE B O 1
ATOM 5646 N N . LYS B 1 60 ? -14.773 -22.062 12.07 1 98.44 60 LYS B N 1
ATOM 5647 C CA . LYS B 1 60 ? -14.867 -23.109 13.078 1 98.44 60 LYS B CA 1
ATOM 5648 C C . LYS B 1 60 ? -13.633 -24 13.062 1 98.44 60 LYS B C 1
ATOM 5650 O O . LYS B 1 60 ? -13.281 -24.578 12.031 1 98.44 60 LYS B O 1
ATOM 5655 N N . PRO B 1 61 ? -12.93 -24.141 14.164 1 98.12 61 PRO B N 1
ATOM 5656 C CA . PRO B 1 61 ? -11.742 -25 14.203 1 98.12 61 PRO B CA 1
ATOM 5657 C C . PRO B 1 61 ? -12.055 -26.438 13.844 1 98.12 61 PRO B C 1
ATOM 5659 O O . PRO B 1 61 ? -13.133 -26.938 14.164 1 98.12 61 PRO B O 1
ATOM 5662 N N . TYR B 1 62 ? -11.141 -27.078 13.219 1 98.5 62 TYR B N 1
ATOM 5663 C CA . TYR B 1 62 ? -11.305 -28.484 12.867 1 98.5 62 TYR B CA 1
ATOM 5664 C C . TYR B 1 62 ? -11.062 -29.391 14.07 1 98.5 62 TYR B C 1
ATOM 5666 O O . TYR B 1 62 ? -10.406 -28.984 15.031 1 98.5 62 TYR B O 1
ATOM 5674 N N . GLU B 1 63 ? -11.523 -30.594 14.008 1 97.94 63 GLU B N 1
ATOM 5675 C CA . GLU B 1 63 ? -11.406 -31.547 15.109 1 97.94 63 GLU B CA 1
ATOM 5676 C C . GLU B 1 63 ? -10.297 -32.562 14.844 1 97.94 63 GLU B C 1
ATOM 5678 O O . GLU B 1 63 ? -9.688 -33.094 15.781 1 97.94 63 GLU B O 1
ATOM 5683 N N . LYS B 1 64 ? -10.164 -32.875 13.586 1 97.44 64 LYS B N 1
ATOM 5684 C CA . LYS B 1 64 ? -9.164 -33.844 13.133 1 97.44 64 LYS B CA 1
ATOM 5685 C C . LYS B 1 64 ? -8.477 -33.375 11.859 1 97.44 64 LYS B C 1
ATOM 5687 O O . LYS B 1 64 ? -9.133 -32.844 10.953 1 97.44 64 LYS B O 1
ATOM 5692 N N . VAL B 1 65 ? -7.152 -33.625 11.867 1 98.44 65 VAL B N 1
ATOM 5693 C CA . VAL B 1 65 ? -6.383 -33.125 10.734 1 98.44 65 VAL B CA 1
ATOM 5694 C C . VAL B 1 65 ? -6.758 -33.875 9.469 1 98.44 65 VAL B C 1
ATOM 5696 O O . VAL B 1 65 ? -6.93 -33.281 8.398 1 98.44 65 VAL B O 1
ATOM 5699 N N . TYR B 1 66 ? -6.812 -35.156 9.508 1 98.12 66 TYR B N 1
ATOM 5700 C CA . TYR B 1 66 ? -7.223 -35.938 8.328 1 98.12 66 TYR B CA 1
ATOM 5701 C C . TYR B 1 66 ? -7.938 -37.219 8.727 1 98.12 66 TYR B C 1
ATOM 5703 O O . TYR B 1 66 ? -7.805 -37.688 9.867 1 98.12 66 TYR B O 1
ATOM 5711 N N . ASP B 1 67 ? -8.82 -37.688 7.879 1 98.19 67 ASP B N 1
ATOM 5712 C CA . ASP B 1 67 ? -9.578 -38.938 8.023 1 98.19 67 ASP B CA 1
ATOM 5713 C C . ASP B 1 67 ? -9.516 -39.781 6.746 1 98.19 67 ASP B C 1
ATOM 5715 O O . ASP B 1 67 ? -10.016 -39.375 5.703 1 98.19 67 ASP B O 1
ATOM 5719 N N . MET B 1 68 ? -8.945 -40.969 6.746 1 96.75 68 MET B N 1
ATOM 5720 C CA . MET B 1 68 ? -8.781 -41.844 5.582 1 96.75 68 MET B CA 1
ATOM 5721 C C . MET B 1 68 ? -9.727 -43.031 5.648 1 96.75 68 MET B C 1
ATOM 5723 O O . MET B 1 68 ? -9.461 -44.094 5.055 1 96.75 68 MET B O 1
ATOM 5727 N N . SER B 1 69 ? -10.773 -42.812 6.398 1 97.31 69 SER B N 1
ATOM 5728 C CA . SER B 1 69 ? -11.688 -43.938 6.602 1 97.31 69 SER B CA 1
ATOM 5729 C C . SER B 1 69 ? -12.336 -44.375 5.285 1 97.31 69 SER B C 1
ATOM 5731 O O . SER B 1 69 ? -12.742 -45.531 5.141 1 97.31 69 SER B O 1
ATOM 5733 N N . LYS B 1 70 ? -12.391 -43.531 4.34 1 95.75 70 LYS B N 1
ATOM 5734 C CA . LYS B 1 70 ? -12.992 -43.844 3.041 1 95.75 70 LYS B CA 1
ATOM 5735 C C . LYS B 1 70 ? -11.93 -44.312 2.045 1 95.75 70 LYS B C 1
ATOM 5737 O O . LYS B 1 70 ? -12.227 -44.531 0.868 1 95.75 70 LYS B O 1
ATOM 5742 N N . GLY B 1 71 ? -10.719 -44.406 2.533 1 96.38 71 GLY B N 1
ATOM 5743 C CA . GLY B 1 71 ? -9.594 -44.719 1.663 1 96.38 71 GLY B CA 1
ATOM 5744 C C . GLY B 1 71 ? -8.688 -43.5 1.416 1 96.38 71 GLY B C 1
ATOM 5745 O O . GLY B 1 71 ? -9.133 -42.375 1.5 1 96.38 71 GLY B O 1
ATOM 5746 N N . ILE B 1 72 ? -7.445 -43.844 1.103 1 97 72 ILE B N 1
ATOM 5747 C CA . ILE B 1 72 ? -6.449 -42.781 0.883 1 97 72 ILE B CA 1
ATOM 5748 C C . ILE B 1 72 ? -6.867 -41.906 -0.295 1 97 72 ILE B C 1
ATOM 5750 O O . ILE B 1 72 ? -6.582 -40.719 -0.317 1 97 72 ILE B O 1
ATOM 5754 N N . GLU B 1 73 ? -7.629 -42.469 -1.262 1 96.25 73 GLU B N 1
ATOM 5755 C CA . GLU B 1 73 ? -8.062 -41.781 -2.469 1 96.25 73 GLU B CA 1
ATOM 5756 C C . GLU B 1 73 ? -9.086 -40.719 -2.145 1 96.25 73 GLU B C 1
ATOM 5758 O O . GLU B 1 73 ? -9.312 -39.781 -2.945 1 96.25 73 GLU B O 1
ATOM 5763 N N . TRP B 1 74 ? -9.68 -40.844 -0.935 1 96.94 74 TRP B N 1
ATOM 5764 C CA . TRP B 1 74 ? -10.781 -39.969 -0.561 1 96.94 74 TRP B CA 1
ATOM 5765 C C . TRP B 1 74 ? -10.555 -39.344 0.823 1 96.94 74 TRP B C 1
ATOM 5767 O O . TRP B 1 74 ? -11.484 -39.25 1.615 1 96.94 74 TRP B O 1
ATOM 5777 N N . THR B 1 75 ? -9.359 -39.031 1.133 1 97.88 75 THR B N 1
ATOM 5778 C CA . THR B 1 75 ? -8.992 -38.5 2.434 1 97.88 75 THR B CA 1
ATOM 5779 C C . THR B 1 75 ? -9.711 -37.156 2.682 1 97.88 75 THR B C 1
ATOM 5781 O O . THR B 1 75 ? -9.695 -36.281 1.825 1 97.88 75 THR B O 1
ATOM 5784 N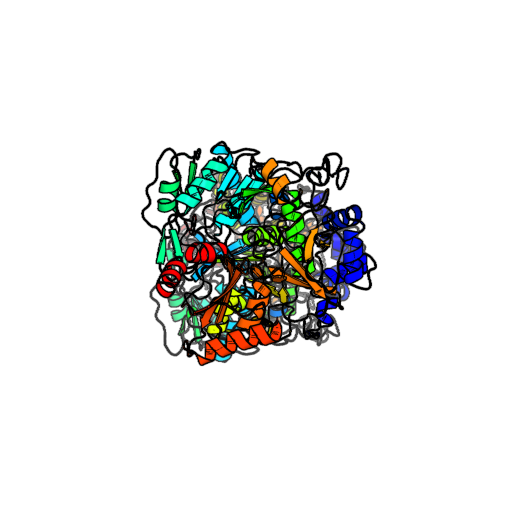 N . ASP B 1 76 ? -10.375 -37.031 3.824 1 98.31 76 ASP B N 1
ATOM 5785 C CA . ASP B 1 76 ? -10.953 -35.781 4.262 1 98.31 76 ASP B CA 1
ATOM 5786 C C . ASP B 1 76 ? -9.984 -35 5.16 1 98.31 76 ASP B C 1
ATOM 5788 O O . ASP B 1 76 ? -9.414 -35.594 6.09 1 98.31 76 ASP B O 1
ATOM 5792 N N . TRP B 1 77 ? -9.781 -33.844 4.871 1 98.75 77 TRP B N 1
ATOM 5793 C CA . TRP B 1 77 ? -8.828 -33 5.609 1 98.75 77 TRP B CA 1
ATOM 5794 C C . TRP B 1 77 ? -9.562 -31.984 6.477 1 98.75 77 TRP B C 1
ATOM 5796 O O . TRP B 1 77 ? -10.555 -31.391 6.047 1 98.75 77 TRP B O 1
ATOM 5806 N N . PHE B 1 78 ? -9 -31.828 7.77 1 98.81 78 PHE B N 1
ATOM 5807 C CA . PHE B 1 78 ? -9.484 -30.844 8.727 1 98.81 78 PHE B CA 1
ATOM 5808 C C . PHE B 1 78 ? -10.977 -31.016 8.984 1 98.81 78 PHE B C 1
ATOM 5810 O O . PHE B 1 78 ? -11.758 -30.078 8.82 1 98.81 78 PHE B O 1
ATOM 5817 N N . VAL B 1 79 ? -11.266 -32.156 9.438 1 98.56 79 VAL B N 1
ATOM 5818 C CA . VAL B 1 79 ? -12.625 -32.688 9.562 1 98.56 79 VAL B CA 1
ATOM 5819 C C . VAL B 1 79 ? -13.445 -31.797 10.492 1 98.56 79 VAL B C 1
ATOM 5821 O O . VAL B 1 79 ? -12.984 -31.453 11.586 1 98.56 79 VAL B O 1
ATOM 5824 N N . ASN B 1 80 ? -14.547 -31.328 10.031 1 98.25 80 ASN B N 1
ATOM 5825 C CA . ASN B 1 80 ? -15.547 -30.547 10.75 1 98.25 80 ASN B CA 1
ATOM 5826 C C . ASN B 1 80 ? -15.109 -29.094 10.891 1 98.25 80 ASN B C 1
ATOM 5828 O O . ASN B 1 80 ? -15.766 -28.312 11.586 1 98.25 80 ASN B O 1
ATOM 5832 N N . GLY B 1 81 ? -14.008 -28.75 10.297 1 98.69 81 GLY B N 1
ATOM 5833 C CA . GLY B 1 81 ? -13.648 -27.328 10.234 1 98.69 81 GLY B CA 1
ATOM 5834 C C . GLY B 1 81 ? -14.477 -26.562 9.227 1 98.69 81 GLY B C 1
ATOM 5835 O O . GLY B 1 81 ? -15.172 -27.141 8.398 1 98.69 81 GLY B O 1
ATOM 5836 N N . ARG B 1 82 ? -14.523 -25.25 9.398 1 98.81 82 ARG B N 1
ATOM 5837 C CA . ARG B 1 82 ? -15.109 -24.344 8.422 1 98.81 82 ARG B CA 1
ATOM 5838 C C . ARG B 1 82 ? -14.117 -23.281 7.992 1 98.81 82 ARG B C 1
ATOM 5840 O O . ARG B 1 82 ? -13.477 -22.641 8.836 1 98.81 82 ARG B O 1
ATOM 5847 N N . VAL B 1 83 ? -13.977 -23.094 6.691 1 98.75 83 VAL B N 1
ATOM 5848 C CA . VAL B 1 83 ? -12.969 -22.203 6.137 1 98.75 83 VAL B CA 1
ATOM 5849 C C . VAL B 1 83 ? -13.484 -21.578 4.84 1 98.75 83 VAL B C 1
ATOM 5851 O O . VAL B 1 83 ? -14.609 -21.844 4.422 1 98.75 83 VAL B O 1
ATOM 5854 N N . ASN B 1 84 ? -12.773 -20.719 4.258 1 98.88 84 ASN B N 1
ATOM 5855 C CA . ASN B 1 84 ? -12.977 -20.172 2.922 1 98.88 84 ASN B CA 1
ATOM 5856 C C . ASN B 1 84 ? -11.688 -19.578 2.355 1 98.88 84 ASN B C 1
ATOM 5858 O O . ASN B 1 84 ? -11.039 -18.75 3.008 1 98.88 84 ASN B O 1
ATOM 5862 N N . ALA B 1 85 ? -11.359 -19.984 1.221 1 98.81 85 ALA B N 1
ATOM 5863 C CA . ALA B 1 85 ? -10.094 -19.594 0.621 1 98.81 85 ALA B CA 1
ATOM 5864 C C . ALA B 1 85 ? -10.055 -18.078 0.394 1 98.81 85 ALA B C 1
ATOM 5866 O O . ALA B 1 85 ? -9.023 -17.438 0.633 1 98.81 85 ALA B O 1
ATOM 5867 N N . ALA B 1 86 ? -11.148 -17.5 -0.059 1 98.81 86 ALA B N 1
ATOM 5868 C CA . ALA B 1 86 ? -11.203 -16.062 -0.291 1 98.81 86 ALA B CA 1
ATOM 5869 C C . ALA B 1 86 ? -11.094 -15.297 1.021 1 98.81 86 ALA B C 1
ATOM 5871 O O . ALA B 1 86 ? -10.445 -14.25 1.083 1 98.81 86 ALA B O 1
ATOM 5872 N N . TYR B 1 87 ? -11.734 -15.789 2.111 1 98.75 87 TYR B N 1
ATOM 5873 C CA . TYR B 1 87 ? -11.594 -15.156 3.418 1 98.75 87 TYR B CA 1
ATOM 5874 C C . TYR B 1 87 ? -10.133 -15.094 3.846 1 98.75 87 TYR B C 1
ATOM 5876 O O . TYR B 1 87 ? -9.656 -14.055 4.309 1 98.75 87 TYR B O 1
ATOM 5884 N N . ASN B 1 88 ? -9.445 -16.172 3.67 1 98.69 88 ASN B N 1
ATOM 5885 C CA . ASN B 1 88 ? -8.055 -16.281 4.109 1 98.69 88 ASN B CA 1
ATOM 5886 C C . ASN B 1 88 ? -7.121 -15.461 3.232 1 98.69 88 ASN B C 1
ATOM 5888 O O . ASN B 1 88 ? -6.145 -14.891 3.723 1 98.69 88 ASN B O 1
ATOM 5892 N N . ALA B 1 89 ? -7.41 -15.367 1.927 1 98.19 89 ALA B N 1
ATOM 5893 C CA . ALA B 1 89 ? -6.52 -14.688 0.992 1 98.19 89 ALA B CA 1
ATOM 5894 C C . ALA B 1 89 ? -6.832 -13.195 0.93 1 98.19 89 ALA B C 1
ATOM 5896 O O . ALA B 1 89 ? -6.016 -12.398 0.454 1 98.19 89 ALA B O 1
ATOM 5897 N N . LEU B 1 90 ? -8.016 -12.789 1.411 1 98.06 90 LEU B N 1
ATOM 5898 C CA . LEU B 1 90 ? -8.43 -11.414 1.165 1 98.06 90 LEU B CA 1
ATOM 5899 C C . LEU B 1 90 ? -9.078 -10.805 2.406 1 98.06 90 LEU B C 1
ATOM 5901 O O . LEU B 1 90 ? -8.578 -9.828 2.957 1 98.06 90 LEU B O 1
ATOM 5905 N N . ASP B 1 91 ? -10.148 -11.383 2.963 1 97.88 91 ASP B N 1
ATOM 5906 C CA . ASP B 1 91 ? -10.938 -10.766 4.023 1 97.88 91 ASP B CA 1
ATOM 5907 C C . ASP B 1 91 ? -10.094 -10.531 5.273 1 97.88 91 ASP B C 1
ATOM 5909 O O . ASP B 1 91 ? -10.195 -9.477 5.906 1 97.88 91 ASP B O 1
ATOM 5913 N N . ARG B 1 92 ? -9.344 -11.461 5.578 1 95.94 92 ARG B N 1
ATOM 5914 C CA . ARG B 1 92 ? -8.586 -11.336 6.82 1 95.94 92 ARG B CA 1
ATOM 5915 C C . ARG B 1 92 ? -7.523 -10.25 6.711 1 95.94 92 ARG B C 1
ATOM 5917 O O . ARG B 1 92 ? -7.051 -9.734 7.723 1 95.94 92 ARG B O 1
ATOM 5924 N N . HIS B 1 93 ? -7.117 -9.969 5.484 1 95.06 93 HIS B N 1
ATOM 5925 C CA . HIS B 1 93 ? -6.086 -8.961 5.254 1 95.06 93 HIS B CA 1
ATOM 5926 C C . HIS B 1 93 ? -6.695 -7.57 5.102 1 95.06 93 HIS B C 1
ATOM 5928 O O . HIS B 1 93 ? -5.992 -6.609 4.785 1 95.06 93 HIS B O 1
ATOM 5934 N N . ARG B 1 94 ? -7.902 -7.453 5.336 1 89.38 94 ARG B N 1
ATOM 5935 C CA . ARG B 1 94 ? -8.586 -6.172 5.23 1 89.38 94 ARG B CA 1
ATOM 5936 C C . ARG B 1 94 ? -7.977 -5.141 6.176 1 89.38 94 ARG B C 1
ATOM 5938 O O . ARG B 1 94 ? -7.961 -3.947 5.871 1 89.38 94 ARG B O 1
ATOM 5945 N N . LYS B 1 95 ? -7.34 -5.594 7.215 1 88.06 95 LYS B N 1
ATOM 5946 C CA . LYS B 1 95 ? -6.695 -4.703 8.18 1 88.06 95 LYS B CA 1
ATOM 5947 C C . LYS B 1 95 ? -5.457 -4.047 7.574 1 88.06 95 LYS B C 1
ATOM 5949 O O . LYS B 1 95 ? -5.043 -2.973 8.008 1 88.06 95 LYS B O 1
ATOM 5954 N N . LYS B 1 96 ? -4.801 -4.68 6.617 1 90.56 96 LYS B N 1
ATOM 5955 C CA . LYS B 1 96 ? -3.697 -4.109 5.852 1 90.56 96 LYS B CA 1
ATOM 5956 C C . LYS B 1 96 ? -4.211 -3.246 4.703 1 90.56 96 LYS B C 1
ATOM 5958 O O . LYS B 1 96 ? -3.67 -3.289 3.596 1 90.56 96 LYS B O 1
ATOM 5963 N N . ARG B 1 97 ? -5.141 -2.51 4.922 1 91.06 97 ARG B N 1
ATOM 5964 C CA . ARG B 1 97 ? -5.988 -1.839 3.945 1 91.06 97 ARG B CA 1
ATOM 5965 C C . ARG B 1 97 ? -5.156 -1.001 2.98 1 91.06 97 ARG B C 1
ATOM 5967 O O . ARG B 1 97 ? -5.461 -0.932 1.788 1 91.06 97 ARG B O 1
ATOM 5974 N N . ASN B 1 98 ? -4.055 -0.445 3.434 1 95.25 98 ASN B N 1
ATOM 5975 C CA . ASN B 1 98 ? -3.303 0.503 2.619 1 95.25 98 ASN B CA 1
ATOM 5976 C C . ASN B 1 98 ? -2.123 -0.168 1.924 1 95.25 98 ASN B C 1
ATOM 5978 O O . ASN B 1 98 ? -1.339 0.496 1.242 1 95.25 98 ASN B O 1
ATOM 5982 N N . LYS B 1 99 ? -1.976 -1.464 2.016 1 96.44 99 LYS B N 1
ATOM 5983 C CA . LYS B 1 99 ? -0.916 -2.201 1.334 1 96.44 99 LYS B CA 1
ATOM 5984 C C . LYS B 1 99 ? -1.37 -2.668 -0.045 1 96.44 99 LYS B C 1
ATOM 5986 O O . LYS B 1 99 ? -2.523 -3.068 -0.223 1 96.44 99 LYS B O 1
ATOM 5991 N N . LEU B 1 100 ? -0.451 -2.648 -0.994 1 97.56 100 LEU B N 1
ATOM 5992 C CA . LEU B 1 100 ? -0.765 -3.168 -2.32 1 97.56 100 LEU B CA 1
ATOM 5993 C C . LEU B 1 100 ? -0.957 -4.68 -2.279 1 97.56 100 LEU B C 1
ATOM 5995 O O . LEU B 1 100 ? -0.1 -5.406 -1.767 1 97.56 100 LEU B O 1
ATOM 5999 N N . ALA B 1 101 ? -2.109 -5.086 -2.801 1 98.12 101 ALA B N 1
ATOM 6000 C CA . ALA B 1 101 ? -2.336 -6.516 -3.004 1 98.12 101 ALA B CA 1
ATOM 6001 C C . ALA B 1 101 ? -1.641 -7.008 -4.27 1 98.12 101 ALA B C 1
ATOM 6003 O O . ALA B 1 101 ? -0.995 -8.055 -4.262 1 98.12 101 ALA B O 1
ATOM 6004 N N . PHE B 1 102 ? -1.853 -6.195 -5.277 1 98.06 102 PHE B N 1
ATOM 6005 C CA . PHE B 1 102 ? -1.144 -6.555 -6.5 1 98.06 102 PHE B CA 1
ATOM 6006 C C . PHE B 1 102 ? -1.01 -5.348 -7.422 1 98.06 102 PHE B C 1
ATOM 6008 O O . PHE B 1 102 ? -1.646 -4.316 -7.195 1 98.06 102 PHE B O 1
ATOM 6015 N N . ILE B 1 103 ? -0.074 -5.41 -8.391 1 98.12 103 ILE B N 1
ATOM 6016 C CA . ILE B 1 103 ? 0.185 -4.453 -9.453 1 98.12 103 ILE B CA 1
ATOM 6017 C C . ILE B 1 103 ? -0.05 -5.117 -10.812 1 98.12 103 ILE B C 1
ATOM 6019 O O . ILE B 1 103 ? 0.352 -6.262 -11.023 1 98.12 103 ILE B O 1
ATOM 6023 N N . TRP B 1 104 ? -0.77 -4.445 -11.68 1 98.44 104 TRP B N 1
ATOM 6024 C CA . TRP B 1 104 ? -0.983 -4.949 -13.031 1 98.44 104 TRP B CA 1
ATOM 6025 C C . TRP B 1 104 ? -0.398 -3.992 -14.062 1 98.44 104 TRP B C 1
ATOM 6027 O O . TRP B 1 104 ? -0.564 -2.775 -13.961 1 98.44 104 TRP B O 1
ATOM 6037 N N . GLN B 1 105 ? 0.32 -4.535 -15.039 1 98.25 105 GLN B N 1
ATOM 6038 C CA . GLN B 1 105 ? 0.805 -3.723 -16.141 1 98.25 105 GLN B CA 1
ATOM 6039 C C . GLN B 1 105 ? 0.268 -4.234 -17.484 1 98.25 105 GLN B C 1
ATOM 6041 O O . GLN B 1 105 ? 0.468 -5.398 -17.828 1 98.25 105 GLN B O 1
ATOM 6046 N N . GLY B 1 106 ? -0.411 -3.383 -18.234 1 97.69 106 GLY B N 1
ATOM 6047 C CA . GLY B 1 106 ? -0.886 -3.711 -19.562 1 97.69 106 GLY B CA 1
ATOM 6048 C C . GLY B 1 106 ? 0.207 -3.66 -20.609 1 97.69 106 GLY B C 1
ATOM 6049 O O . GLY B 1 106 ? 1.271 -3.084 -20.391 1 97.69 106 GLY B O 1
ATOM 6050 N N . GLU B 1 107 ? -0.101 -4.301 -21.688 1 96.12 107 GLU B N 1
ATOM 6051 C CA . GLU B 1 107 ? 0.876 -4.285 -22.766 1 96.12 107 GLU B CA 1
ATOM 6052 C C . GLU B 1 107 ? 1.088 -2.871 -23.297 1 96.12 107 GLU B C 1
ATOM 6054 O O . GLU B 1 107 ? 2.154 -2.555 -23.828 1 96.12 107 GLU B O 1
ATOM 6059 N N . ASP B 1 108 ? 0.118 -2.041 -23.203 1 94.81 108 ASP B N 1
ATOM 6060 C CA . ASP B 1 108 ? 0.167 -0.655 -23.656 1 94.81 108 ASP B CA 1
ATOM 6061 C C . ASP B 1 108 ? 0.904 0.228 -22.656 1 94.81 108 ASP B C 1
ATOM 6063 O O . ASP B 1 108 ? 1 1.442 -22.844 1 94.81 108 ASP B O 1
ATOM 6067 N N . GLY B 1 109 ? 1.312 -0.296 -21.547 1 94.19 109 GLY B N 1
ATOM 6068 C CA . GLY B 1 109 ? 2.074 0.458 -20.562 1 94.19 109 GLY B CA 1
ATOM 6069 C C . GLY B 1 109 ? 1.235 0.938 -19.406 1 94.19 109 GLY B C 1
ATOM 6070 O O . GLY B 1 109 ? 1.771 1.423 -18.406 1 94.19 109 GLY B O 1
ATOM 6071 N N . GLU B 1 110 ? -0.077 0.767 -19.5 1 94.81 110 GLU B N 1
ATOM 6072 C CA . GLU B 1 110 ? -0.931 1.142 -18.375 1 94.81 110 GLU B CA 1
ATOM 6073 C C . GLU B 1 110 ? -0.568 0.353 -17.125 1 94.81 110 GLU B C 1
ATOM 6075 O O . GLU B 1 110 ? -0.299 -0.848 -17.203 1 94.81 110 GLU B O 1
ATOM 6080 N N . VAL B 1 111 ? -0.457 1.041 -16 1 95.94 111 VAL B N 1
ATOM 6081 C CA . VAL B 1 111 ? -0.222 0.388 -14.719 1 95.94 111 VAL B CA 1
ATOM 6082 C C . VAL B 1 111 ? -1.406 0.636 -13.789 1 95.94 111 VAL B C 1
ATOM 6084 O O . VAL B 1 111 ? -1.837 1.778 -13.617 1 95.94 111 VAL B O 1
ATOM 6087 N N . ARG B 1 112 ? -2.021 -0.39 -13.312 1 96.06 112 ARG B N 1
ATOM 6088 C CA . ARG B 1 112 ? -3.055 -0.32 -12.289 1 96.06 112 ARG B CA 1
ATOM 6089 C C . ARG B 1 112 ? -2.578 -0.954 -10.984 1 96.06 112 ARG B C 1
ATOM 6091 O O . ARG B 1 112 ? -1.876 -1.967 -11 1 96.06 112 ARG B O 1
ATOM 6098 N N . ARG B 1 113 ? -2.881 -0.33 -9.891 1 95.75 113 ARG B N 1
ATOM 6099 C CA . ARG B 1 113 ? -2.525 -0.815 -8.562 1 95.75 113 ARG B CA 1
ATOM 6100 C C . ARG B 1 113 ? -3.77 -1.017 -7.703 1 95.75 113 ARG B C 1
ATOM 6102 O O . ARG B 1 113 ? -4.691 -0.201 -7.738 1 95.75 113 ARG B O 1
ATOM 6109 N N . TYR B 1 114 ? -3.777 -2.137 -6.91 1 97.38 114 TYR B N 1
ATOM 6110 C CA . TYR B 1 114 ? -4.887 -2.438 -6.012 1 97.38 114 TYR B CA 1
ATOM 6111 C C . TYR B 1 114 ? -4.391 -2.684 -4.594 1 97.38 114 TYR B C 1
ATOM 6113 O O . TYR B 1 114 ? -3.562 -3.568 -4.363 1 97.38 114 TYR B O 1
ATOM 6121 N N . THR B 1 115 ? -4.867 -1.868 -3.645 1 97.31 115 THR B N 1
ATOM 6122 C CA . THR B 1 115 ? -4.645 -2.182 -2.238 1 97.31 115 THR B CA 1
ATOM 6123 C C . THR B 1 115 ? -5.547 -3.328 -1.789 1 97.31 115 THR B C 1
ATOM 6125 O O . THR B 1 115 ? -6.484 -3.701 -2.498 1 97.31 115 THR B O 1
ATOM 6128 N N . TYR B 1 116 ? -5.289 -3.854 -0.656 1 97.62 116 TYR B N 1
ATOM 6129 C CA . TYR B 1 116 ? -6.156 -4.895 -0.118 1 97.62 116 TYR B CA 1
ATOM 6130 C C . TYR B 1 116 ? -7.566 -4.363 0.117 1 97.62 116 TYR B C 1
ATOM 6132 O O . TYR B 1 116 ? -8.547 -5.082 -0.087 1 97.62 116 TYR B O 1
ATOM 6140 N N . LEU B 1 117 ? -7.734 -3.082 0.442 1 96.75 117 LEU B N 1
ATOM 6141 C CA . LEU B 1 117 ? -9.055 -2.496 0.627 1 96.75 117 LEU B CA 1
ATOM 6142 C C . LEU B 1 117 ? -9.805 -2.412 -0.698 1 96.75 117 LEU B C 1
ATOM 6144 O O . LEU B 1 117 ? -10.977 -2.799 -0.781 1 96.75 117 LEU B O 1
ATOM 6148 N N . GLU B 1 118 ? -9.148 -1.884 -1.7 1 96.25 118 GLU B N 1
ATOM 6149 C CA . GLU B 1 118 ? -9.773 -1.752 -3.01 1 96.25 118 GLU B CA 1
ATOM 6150 C C . GLU B 1 118 ? -10.172 -3.113 -3.57 1 96.25 118 GLU B C 1
ATOM 6152 O O . GLU B 1 118 ? -11.273 -3.273 -4.105 1 96.25 118 GLU B O 1
ATOM 6157 N N . LEU B 1 119 ? -9.273 -4.078 -3.447 1 98.06 119 LEU B N 1
ATOM 6158 C CA . LEU B 1 119 ? -9.57 -5.422 -3.924 1 98.06 119 LEU B CA 1
ATOM 6159 C C . LEU B 1 119 ? -10.75 -6.02 -3.17 1 98.06 119 LEU B C 1
ATOM 6161 O O . LEU B 1 119 ? -11.641 -6.613 -3.779 1 98.06 119 LEU B O 1
ATOM 6165 N N . TYR B 1 120 ? -10.727 -5.852 -1.818 1 98.12 120 TYR B N 1
ATOM 6166 C CA . TYR B 1 120 ? -11.805 -6.352 -0.971 1 98.12 120 TYR B CA 1
ATOM 6167 C C . TYR B 1 120 ? -13.156 -5.809 -1.425 1 98.12 120 TYR B C 1
ATOM 6169 O O . TYR B 1 120 ? -14.117 -6.562 -1.567 1 98.12 120 TYR B O 1
ATOM 6177 N N . ARG B 1 121 ? -13.258 -4.59 -1.759 1 97.12 121 ARG B N 1
ATOM 6178 C CA . ARG B 1 121 ? -14.5 -3.941 -2.164 1 97.12 121 ARG B CA 1
ATOM 6179 C C . ARG B 1 121 ? -14.938 -4.414 -3.547 1 97.12 121 ARG B C 1
ATOM 6181 O O . ARG B 1 121 ? -16.109 -4.695 -3.768 1 97.12 121 ARG B O 1
ATOM 6188 N N . GLU B 1 122 ? -13.984 -4.5 -4.473 1 97.81 122 GLU B N 1
ATOM 6189 C CA . GLU B 1 122 ? -14.312 -4.945 -5.824 1 97.81 122 GLU B CA 1
ATOM 6190 C C . GLU B 1 122 ? -14.789 -6.395 -5.824 1 97.81 122 GLU B C 1
ATOM 6192 O O . GLU B 1 122 ? -15.727 -6.742 -6.547 1 97.81 122 GLU B O 1
ATOM 6197 N N . VAL B 1 123 ? -14.141 -7.207 -5.02 1 98.69 123 VAL B N 1
ATOM 6198 C CA . VAL B 1 123 ? -14.523 -8.609 -4.902 1 98.69 123 VAL B CA 1
ATOM 6199 C C . VAL B 1 123 ? -15.945 -8.703 -4.344 1 98.69 123 VAL B C 1
ATOM 6201 O O . VAL B 1 123 ? -16.766 -9.477 -4.848 1 98.69 123 VAL B O 1
ATOM 6204 N N . ASN B 1 124 ? -16.219 -7.895 -3.338 1 98.5 124 ASN B N 1
ATOM 6205 C CA . ASN B 1 124 ? -17.547 -7.902 -2.74 1 98.5 124 ASN B CA 1
ATOM 6206 C C . ASN B 1 124 ? -18.609 -7.465 -3.74 1 98.5 124 ASN B C 1
ATOM 6208 O O . ASN B 1 124 ? -19.703 -8.031 -3.781 1 98.5 124 ASN B O 1
ATOM 6212 N N . ARG B 1 125 ? -18.359 -6.477 -4.566 1 98.38 125 ARG B N 1
ATOM 6213 C CA . ARG B 1 125 ? -19.312 -6.008 -5.57 1 98.38 125 ARG B CA 1
ATOM 6214 C C . ARG B 1 125 ? -19.625 -7.113 -6.574 1 98.38 125 ARG B C 1
ATOM 6216 O O . ARG B 1 125 ? -20.797 -7.363 -6.875 1 98.38 125 ARG B O 1
ATOM 6223 N N . LEU B 1 126 ? -18.578 -7.719 -7.055 1 98.75 126 LEU B N 1
ATOM 6224 C CA . LEU B 1 126 ? -18.828 -8.781 -8.023 1 98.75 126 LEU B CA 1
ATOM 6225 C C . LEU B 1 126 ? -19.516 -9.977 -7.355 1 98.75 126 LEU B C 1
ATOM 6227 O O . LEU B 1 126 ? -20.359 -10.633 -7.965 1 98.75 126 LEU B O 1
ATOM 6231 N N . ALA B 1 127 ? -19.078 -10.32 -6.121 1 98.88 127 ALA B N 1
ATOM 6232 C CA . ALA B 1 127 ? -19.719 -11.414 -5.383 1 98.88 127 ALA B CA 1
ATOM 6233 C C . ALA B 1 127 ? -21.219 -11.203 -5.277 1 98.88 127 ALA B C 1
ATOM 6235 O O . ALA B 1 127 ? -22 -12.117 -5.531 1 98.88 127 ALA B O 1
ATOM 6236 N N . ASN B 1 128 ? -21.609 -9.992 -4.938 1 98.81 128 ASN B N 1
ATOM 6237 C CA . ASN B 1 128 ? -23.031 -9.664 -4.855 1 98.81 128 ASN B CA 1
ATOM 6238 C C . ASN B 1 128 ? -23.703 -9.758 -6.223 1 98.81 128 ASN B C 1
ATOM 6240 O O . ASN B 1 128 ? -24.859 -10.18 -6.32 1 98.81 128 ASN B O 1
ATOM 6244 N N . ALA B 1 129 ? -23.047 -9.312 -7.238 1 98.69 129 ALA B N 1
ATOM 6245 C CA . ALA B 1 129 ? -23.594 -9.43 -8.594 1 98.69 129 ALA B CA 1
ATOM 6246 C C . ALA B 1 129 ? -23.812 -10.898 -8.969 1 98.69 129 ALA B C 1
ATOM 6248 O O . ALA B 1 129 ? -24.844 -11.25 -9.555 1 98.69 129 ALA B O 1
ATOM 6249 N N . LEU B 1 130 ? -22.844 -11.734 -8.68 1 98.81 130 LEU B N 1
ATOM 6250 C CA . LEU B 1 130 ? -22.969 -13.156 -8.961 1 98.81 130 LEU B CA 1
ATOM 6251 C C . LEU B 1 130 ? -24.172 -13.75 -8.227 1 98.81 130 LEU B C 1
ATOM 6253 O O . LEU B 1 130 ? -24.938 -14.516 -8.812 1 98.81 130 LEU B O 1
ATOM 6257 N N . LYS B 1 131 ? -24.312 -13.383 -6.945 1 98.69 131 LYS B N 1
ATOM 6258 C CA . LYS B 1 131 ? -25.5 -13.82 -6.207 1 98.69 131 LYS B CA 1
ATOM 6259 C C . LYS B 1 131 ? -26.781 -13.375 -6.898 1 98.69 131 LYS B C 1
ATOM 6261 O O . LYS B 1 131 ? -27.734 -14.148 -7.008 1 98.69 131 LYS B O 1
ATOM 6266 N N . ALA B 1 132 ? -26.781 -12.133 -7.324 1 98.06 132 ALA B N 1
ATOM 6267 C CA . ALA B 1 132 ? -27.953 -11.586 -8.016 1 98.06 132 ALA B CA 1
ATOM 6268 C C . ALA B 1 132 ? -28.234 -12.344 -9.305 1 98.06 132 ALA B C 1
ATOM 6270 O O . ALA B 1 132 ? -29.391 -12.438 -9.742 1 98.06 132 ALA B O 1
ATOM 6271 N N . PHE B 1 133 ? -27.203 -12.875 -9.93 1 97.88 133 PHE B N 1
ATOM 6272 C CA . PHE B 1 133 ? -27.344 -13.672 -11.141 1 97.88 133 PHE B CA 1
ATOM 6273 C C . PHE B 1 133 ? -27.797 -15.086 -10.812 1 97.88 133 PHE B C 1
ATOM 6275 O O . PHE B 1 133 ? -27.938 -15.922 -11.711 1 97.88 133 PHE B O 1
ATOM 6282 N N . GLY B 1 134 ? -27.922 -15.445 -9.523 1 97.88 134 GLY B N 1
ATOM 6283 C CA . GLY B 1 134 ? -28.406 -16.75 -9.102 1 97.88 134 GLY B CA 1
ATOM 6284 C C . GLY B 1 134 ? -27.297 -17.734 -8.766 1 97.88 134 GLY B C 1
ATOM 6285 O O . GLY B 1 134 ? -27.547 -18.922 -8.602 1 97.88 134 GLY B O 1
ATOM 6286 N N . VAL B 1 135 ? -26.094 -17.25 -8.656 1 98.62 135 VAL B N 1
ATOM 6287 C CA . VAL B 1 135 ? -24.953 -18.109 -8.328 1 98.62 135 VAL B CA 1
ATOM 6288 C C . VAL B 1 135 ? -24.922 -18.375 -6.824 1 98.62 135 VAL B C 1
ATOM 6290 O O . VAL B 1 135 ? -25.125 -17.469 -6.02 1 98.62 135 VAL B O 1
ATOM 6293 N N . GLY B 1 136 ? -24.703 -19.562 -6.43 1 97.69 136 GLY B N 1
ATOM 6294 C CA . GLY B 1 136 ? -24.547 -19.953 -5.039 1 97.69 136 GLY B CA 1
ATOM 6295 C C . GLY B 1 136 ? -23.5 -21.031 -4.844 1 97.69 136 GLY B C 1
ATOM 6296 O O . GLY B 1 136 ? -22.688 -21.297 -5.734 1 97.69 136 GLY B O 1
ATOM 6297 N N . LYS B 1 137 ? -23.562 -21.641 -3.676 1 98.19 137 LYS B N 1
ATOM 6298 C CA . LYS B 1 137 ? -22.594 -22.672 -3.305 1 98.19 137 LYS B CA 1
ATOM 6299 C C . LYS B 1 137 ? -22.609 -23.828 -4.301 1 98.19 137 LYS B C 1
ATOM 6301 O O . LYS B 1 137 ? -23.672 -24.375 -4.617 1 98.19 137 LYS B O 1
ATOM 6306 N N . GLY B 1 138 ? -21.453 -24.125 -4.832 1 98.06 138 GLY B N 1
ATOM 6307 C CA . GLY B 1 138 ? -21.328 -25.297 -5.699 1 98.06 138 GLY B CA 1
ATOM 6308 C C . GLY B 1 138 ? -21.484 -24.953 -7.172 1 98.06 138 GLY B C 1
ATOM 6309 O O . GLY B 1 138 ? -21.109 -25.75 -8.039 1 98.06 138 GLY B O 1
ATOM 6310 N N . ASP B 1 139 ? -22.078 -23.797 -7.488 1 98.75 139 ASP B N 1
ATOM 6311 C CA . ASP B 1 139 ? -22.172 -23.375 -8.883 1 98.75 139 ASP B CA 1
ATOM 6312 C C . ASP B 1 139 ? -20.797 -23.031 -9.438 1 98.75 139 ASP B C 1
ATOM 6314 O O . ASP B 1 139 ? -19.891 -22.625 -8.695 1 98.75 139 ASP B O 1
ATOM 6318 N N . VAL B 1 140 ? -20.625 -23.234 -10.734 1 98.88 140 VAL B N 1
ATOM 6319 C CA . VAL B 1 140 ? -19.344 -22.969 -11.367 1 98.88 140 VAL B CA 1
ATOM 6320 C C . VAL B 1 140 ? -19.375 -21.609 -12.047 1 98.88 140 VAL B C 1
ATOM 6322 O O . VAL B 1 140 ? -20.297 -21.297 -12.797 1 98.88 140 VAL B O 1
ATOM 6325 N N . VAL B 1 141 ? -18.438 -20.75 -11.742 1 98.94 141 VAL B N 1
ATOM 6326 C CA . VAL B 1 141 ? -18.188 -19.484 -12.406 1 98.94 141 VAL B CA 1
ATOM 6327 C C . VAL B 1 141 ? -16.906 -19.562 -13.219 1 98.94 141 VAL B C 1
ATOM 6329 O O . VAL B 1 141 ? -15.812 -19.719 -12.656 1 98.94 141 VAL B O 1
ATOM 6332 N N . ALA B 1 142 ? -17.016 -19.453 -14.516 1 98.88 142 ALA B N 1
ATOM 6333 C CA . ALA B 1 142 ? -15.844 -19.547 -15.398 1 98.88 142 ALA B CA 1
ATOM 6334 C C . ALA B 1 142 ? -15.211 -18.172 -15.617 1 98.88 142 ALA B C 1
ATOM 6336 O O . ALA B 1 142 ? -15.906 -17.156 -15.68 1 98.88 142 ALA B O 1
ATOM 6337 N N . LEU B 1 143 ? -13.906 -18.156 -15.633 1 98.44 143 LEU B N 1
ATOM 6338 C CA . LEU B 1 143 ? -13.141 -16.984 -16.016 1 98.44 143 LEU B CA 1
ATOM 6339 C C . LEU B 1 143 ? -12.375 -17.219 -17.312 1 98.44 143 LEU B C 1
ATOM 6341 O O . LEU B 1 143 ? -11.344 -17.891 -17.312 1 98.44 143 LEU B O 1
ATOM 6345 N N . TYR B 1 144 ? -12.867 -16.688 -18.344 1 97.88 144 TYR B N 1
ATOM 6346 C CA . TYR B 1 144 ? -12.18 -16.672 -19.625 1 97.88 144 TYR B CA 1
ATOM 6347 C C . TYR B 1 144 ? -11.547 -15.305 -19.891 1 97.88 144 TYR B C 1
ATOM 6349 O O . TYR B 1 144 ? -12.07 -14.508 -20.672 1 97.88 144 TYR B O 1
ATOM 6357 N N . LEU B 1 145 ? -10.477 -15.016 -19.156 1 97 145 LEU B N 1
ATOM 6358 C CA . LEU B 1 145 ? -9.719 -13.773 -19.125 1 97 145 LEU B CA 1
ATOM 6359 C C . LEU B 1 145 ? -8.227 -14.055 -19.047 1 97 145 LEU B C 1
ATOM 6361 O O . LEU B 1 145 ? -7.805 -15.062 -18.469 1 97 145 LEU B O 1
ATOM 6365 N N . PRO B 1 146 ? -7.414 -13.133 -19.688 1 95.88 146 PRO B N 1
ATOM 6366 C CA . PRO B 1 146 ? -5.992 -13.211 -19.344 1 95.88 146 PRO B CA 1
ATOM 6367 C C . PRO B 1 146 ? -5.707 -12.719 -17.922 1 95.88 146 PRO B C 1
ATOM 6369 O O . PRO B 1 146 ? -6.605 -12.703 -17.078 1 95.88 146 PRO B O 1
ATOM 6372 N N . MET B 1 147 ? -4.398 -12.477 -17.625 1 97.44 147 MET B N 1
ATOM 6373 C CA . MET B 1 147 ? -3.992 -12.031 -16.281 1 97.44 147 MET B CA 1
ATOM 6374 C C . MET B 1 147 ? -4.348 -10.562 -16.078 1 97.44 147 MET B C 1
ATOM 6376 O O . MET B 1 147 ? -3.459 -9.719 -15.953 1 97.44 147 MET B O 1
ATOM 6380 N N . PHE B 1 148 ? -5.691 -10.32 -15.992 1 98.31 148 PHE B N 1
ATOM 6381 C CA . PHE B 1 148 ? -6.242 -8.992 -15.727 1 98.31 148 PHE B CA 1
ATOM 6382 C C . PHE B 1 148 ? -6.52 -8.805 -14.242 1 98.31 148 PHE B C 1
ATOM 6384 O O . PHE B 1 148 ? -6.578 -9.781 -13.492 1 98.31 148 PHE B O 1
ATOM 6391 N N . PRO B 1 149 ? -6.633 -7.516 -13.789 1 98.56 149 PRO B N 1
ATOM 6392 C CA . PRO B 1 149 ? -7.148 -7.293 -12.43 1 98.56 149 PRO B CA 1
ATOM 6393 C C . PRO B 1 149 ? -8.5 -7.965 -12.195 1 98.56 149 PRO B C 1
ATOM 6395 O O . PRO B 1 149 ? -8.727 -8.531 -11.125 1 98.56 149 PRO B O 1
ATOM 6398 N N . GLU B 1 150 ? -9.375 -7.965 -13.219 1 98.75 150 GLU B N 1
ATOM 6399 C CA . GLU B 1 150 ? -10.711 -8.555 -13.141 1 98.75 150 GLU B CA 1
ATOM 6400 C C . GLU B 1 150 ? -10.633 -10.062 -12.93 1 98.75 150 GLU B C 1
ATOM 6402 O O . GLU B 1 150 ? -11.523 -10.664 -12.328 1 98.75 150 GLU B O 1
ATOM 6407 N N . THR B 1 151 ? -9.492 -10.625 -13.406 1 98.81 151 THR B N 1
ATOM 6408 C CA . THR B 1 151 ? -9.25 -12.047 -13.18 1 98.81 151 THR B CA 1
ATOM 6409 C C . THR B 1 151 ? -9.117 -12.336 -11.688 1 98.81 151 THR B C 1
ATOM 6411 O O . THR B 1 151 ? -9.734 -13.273 -11.18 1 98.81 151 THR B O 1
ATOM 6414 N N . VAL B 1 152 ? -8.359 -11.516 -10.969 1 98.88 152 VAL B N 1
ATOM 6415 C CA . VAL B 1 152 ? -8.141 -11.68 -9.539 1 98.88 152 VAL B CA 1
ATOM 6416 C C . VAL B 1 152 ? -9.453 -11.484 -8.789 1 98.88 152 VAL B C 1
ATOM 6418 O O . VAL B 1 152 ? -9.805 -12.281 -7.914 1 98.88 152 VAL B O 1
ATOM 6421 N N . VAL B 1 153 ? -10.211 -10.484 -9.188 1 98.88 153 VAL B N 1
ATOM 6422 C CA . VAL B 1 153 ? -11.477 -10.156 -8.547 1 98.88 153 VAL B CA 1
ATOM 6423 C C . VAL B 1 153 ? -12.453 -11.32 -8.711 1 98.88 153 VAL B C 1
ATOM 6425 O O . VAL B 1 153 ? -13.102 -11.742 -7.754 1 98.88 153 VAL B O 1
ATOM 6428 N N . THR B 1 154 ? -12.531 -11.852 -9.922 1 98.88 154 THR B N 1
ATOM 6429 C CA . THR B 1 154 ? -13.477 -12.922 -10.227 1 98.88 154 THR B CA 1
ATOM 6430 C C . THR B 1 154 ? -13.141 -14.188 -9.445 1 98.88 154 THR B C 1
ATOM 6432 O O . THR B 1 154 ? -14.031 -14.852 -8.922 1 98.88 154 THR B O 1
ATOM 6435 N N . LEU B 1 155 ? -11.883 -14.484 -9.422 1 98.88 155 LEU B N 1
ATOM 6436 C CA . LEU B 1 155 ? -11.406 -15.664 -8.703 1 98.88 155 LEU B CA 1
ATOM 6437 C C . LEU B 1 155 ? -11.883 -15.641 -7.25 1 98.88 155 LEU B C 1
ATOM 6439 O O . LEU B 1 155 ? -12.516 -16.594 -6.789 1 98.88 155 LEU B O 1
ATOM 6443 N N . PHE B 1 156 ? -11.688 -14.586 -6.57 1 98.88 156 PHE B N 1
ATOM 6444 C CA . PHE B 1 156 ? -12 -14.5 -5.148 1 98.88 156 PHE B CA 1
ATOM 6445 C C . PHE B 1 156 ? -13.492 -14.289 -4.934 1 98.88 156 PHE B C 1
ATOM 6447 O O . PHE B 1 156 ? -14.062 -14.773 -3.953 1 98.88 156 PHE B O 1
ATOM 6454 N N . ALA B 1 157 ? -14.156 -13.547 -5.867 1 98.94 157 ALA B N 1
ATOM 6455 C CA . ALA B 1 157 ? -15.594 -13.352 -5.738 1 98.94 157 ALA B CA 1
ATOM 6456 C C . ALA B 1 157 ? -16.344 -14.688 -5.77 1 98.94 157 ALA B C 1
ATOM 6458 O O . ALA B 1 157 ? -17.25 -14.914 -4.969 1 98.94 157 ALA B O 1
ATOM 6459 N N . ALA B 1 158 ? -15.953 -15.539 -6.676 1 98.94 158 ALA B N 1
ATOM 6460 C CA . ALA B 1 158 ? -16.578 -16.859 -6.773 1 98.94 158 ALA B CA 1
ATOM 6461 C C . ALA B 1 158 ? -16.375 -17.656 -5.488 1 98.94 158 ALA B C 1
ATOM 6463 O O . ALA B 1 158 ? -17.328 -18.125 -4.879 1 98.94 158 ALA B O 1
ATOM 6464 N N . MET B 1 159 ? -15.156 -17.719 -5.02 1 98.88 159 MET B N 1
ATOM 6465 C CA . MET B 1 159 ? -14.836 -18.516 -3.834 1 98.88 159 MET B CA 1
ATOM 6466 C C . MET B 1 159 ? -15.523 -17.938 -2.6 1 98.88 159 MET B C 1
ATOM 6468 O O . MET B 1 159 ? -15.953 -18.688 -1.72 1 98.88 159 MET B O 1
ATOM 6472 N N . LYS B 1 160 ? -15.609 -16.641 -2.561 1 98.94 160 LYS B N 1
ATOM 6473 C CA . LYS B 1 160 ? -16.188 -15.953 -1.407 1 98.94 160 LYS B CA 1
ATOM 6474 C C . LYS B 1 160 ? -17.625 -16.422 -1.154 1 98.94 160 LYS B C 1
ATOM 6476 O O . LYS B 1 160 ? -18.016 -16.625 -0.006 1 98.94 160 LYS B O 1
ATOM 6481 N N . ILE B 1 161 ? -18.359 -16.641 -2.215 1 98.88 161 ILE B N 1
ATOM 6482 C CA . ILE B 1 161 ? -19.781 -16.953 -2.049 1 98.88 161 ILE B CA 1
ATOM 6483 C C . ILE B 1 161 ? -19.984 -18.469 -2.172 1 98.88 161 ILE B C 1
ATOM 6485 O O . ILE B 1 161 ? -21.109 -18.938 -2.354 1 98.88 161 ILE B O 1
ATOM 6489 N N . GLY B 1 162 ? -18.891 -19.25 -2.141 1 98.81 162 GLY B N 1
ATOM 6490 C CA . GLY B 1 162 ? -18.969 -20.703 -2.111 1 98.81 162 GLY B CA 1
ATOM 6491 C C . GLY B 1 162 ? -19.094 -21.312 -3.492 1 98.81 162 GLY B C 1
ATOM 6492 O O . GLY B 1 162 ? -19.25 -22.531 -3.621 1 98.81 162 GLY B O 1
ATOM 6493 N N . ALA B 1 163 ? -19.016 -20.484 -4.504 1 98.88 163 ALA B N 1
ATOM 6494 C CA . ALA B 1 163 ? -19 -21 -5.871 1 98.88 163 ALA B CA 1
ATOM 6495 C C . ALA B 1 163 ? -17.609 -21.547 -6.223 1 98.88 163 ALA B C 1
ATOM 6497 O O . ALA B 1 163 ? -16.672 -21.391 -5.449 1 98.88 163 ALA B O 1
ATOM 6498 N N . ILE B 1 164 ? -17.547 -22.25 -7.328 1 98.94 164 ILE B N 1
ATOM 6499 C CA . ILE B 1 164 ? -16.312 -22.859 -7.816 1 98.94 164 ILE B CA 1
ATOM 6500 C C . ILE B 1 164 ? -15.758 -22.031 -8.977 1 98.94 164 ILE B C 1
ATOM 6502 O O . ILE B 1 164 ? -16.453 -21.812 -9.977 1 98.94 164 ILE B O 1
ATOM 6506 N N . ALA B 1 165 ? -14.578 -21.516 -8.812 1 98.94 165 ALA B N 1
ATOM 6507 C CA . ALA B 1 165 ? -13.938 -20.766 -9.891 1 98.94 165 ALA B CA 1
ATOM 6508 C C . ALA B 1 165 ? -13.328 -21.719 -10.922 1 98.94 165 ALA B C 1
ATOM 6510 O O . ALA B 1 165 ? -12.656 -22.688 -10.57 1 98.94 165 ALA B O 1
ATOM 6511 N N . MET B 1 166 ? -13.516 -21.406 -12.156 1 98.81 166 MET B N 1
ATOM 6512 C CA . MET B 1 166 ? -12.969 -22.234 -13.234 1 98.81 166 MET B CA 1
ATOM 6513 C C . MET B 1 166 ? -12.242 -21.375 -14.258 1 98.81 166 MET B C 1
ATOM 6515 O O . MET B 1 166 ? -12.844 -20.906 -15.234 1 98.81 166 MET B O 1
ATOM 6519 N N . PRO B 1 167 ? -10.945 -21.234 -14.086 1 98.06 167 PRO B N 1
ATOM 6520 C CA . PRO B 1 167 ? -10.164 -20.5 -15.078 1 98.06 167 PRO B CA 1
ATOM 6521 C C . PRO B 1 167 ? -10.055 -21.234 -16.406 1 98.06 167 PRO B C 1
ATOM 6523 O O . PRO B 1 167 ? -9.914 -22.453 -16.438 1 98.06 167 PRO B O 1
ATOM 6526 N N . ILE B 1 168 ? -10.148 -20.484 -17.438 1 95.38 168 ILE B N 1
ATOM 6527 C CA . ILE B 1 168 ? -9.969 -20.969 -18.812 1 95.38 168 ILE B CA 1
ATOM 6528 C C . ILE B 1 168 ? -8.836 -20.188 -19.484 1 95.38 168 ILE B C 1
ATOM 6530 O O . ILE B 1 168 ? -8.812 -18.953 -19.438 1 95.38 168 ILE B O 1
ATOM 6534 N N . PHE B 1 169 ? -7.941 -20.906 -20.094 1 90.94 169 PHE B N 1
ATOM 6535 C CA . PHE B 1 169 ? -6.852 -20.281 -20.828 1 90.94 169 PHE B CA 1
ATOM 6536 C C . PHE B 1 169 ? -7.395 -19.297 -21.859 1 90.94 169 PHE B C 1
ATOM 6538 O O . PHE B 1 169 ? -8.258 -19.656 -22.672 1 90.94 169 PHE B O 1
ATOM 6545 N N . SER B 1 170 ? -6.871 -18.156 -21.859 1 90.5 170 SER B N 1
ATOM 6546 C CA . SER B 1 170 ? -7.426 -17.078 -22.672 1 90.5 170 SER B CA 1
ATOM 6547 C C . SER B 1 170 ? -7.137 -17.312 -24.156 1 90.5 170 SER B C 1
ATOM 6549 O O . SER B 1 170 ? -7.738 -16.672 -25.016 1 90.5 170 SER B O 1
ATOM 6551 N N . GLY B 1 171 ? -6.23 -18.266 -24.5 1 85.12 171 GLY B N 1
ATOM 6552 C CA . GLY B 1 171 ? -5.867 -18.516 -25.891 1 85.12 171 GLY B CA 1
ATOM 6553 C C . GLY B 1 171 ? -6.609 -19.688 -26.5 1 85.12 171 GLY B C 1
ATOM 6554 O O . GLY B 1 171 ? -6.395 -20.016 -27.672 1 85.12 171 GLY B O 1
ATOM 6555 N N . TYR B 1 172 ? -7.461 -20.281 -25.781 1 86.94 172 TYR B N 1
ATOM 6556 C CA . TYR B 1 172 ? -8.188 -21.438 -26.297 1 86.94 172 TYR B CA 1
ATOM 6557 C C . TYR B 1 172 ? -9.156 -21.031 -27.406 1 86.94 172 TYR B C 1
ATOM 6559 O O . TYR B 1 172 ? -9.672 -19.906 -27.406 1 86.94 172 TYR B O 1
ATOM 6567 N N . SER B 1 173 ? -9.391 -21.984 -28.281 1 86.19 173 SER B N 1
ATOM 6568 C CA . SER B 1 173 ? -10.422 -21.828 -29.312 1 86.19 173 SER B CA 1
ATOM 6569 C C . SER B 1 173 ? -11.812 -22.094 -28.734 1 86.19 173 SER B C 1
ATOM 6571 O O . SER B 1 173 ? -11.945 -22.656 -27.656 1 86.19 173 SER B O 1
ATOM 6573 N N . SER B 1 174 ? -12.781 -21.688 -29.516 1 92.12 174 SER B N 1
ATOM 6574 C CA . SER B 1 174 ? -14.172 -21.812 -29.094 1 92.12 174 SER B CA 1
ATOM 6575 C C . SER B 1 174 ? -14.508 -23.266 -28.766 1 92.12 174 SER B C 1
ATOM 6577 O O . SER B 1 174 ? -15.25 -23.531 -27.812 1 92.12 174 SER B O 1
ATOM 6579 N N . ALA B 1 175 ? -13.969 -24.203 -29.5 1 87.81 175 ALA B N 1
ATOM 6580 C CA . ALA B 1 175 ? -14.266 -25.609 -29.25 1 87.81 175 ALA B CA 1
ATOM 6581 C C . ALA B 1 175 ? -13.742 -26.062 -27.891 1 87.81 175 ALA B C 1
ATOM 6583 O O . ALA B 1 175 ? -14.43 -26.766 -27.156 1 87.81 175 ALA B O 1
ATOM 6584 N N . ALA B 1 176 ? -12.531 -25.672 -27.609 1 87.25 176 ALA B N 1
ATOM 6585 C CA . ALA B 1 176 ? -11.93 -26.016 -26.328 1 87.25 176 ALA B CA 1
ATOM 6586 C C . ALA B 1 176 ? -12.688 -25.359 -25.188 1 87.25 176 ALA B C 1
ATOM 6588 O O . ALA B 1 176 ? -12.883 -25.969 -24.125 1 87.25 176 ALA B O 1
ATOM 6589 N N . ILE B 1 177 ? -13.148 -24.109 -25.391 1 94.12 177 ILE B N 1
ATOM 6590 C CA . ILE B 1 177 ? -13.922 -23.391 -24.375 1 94.12 177 ILE B CA 1
ATOM 6591 C C . ILE B 1 177 ? -15.258 -24.094 -24.156 1 94.12 177 ILE B C 1
ATOM 6593 O O . ILE B 1 177 ? -15.641 -24.328 -23 1 94.12 177 ILE B O 1
ATOM 6597 N N . GLN B 1 178 ? -15.898 -24.469 -25.25 1 95 178 GLN B N 1
ATOM 6598 C CA . GLN B 1 178 ? -17.219 -25.094 -25.203 1 95 178 GLN B CA 1
ATOM 6599 C C . GLN B 1 178 ? -17.188 -26.406 -24.422 1 95 178 GLN B C 1
ATOM 6601 O O . GLN B 1 178 ? -18.062 -26.672 -23.594 1 95 178 GLN B O 1
ATOM 6606 N N . THR B 1 179 ? -16.219 -27.203 -24.703 1 91.56 179 THR B N 1
ATOM 6607 C CA . THR B 1 179 ? -16.094 -28.5 -24.047 1 91.56 179 THR B CA 1
ATOM 6608 C C . THR B 1 179 ? -16 -28.344 -22.531 1 91.56 179 THR B C 1
ATOM 6610 O O . THR B 1 179 ? -16.625 -29.094 -21.781 1 91.56 179 THR B O 1
ATOM 6613 N N . ARG B 1 180 ? -15.289 -27.375 -22.047 1 94.62 180 ARG B N 1
ATOM 6614 C CA . ARG B 1 180 ? -15.086 -27.141 -20.625 1 94.62 180 ARG B CA 1
ATOM 6615 C C . ARG B 1 180 ? -16.344 -26.547 -19.984 1 94.62 180 ARG B C 1
ATOM 6617 O O . ARG B 1 180 ? -16.734 -26.953 -18.891 1 94.62 180 ARG B O 1
ATOM 6624 N N . LEU B 1 181 ? -16.969 -25.609 -20.703 1 97.62 181 LEU B N 1
ATOM 6625 C CA . LEU B 1 181 ? -18.203 -25.016 -20.188 1 97.62 181 LEU B CA 1
ATOM 6626 C C . LEU B 1 181 ? -19.312 -26.062 -20.094 1 97.62 181 LEU B C 1
ATOM 6628 O O . LEU B 1 181 ? -20.047 -26.094 -19.109 1 97.62 181 LEU B O 1
ATOM 6632 N N . ALA B 1 182 ? -19.375 -26.875 -21.094 1 96.19 182 ALA B N 1
ATOM 6633 C CA . ALA B 1 182 ? -20.406 -27.906 -21.125 1 96.19 182 ALA B CA 1
ATOM 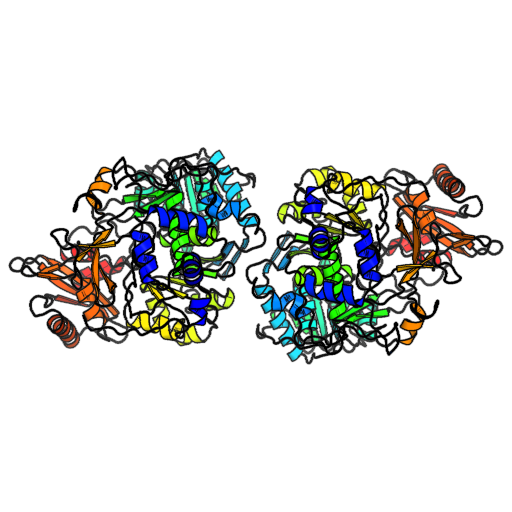6634 C C . ALA B 1 182 ? -20.172 -28.969 -20.047 1 96.19 182 ALA B C 1
ATOM 6636 O O . ALA B 1 182 ? -21.125 -29.391 -19.391 1 96.19 182 ALA B O 1
ATOM 6637 N N . ASP B 1 183 ? -18.984 -29.359 -19.938 1 94.81 183 ASP B N 1
ATOM 6638 C CA . ASP B 1 183 ? -18.672 -30.391 -18.953 1 94.81 183 ASP B CA 1
ATOM 6639 C C . ASP B 1 183 ? -18.922 -29.891 -17.531 1 94.81 183 ASP B C 1
ATOM 6641 O O . ASP B 1 183 ? -19.438 -30.625 -16.688 1 94.81 183 ASP B O 1
ATOM 6645 N N . SER B 1 184 ? -18.594 -28.656 -17.219 1 97.69 184 SER B N 1
ATOM 6646 C CA . SER B 1 184 ? -18.656 -28.109 -15.867 1 97.69 184 SER B CA 1
ATOM 6647 C C . SER B 1 184 ? -20.062 -27.625 -15.523 1 97.69 184 SER B C 1
ATOM 6649 O O . SER B 1 184 ? -20.375 -27.375 -14.359 1 97.69 184 SER B O 1
ATOM 6651 N N . ASP B 1 185 ? -20.859 -27.406 -16.562 1 97.94 185 ASP B N 1
ATOM 6652 C CA . ASP B 1 185 ? -22.156 -26.766 -16.391 1 97.94 185 ASP B CA 1
ATOM 6653 C C . ASP B 1 185 ? -22.016 -25.375 -15.773 1 97.94 185 ASP B C 1
ATOM 6655 O O . ASP B 1 185 ? -22.781 -25.016 -14.875 1 97.94 185 ASP B O 1
ATOM 6659 N N . ALA B 1 186 ? -21.031 -24.641 -16.219 1 98.69 186 ALA B N 1
ATOM 6660 C CA . ALA B 1 186 ? -20.828 -23.297 -15.719 1 98.69 186 ALA B CA 1
ATOM 6661 C C . ALA B 1 186 ? -22.078 -22.438 -15.891 1 98.69 186 ALA B C 1
ATOM 6663 O O . ALA B 1 186 ? -22.75 -22.516 -16.922 1 98.69 186 ALA B O 1
ATOM 6664 N N . LYS B 1 187 ? -22.297 -21.641 -14.891 1 98.62 187 LYS B N 1
ATOM 6665 C CA . LYS B 1 187 ? -23.484 -20.812 -14.875 1 98.62 187 LYS B CA 1
ATOM 6666 C C . LYS B 1 187 ? -23.188 -19.406 -15.391 1 98.62 187 LYS B C 1
ATOM 6668 O O . LYS B 1 187 ? -24.031 -18.797 -16.047 1 98.62 187 LYS B O 1
ATOM 6673 N N . VAL B 1 188 ? -22.125 -18.844 -15.031 1 98.81 188 VAL B N 1
ATOM 6674 C CA . VAL B 1 188 ? -21.688 -17.516 -15.398 1 98.81 188 VAL B CA 1
ATOM 6675 C C . VAL B 1 188 ? -20.281 -17.562 -15.961 1 98.81 188 VAL B C 1
ATOM 6677 O O . VAL B 1 188 ? -19.469 -18.391 -15.539 1 98.81 188 VAL B O 1
ATOM 6680 N N . VAL B 1 189 ? -20.016 -16.766 -16.984 1 98.88 189 VAL B N 1
ATOM 6681 C CA . VAL B 1 189 ? -18.656 -16.594 -17.5 1 98.88 189 VAL B CA 1
ATOM 6682 C C . VAL B 1 189 ? -18.281 -15.109 -17.469 1 98.88 189 VAL B C 1
ATOM 6684 O O . VAL B 1 189 ? -19.078 -14.242 -17.812 1 98.88 189 VAL B O 1
ATOM 6687 N N . VAL B 1 190 ? -17.125 -14.789 -16.922 1 98.88 190 VAL B N 1
ATOM 6688 C CA . VAL B 1 190 ? -16.531 -13.453 -17.031 1 98.88 190 VAL B CA 1
ATOM 6689 C C . VAL B 1 190 ? -15.484 -13.43 -18.125 1 98.88 190 VAL B C 1
ATOM 6691 O O . VAL B 1 190 ? -14.594 -14.281 -18.156 1 98.88 190 VAL B O 1
ATOM 6694 N N . THR B 1 191 ? -15.57 -12.516 -19.031 1 98.81 191 THR B N 1
ATOM 6695 C CA . THR B 1 191 ? -14.664 -12.391 -20.156 1 98.81 191 THR B CA 1
ATOM 6696 C C . THR B 1 191 ? -14.391 -10.922 -20.484 1 98.81 191 THR B C 1
ATOM 6698 O O . THR B 1 191 ? -14.633 -10.047 -19.641 1 98.81 191 THR B O 1
ATOM 6701 N N . ALA B 1 192 ? -13.672 -10.641 -21.531 1 98.75 192 ALA B N 1
ATOM 6702 C CA . ALA B 1 192 ? -13.406 -9.289 -22 1 98.75 192 ALA B CA 1
ATOM 6703 C C . ALA B 1 192 ? -13.703 -9.172 -23.5 1 98.75 192 ALA B C 1
ATOM 6705 O O . ALA B 1 192 ? -13.852 -10.18 -24.188 1 98.75 192 ALA B O 1
ATOM 6706 N N . ASP B 1 193 ? -13.828 -7.934 -23.891 1 98.5 193 ASP B N 1
ATOM 6707 C CA . ASP B 1 193 ? -13.977 -7.73 -25.328 1 98.5 193 ASP B CA 1
ATOM 6708 C C . ASP B 1 193 ? -12.758 -8.25 -26.094 1 98.5 193 ASP B C 1
ATOM 6710 O O . ASP B 1 193 ? -12.891 -9.016 -27.047 1 98.5 193 ASP B O 1
ATOM 6714 N N . ALA B 1 194 ? -11.609 -7.895 -25.609 1 98.12 194 ALA B N 1
ATOM 6715 C CA . ALA B 1 194 ? -10.336 -8.32 -26.203 1 98.12 194 ALA B CA 1
ATOM 6716 C C . ALA B 1 194 ? -9.195 -8.188 -25.203 1 98.12 194 ALA B C 1
ATOM 6718 O O . ALA B 1 194 ? -9.406 -7.742 -24.062 1 98.12 194 ALA B O 1
ATOM 6719 N N . SER B 1 195 ? -8.039 -8.695 -25.516 1 97.38 195 SER B N 1
ATOM 6720 C CA . SER B 1 195 ? -6.777 -8.461 -24.812 1 97.38 195 SER B CA 1
ATOM 6721 C C . SER B 1 195 ? -5.668 -8.078 -25.781 1 97.38 195 SER B C 1
ATOM 6723 O O . SER B 1 195 ? -5.738 -8.398 -26.984 1 97.38 195 SER B O 1
ATOM 6725 N N . TYR B 1 196 ? -4.707 -7.363 -25.297 1 97.38 196 TYR B N 1
ATOM 6726 C CA . TYR B 1 196 ? -3.594 -6.996 -26.156 1 97.38 196 TYR B CA 1
ATOM 6727 C C . TYR B 1 196 ? -2.494 -8.047 -26.125 1 97.38 196 TYR B C 1
ATOM 6729 O O . TYR B 1 196 ? -2.178 -8.578 -25.047 1 97.38 196 TYR B O 1
ATOM 6737 N N . ARG B 1 197 ? -1.976 -8.414 -27.234 1 94.38 197 ARG B N 1
ATOM 6738 C CA . ARG B 1 197 ? -0.8 -9.266 -27.391 1 94.38 197 ARG B CA 1
ATOM 6739 C C . ARG B 1 197 ? 0.015 -8.867 -28.609 1 94.38 197 ARG B C 1
ATOM 6741 O O . ARG B 1 197 ? -0.5 -8.867 -29.734 1 94.38 197 ARG B O 1
ATOM 6748 N N . ARG B 1 198 ? 1.237 -8.469 -28.359 1 94.19 198 ARG B N 1
ATOM 6749 C CA . ARG B 1 198 ? 2.188 -8.055 -29.391 1 94.19 198 ARG B CA 1
ATOM 6750 C C . ARG B 1 198 ? 1.598 -6.953 -30.266 1 94.19 198 ARG B C 1
ATOM 6752 O O . ARG B 1 198 ? 1.632 -7.047 -31.5 1 94.19 198 ARG B O 1
ATOM 6759 N N . GLY B 1 199 ? 0.964 -6.074 -29.609 1 94.69 199 GLY B N 1
ATOM 6760 C CA . GLY B 1 199 ? 0.502 -4.852 -30.25 1 94.69 199 GLY B CA 1
ATOM 6761 C C . GLY B 1 199 ? -0.864 -4.996 -30.891 1 94.69 199 GLY B C 1
ATOM 6762 O O . GLY B 1 199 ? -1.4 -4.031 -31.438 1 94.69 199 GLY B O 1
ATOM 6763 N N . ARG B 1 200 ? -1.487 -6.117 -30.797 1 94.19 200 ARG B N 1
ATOM 6764 C CA . ARG B 1 200 ? -2.777 -6.352 -31.438 1 94.19 200 ARG B CA 1
ATOM 6765 C C . ARG B 1 200 ? -3.842 -6.715 -30.422 1 94.19 200 ARG B C 1
ATOM 6767 O O . ARG B 1 200 ? -3.545 -7.355 -29.406 1 94.19 200 ARG B O 1
ATOM 6774 N N . ALA B 1 201 ? -5.051 -6.316 -30.672 1 96.19 201 ALA B N 1
ATOM 6775 C CA . ALA B 1 201 ? -6.188 -6.738 -29.859 1 96.19 201 ALA B CA 1
ATOM 6776 C C . ALA B 1 201 ? -6.656 -8.133 -30.25 1 96.19 201 ALA B C 1
ATOM 6778 O O . ALA B 1 201 ? -7.07 -8.359 -31.391 1 96.19 201 ALA B O 1
ATOM 6779 N N . VAL B 1 202 ? -6.547 -9.094 -29.406 1 94.75 202 VAL B N 1
ATOM 6780 C CA . VAL B 1 202 ? -7.016 -10.461 -29.609 1 94.75 202 VAL B CA 1
ATOM 6781 C C . VAL B 1 202 ? -8.438 -10.609 -29.062 1 94.75 202 VAL B C 1
ATOM 6783 O O . VAL B 1 202 ? -8.664 -10.43 -27.875 1 94.75 202 VAL B O 1
ATOM 6786 N N . PRO B 1 203 ? -9.391 -10.914 -29.922 1 96.5 203 PRO B N 1
ATOM 6787 C CA . PRO B 1 203 ? -10.781 -10.969 -29.469 1 96.5 203 PRO B CA 1
ATOM 6788 C C . PRO B 1 203 ? -11.047 -12.102 -28.484 1 96.5 203 PRO B C 1
ATOM 6790 O O . PRO B 1 203 ? -10.602 -13.234 -28.719 1 96.5 203 PRO B O 1
ATOM 6793 N N . LEU B 1 204 ? -11.781 -11.852 -27.391 1 97.75 204 LEU B N 1
ATOM 6794 C CA . LEU B 1 204 ? -12.172 -12.852 -26.406 1 97.75 204 LEU B CA 1
ATOM 6795 C C . LEU B 1 204 ? -13.68 -13.094 -26.453 1 97.75 204 LEU B C 1
ATOM 6797 O O . LEU B 1 204 ? -14.125 -14.234 -26.609 1 97.75 204 LEU B O 1
ATOM 6801 N N . LYS B 1 205 ? -14.477 -12.062 -26.375 1 98.62 205 LYS B N 1
ATOM 6802 C CA . LYS B 1 205 ? -15.938 -12.18 -26.344 1 98.62 205 LYS B CA 1
ATOM 6803 C C . LYS B 1 205 ? -16.469 -12.852 -27.594 1 98.62 205 LYS B C 1
ATOM 6805 O O . LYS B 1 205 ? -17.344 -13.719 -27.531 1 98.62 205 LYS B O 1
ATOM 6810 N N . PRO B 1 206 ? -16 -12.492 -28.797 1 97.25 206 PRO B N 1
ATOM 6811 C CA . PRO B 1 206 ? -16.469 -13.195 -30 1 97.25 206 PRO B CA 1
ATOM 6812 C C . PRO B 1 206 ? -16.156 -14.688 -29.953 1 97.25 206 PRO B C 1
ATOM 6814 O O . PRO B 1 206 ? -16.984 -15.5 -30.391 1 97.25 206 PRO B O 1
ATOM 6817 N N . GLU B 1 207 ? -14.984 -15.016 -29.5 1 95 207 GLU B N 1
ATOM 6818 C CA . GLU B 1 207 ? -14.625 -16.422 -29.375 1 95 207 GLU B CA 1
ATOM 6819 C C . GLU B 1 207 ? -15.523 -17.141 -28.375 1 95 207 GLU B C 1
ATOM 6821 O O . GLU B 1 207 ? -15.93 -18.281 -28.609 1 95 207 GLU B O 1
ATOM 6826 N N . LEU B 1 208 ? -15.82 -16.531 -27.281 1 98.31 208 LEU B N 1
ATOM 6827 C CA . LEU B 1 208 ? -16.703 -17.109 -26.266 1 98.31 208 LEU B CA 1
ATOM 6828 C C . LEU B 1 208 ? -18.109 -17.312 -26.828 1 98.31 208 LEU B C 1
ATOM 6830 O O . LEU B 1 208 ? -18.75 -18.328 -26.547 1 98.31 208 LEU B O 1
ATOM 6834 N N . ASP B 1 209 ? -18.594 -16.344 -27.609 1 98.06 209 ASP B N 1
ATOM 6835 C CA . ASP B 1 209 ? -19.938 -16.438 -28.156 1 98.06 209 ASP B CA 1
ATOM 6836 C C . ASP B 1 209 ? -20.125 -17.719 -28.969 1 98.06 209 ASP B C 1
ATOM 6838 O O . ASP B 1 209 ? -21.172 -18.359 -28.891 1 98.06 209 ASP B O 1
ATOM 6842 N N . LYS B 1 210 ? -19.109 -18.047 -29.672 1 96.44 210 LYS B N 1
ATOM 6843 C CA . LYS B 1 210 ? -19.141 -19.266 -30.469 1 96.44 210 LYS B CA 1
ATOM 6844 C C . LYS B 1 210 ? -19.219 -20.5 -29.578 1 96.44 210 LYS B C 1
ATOM 6846 O O . LYS B 1 210 ? -19.766 -21.531 -29.969 1 96.44 210 LYS B O 1
ATOM 6851 N N . ALA B 1 211 ? -18.672 -20.359 -28.422 1 97 211 ALA B N 1
ATOM 6852 C CA . ALA B 1 211 ? -18.516 -21.5 -27.516 1 97 211 ALA B CA 1
ATOM 6853 C C . ALA B 1 211 ? -19.75 -21.703 -26.656 1 97 211 ALA B C 1
ATOM 6855 O O . ALA B 1 211 ? -19.922 -22.75 -26.047 1 97 211 ALA B O 1
ATOM 6856 N N . LEU B 1 212 ? -20.672 -20.75 -26.594 1 97.88 212 LEU B N 1
ATOM 6857 C CA . LEU B 1 212 ? -21.75 -20.75 -25.625 1 97.88 212 LEU B CA 1
ATOM 6858 C C . LEU B 1 212 ? -22.875 -21.672 -26.062 1 97.88 212 LEU B C 1
ATOM 6860 O O . LEU B 1 212 ? -23.734 -22.047 -25.266 1 97.88 212 LEU B O 1
ATOM 6864 N N . GLU B 1 213 ? -22.922 -21.984 -27.344 1 92.19 213 GLU B N 1
ATOM 6865 C CA . GLU B 1 213 ? -23.969 -22.875 -27.828 1 92.19 213 GLU B CA 1
ATOM 6866 C C . GLU B 1 213 ? -23.906 -24.234 -27.141 1 92.19 213 GLU B C 1
ATOM 6868 O O . GLU B 1 213 ? -22.828 -24.828 -27.047 1 92.19 213 GLU B O 1
ATOM 6873 N N . GLY B 1 214 ? -24.969 -24.703 -26.703 1 92.62 214 GLY B N 1
ATOM 6874 C CA . GLY B 1 214 ? -25.047 -26.016 -26.078 1 92.62 214 GLY B CA 1
ATOM 6875 C C . GLY B 1 214 ? -24.562 -26.016 -24.641 1 92.62 214 GLY B C 1
ATOM 6876 O O . GLY B 1 214 ? -24.328 -27.078 -24.047 1 92.62 214 GLY B O 1
ATOM 6877 N N . THR B 1 215 ? -24.297 -24.891 -24.094 1 97.06 215 THR B N 1
ATOM 6878 C CA . THR B 1 215 ? -23.859 -24.781 -22.703 1 97.06 215 THR B CA 1
ATOM 6879 C C . THR B 1 215 ? -24.984 -24.266 -21.812 1 97.06 215 THR B C 1
ATOM 6881 O O . THR B 1 215 ? -26.047 -23.859 -22.312 1 97.06 215 THR B O 1
ATOM 6884 N N . LYS B 1 216 ? -24.797 -24.266 -20.578 1 96.38 216 LYS B N 1
ATOM 6885 C CA . LYS B 1 216 ? -25.828 -23.859 -19.625 1 96.38 216 LYS B CA 1
ATOM 6886 C C . LYS B 1 216 ? -25.531 -22.453 -19.078 1 96.38 216 LYS B C 1
ATOM 6888 O O . LYS B 1 216 ? -26.109 -22.047 -18.062 1 96.38 216 LYS B O 1
ATOM 6893 N N . VAL B 1 217 ? -24.703 -21.75 -19.703 1 98.38 217 VAL B N 1
ATOM 6894 C CA . VAL B 1 217 ? -24.328 -20.422 -19.219 1 98.38 217 VAL B CA 1
ATOM 6895 C C . VAL B 1 217 ? -25.531 -19.484 -19.281 1 98.38 217 VAL B C 1
ATOM 6897 O O . VAL B 1 217 ? -26.156 -19.359 -20.328 1 98.38 217 VAL B O 1
ATOM 6900 N N . GLU B 1 218 ? -25.75 -18.859 -18.188 1 97.81 218 GLU B N 1
ATOM 6901 C CA . GLU B 1 218 ? -26.922 -18 -18.094 1 97.81 218 GLU B CA 1
ATOM 6902 C C . GLU B 1 218 ? -26.531 -16.531 -18.188 1 97.81 218 GLU B C 1
ATOM 6904 O O . GLU B 1 218 ? -27.312 -15.695 -18.656 1 97.81 218 GLU B O 1
ATOM 6909 N N . LYS B 1 219 ? -25.406 -16.141 -17.75 1 98.44 219 LYS B N 1
ATOM 6910 C CA . LYS B 1 219 ? -24.938 -14.758 -17.734 1 98.44 219 LYS B CA 1
ATOM 6911 C C . LYS B 1 219 ? -23.484 -14.648 -18.172 1 98.44 219 LYS B C 1
ATOM 6913 O O . LYS B 1 219 ? -22.688 -15.555 -17.906 1 98.44 219 LYS B O 1
ATOM 6918 N N . VAL B 1 220 ? -23.156 -13.586 -18.859 1 98.81 220 VAL B N 1
ATOM 6919 C CA . VAL B 1 220 ? -21.797 -13.266 -19.266 1 98.81 220 VAL B CA 1
ATOM 6920 C C . VAL B 1 220 ? -21.453 -11.836 -18.844 1 98.81 220 VAL B C 1
ATOM 6922 O O . VAL B 1 220 ? -22.172 -10.898 -19.188 1 98.81 220 VAL B O 1
ATOM 6925 N N . VAL B 1 221 ? -20.438 -11.664 -18.047 1 98.88 221 VAL B N 1
ATOM 6926 C CA . VAL B 1 221 ? -19.922 -10.352 -17.688 1 98.88 221 VAL B CA 1
ATOM 6927 C C . VAL B 1 221 ? -18.734 -9.992 -18.578 1 98.88 221 VAL B C 1
ATOM 6929 O O . VAL B 1 221 ? -17.766 -10.75 -18.672 1 98.88 221 VAL B O 1
ATOM 6932 N N . VAL B 1 222 ? -18.734 -8.844 -19.25 1 98.88 222 VAL B N 1
ATOM 6933 C CA . VAL B 1 222 ? -17.75 -8.5 -20.266 1 98.88 222 VAL B CA 1
ATOM 6934 C C . VAL B 1 222 ? -16.953 -7.27 -19.828 1 98.88 222 VAL B C 1
ATOM 6936 O O . VAL B 1 222 ? -17.531 -6.188 -19.656 1 98.88 222 VAL B O 1
ATOM 6939 N N . VAL B 1 223 ? -15.672 -7.414 -19.625 1 98.62 223 VAL B N 1
ATOM 6940 C CA . VAL B 1 223 ? -14.766 -6.301 -19.359 1 98.62 223 VAL B CA 1
ATOM 6941 C C . VAL B 1 223 ? -14.484 -5.543 -20.656 1 98.62 223 VAL B C 1
ATOM 6943 O O . VAL B 1 223 ? -14.141 -6.148 -21.672 1 98.62 223 VAL B O 1
ATOM 6946 N N . ASN B 1 224 ? -14.625 -4.254 -20.656 1 98.31 224 ASN B N 1
ATOM 6947 C CA . ASN B 1 224 ? -14.219 -3.424 -21.781 1 98.31 224 ASN B CA 1
ATOM 6948 C C . ASN B 1 224 ? -12.758 -3.018 -21.688 1 98.31 224 ASN B C 1
ATOM 6950 O O . ASN B 1 224 ? -12.43 -1.992 -21.094 1 98.31 224 ASN B O 1
ATOM 6954 N N . ARG B 1 225 ? -11.898 -3.746 -22.312 1 97.94 225 ARG B N 1
ATOM 6955 C CA . ARG B 1 225 ? -10.461 -3.547 -22.219 1 97.94 225 ARG B CA 1
ATOM 6956 C C . ARG B 1 225 ? -9.938 -2.736 -23.391 1 97.94 225 ARG B C 1
ATOM 6958 O O . ARG B 1 225 ? -9.125 -1.828 -23.219 1 97.94 225 ARG B O 1
ATOM 6965 N N . ALA B 1 226 ? -10.422 -2.996 -24.547 1 97.31 226 ALA B N 1
ATOM 6966 C CA . ALA B 1 226 ? -9.828 -2.439 -25.75 1 97.31 226 ALA B CA 1
ATOM 6967 C C . ALA B 1 226 ? -10.844 -1.608 -26.531 1 97.31 226 ALA B C 1
ATOM 6969 O O . ALA B 1 226 ? -10.562 -1.155 -27.641 1 97.31 226 ALA B O 1
ATOM 6970 N N . ASP B 1 227 ? -12.047 -1.485 -26 1 96.81 227 ASP B N 1
ATOM 6971 C CA . ASP B 1 227 ? -13.117 -0.724 -26.625 1 96.81 227 ASP B CA 1
ATOM 6972 C C . ASP B 1 227 ? -13.43 -1.266 -28.031 1 96.81 227 ASP B C 1
ATOM 6974 O O . ASP B 1 227 ? -13.586 -0.497 -28.969 1 96.81 227 ASP B O 1
ATOM 6978 N N . THR B 1 228 ? -13.375 -2.549 -28.141 1 97.12 228 THR B N 1
ATOM 6979 C CA . THR B 1 228 ? -13.742 -3.18 -29.406 1 97.12 228 THR B CA 1
ATOM 6980 C C . THR B 1 228 ? -15.25 -3.426 -29.453 1 97.12 228 THR B C 1
ATOM 6982 O O . THR B 1 228 ? -15.906 -3.516 -28.422 1 97.12 228 THR B O 1
ATOM 6985 N N . GLU B 1 229 ? -15.719 -3.475 -30.641 1 95.44 229 GLU B N 1
ATOM 6986 C CA . GLU B 1 229 ? -17.141 -3.756 -30.812 1 95.44 229 GLU B CA 1
ATOM 6987 C C . GLU B 1 229 ? -17.438 -5.242 -30.625 1 95.44 229 GLU B C 1
ATOM 6989 O O . GLU B 1 229 ? -16.859 -6.09 -31.312 1 95.44 229 GLU B O 1
ATOM 6994 N N . VAL B 1 230 ? -18.234 -5.547 -29.672 1 97.44 230 VAL B N 1
ATOM 6995 C CA . VAL B 1 230 ? -18.641 -6.926 -29.422 1 97.44 230 VAL B CA 1
ATOM 6996 C C . VAL B 1 230 ? -20.156 -7.023 -29.375 1 97.44 230 VAL B C 1
ATOM 6998 O O . VAL B 1 230 ? -20.844 -6.039 -29.078 1 97.44 230 VAL B O 1
ATOM 7001 N N . GLU B 1 231 ? -20.734 -8.195 -29.766 1 97.19 231 GLU B N 1
ATOM 7002 C CA . GLU B 1 231 ? -22.172 -8.445 -29.672 1 97.19 231 GLU B CA 1
ATOM 7003 C C . GLU B 1 231 ? -22.594 -8.688 -28.234 1 97.19 231 GLU B C 1
ATOM 7005 O O . GLU B 1 231 ? -22.047 -9.547 -27.547 1 97.19 231 GLU B O 1
ATOM 7010 N N . MET B 1 232 ? -23.5 -7.891 -27.75 1 97.94 232 MET B N 1
ATOM 7011 C CA . MET B 1 232 ? -24.031 -8.031 -26.406 1 97.94 232 MET B CA 1
ATOM 7012 C C . MET B 1 232 ? -25.484 -8.523 -26.453 1 97.94 232 MET B C 1
ATOM 7014 O O . MET B 1 232 ? -26.328 -7.891 -27.078 1 97.94 232 MET B O 1
ATOM 7018 N N . LYS B 1 233 ? -25.719 -9.57 -25.812 1 96.81 233 LYS B N 1
ATOM 7019 C CA . LYS B 1 233 ? -27.078 -10.07 -25.719 1 96.81 233 LYS B CA 1
ATOM 7020 C C . LYS B 1 233 ? -27.766 -9.578 -24.453 1 96.81 233 LYS B C 1
ATOM 7022 O O . LYS B 1 233 ? -27.312 -9.883 -23.344 1 96.81 233 LYS B O 1
ATOM 7027 N N . GLU B 1 234 ? -28.828 -8.789 -24.484 1 92.69 234 GLU B N 1
ATOM 7028 C CA . GLU B 1 234 ? -29.469 -8.055 -23.406 1 92.69 234 GLU B CA 1
ATOM 7029 C C . GLU B 1 234 ? -29.797 -8.977 -22.234 1 92.69 234 GLU B C 1
ATOM 7031 O O . GLU B 1 234 ? -29.609 -8.609 -21.078 1 92.69 234 GLU B O 1
ATOM 7036 N N . ASP B 1 235 ? -30.328 -10.195 -22.375 1 92.56 235 ASP B N 1
ATOM 7037 C CA . ASP B 1 235 ? -30.766 -11.047 -21.281 1 92.56 235 ASP B CA 1
ATOM 7038 C C . ASP B 1 235 ? -29.625 -11.922 -20.766 1 92.56 235 ASP B C 1
ATOM 7040 O O . ASP B 1 235 ? -29.766 -12.594 -19.734 1 92.56 235 ASP B O 1
ATOM 7044 N N . ARG B 1 236 ? -28.453 -11.727 -21.297 1 97.06 236 ARG B N 1
ATOM 7045 C CA . ARG B 1 236 ? -27.359 -12.625 -20.922 1 97.06 236 ARG B CA 1
ATOM 7046 C C . ARG B 1 236 ? -26.094 -11.836 -20.578 1 97.06 236 ARG B C 1
ATOM 7048 O O . ARG B 1 236 ? -25.422 -12.141 -19.594 1 97.06 236 ARG B O 1
ATOM 7055 N N . ASP B 1 237 ? -25.797 -10.836 -21.422 1 98.31 237 ASP B N 1
ATOM 7056 C CA . ASP B 1 237 ? -24.516 -10.156 -21.344 1 98.31 237 ASP B CA 1
ATOM 7057 C C . ASP B 1 237 ? -24.641 -8.836 -20.578 1 98.31 237 ASP B C 1
ATOM 7059 O O . ASP B 1 237 ? -25.594 -8.086 -20.781 1 98.31 237 ASP B O 1
ATOM 7063 N N . VAL B 1 238 ? -23.719 -8.555 -19.688 1 98.12 238 VAL B N 1
ATOM 7064 C CA . VAL B 1 238 ? -23.641 -7.281 -18.969 1 98.12 238 VAL B CA 1
ATOM 7065 C C . VAL B 1 238 ? -22.188 -6.801 -18.953 1 98.12 238 VAL B C 1
ATOM 7067 O O . VAL B 1 238 ? -21.266 -7.605 -18.828 1 98.12 238 VAL B O 1
ATOM 7070 N N . TYR B 1 239 ? -22 -5.535 -19.109 1 98.25 239 TYR B N 1
ATOM 7071 C CA . TYR B 1 239 ? -20.656 -5 -19 1 98.25 239 TYR B CA 1
ATOM 7072 C C . TYR B 1 239 ? -20.188 -4.965 -17.547 1 98.25 239 TYR B C 1
ATOM 7074 O O . TYR B 1 239 ? -20.984 -4.656 -16.641 1 98.25 239 TYR B O 1
ATOM 7082 N N . TRP B 1 240 ? -18.938 -5.215 -17.328 1 98.31 240 TRP B N 1
ATOM 7083 C CA . TRP B 1 240 ? -18.297 -5.211 -16.016 1 98.31 240 TRP B CA 1
ATOM 7084 C C . TRP B 1 240 ? -18.594 -3.91 -15.281 1 98.31 240 TRP B C 1
ATOM 7086 O O . TRP B 1 240 ? -18.906 -3.922 -14.086 1 98.31 240 TRP B O 1
ATOM 7096 N N . ASP B 1 241 ? -18.469 -2.764 -15.945 1 95.81 241 ASP B N 1
ATOM 7097 C CA . ASP B 1 241 ? -18.578 -1.441 -15.336 1 95.81 241 ASP B CA 1
ATOM 7098 C C . ASP B 1 241 ? -20.031 -1.146 -14.945 1 95.81 241 ASP B C 1
ATOM 7100 O O . ASP B 1 241 ? -20.297 -0.203 -14.188 1 95.81 241 ASP B O 1
ATOM 7104 N N . GLU B 1 242 ? -20.969 -1.954 -15.367 1 94.62 242 GLU B N 1
ATOM 7105 C CA . GLU B 1 242 ? -22.375 -1.769 -15.047 1 94.62 242 GLU B CA 1
ATOM 7106 C C . GLU B 1 242 ? -22.75 -2.518 -13.773 1 94.62 242 GLU B C 1
ATOM 7108 O O . GLU B 1 242 ? -23.844 -2.334 -13.234 1 94.62 242 GLU B O 1
ATOM 7113 N N . VAL B 1 243 ? -21.812 -3.334 -13.305 1 93.25 243 VAL B N 1
ATOM 7114 C CA . VAL B 1 243 ? -22.016 -4.039 -12.047 1 93.25 243 VAL B CA 1
ATOM 7115 C C . VAL B 1 243 ? -21.859 -3.068 -10.875 1 93.25 243 VAL B C 1
ATOM 7117 O O . VAL B 1 243 ? -20.734 -2.664 -10.547 1 93.25 243 VAL B O 1
ATOM 7120 N N . LYS B 1 244 ? -22.922 -2.57 -10.227 1 89.19 244 LYS B N 1
ATOM 7121 C CA . LYS B 1 244 ? -22.891 -1.547 -9.188 1 89.19 244 LYS B CA 1
ATOM 7122 C C . LYS B 1 244 ? -23.516 -2.064 -7.891 1 89.19 244 LYS B C 1
ATOM 7124 O O . LYS B 1 244 ? -24.297 -1.363 -7.25 1 89.19 244 LYS B O 1
ATOM 7129 N N . GLU B 1 245 ? -23.109 -3.227 -7.512 1 93.31 245 GLU B N 1
ATOM 7130 C CA . GLU B 1 245 ? -23.625 -3.814 -6.281 1 93.31 245 GLU B CA 1
ATOM 7131 C C . GLU B 1 245 ? -22.875 -3.281 -5.059 1 93.31 245 GLU B C 1
ATOM 7133 O O . GLU B 1 245 ? -21.938 -2.496 -5.195 1 93.31 245 GLU B O 1
ATOM 7138 N N . SER B 1 246 ? -23.391 -3.641 -3.922 1 94.38 246 SER B N 1
ATOM 7139 C CA . SER B 1 246 ? -22.797 -3.234 -2.654 1 94.38 246 SER B CA 1
ATOM 7140 C C . SER B 1 246 ? -21.359 -3.738 -2.535 1 94.38 246 SER B C 1
ATOM 7142 O O . SER B 1 246 ? -21.031 -4.836 -3 1 94.38 246 SER B O 1
ATOM 7144 N N . SER B 1 247 ? -20.531 -2.93 -1.933 1 94.81 247 SER B N 1
ATOM 7145 C CA . SER B 1 247 ? -19.156 -3.322 -1.676 1 94.81 247 SER B CA 1
ATOM 7146 C C . SER B 1 247 ? -19.031 -4.117 -0.38 1 94.81 247 SER B C 1
ATOM 7148 O O . SER B 1 247 ? -17.938 -4.312 0.138 1 94.81 247 SER B O 1
ATOM 7150 N N . ARG B 1 248 ? -20.109 -4.535 0.218 1 94.56 248 ARG B N 1
ATOM 7151 C CA . ARG B 1 248 ? -20.156 -5.395 1.396 1 94.56 248 ARG B CA 1
ATOM 7152 C C . ARG B 1 248 ? -20.797 -6.742 1.059 1 94.56 248 ARG B C 1
ATOM 7154 O O . ARG B 1 248 ? -21.859 -6.797 0.438 1 94.56 248 ARG B O 1
ATOM 7161 N N . CYS B 1 249 ? -20.078 -7.742 1.332 1 97.69 249 CYS B N 1
ATOM 7162 C CA . CYS B 1 249 ? -20.578 -9.086 1.062 1 97.69 249 CYS B CA 1
ATOM 7163 C C . CYS B 1 249 ? -20.047 -10.078 2.094 1 97.69 249 CYS B C 1
ATOM 7165 O O . CYS B 1 249 ? -18.844 -10.18 2.303 1 97.69 249 CYS B O 1
ATOM 7167 N N . GLU B 1 250 ? -20.906 -10.781 2.758 1 97.75 250 GLU B N 1
ATOM 7168 C CA . GLU B 1 250 ? -20.5 -11.789 3.729 1 97.75 250 GLU B CA 1
ATOM 7169 C C . GLU B 1 250 ? -19.891 -13.008 3.037 1 97.75 250 GLU B C 1
ATOM 7171 O O . GLU B 1 250 ? -20.391 -13.445 1.998 1 97.75 250 GLU B O 1
ATOM 7176 N N . THR B 1 251 ? -18.828 -13.523 3.617 1 98.69 251 THR B N 1
ATOM 7177 C CA . THR B 1 251 ? -18.172 -14.703 3.068 1 98.69 251 THR B CA 1
ATOM 7178 C C . THR B 1 251 ? -18.828 -15.977 3.584 1 98.69 251 THR B C 1
ATOM 7180 O O . THR B 1 251 ? -19.078 -16.109 4.785 1 98.69 251 THR B O 1
ATOM 7183 N N . VAL B 1 252 ? -19.094 -16.922 2.744 1 98.69 252 VAL B N 1
ATOM 7184 C CA . VAL B 1 252 ? -19.797 -18.156 3.08 1 98.69 252 VAL B CA 1
ATOM 7185 C C . VAL B 1 252 ? -18.812 -19.125 3.742 1 98.69 252 VAL B C 1
ATOM 7187 O O . VAL B 1 252 ? -17.688 -19.312 3.266 1 98.69 252 VAL B O 1
ATOM 7190 N N . GLU B 1 253 ? -19.203 -19.734 4.859 1 98.62 253 GLU B N 1
ATOM 7191 C CA . GLU B 1 253 ? -18.422 -20.781 5.496 1 98.62 253 GLU B CA 1
ATOM 7192 C C . GLU B 1 253 ? -18.453 -22.078 4.684 1 98.62 253 GLU B C 1
ATOM 7194 O O . GLU B 1 253 ? -19.531 -22.562 4.34 1 98.62 253 GLU B O 1
ATOM 7199 N N . MET B 1 254 ? -17.328 -22.531 4.402 1 98.88 254 MET B N 1
ATOM 7200 C CA . MET B 1 254 ? -17.234 -23.719 3.57 1 98.88 254 MET B CA 1
ATOM 7201 C C . MET B 1 254 ? -16.609 -24.875 4.348 1 98.88 254 MET B C 1
ATOM 7203 O O . MET B 1 254 ? -15.836 -24.656 5.277 1 98.88 254 MET B O 1
ATOM 7207 N N . ASP B 1 255 ? -17.016 -26.109 4.008 1 98.75 255 ASP B N 1
ATOM 7208 C CA . ASP B 1 255 ? -16.219 -27.266 4.391 1 98.75 255 ASP B CA 1
ATOM 7209 C C . ASP B 1 255 ? -14.836 -27.219 3.746 1 98.75 255 ASP B C 1
ATOM 7211 O O . ASP B 1 255 ? -14.703 -26.875 2.57 1 98.75 255 ASP B O 1
ATOM 7215 N N . PRO B 1 256 ? -13.805 -27.547 4.516 1 98.75 256 PRO B N 1
ATOM 7216 C CA . PRO B 1 256 ? -12.453 -27.469 3.971 1 98.75 256 PRO B CA 1
ATOM 7217 C C . PRO B 1 256 ? -12.273 -28.281 2.688 1 98.75 256 PRO B C 1
ATOM 7219 O O . PRO B 1 256 ? -11.414 -27.953 1.866 1 98.75 256 PRO B O 1
ATOM 7222 N N . ASN B 1 257 ? -13.086 -29.266 2.441 1 98.5 257 ASN B N 1
ATOM 7223 C CA . ASN B 1 257 ? -12.945 -30.188 1.321 1 98.5 257 ASN B CA 1
ATOM 7224 C C . ASN B 1 257 ? -13.891 -29.828 0.176 1 98.5 257 ASN B C 1
ATOM 7226 O O . ASN B 1 257 ? -13.875 -30.484 -0.872 1 98.5 257 ASN B O 1
ATOM 7230 N N . ASP B 1 258 ? -14.664 -28.766 0.36 1 98.69 258 ASP B N 1
ATOM 7231 C CA . ASP B 1 258 ? -15.5 -28.281 -0.733 1 98.69 258 ASP B CA 1
ATOM 7232 C C . ASP B 1 258 ? -14.648 -27.766 -1.889 1 98.69 258 ASP B C 1
ATOM 7234 O O . ASP B 1 258 ? -13.562 -27.234 -1.673 1 98.69 258 ASP B O 1
ATOM 7238 N N . ALA B 1 259 ? -15.156 -27.953 -3.084 1 98.75 259 ALA B N 1
ATOM 7239 C CA . ALA B 1 259 ? -14.453 -27.484 -4.277 1 98.75 259 ALA B CA 1
ATOM 7240 C C . ALA B 1 259 ? -14.352 -25.953 -4.293 1 98.75 259 ALA B C 1
ATOM 7242 O O . ALA B 1 259 ? -15.344 -25.266 -4.07 1 98.75 259 ALA B O 1
ATOM 7243 N N . ALA B 1 260 ? -13.148 -25.469 -4.465 1 98.75 260 ALA B N 1
ATOM 7244 C CA . ALA B 1 260 ? -12.906 -24.047 -4.625 1 98.75 260 ALA B CA 1
ATOM 7245 C C . ALA B 1 260 ? -12.531 -23.703 -6.066 1 98.75 260 ALA B C 1
ATOM 7247 O O . ALA B 1 260 ? -12.844 -22.625 -6.559 1 98.75 260 ALA B O 1
ATOM 7248 N N . LEU B 1 261 ? -11.859 -24.594 -6.676 1 98.75 261 LEU B N 1
ATOM 7249 C CA . LEU B 1 261 ? -11.242 -24.375 -7.98 1 98.75 261 LEU B CA 1
ATOM 7250 C C . LEU B 1 261 ? -11.406 -25.609 -8.867 1 98.75 261 LEU B C 1
ATOM 7252 O O . LEU B 1 261 ? -11.258 -26.734 -8.406 1 98.75 261 LEU B O 1
ATOM 7256 N N . LEU B 1 262 ? -11.789 -25.391 -10.039 1 98.62 262 LEU B N 1
ATOM 7257 C CA . LEU B 1 262 ? -11.891 -26.406 -11.07 1 98.62 262 LEU B CA 1
ATOM 7258 C C . LEU B 1 262 ? -10.961 -26.094 -12.242 1 98.62 262 LEU B C 1
ATOM 7260 O O . LEU B 1 262 ? -11.18 -25.125 -12.969 1 98.62 262 LEU B O 1
ATOM 7264 N N . LEU B 1 263 ? -9.891 -26.891 -12.391 1 97.5 263 LEU B N 1
ATOM 7265 C CA . LEU B 1 263 ? -8.898 -26.672 -13.438 1 97.5 263 LEU B CA 1
ATOM 7266 C C . LEU B 1 263 ? -8.875 -27.844 -14.414 1 97.5 263 LEU B C 1
ATOM 7268 O O . LEU B 1 263 ? -8.664 -28.984 -14.016 1 97.5 263 LEU B O 1
ATOM 7272 N N . TYR B 1 264 ? -9.062 -27.547 -15.656 1 93 264 TYR B N 1
ATOM 7273 C CA . TYR B 1 264 ? -9.094 -28.609 -16.656 1 93 264 TYR B CA 1
ATOM 7274 C C . TYR B 1 264 ? -7.695 -28.875 -17.203 1 93 264 TYR B C 1
ATOM 7276 O O . TYR B 1 264 ? -6.918 -27.953 -17.438 1 93 264 TYR B O 1
ATOM 7284 N N . THR B 1 265 ? -7.336 -30.125 -17.281 1 86.31 265 THR B N 1
ATOM 7285 C CA . THR B 1 265 ? -6.094 -30.562 -17.906 1 86.31 265 THR B CA 1
ATOM 7286 C C . THR B 1 265 ? -6.387 -31.359 -19.188 1 86.31 265 THR B C 1
ATOM 7288 O O . THR B 1 265 ? -7.508 -31.828 -19.375 1 86.31 265 THR B O 1
ATOM 7291 N N . SER B 1 266 ? -5.328 -31.391 -20.078 1 69.75 266 SER B N 1
ATOM 7292 C CA . SER B 1 266 ? -5.496 -32.125 -21.328 1 69.75 266 SER B CA 1
ATOM 7293 C C . SER B 1 266 ? -5.473 -33.625 -21.109 1 69.75 266 SER B C 1
ATOM 7295 O O . SER B 1 266 ? -4.809 -34.125 -20.188 1 69.75 266 SER B O 1
ATOM 7297 N N . GLY B 1 267 ? -6.523 -34.344 -21.578 1 58.78 267 GLY B N 1
ATOM 7298 C CA . GLY B 1 267 ? -6.574 -35.781 -21.422 1 58.78 267 GLY B CA 1
ATOM 7299 C C . GLY B 1 267 ? -5.977 -36.531 -22.594 1 58.78 267 GLY B C 1
ATOM 7300 O O . GLY B 1 267 ? -5.941 -36 -23.719 1 58.78 267 GLY B O 1
ATOM 7301 N N . THR B 1 268 ? -5.289 -37.594 -22.266 1 47.78 268 THR B N 1
ATOM 7302 C CA . THR B 1 268 ? -4.715 -38.469 -23.297 1 47.78 268 THR B CA 1
ATOM 7303 C C . THR B 1 268 ? -5.793 -38.938 -24.266 1 47.78 268 THR B C 1
ATOM 7305 O O . THR B 1 268 ? -5.508 -39.188 -25.438 1 47.78 268 THR B O 1
ATOM 7308 N N . THR B 1 269 ? -6.973 -39.125 -23.734 1 49.84 269 THR B N 1
ATOM 7309 C CA . THR B 1 269 ? -8.07 -39.625 -24.531 1 49.84 269 THR B CA 1
ATOM 7310 C C . THR B 1 269 ? -8.727 -38.531 -25.344 1 49.84 269 THR B C 1
ATOM 7312 O O . THR B 1 269 ? -9.648 -38.781 -26.125 1 49.84 269 THR B O 1
ATOM 7315 N N . GLY B 1 270 ? -8.234 -37.406 -25.125 1 61.09 270 GLY B N 1
ATOM 7316 C CA . GLY B 1 270 ? -8.758 -36.25 -25.875 1 61.09 270 GLY B CA 1
ATOM 7317 C C . GLY B 1 270 ? -9.758 -35.438 -25.094 1 61.09 270 GLY B C 1
ATOM 7318 O O . GLY B 1 270 ? -9.867 -34.219 -25.297 1 61.09 270 GLY B O 1
ATOM 7319 N N . LYS B 1 271 ? -10.57 -36.031 -24.156 1 73.38 271 LYS B N 1
ATOM 7320 C CA . LYS B 1 271 ? -11.508 -35.25 -23.375 1 73.38 271 LYS B CA 1
ATOM 7321 C C . LYS B 1 271 ? -10.82 -34.625 -22.172 1 73.38 271 LYS B C 1
ATOM 7323 O O . LYS B 1 271 ? -10.172 -35.312 -21.391 1 73.38 271 LYS B O 1
ATOM 7328 N N . PRO B 1 272 ? -10.992 -33.344 -22 1 84.19 272 PRO B N 1
ATOM 7329 C CA . PRO B 1 272 ? -10.352 -32.719 -20.859 1 84.19 272 PRO B CA 1
ATOM 7330 C C . PRO B 1 272 ? -10.883 -33.219 -19.516 1 84.19 272 PRO B C 1
ATOM 7332 O O . PRO B 1 272 ? -12.031 -33.656 -19.438 1 84.19 272 PRO B O 1
ATOM 7335 N N . LYS B 1 273 ? -10.016 -33.312 -18.484 1 89.81 273 LYS B N 1
ATOM 7336 C CA . LYS B 1 273 ? -10.336 -33.719 -17.125 1 89.81 273 LYS B CA 1
ATOM 7337 C C . LYS B 1 273 ? -10.414 -32.531 -16.188 1 89.81 273 LYS B C 1
ATOM 7339 O O . LYS B 1 273 ? -9.453 -31.766 -16.078 1 89.81 273 LYS B O 1
ATOM 7344 N N . GLY B 1 274 ? -11.586 -32.375 -15.555 1 96.25 274 GLY B N 1
ATOM 7345 C CA . GLY B 1 274 ? -11.727 -31.297 -14.586 1 96.25 274 GLY B CA 1
ATOM 7346 C C . GLY B 1 274 ? -11.18 -31.656 -13.211 1 96.25 274 GLY B C 1
ATOM 7347 O O . GLY B 1 274 ? -11.82 -32.406 -12.461 1 96.25 274 GLY B O 1
ATOM 7348 N N . VAL B 1 275 ? -10.023 -31.109 -12.852 1 97.88 275 VAL B N 1
ATOM 7349 C CA . VAL B 1 275 ? -9.391 -31.344 -11.562 1 97.88 275 VAL B CA 1
ATOM 7350 C C . VAL B 1 275 ? -10.086 -30.516 -10.484 1 97.88 275 VAL B C 1
ATOM 7352 O O . VAL B 1 275 ? -10.164 -29.281 -10.594 1 97.88 275 VAL B O 1
ATOM 7355 N N . VAL B 1 276 ? -10.609 -31.203 -9.453 1 98.62 276 VAL B N 1
ATOM 7356 C CA . VAL B 1 276 ? -11.359 -30.531 -8.391 1 98.62 276 VAL B CA 1
ATOM 7357 C C . VAL B 1 276 ? -10.43 -30.234 -7.219 1 98.62 276 VAL B C 1
ATOM 7359 O O . VAL B 1 276 ? -9.891 -31.156 -6.602 1 98.62 276 VAL B O 1
ATOM 7362 N N . LEU B 1 277 ? -10.266 -28.969 -6.906 1 98.75 277 LEU B N 1
ATOM 7363 C CA . LEU B 1 277 ? -9.375 -28.547 -5.832 1 98.75 277 LEU B CA 1
ATOM 7364 C C . LEU B 1 277 ? -10.156 -27.875 -4.703 1 98.75 277 LEU B C 1
ATOM 7366 O O . LEU B 1 277 ? -11.031 -27.047 -4.957 1 98.75 277 LEU B O 1
ATOM 7370 N N . SER B 1 278 ? -9.836 -28.234 -3.506 1 98.81 278 SER B N 1
ATOM 7371 C CA . SER B 1 278 ? -10.625 -27.828 -2.346 1 98.81 278 SER B CA 1
ATOM 7372 C C . SER B 1 278 ? -10.148 -26.484 -1.787 1 98.81 278 SER B C 1
ATOM 7374 O O . SER B 1 278 ? -9.062 -26.031 -2.121 1 98.81 278 SER B O 1
ATOM 7376 N N . HIS B 1 279 ? -10.969 -25.891 -0.914 1 98.88 279 HIS B N 1
ATOM 7377 C CA . HIS B 1 279 ? -10.617 -24.656 -0.238 1 98.88 279 HIS B CA 1
ATOM 7378 C C . HIS B 1 279 ? -9.352 -24.812 0.6 1 98.88 279 HIS B C 1
ATOM 7380 O O . HIS B 1 279 ? -8.438 -24 0.523 1 98.88 279 HIS B O 1
ATOM 7386 N N . ALA B 1 280 ? -9.242 -25.859 1.336 1 98.69 280 ALA B N 1
ATOM 7387 C CA . ALA B 1 280 ? -8.062 -26.078 2.172 1 98.69 280 ALA B CA 1
ATOM 7388 C C . ALA B 1 280 ? -6.828 -26.344 1.317 1 98.69 280 ALA B C 1
ATOM 7390 O O . ALA B 1 280 ? -5.746 -25.828 1.602 1 98.69 280 ALA B O 1
ATOM 7391 N N . GLY B 1 281 ? -7.047 -27.125 0.33 1 98.56 281 GLY B N 1
ATOM 7392 C CA . GLY B 1 281 ? -5.93 -27.5 -0.515 1 98.56 281 GLY B CA 1
ATOM 7393 C C . GLY B 1 281 ? -5.281 -26.328 -1.226 1 98.56 281 GLY B C 1
ATOM 7394 O O . GLY B 1 281 ? -4.055 -26.203 -1.233 1 98.56 281 GLY B O 1
ATOM 7395 N N . VAL B 1 282 ? -6.078 -25.438 -1.772 1 98.62 282 VAL B N 1
ATOM 7396 C CA . VAL B 1 282 ? -5.527 -24.375 -2.611 1 98.62 282 VAL B CA 1
ATOM 7397 C C . VAL B 1 282 ? -4.785 -23.375 -1.743 1 98.62 282 VAL B C 1
ATOM 7399 O O . VAL B 1 282 ? -3.756 -22.828 -2.154 1 98.62 282 VAL B O 1
ATOM 7402 N N . ILE B 1 283 ? -5.234 -23.109 -0.552 1 98.19 283 ILE B N 1
ATOM 7403 C CA . ILE B 1 283 ? -4.566 -22.094 0.252 1 98.19 283 ILE B CA 1
ATOM 7404 C C . ILE B 1 283 ? -3.322 -22.672 0.908 1 98.19 283 ILE B C 1
ATOM 7406 O O . ILE B 1 283 ? -2.277 -22.031 0.972 1 98.19 283 ILE B O 1
ATOM 7410 N N . LEU B 1 284 ? -3.373 -23.938 1.349 1 98.56 284 LEU B N 1
ATOM 7411 C CA . LEU B 1 284 ? -2.254 -24.516 2.082 1 98.56 284 LEU B CA 1
ATOM 7412 C C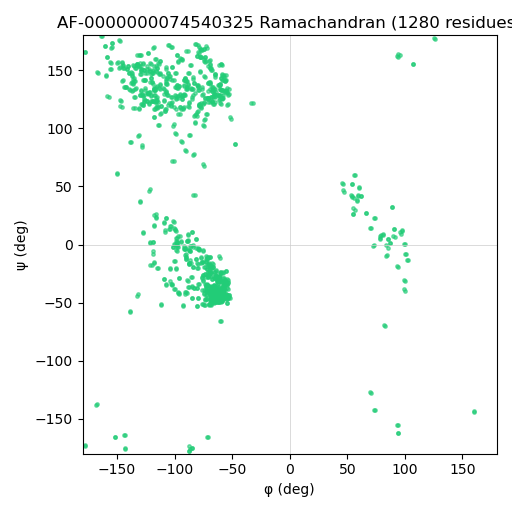 . LEU B 1 284 ? -1.087 -24.812 1.146 1 98.56 284 LEU B C 1
ATOM 7414 O O . LEU B 1 284 ? 0.055 -24.453 1.439 1 98.56 284 LEU B O 1
ATOM 7418 N N . GLN B 1 285 ? -1.354 -25.422 0.051 1 98.38 285 GLN B N 1
ATOM 7419 C CA . GLN B 1 285 ? -0.27 -25.859 -0.819 1 98.38 285 GLN B CA 1
ATOM 7420 C C . GLN B 1 285 ? 0.445 -24.672 -1.455 1 98.38 285 GLN B C 1
ATOM 7422 O O . GLN B 1 285 ? 1.676 -24.609 -1.465 1 98.38 285 GLN B O 1
ATOM 7427 N N . SER B 1 286 ? -0.337 -23.734 -2.002 1 98.5 286 SER B N 1
ATOM 7428 C CA . SER B 1 286 ? 0.261 -22.578 -2.66 1 98.5 286 SER B CA 1
ATOM 7429 C C . SER B 1 286 ? 1.061 -21.719 -1.676 1 98.5 286 SER B C 1
ATOM 7431 O O . SER B 1 286 ? 2.227 -21.406 -1.923 1 98.5 286 SER B O 1
ATOM 7433 N N . SER B 1 287 ? 0.508 -21.469 -0.496 1 98.56 287 SER B N 1
ATOM 7434 C CA . SER B 1 287 ? 1.174 -20.609 0.481 1 98.56 287 SER B CA 1
ATOM 7435 C C . SER B 1 287 ? 2.383 -21.312 1.094 1 98.56 287 SER B C 1
ATOM 7437 O O . SER B 1 287 ? 3.387 -20.672 1.407 1 98.56 287 SER B O 1
ATOM 7439 N N . LYS B 1 288 ? 2.262 -22.609 1.27 1 98.56 288 LYS B N 1
ATOM 7440 C CA . LYS B 1 288 ? 3.375 -23.375 1.812 1 98.56 288 LYS B CA 1
ATOM 7441 C C . LYS B 1 288 ? 4.617 -23.234 0.94 1 98.56 288 LYS B C 1
ATOM 7443 O O . LYS B 1 288 ? 5.707 -22.953 1.443 1 98.56 288 LYS B O 1
ATOM 7448 N N . GLU B 1 289 ? 4.453 -23.406 -0.289 1 98.56 289 GLU B N 1
ATOM 7449 C CA . GLU B 1 289 ? 5.582 -23.391 -1.217 1 98.56 289 GLU B CA 1
ATOM 7450 C C . GLU B 1 289 ? 6.129 -21.984 -1.398 1 98.56 289 GLU B C 1
ATOM 7452 O O . GLU B 1 289 ? 7.344 -21.781 -1.426 1 98.56 289 GLU B O 1
ATOM 7457 N N . ILE B 1 290 ? 5.285 -20.984 -1.469 1 98.62 290 ILE B N 1
ATOM 7458 C CA . ILE B 1 290 ? 5.691 -19.594 -1.645 1 98.62 290 ILE B CA 1
ATOM 7459 C C . ILE B 1 290 ? 6.375 -19.094 -0.375 1 98.62 290 ILE B C 1
ATOM 7461 O O . ILE B 1 290 ? 7.34 -18.328 -0.443 1 98.62 290 ILE B O 1
ATOM 7465 N N . PHE B 1 291 ? 5.902 -19.547 0.761 1 98.62 291 PHE B N 1
ATOM 7466 C CA . PHE B 1 291 ? 6.461 -19.141 2.045 1 98.62 291 PHE B CA 1
ATOM 7467 C C . PHE B 1 291 ? 7.805 -19.812 2.291 1 98.62 291 PHE B C 1
ATOM 7469 O O . PHE B 1 291 ? 8.82 -19.141 2.504 1 98.62 291 PHE B O 1
ATOM 7476 N N . PHE B 1 292 ? 7.879 -21.125 2.172 1 98.19 292 PHE B N 1
ATOM 7477 C CA . PHE B 1 292 ? 9.055 -21.875 2.609 1 98.19 292 PHE B CA 1
ATOM 7478 C C . PHE B 1 292 ? 10.086 -21.969 1.492 1 98.19 292 PHE B C 1
ATOM 7480 O O . PHE B 1 292 ? 11.289 -21.922 1.75 1 98.19 292 PHE B O 1
ATOM 7487 N N . ASN B 1 293 ? 9.648 -22.109 0.274 1 97.94 293 ASN B N 1
ATOM 7488 C CA . ASN B 1 293 ? 10.586 -22.406 -0.806 1 97.94 293 ASN B CA 1
ATOM 7489 C C . ASN B 1 293 ? 10.945 -21.156 -1.604 1 97.94 293 ASN B C 1
ATOM 7491 O O . ASN B 1 293 ? 12.102 -20.969 -1.995 1 97.94 293 ASN B O 1
ATOM 7495 N N . MET B 1 294 ? 9.977 -20.281 -1.825 1 98.12 294 MET B N 1
ATOM 7496 C CA . MET B 1 294 ? 10.273 -19.016 -2.506 1 98.12 294 MET B CA 1
ATOM 7497 C C . MET B 1 294 ? 10.648 -17.938 -1.504 1 98.12 294 MET B C 1
ATOM 7499 O O . MET B 1 294 ? 11.055 -16.844 -1.894 1 98.12 294 MET B O 1
ATOM 7503 N N . ASP B 1 295 ? 10.422 -18.188 -0.222 1 98.19 295 ASP B N 1
ATOM 7504 C CA . ASP B 1 295 ? 10.836 -17.344 0.894 1 98.19 295 ASP B CA 1
ATOM 7505 C C . ASP B 1 295 ? 10.188 -15.969 0.816 1 98.19 295 ASP B C 1
ATOM 7507 O O . ASP B 1 295 ? 10.844 -14.953 1.042 1 98.19 295 ASP B O 1
ATOM 7511 N N . LEU B 1 296 ? 8.961 -15.969 0.484 1 97.88 296 LEU B N 1
ATOM 7512 C CA . LEU B 1 296 ? 8.25 -14.695 0.383 1 97.88 296 LEU B CA 1
ATOM 7513 C C . LEU B 1 296 ? 8.094 -14.047 1.756 1 97.88 296 LEU B C 1
ATOM 7515 O O . LEU B 1 296 ? 7.617 -14.688 2.697 1 97.88 296 LEU B O 1
ATOM 7519 N N . LYS B 1 297 ? 8.594 -12.812 1.854 1 95.94 297 LYS B N 1
ATOM 7520 C CA . LYS B 1 297 ? 8.375 -11.969 3.023 1 95.94 297 LYS B CA 1
ATOM 7521 C C . LYS B 1 297 ? 7.23 -10.984 2.781 1 95.94 297 LYS B C 1
ATOM 7523 O O . LYS B 1 297 ? 6.836 -10.75 1.637 1 95.94 297 LYS B O 1
ATOM 7528 N N . PRO B 1 298 ? 6.664 -10.391 3.797 1 90.25 298 PRO B N 1
ATOM 7529 C CA . PRO B 1 298 ? 5.5 -9.508 3.678 1 90.25 298 PRO B CA 1
ATOM 7530 C C . PRO B 1 298 ? 5.742 -8.336 2.73 1 90.25 298 PRO B C 1
ATOM 7532 O O . PRO B 1 298 ? 4.82 -7.895 2.039 1 90.25 298 PRO B O 1
ATOM 7535 N N . GLU B 1 299 ? 6.934 -7.875 2.631 1 93.25 299 GLU B N 1
ATOM 7536 C CA . GLU B 1 299 ? 7.203 -6.68 1.834 1 93.25 299 GLU B CA 1
ATOM 7537 C C . GLU B 1 299 ? 7.715 -7.047 0.444 1 93.25 299 GLU B C 1
ATOM 7539 O O . GLU B 1 299 ? 7.996 -6.168 -0.371 1 93.25 299 GLU B O 1
ATOM 7544 N N . ASP B 1 300 ? 7.852 -8.32 0.146 1 96.94 300 ASP B N 1
ATOM 7545 C CA . ASP B 1 300 ? 8.359 -8.797 -1.137 1 96.94 300 ASP B CA 1
ATOM 7546 C C . ASP B 1 300 ? 7.32 -8.617 -2.24 1 96.94 300 ASP B C 1
ATOM 7548 O O . ASP B 1 300 ? 6.141 -8.383 -1.958 1 96.94 300 ASP B O 1
ATOM 7552 N N . VAL B 1 301 ? 7.773 -8.641 -3.461 1 98.31 301 VAL B N 1
ATOM 7553 C CA . VAL B 1 301 ? 6.941 -8.547 -4.656 1 98.31 301 VAL B CA 1
ATOM 7554 C C . VAL B 1 301 ? 7.152 -9.773 -5.535 1 98.31 301 VAL B C 1
ATOM 7556 O O . VAL B 1 301 ? 8.273 -10.047 -5.973 1 98.31 301 VAL B O 1
ATOM 7559 N N . PHE B 1 302 ? 6.105 -10.469 -5.77 1 98.62 302 PHE B N 1
ATOM 7560 C CA . PHE B 1 302 ? 6.148 -11.781 -6.406 1 98.62 302 PHE B CA 1
ATOM 7561 C C . PHE B 1 302 ? 5.629 -11.703 -7.84 1 98.62 302 PHE B C 1
ATOM 7563 O O . PHE B 1 302 ? 4.562 -11.148 -8.086 1 98.62 302 PHE B O 1
ATOM 7570 N N . LEU B 1 303 ? 6.391 -12.305 -8.828 1 98.75 303 LEU B N 1
ATOM 7571 C CA . LEU B 1 303 ? 5.922 -12.43 -10.203 1 98.75 303 LEU B CA 1
ATOM 7572 C C . LEU B 1 303 ? 6.211 -13.828 -10.75 1 98.75 303 LEU B C 1
ATOM 7574 O O . LEU B 1 303 ? 7.363 -14.25 -10.797 1 98.75 303 LEU B O 1
ATOM 7578 N N . TRP B 1 304 ? 5.23 -14.5 -11.07 1 98.31 304 TRP B N 1
ATOM 7579 C CA . TRP B 1 304 ? 5.359 -15.703 -11.891 1 98.31 304 TRP B CA 1
ATOM 7580 C C . TRP B 1 304 ? 4.742 -15.492 -13.273 1 98.31 304 TRP B C 1
ATOM 7582 O O . TRP B 1 304 ? 3.543 -15.227 -13.383 1 98.31 304 TRP B O 1
ATOM 7592 N N . ILE B 1 305 ? 5.523 -15.609 -14.297 1 97.19 305 ILE B N 1
ATOM 7593 C CA . ILE B 1 305 ? 5.062 -15.422 -15.664 1 97.19 305 ILE B CA 1
ATOM 7594 C C . ILE B 1 305 ? 4.223 -16.625 -16.094 1 97.19 305 ILE B C 1
ATOM 7596 O O . ILE B 1 305 ? 4.754 -17.703 -16.312 1 97.19 305 ILE B O 1
ATOM 7600 N N . THR B 1 306 ? 2.902 -16.359 -16.188 1 95.38 306 THR B N 1
ATOM 7601 C CA . THR B 1 306 ? 1.981 -17.453 -16.516 1 95.38 306 THR B CA 1
ATOM 7602 C C . THR B 1 306 ? 0.629 -16.891 -16.953 1 95.38 306 THR B C 1
ATOM 7604 O O . THR B 1 306 ? 0.501 -15.703 -17.234 1 95.38 306 THR B O 1
ATOM 7607 N N . ASP B 1 307 ? -0.284 -17.828 -17.281 1 92 307 ASP B N 1
ATOM 7608 C CA . ASP B 1 307 ? -1.682 -17.516 -17.562 1 92 307 ASP B CA 1
ATOM 7609 C C . ASP B 1 307 ? -2.604 -18.109 -16.5 1 92 307 ASP B C 1
ATOM 7611 O O . ASP B 1 307 ? -2.268 -19.125 -15.875 1 92 307 ASP B O 1
ATOM 7615 N N . ILE B 1 308 ? -3.773 -17.516 -16.344 1 96.25 308 ILE B N 1
ATOM 7616 C CA . ILE B 1 308 ? -4.695 -17.922 -15.289 1 96.25 308 ILE B CA 1
ATOM 7617 C C . ILE B 1 308 ? -5.211 -19.328 -15.57 1 96.25 308 ILE B C 1
ATOM 7619 O O . ILE B 1 308 ? -5.645 -20.031 -14.656 1 96.25 308 ILE B O 1
ATOM 7623 N N . GLY B 1 309 ? -5.113 -19.75 -16.797 1 92.44 309 GLY B N 1
ATOM 7624 C CA . GLY B 1 309 ? -5.609 -21.062 -17.172 1 92.44 309 GLY B CA 1
ATOM 7625 C C . GLY B 1 309 ? -4.688 -22.188 -16.75 1 92.44 309 GLY B C 1
ATOM 7626 O O . GLY B 1 309 ? -5.078 -23.359 -16.766 1 92.44 309 GLY B O 1
ATOM 7627 N N . TRP B 1 310 ? -3.523 -21.781 -16.344 1 91.81 310 TRP B N 1
ATOM 7628 C CA . TRP B 1 310 ? -2.582 -22.75 -15.789 1 91.81 310 TRP B CA 1
ATOM 7629 C C . TRP B 1 310 ? -2.557 -22.672 -14.266 1 91.81 310 TRP B C 1
ATOM 7631 O O . TRP B 1 310 ? -2.811 -21.625 -13.68 1 91.81 310 TRP B O 1
ATOM 7641 N N . MET B 1 311 ? -2.211 -23.812 -13.68 1 94.81 311 MET B N 1
ATOM 7642 C CA . MET B 1 311 ? -2.297 -23.906 -12.227 1 94.81 311 MET B CA 1
ATOM 7643 C C . MET B 1 311 ? -1.452 -22.828 -11.555 1 94.81 311 MET B C 1
ATOM 7645 O O . MET B 1 311 ? -1.812 -22.312 -10.492 1 94.81 311 MET B O 1
ATOM 7649 N N . MET B 1 312 ? -0.34 -22.375 -12.25 1 96.56 312 MET B N 1
ATOM 7650 C CA . MET B 1 312 ? 0.562 -21.406 -11.625 1 96.56 312 MET B CA 1
ATOM 7651 C C . MET B 1 312 ? -0.109 -20.047 -11.477 1 96.56 312 MET B C 1
ATOM 7653 O O . MET B 1 312 ? 0.323 -19.219 -10.672 1 96.56 312 MET B O 1
ATOM 7657 N N . GLY B 1 313 ? -1.102 -19.828 -12.336 1 97.19 313 GLY B N 1
ATOM 7658 C CA . GLY B 1 313 ? -1.866 -18.594 -12.203 1 97.19 313 GLY B CA 1
ATOM 7659 C C . GLY B 1 313 ? -2.564 -18.469 -10.867 1 97.19 313 GLY B C 1
ATOM 7660 O O . GLY B 1 313 ? -2.191 -17.625 -10.047 1 97.19 313 GLY B O 1
ATOM 7661 N N . PRO B 1 314 ? -3.545 -19.375 -10.633 1 98.44 314 PRO B N 1
ATOM 7662 C CA . PRO B 1 314 ? -4.203 -19.328 -9.328 1 98.44 314 PRO B CA 1
ATOM 7663 C C . PRO B 1 314 ? -3.246 -19.609 -8.172 1 98.44 314 PRO B C 1
ATOM 7665 O O . PRO B 1 314 ? -3.424 -19.062 -7.07 1 98.44 314 PRO B O 1
ATOM 7668 N N . TRP B 1 315 ? -2.223 -20.359 -8.406 1 98.38 315 TRP B N 1
ATOM 7669 C CA . TRP B 1 315 ? -1.229 -20.688 -7.387 1 98.38 315 TRP B CA 1
ATOM 7670 C C . TRP B 1 315 ? -0.549 -19.422 -6.871 1 98.38 315 TRP B C 1
ATOM 7672 O O . TRP B 1 315 ? -0.47 -19.203 -5.66 1 98.38 315 TRP B O 1
ATOM 7682 N N . GLN B 1 316 ? -0.102 -18.562 -7.777 1 98.38 316 GLN B N 1
ATOM 7683 C CA . GLN B 1 316 ? 0.593 -17.344 -7.379 1 98.38 316 GLN B CA 1
ATOM 7684 C C . GLN B 1 316 ? -0.357 -16.375 -6.688 1 98.38 316 GLN B C 1
ATOM 7686 O O . GLN B 1 316 ? 0.009 -15.742 -5.695 1 98.38 316 GLN B O 1
ATOM 7691 N N . ILE B 1 317 ? -1.576 -16.281 -7.207 1 98.69 317 ILE B N 1
ATOM 7692 C CA . ILE B 1 317 ? -2.527 -15.297 -6.695 1 98.69 317 ILE B CA 1
ATOM 7693 C C . ILE B 1 317 ? -2.977 -15.703 -5.293 1 98.69 317 ILE B C 1
ATOM 7695 O O . ILE B 1 317 ? -2.848 -14.922 -4.344 1 98.69 317 ILE B O 1
ATOM 7699 N N . ILE B 1 318 ? -3.432 -16.938 -5.133 1 98.81 318 ILE B N 1
ATOM 7700 C CA . ILE B 1 318 ? -3.977 -17.406 -3.865 1 98.81 318 ILE B CA 1
ATOM 7701 C C . ILE B 1 318 ? -2.865 -17.484 -2.82 1 98.81 318 ILE B C 1
ATOM 7703 O O . ILE B 1 318 ? -3.025 -16.984 -1.701 1 98.81 318 ILE B O 1
ATOM 7707 N N . GLY B 1 319 ? -1.739 -18.047 -3.217 1 98.62 319 GLY B N 1
ATOM 7708 C CA . GLY B 1 319 ? -0.653 -18.219 -2.266 1 98.62 319 GLY B CA 1
ATOM 7709 C C . GLY B 1 319 ? -0.07 -16.906 -1.777 1 98.62 319 GLY B C 1
ATOM 7710 O O . GLY B 1 319 ? 0.143 -16.719 -0.577 1 98.62 319 GLY B O 1
ATOM 7711 N N . CYS B 1 320 ? 0.204 -16 -2.703 1 98.38 320 CYS B N 1
ATOM 7712 C CA . CYS B 1 320 ? 0.789 -14.719 -2.336 1 98.38 320 CYS B CA 1
ATOM 7713 C C . CYS B 1 320 ? -0.162 -13.914 -1.454 1 98.38 320 CYS B C 1
ATOM 7715 O O . CYS B 1 320 ? 0.249 -13.367 -0.429 1 98.38 320 CYS B O 1
ATOM 7717 N N . GLN B 1 321 ? -1.408 -13.883 -1.836 1 98 321 GLN B N 1
ATOM 7718 C CA . GLN B 1 321 ? -2.361 -13.055 -1.108 1 98 321 GLN B CA 1
ATOM 7719 C C . GLN B 1 321 ? -2.742 -13.688 0.225 1 98 321 GLN B C 1
ATOM 7721 O O . GLN B 1 321 ? -3.021 -12.984 1.198 1 98 321 GLN B O 1
ATOM 7726 N N . HIS B 1 322 ? -2.75 -15.023 0.278 1 98.25 322 HIS B N 1
ATOM 7727 C CA . HIS B 1 322 ? -2.945 -15.688 1.564 1 98.25 322 HIS B CA 1
ATOM 7728 C C . HIS B 1 322 ? -1.894 -15.242 2.574 1 98.25 322 HIS B C 1
ATOM 7730 O O . HIS B 1 322 ? -2.186 -15.109 3.766 1 98.25 322 HIS B O 1
ATOM 7736 N N . LEU B 1 323 ? -0.699 -14.969 2.074 1 98.12 323 LEU B N 1
ATOM 7737 C CA . LEU B 1 323 ? 0.41 -14.586 2.939 1 98.12 323 LEU B CA 1
ATOM 7738 C C . LEU B 1 323 ? 0.442 -13.07 3.141 1 98.12 323 LEU B C 1
ATOM 7740 O O . LEU B 1 323 ? 1.354 -12.547 3.781 1 98.12 323 LEU B O 1
ATOM 7744 N N . GLY B 1 324 ? -0.532 -12.375 2.576 1 96.75 324 GLY B N 1
ATOM 7745 C CA . GLY B 1 324 ? -0.58 -10.922 2.689 1 96.75 324 GLY B CA 1
ATOM 7746 C C . GLY B 1 324 ? 0.458 -10.219 1.833 1 96.75 324 GLY B C 1
ATOM 7747 O O . GLY B 1 324 ? 0.855 -9.094 2.129 1 96.75 324 GLY B O 1
ATOM 7748 N N . GLY B 1 325 ? 0.907 -10.875 0.839 1 97 325 GLY B N 1
ATOM 7749 C CA . GLY B 1 325 ? 1.969 -10.352 -0.002 1 97 325 GLY B CA 1
ATOM 7750 C C . GLY B 1 325 ? 1.454 -9.492 -1.144 1 97 325 GLY B C 1
ATOM 7751 O O . GLY B 1 325 ? 0.26 -9.195 -1.213 1 97 325 GLY B O 1
ATOM 7752 N N . THR B 1 326 ? 2.389 -9 -2.006 1 98.38 326 THR B N 1
ATOM 7753 C CA . THR B 1 326 ? 2.119 -8.25 -3.229 1 98.38 326 THR B CA 1
ATOM 7754 C C . THR B 1 326 ? 2.629 -9.008 -4.449 1 98.38 326 THR B C 1
ATOM 7756 O O . THR B 1 326 ? 3.748 -9.523 -4.445 1 98.38 326 THR B O 1
ATOM 7759 N N . HIS B 1 327 ? 1.734 -9.164 -5.422 1 98.5 327 HIS B N 1
ATOM 7760 C CA . HIS B 1 327 ? 2.189 -9.805 -6.648 1 98.5 327 HIS B CA 1
ATOM 7761 C C . HIS B 1 327 ? 1.958 -8.914 -7.863 1 98.5 327 HIS B C 1
ATOM 7763 O O . HIS B 1 327 ? 1.262 -7.898 -7.766 1 98.5 327 HIS B O 1
ATOM 7769 N N . VAL B 1 328 ? 2.646 -9.297 -8.992 1 98.56 328 VAL B N 1
ATOM 7770 C CA . VAL B 1 328 ? 2.564 -8.547 -10.242 1 98.56 328 VAL B CA 1
ATOM 7771 C C . VAL B 1 328 ? 1.956 -9.422 -11.336 1 98.56 328 VAL B C 1
ATOM 7773 O O . VAL B 1 328 ? 2.268 -10.617 -11.43 1 98.56 328 VAL B O 1
ATOM 7776 N N . LEU B 1 329 ? 1.019 -8.859 -12.031 1 98.25 329 LEU B N 1
ATOM 7777 C CA . LEU B 1 329 ? 0.459 -9.43 -13.25 1 98.25 329 LEU B CA 1
ATOM 7778 C C . LEU B 1 329 ? 0.768 -8.539 -14.453 1 98.25 329 LEU B C 1
ATOM 7780 O O . LEU B 1 329 ? 0.968 -7.332 -14.305 1 98.25 329 LEU B O 1
ATOM 7784 N N . PHE B 1 330 ? 0.857 -9.117 -15.594 1 96.94 330 PHE B N 1
ATOM 7785 C CA . PHE B 1 330 ? 0.968 -8.273 -16.781 1 96.94 330 PHE B CA 1
ATOM 7786 C C . PHE B 1 330 ? 0.226 -8.898 -17.953 1 96.94 330 PHE B C 1
ATOM 7788 O O . PHE B 1 330 ? 0.016 -10.109 -18 1 96.94 330 PHE B O 1
ATOM 7795 N N . GLU B 1 331 ? -0.222 -8.117 -18.812 1 96.75 331 GLU B N 1
ATOM 7796 C CA . GLU B 1 331 ? -0.938 -8.477 -20.031 1 96.75 331 GLU B CA 1
ATOM 7797 C C . GLU B 1 331 ? 0.02 -8.633 -21.219 1 96.75 331 GLU B C 1
ATOM 7799 O O . GLU B 1 331 ? 0.948 -7.84 -21.375 1 96.75 331 GLU B O 1
ATOM 7804 N N . GLY B 1 332 ? -0.222 -9.672 -21.969 1 95 332 GLY B N 1
ATOM 7805 C CA . GLY B 1 332 ? 0.488 -9.766 -23.234 1 95 332 GLY B CA 1
ATOM 7806 C C . GLY B 1 332 ? 1.767 -10.578 -23.141 1 95 332 GLY B C 1
ATOM 7807 O O . GLY B 1 332 ? 1.87 -11.492 -22.328 1 95 332 GLY B O 1
ATOM 7808 N N . ALA B 1 333 ? 2.695 -10.297 -24.062 1 93.44 333 ALA B N 1
ATOM 7809 C CA . ALA B 1 333 ? 3.908 -11.094 -24.203 1 93.44 333 ALA B CA 1
ATOM 7810 C C . ALA B 1 333 ? 5.016 -10.578 -23.281 1 93.44 333 ALA B C 1
ATOM 7812 O O . ALA B 1 333 ? 5.105 -9.375 -23.031 1 93.44 333 ALA B O 1
ATOM 7813 N N . PRO B 1 334 ? 5.875 -11.445 -22.781 1 95.62 334 PRO B N 1
ATOM 7814 C CA . PRO B 1 334 ? 6.949 -11.016 -21.891 1 95.62 334 PRO B CA 1
ATOM 7815 C C . PRO B 1 334 ? 8.023 -10.203 -22.594 1 95.62 334 PRO B C 1
ATOM 7817 O O . PRO B 1 334 ? 8.836 -9.539 -21.938 1 95.62 334 PRO B O 1
ATOM 7820 N N . ASP B 1 335 ? 8.062 -10.258 -23.953 1 95.44 335 ASP B N 1
ATOM 7821 C CA . ASP B 1 335 ? 9.117 -9.578 -24.688 1 95.44 335 ASP B CA 1
ATOM 7822 C C . ASP B 1 335 ? 8.547 -8.477 -25.578 1 95.44 335 ASP B C 1
ATOM 7824 O O . ASP B 1 335 ? 9.109 -8.172 -26.641 1 95.44 335 ASP B O 1
ATOM 7828 N N . TYR B 1 336 ? 7.445 -8 -25.25 1 95.69 336 TYR B N 1
ATOM 7829 C CA . TYR B 1 336 ? 6.777 -6.906 -25.938 1 95.69 336 TYR B CA 1
ATOM 7830 C C . TYR B 1 336 ? 6.184 -5.914 -24.953 1 95.69 336 TYR B C 1
ATOM 7832 O O . TYR B 1 336 ? 5.656 -6.309 -23.906 1 95.69 336 TYR B O 1
ATOM 7840 N N . PRO B 1 337 ? 6.141 -4.66 -25.281 1 95.94 337 PRO B N 1
ATOM 7841 C CA . PRO B 1 337 ? 6.555 -3.971 -26.5 1 95.94 337 PRO B CA 1
ATOM 7842 C C . PRO B 1 337 ? 8.07 -3.943 -26.672 1 95.94 337 PRO B C 1
ATOM 7844 O O . PRO B 1 337 ? 8.57 -3.648 -27.766 1 95.94 337 PRO B O 1
ATOM 7847 N N . ASN B 1 338 ? 8.828 -4.109 -25.609 1 96 338 ASN B N 1
ATOM 7848 C CA . ASN B 1 338 ? 10.281 -4.18 -25.688 1 96 338 ASN B CA 1
ATOM 7849 C C . ASN B 1 338 ? 10.805 -5.527 -25.203 1 96 338 ASN B C 1
ATOM 7851 O O . ASN B 1 338 ? 10.188 -6.16 -24.344 1 96 338 ASN B O 1
ATOM 7855 N N . THR B 1 339 ? 11.93 -5.887 -25.688 1 95.88 339 THR B N 1
ATOM 7856 C CA . THR B 1 339 ? 12.492 -7.199 -25.391 1 95.88 339 THR B CA 1
ATOM 7857 C C . THR B 1 339 ? 12.969 -7.273 -23.953 1 95.88 339 THR B C 1
ATOM 7859 O O . THR B 1 339 ? 13.219 -8.359 -23.422 1 95.88 339 THR B O 1
ATOM 7862 N N . ASP B 1 340 ? 13.133 -6.125 -23.312 1 97.62 340 ASP B N 1
ATOM 7863 C CA . ASP B 1 340 ? 13.594 -6.078 -21.938 1 97.62 340 ASP B CA 1
ATOM 7864 C C . ASP B 1 340 ? 12.438 -5.84 -20.969 1 97.62 340 ASP B C 1
ATOM 7866 O O . ASP B 1 340 ? 12.648 -5.398 -19.828 1 97.62 340 ASP B O 1
ATOM 7870 N N . ARG B 1 341 ? 11.227 -6.098 -21.344 1 97.88 341 ARG B N 1
ATOM 7871 C CA . ARG B 1 341 ? 10.023 -5.75 -20.594 1 97.88 341 ARG B CA 1
ATOM 7872 C C . ARG B 1 341 ? 10.07 -6.316 -19.188 1 97.88 341 ARG B C 1
ATOM 7874 O O . ARG B 1 341 ? 9.773 -5.609 -18.219 1 97.88 341 ARG B O 1
ATOM 7881 N N . ILE B 1 342 ? 10.43 -7.559 -19.047 1 98.56 342 ILE B N 1
ATOM 7882 C CA . ILE B 1 342 ? 10.43 -8.227 -17.75 1 98.56 342 ILE B CA 1
ATOM 7883 C C . ILE B 1 342 ? 11.484 -7.598 -16.844 1 98.56 342 ILE B C 1
ATOM 7885 O O . ILE B 1 342 ? 11.234 -7.344 -15.672 1 98.56 342 ILE B O 1
ATOM 7889 N N . TRP B 1 343 ? 12.641 -7.336 -17.406 1 98.69 343 TRP B N 1
ATOM 7890 C CA . TRP B 1 343 ? 13.727 -6.742 -16.641 1 98.69 343 TRP B CA 1
ATOM 7891 C C . TRP B 1 343 ? 13.375 -5.328 -16.203 1 98.69 343 TRP B C 1
ATOM 7893 O O . TRP B 1 343 ? 13.656 -4.938 -15.062 1 98.69 343 TRP B O 1
ATOM 7903 N N . ALA B 1 344 ? 12.727 -4.625 -17.109 1 98.12 344 ALA B N 1
ATOM 7904 C CA . ALA B 1 344 ? 12.25 -3.285 -16.781 1 98.12 344 ALA B CA 1
ATOM 7905 C C . ALA B 1 344 ? 11.242 -3.332 -15.641 1 98.12 344 ALA B C 1
ATOM 7907 O O . ALA B 1 344 ? 11.25 -2.473 -14.758 1 98.12 344 ALA B O 1
ATOM 7908 N N . MET B 1 345 ? 10.352 -4.277 -15.633 1 98.06 345 MET B N 1
ATOM 7909 C CA . MET B 1 345 ? 9.367 -4.434 -14.562 1 98.06 345 MET B CA 1
ATOM 7910 C C . MET B 1 345 ? 10.047 -4.746 -13.242 1 98.06 345 MET B C 1
ATOM 7912 O O . MET B 1 345 ? 9.633 -4.246 -12.188 1 98.06 345 MET B O 1
ATOM 7916 N N . ILE B 1 346 ? 11.062 -5.617 -13.281 1 98.5 346 ILE B N 1
ATOM 7917 C CA . ILE B 1 346 ? 11.797 -5.965 -12.07 1 98.5 346 ILE B CA 1
ATOM 7918 C C . ILE B 1 346 ? 12.406 -4.707 -11.461 1 98.5 346 ILE B C 1
ATOM 7920 O O . ILE B 1 346 ? 12.305 -4.48 -10.25 1 98.5 346 ILE B O 1
ATOM 7924 N N . GLU B 1 347 ? 13.031 -3.941 -12.281 1 97.44 347 GLU B N 1
ATOM 7925 C CA . GLU B 1 347 ? 13.633 -2.703 -11.805 1 97.44 347 GLU B CA 1
ATOM 7926 C C . GLU B 1 347 ? 12.57 -1.741 -11.273 1 97.44 347 GLU B C 1
ATOM 7928 O O . GLU B 1 347 ? 12.711 -1.196 -10.18 1 97.44 347 GLU B O 1
ATOM 7933 N N . GLU B 1 348 ? 11.5 -1.558 -12.023 1 95.38 348 GLU B N 1
ATOM 7934 C CA . GLU B 1 348 ? 10.477 -0.567 -11.711 1 95.38 348 GLU B CA 1
ATOM 7935 C C . GLU B 1 348 ? 9.727 -0.928 -10.43 1 95.38 348 GLU B C 1
ATOM 7937 O O . GLU B 1 348 ? 9.5 -0.069 -9.578 1 95.38 348 GLU B O 1
ATOM 7942 N N . PHE B 1 349 ? 9.32 -2.18 -10.266 1 96.94 349 PHE B N 1
ATOM 7943 C CA . PHE B 1 349 ? 8.469 -2.584 -9.148 1 96.94 349 PHE B CA 1
ATOM 7944 C C . PHE B 1 349 ? 9.289 -3.273 -8.062 1 96.94 349 PHE B C 1
ATOM 7946 O O . PHE B 1 349 ? 8.734 -3.725 -7.059 1 96.94 349 PHE B O 1
ATOM 7953 N N . GLU B 1 350 ? 10.594 -3.43 -8.305 1 97.31 350 GLU B N 1
ATOM 7954 C CA . GLU B 1 350 ? 11.5 -4.113 -7.387 1 97.31 350 GLU B CA 1
ATOM 7955 C C . GLU B 1 350 ? 11 -5.512 -7.047 1 97.31 350 GLU B C 1
ATOM 7957 O O . GLU B 1 350 ? 10.875 -5.867 -5.871 1 97.31 350 GLU B O 1
ATOM 7962 N N . ILE B 1 351 ? 10.727 -6.203 -8.07 1 98.38 351 ILE B N 1
ATOM 7963 C CA . ILE B 1 351 ? 10.281 -7.586 -7.93 1 98.38 351 ILE B CA 1
ATOM 7964 C C . ILE B 1 351 ? 11.359 -8.414 -7.238 1 98.38 351 ILE B C 1
ATOM 7966 O O . ILE B 1 351 ? 12.547 -8.289 -7.562 1 98.38 351 ILE B O 1
ATOM 7970 N N . THR B 1 352 ? 10.914 -9.281 -6.293 1 98.06 352 THR B N 1
ATOM 7971 C CA . THR B 1 352 ? 11.883 -9.992 -5.469 1 98.06 352 THR B CA 1
ATOM 7972 C C . THR B 1 352 ? 11.922 -11.469 -5.832 1 98.06 352 THR B C 1
ATOM 7974 O O . THR B 1 352 ? 12.938 -12.141 -5.625 1 98.06 352 THR B O 1
ATOM 7977 N N . GLN B 1 353 ? 10.844 -12.023 -6.285 1 98.5 353 GLN B N 1
ATOM 7978 C CA . GLN B 1 353 ? 10.781 -13.383 -6.805 1 98.5 353 GLN B CA 1
ATOM 7979 C C . GLN B 1 353 ? 10.305 -13.398 -8.258 1 98.5 353 GLN B C 1
ATOM 7981 O O . GLN B 1 353 ? 9.266 -12.828 -8.578 1 98.5 353 GLN B O 1
ATOM 7986 N N . LEU B 1 354 ? 11.07 -14.055 -9.055 1 98.69 354 LEU B N 1
ATOM 7987 C CA . LEU B 1 354 ? 10.711 -14.227 -10.453 1 98.69 354 LEU B CA 1
ATOM 7988 C C . LEU B 1 354 ? 10.555 -15.703 -10.797 1 98.69 354 LEU B C 1
ATOM 7990 O O . LEU B 1 354 ? 11.461 -16.5 -10.555 1 98.69 354 LEU B O 1
ATOM 7994 N N . GLY B 1 355 ? 9.414 -16.062 -11.289 1 98.19 355 GLY B N 1
ATOM 7995 C CA . GLY B 1 355 ? 9.219 -17.422 -11.781 1 98.19 355 GLY B CA 1
ATOM 7996 C C . GLY B 1 355 ? 8.68 -17.469 -13.195 1 98.19 355 GLY B C 1
ATOM 7997 O O . GLY B 1 355 ? 8.086 -16.5 -13.672 1 98.19 355 GLY B O 1
ATOM 7998 N N . GLY B 1 356 ? 8.93 -18.562 -13.883 1 95.88 356 GLY B N 1
ATOM 7999 C CA . GLY B 1 356 ? 8.453 -18.828 -15.227 1 95.88 356 GLY B CA 1
ATOM 8000 C C . GLY B 1 356 ? 8.852 -20.203 -15.742 1 95.88 356 GLY B C 1
ATOM 8001 O O . GLY B 1 356 ? 9.375 -21.031 -14.984 1 95.88 356 GLY B O 1
ATOM 8002 N N . SER B 1 357 ? 8.57 -20.422 -16.984 1 91.19 357 SER B N 1
ATOM 8003 C CA . SER B 1 357 ? 8.938 -21.688 -17.625 1 91.19 357 SER B CA 1
ATOM 8004 C C . SER B 1 357 ? 10.289 -21.578 -18.328 1 91.19 357 SER B C 1
ATOM 8006 O O . SER B 1 357 ? 10.742 -20.469 -18.641 1 91.19 357 SER B O 1
ATOM 8008 N N . ALA B 1 358 ? 10.922 -22.688 -18.578 1 88.38 358 ALA B N 1
ATOM 8009 C CA . ALA B 1 358 ? 12.172 -22.703 -19.328 1 88.38 358 ALA B CA 1
ATOM 8010 C C . ALA B 1 358 ? 12.008 -22.047 -20.688 1 88.38 358 ALA B C 1
ATOM 8012 O O . ALA B 1 358 ? 12.922 -21.375 -21.172 1 88.38 358 ALA B O 1
ATOM 8013 N N . THR B 1 359 ? 10.836 -22.203 -21.25 1 82.12 359 THR B N 1
ATOM 8014 C CA . THR B 1 359 ? 10.539 -21.609 -22.547 1 82.12 359 THR B CA 1
ATOM 8015 C C . THR B 1 359 ? 10.648 -20.094 -22.484 1 82.12 359 THR B C 1
ATOM 8017 O O . THR B 1 359 ? 11.273 -19.469 -23.359 1 82.12 359 THR B O 1
ATOM 8020 N N . VAL B 1 360 ? 10.094 -19.5 -21.484 1 92.56 360 VAL B N 1
ATOM 8021 C CA . VAL B 1 360 ? 10.125 -18.047 -21.344 1 92.56 360 VAL B CA 1
ATOM 8022 C C . VAL B 1 360 ? 11.555 -17.578 -21.109 1 92.56 360 VAL B C 1
ATOM 8024 O O . VAL B 1 360 ? 11.984 -16.562 -21.672 1 92.56 360 VAL B O 1
ATOM 8027 N N . TYR B 1 361 ? 12.328 -18.312 -20.359 1 94.38 361 TYR B N 1
ATOM 8028 C CA . TYR B 1 361 ? 13.711 -17.938 -20.078 1 94.38 361 TYR B CA 1
ATOM 8029 C C . TYR B 1 361 ? 14.57 -18.062 -21.328 1 94.38 361 TYR B C 1
ATOM 8031 O O . TYR B 1 361 ? 15.43 -17.219 -21.578 1 94.38 361 TYR B O 1
ATOM 8039 N N . ARG B 1 362 ? 14.32 -19.172 -22.094 1 88.38 362 ARG B N 1
ATOM 8040 C CA . ARG B 1 362 ? 15.047 -19.328 -23.359 1 88.38 362 ARG B CA 1
ATOM 8041 C C . ARG B 1 362 ? 14.75 -18.172 -24.297 1 88.38 362 ARG B C 1
ATOM 8043 O O . ARG B 1 362 ? 15.656 -17.656 -24.969 1 88.38 362 ARG B O 1
ATOM 8050 N N . LEU B 1 363 ? 13.508 -17.781 -24.344 1 87.12 363 LEU B N 1
ATOM 8051 C CA . LEU B 1 363 ? 13.109 -16.641 -25.172 1 87.12 363 LEU B CA 1
ATOM 8052 C C . LEU B 1 363 ? 13.844 -15.375 -24.75 1 87.12 363 LEU B C 1
ATOM 8054 O O . LEU B 1 363 ? 14.422 -14.68 -25.578 1 87.12 363 LEU B O 1
ATOM 8058 N N . LEU B 1 364 ? 13.836 -15.086 -23.438 1 95.69 364 LEU B N 1
ATOM 8059 C CA . LEU B 1 364 ? 14.445 -13.867 -22.938 1 95.69 364 LEU B CA 1
ATOM 8060 C C . LEU B 1 364 ? 15.961 -13.906 -23.094 1 95.69 364 LEU B C 1
ATOM 8062 O O . LEU B 1 364 ? 16.578 -12.883 -23.391 1 95.69 364 LEU B O 1
ATOM 8066 N N . LYS B 1 365 ? 16.562 -15.07 -22.922 1 94 365 LYS B N 1
ATOM 8067 C CA . LYS B 1 365 ? 18.016 -15.266 -23.062 1 94 365 LYS B CA 1
ATOM 8068 C C . LYS B 1 365 ? 18.484 -14.93 -24.469 1 94 365 LYS B C 1
ATOM 8070 O O . LYS B 1 365 ? 19.594 -14.422 -24.656 1 94 365 LYS B O 1
ATOM 8075 N N . ARG B 1 366 ? 17.656 -15.133 -25.391 1 88.25 366 ARG B N 1
ATOM 8076 C CA . ARG B 1 366 ? 18.016 -14.93 -26.797 1 88.25 366 ARG B CA 1
ATOM 8077 C C . ARG B 1 366 ? 18.297 -13.453 -27.078 1 88.25 366 ARG B C 1
ATOM 8079 O O . ARG B 1 366 ? 18.969 -13.125 -28.062 1 88.25 366 ARG B O 1
ATOM 8086 N N . TYR B 1 367 ? 17.766 -12.586 -26.281 1 93.69 367 TYR B N 1
ATOM 8087 C CA . TYR B 1 367 ? 17.938 -11.156 -26.547 1 93.69 367 TYR B CA 1
ATOM 8088 C C . TYR B 1 367 ? 19.266 -10.656 -25.984 1 93.69 367 TYR B C 1
ATOM 8090 O O . TYR B 1 367 ? 19.578 -9.469 -26.078 1 93.69 367 TYR B O 1
ATOM 8098 N N . GLY B 1 368 ? 20.047 -11.508 -25.359 1 92.94 368 GLY B N 1
ATOM 8099 C CA . GLY B 1 368 ? 21.391 -11.172 -24.938 1 92.94 368 GLY B CA 1
ATOM 8100 C C . GLY B 1 368 ? 21.453 -10.656 -23.5 1 92.94 368 GLY B C 1
ATOM 8101 O O . GLY B 1 368 ? 20.453 -10.195 -22.953 1 92.94 368 GLY B O 1
ATOM 8102 N N . ASP B 1 369 ? 22.641 -10.688 -22.984 1 96.75 369 ASP B N 1
ATOM 8103 C CA . ASP B 1 369 ? 22.859 -10.312 -21.594 1 96.75 369 ASP B CA 1
ATOM 8104 C C . ASP B 1 369 ? 22.672 -8.812 -21.391 1 96.75 369 ASP B C 1
ATOM 8106 O O . ASP B 1 369 ? 22.359 -8.367 -20.281 1 96.75 369 ASP B O 1
ATOM 8110 N N . GLU B 1 370 ? 22.875 -8.078 -22.422 1 95.75 370 GLU B N 1
ATOM 8111 C CA . GLU B 1 370 ? 22.781 -6.625 -22.312 1 95.75 370 GLU B CA 1
ATOM 8112 C C . GLU B 1 370 ? 21.344 -6.195 -21.969 1 95.75 370 GLU B C 1
ATOM 8114 O O . GLU B 1 370 ? 21.141 -5.207 -21.266 1 95.75 370 GLU B O 1
ATOM 8119 N N . ALA B 1 371 ? 20.391 -6.91 -22.531 1 95.69 371 ALA B N 1
ATOM 8120 C CA . ALA B 1 371 ? 19 -6.633 -22.203 1 95.69 371 ALA B CA 1
ATOM 8121 C C . ALA B 1 371 ? 18.75 -6.73 -20.703 1 95.69 371 ALA B C 1
ATOM 8123 O O . ALA B 1 371 ? 17.922 -6.004 -20.156 1 95.69 371 ALA B O 1
ATOM 8124 N N . VAL B 1 372 ? 19.484 -7.578 -20.031 1 97.5 372 VAL B N 1
ATOM 8125 C CA . VAL B 1 372 ? 19.359 -7.801 -18.594 1 97.5 372 VAL B CA 1
ATOM 8126 C C . VAL B 1 372 ? 20.188 -6.754 -17.844 1 97.5 372 VAL B C 1
ATOM 8128 O O . VAL B 1 372 ? 19.688 -6.098 -16.922 1 97.5 372 VAL B O 1
ATOM 8131 N N . LYS B 1 373 ? 21.391 -6.52 -18.25 1 96.94 373 LYS B N 1
ATOM 8132 C CA . LYS B 1 373 ? 22.406 -5.777 -17.5 1 96.94 373 LYS B CA 1
ATOM 8133 C C . LYS B 1 373 ? 22.078 -4.285 -17.469 1 96.94 373 LYS B C 1
ATOM 8135 O O . LYS B 1 373 ? 22.562 -3.559 -16.594 1 96.94 373 LYS B O 1
ATOM 8140 N N . GLN B 1 374 ? 21.281 -3.842 -18.391 1 96.62 374 GLN B N 1
ATOM 8141 C CA . GLN B 1 374 ? 20.938 -2.422 -18.422 1 96.62 374 GLN B CA 1
ATOM 8142 C C . GLN B 1 374 ? 19.922 -2.078 -17.328 1 96.62 374 GLN B C 1
ATOM 8144 O O . GLN B 1 374 ? 19.625 -0.905 -17.094 1 96.62 374 GLN B O 1
ATOM 8149 N N . HIS B 1 375 ? 19.438 -3.033 -16.625 1 97.62 375 HIS B N 1
ATOM 8150 C CA . HIS B 1 375 ? 18.469 -2.832 -15.547 1 97.62 375 HIS B CA 1
ATOM 8151 C C . HIS B 1 375 ? 19.016 -3.293 -14.203 1 97.62 375 HIS B C 1
ATOM 8153 O O . HIS B 1 375 ? 19.844 -4.207 -14.148 1 97.62 375 HIS B O 1
ATOM 8159 N N . ASP B 1 376 ? 18.594 -2.658 -13.148 1 97 376 ASP B N 1
ATOM 8160 C CA . ASP B 1 376 ? 18.938 -3.072 -11.789 1 97 376 ASP B CA 1
ATOM 8161 C C . ASP B 1 376 ? 18.047 -4.219 -11.32 1 97 376 ASP B C 1
ATOM 8163 O O . ASP B 1 376 ? 16.875 -4.012 -11.023 1 97 376 ASP B O 1
ATOM 8167 N N . LEU B 1 377 ? 18.609 -5.41 -11.18 1 98.06 377 LEU B N 1
ATOM 8168 C CA . LEU B 1 377 ? 17.844 -6.574 -10.758 1 98.06 377 LEU B CA 1
ATOM 8169 C C . LEU B 1 377 ? 18.219 -6.992 -9.336 1 98.06 377 LEU B C 1
ATOM 8171 O O . LEU B 1 377 ? 17.953 -8.125 -8.93 1 98.06 377 LEU B O 1
ATOM 8175 N N . SER B 1 378 ? 18.828 -6.082 -8.602 1 96.25 378 SER B N 1
ATOM 8176 C CA . SER B 1 378 ? 19.391 -6.414 -7.297 1 96.25 378 SER B CA 1
ATOM 8177 C C . SER B 1 378 ? 18.297 -6.707 -6.281 1 96.25 378 SER B C 1
ATOM 8179 O O . SER B 1 378 ? 18.562 -7.227 -5.195 1 96.25 378 SER B O 1
ATOM 8181 N N . SER B 1 379 ? 17.031 -6.402 -6.672 1 96.25 379 SER B N 1
ATOM 8182 C CA . SER B 1 379 ? 15.914 -6.707 -5.781 1 96.25 379 SER B CA 1
ATOM 8183 C C . SER B 1 379 ? 15.609 -8.203 -5.762 1 96.25 379 SER B C 1
ATOM 8185 O O . SER B 1 379 ? 14.945 -8.695 -4.852 1 96.25 379 SER B O 1
ATOM 8187 N N . LEU B 1 380 ? 16.016 -8.977 -6.695 1 97.56 380 LEU B N 1
ATOM 8188 C CA . LEU B 1 380 ? 15.695 -10.398 -6.828 1 97.56 380 LEU B CA 1
ATOM 8189 C C . LEU B 1 380 ? 16.344 -11.203 -5.711 1 97.56 380 LEU B C 1
ATOM 8191 O O . LEU B 1 380 ? 17.547 -11.086 -5.465 1 97.56 380 LEU B O 1
ATOM 8195 N N . LYS B 1 381 ? 15.469 -12.055 -5.129 1 96.44 381 LYS B N 1
ATOM 8196 C CA . LYS B 1 381 ? 15.938 -12.93 -4.055 1 96.44 381 LYS B CA 1
ATOM 8197 C C . LYS B 1 381 ? 15.867 -14.398 -4.469 1 96.44 381 LYS B C 1
ATOM 8199 O O . LYS B 1 381 ? 16.531 -15.25 -3.873 1 96.44 381 LYS B O 1
ATOM 8204 N N . ALA B 1 382 ? 15.062 -14.656 -5.453 1 97.62 382 ALA B N 1
ATOM 8205 C CA . ALA B 1 382 ? 14.906 -16.016 -5.957 1 97.62 382 ALA B CA 1
ATOM 8206 C C . ALA B 1 382 ? 14.336 -16.016 -7.375 1 97.62 382 ALA B C 1
ATOM 8208 O O . ALA B 1 382 ? 13.555 -15.141 -7.734 1 97.62 382 ALA B O 1
ATOM 8209 N N . THR B 1 383 ? 14.766 -16.938 -8.117 1 98 383 THR B N 1
ATOM 8210 C CA . THR B 1 383 ? 14.125 -17.25 -9.391 1 98 383 THR B CA 1
ATOM 8211 C C . THR B 1 383 ? 13.539 -18.656 -9.375 1 98 383 THR B C 1
ATOM 8213 O O . THR B 1 383 ? 13.859 -19.453 -8.5 1 98 383 THR B O 1
ATOM 8216 N N . GLY B 1 384 ? 12.594 -18.922 -10.258 1 97.56 384 GLY B N 1
ATOM 8217 C CA . GLY B 1 384 ? 11.961 -20.219 -10.289 1 97.56 384 GLY B CA 1
ATOM 8218 C C . GLY B 1 384 ? 11.594 -20.672 -11.695 1 97.56 384 GLY B C 1
ATOM 8219 O O . GLY B 1 384 ? 11.352 -19.844 -12.578 1 97.56 384 GLY B O 1
ATOM 8220 N N . ASN B 1 385 ? 11.531 -21.984 -11.844 1 95.75 385 ASN B N 1
ATOM 8221 C CA . ASN B 1 385 ? 11.125 -22.609 -13.102 1 95.75 385 ASN B CA 1
ATOM 8222 C C . ASN B 1 385 ? 10.156 -23.766 -12.859 1 95.75 385 ASN B C 1
ATOM 8224 O O . ASN B 1 385 ? 10.312 -24.516 -11.898 1 95.75 385 ASN B O 1
ATOM 8228 N N . THR B 1 386 ? 9.172 -23.828 -13.703 1 93.88 386 THR B N 1
ATOM 8229 C CA . THR B 1 386 ? 8.344 -25.031 -13.727 1 93.88 386 THR B CA 1
ATOM 8230 C C . THR B 1 386 ? 7.707 -25.219 -15.102 1 93.88 386 THR B C 1
ATOM 8232 O O . THR B 1 386 ? 7.914 -24.406 -16 1 93.88 386 THR B O 1
ATOM 8235 N N . GLY B 1 387 ? 7.047 -26.359 -15.25 1 82 387 GLY B N 1
ATOM 8236 C CA . GLY B 1 387 ? 6.305 -26.656 -16.469 1 82 387 GLY B CA 1
ATOM 8237 C C . GLY B 1 387 ? 7.055 -27.547 -17.438 1 82 387 GLY B C 1
ATOM 8238 O O . GLY B 1 387 ? 6.453 -28.375 -18.125 1 82 387 GLY B O 1
ATOM 8239 N N . GLU B 1 388 ? 8.367 -27.328 -17.547 1 76.25 388 GLU B N 1
ATOM 8240 C CA . GLU B 1 388 ? 9.25 -28.141 -18.375 1 76.25 388 GLU B CA 1
ATOM 8241 C C . GLU B 1 388 ? 10.656 -28.188 -17.797 1 76.25 388 GLU B C 1
ATOM 8243 O O . GLU B 1 388 ? 11.055 -27.297 -17.047 1 76.25 388 GLU B O 1
ATOM 8248 N N . PRO B 1 389 ? 11.328 -29.219 -18.156 1 79.88 389 PRO B N 1
ATOM 8249 C CA . PRO B 1 389 ? 12.719 -29.25 -17.719 1 79.88 389 PRO B CA 1
ATOM 8250 C C . PRO B 1 389 ? 13.539 -28.078 -18.266 1 79.88 389 PRO B C 1
ATOM 8252 O O . PRO B 1 389 ? 13.352 -27.672 -19.422 1 79.88 389 PRO B O 1
ATOM 8255 N N . ILE B 1 390 ? 14.328 -27.547 -17.422 1 87.06 390 ILE B N 1
ATOM 8256 C CA . ILE B 1 390 ? 15.188 -26.438 -17.828 1 87.06 390 ILE B CA 1
ATOM 8257 C C . ILE B 1 390 ? 16.547 -26.984 -18.25 1 87.06 390 ILE B C 1
ATOM 8259 O O . ILE B 1 390 ? 17.141 -27.828 -17.562 1 87.06 390 ILE B O 1
ATOM 8263 N N . ASP B 1 391 ? 17.047 -26.609 -19.469 1 81.94 391 ASP B N 1
ATOM 8264 C CA . ASP B 1 391 ? 18.344 -27.047 -19.953 1 81.94 391 ASP B CA 1
ATOM 8265 C C . ASP B 1 391 ? 19.484 -26.406 -19.156 1 81.94 391 ASP B C 1
ATOM 8267 O O . ASP B 1 391 ? 19.297 -25.344 -18.562 1 81.94 391 ASP B O 1
ATOM 8271 N N . HIS B 1 392 ? 20.625 -27.062 -19.141 1 86.81 392 HIS B N 1
ATOM 8272 C CA . HIS B 1 392 ? 21.781 -26.641 -18.359 1 86.81 392 HIS B CA 1
ATOM 8273 C C . HIS B 1 392 ? 22.172 -25.203 -18.672 1 86.81 392 HIS B C 1
ATOM 8275 O O . HIS B 1 392 ? 22.438 -24.406 -17.766 1 86.81 392 HIS B O 1
ATOM 8281 N N . ASP B 1 393 ? 22.172 -24.859 -19.922 1 87.69 393 ASP B N 1
ATOM 8282 C CA . ASP B 1 393 ? 22.625 -23.531 -20.344 1 87.69 393 ASP B CA 1
ATOM 8283 C C . ASP B 1 393 ? 21.703 -22.438 -19.797 1 87.69 393 ASP B C 1
ATOM 8285 O O . ASP B 1 393 ? 22.172 -21.406 -19.297 1 87.69 393 ASP B O 1
ATOM 8289 N N . THR B 1 394 ? 20.406 -22.656 -19.953 1 91.81 394 THR B N 1
ATOM 8290 C CA . THR B 1 394 ? 19.422 -21.703 -19.453 1 91.81 394 THR B CA 1
ATOM 8291 C C . THR B 1 394 ? 19.5 -21.609 -17.938 1 91.81 394 THR B C 1
ATOM 8293 O O . THR B 1 394 ? 19.391 -20.531 -17.359 1 91.81 394 THR B O 1
ATOM 8296 N N . TRP B 1 395 ? 19.703 -22.734 -17.281 1 94.44 395 TRP B N 1
ATOM 8297 C CA . TRP B 1 395 ? 19.859 -22.781 -15.836 1 94.44 395 TRP B CA 1
ATOM 8298 C C . TRP B 1 395 ? 21.062 -21.953 -15.391 1 94.44 395 TRP B C 1
ATOM 8300 O O . TRP B 1 395 ? 20.953 -21.156 -14.461 1 94.44 395 TRP B O 1
ATOM 8310 N N . MET B 1 396 ? 22.156 -22.125 -16.078 1 94.81 396 MET B N 1
ATOM 8311 C CA . MET B 1 396 ? 23.375 -21.391 -15.75 1 94.81 396 MET B CA 1
ATOM 8312 C C . MET B 1 396 ? 23.188 -19.891 -16 1 94.81 396 MET B C 1
ATOM 8314 O O . MET B 1 396 ? 23.672 -19.062 -15.227 1 94.81 396 MET B O 1
ATOM 8318 N N . TRP B 1 397 ? 22.516 -19.578 -17.094 1 96.38 397 TRP B N 1
ATOM 8319 C CA . TRP B 1 397 ? 22.234 -18.188 -17.422 1 96.38 397 TRP B CA 1
ATOM 8320 C C . TRP B 1 397 ? 21.391 -17.531 -16.344 1 96.38 397 TRP B C 1
ATOM 8322 O O . TRP B 1 397 ? 21.672 -16.406 -15.922 1 96.38 397 TRP B O 1
ATOM 8332 N N . LEU B 1 398 ? 20.375 -18.219 -15.852 1 97.56 398 LEU B N 1
ATOM 8333 C CA . LEU B 1 398 ? 19.531 -17.703 -14.781 1 97.56 398 LEU B CA 1
ATOM 8334 C C . LEU B 1 398 ? 20.359 -17.469 -13.516 1 97.56 398 LEU B C 1
ATOM 8336 O O . LEU B 1 398 ? 20.156 -16.469 -12.828 1 97.56 398 LEU B O 1
ATOM 8340 N N . LEU B 1 399 ? 21.234 -18.375 -13.273 1 96.94 399 LEU B N 1
ATOM 8341 C CA . LEU B 1 399 ? 22.031 -18.312 -12.055 1 96.94 399 LEU B CA 1
ATOM 8342 C C . LEU B 1 399 ? 23.062 -17.188 -12.141 1 96.94 399 LEU B C 1
ATOM 8344 O O . LEU B 1 399 ? 23.172 -16.359 -11.227 1 96.94 399 LEU B O 1
ATOM 8348 N N . LYS B 1 400 ? 23.75 -17.109 -13.234 1 97 400 LYS B N 1
ATOM 8349 C CA . LYS B 1 400 ? 24.938 -16.266 -13.328 1 97 400 LYS B CA 1
ATOM 8350 C C . LYS B 1 400 ? 24.578 -14.867 -13.82 1 97 400 LYS B C 1
ATOM 8352 O O . LYS B 1 400 ? 25.125 -13.875 -13.344 1 97 400 LYS B O 1
ATOM 8357 N N . VAL B 1 401 ? 23.703 -14.797 -14.773 1 97.75 401 VAL B N 1
ATOM 8358 C CA . VAL B 1 401 ? 23.422 -13.516 -15.414 1 97.75 401 VAL B CA 1
ATOM 8359 C C . VAL B 1 401 ? 22.25 -12.836 -14.711 1 97.75 401 VAL B C 1
ATOM 8361 O O . VAL B 1 401 ? 22.359 -11.695 -14.258 1 97.75 401 VAL B O 1
ATOM 8364 N N . VAL B 1 402 ? 21.125 -13.516 -14.547 1 98.12 402 VAL B N 1
ATOM 8365 C CA . VAL B 1 402 ? 19.922 -12.914 -13.969 1 98.12 402 VAL B CA 1
ATOM 8366 C C . VAL B 1 402 ? 20.094 -12.773 -12.461 1 98.12 402 VAL B C 1
ATOM 8368 O O . VAL B 1 402 ? 19.891 -11.688 -11.906 1 98.12 402 VAL B O 1
ATOM 8371 N N . GLY B 1 403 ? 20.453 -13.836 -11.867 1 96.69 403 GLY B N 1
ATOM 8372 C CA . GLY B 1 403 ? 20.562 -13.836 -10.414 1 96.69 403 GLY B CA 1
ATOM 8373 C C . GLY B 1 403 ? 21.922 -13.375 -9.922 1 96.69 403 GLY B C 1
ATOM 8374 O O . GLY B 1 403 ? 22.094 -13.086 -8.734 1 96.69 403 GLY B O 1
ATOM 8375 N N . GLU B 1 404 ? 22.938 -13.344 -10.781 1 95.88 404 GLU B N 1
ATOM 8376 C CA . GLU B 1 404 ? 24.312 -12.953 -10.461 1 95.88 404 GLU B CA 1
ATOM 8377 C C . GLU B 1 404 ? 24.859 -13.781 -9.305 1 95.88 404 GLU B C 1
ATOM 8379 O O . GLU B 1 404 ? 25.594 -13.266 -8.461 1 95.88 404 GLU B O 1
ATOM 8384 N N . GLU B 1 405 ? 24.328 -14.984 -9.125 1 94.44 405 GLU B N 1
ATOM 8385 C CA . GLU B 1 405 ? 24.75 -15.977 -8.141 1 94.44 405 GLU B CA 1
ATOM 8386 C C . GLU B 1 405 ? 24.375 -15.539 -6.727 1 94.44 405 GLU B C 1
ATOM 8388 O O . GLU B 1 405 ? 24.922 -16.047 -5.746 1 94.44 405 GLU B O 1
ATOM 8393 N N . ARG B 1 406 ? 23.531 -14.562 -6.707 1 93.44 406 ARG B N 1
ATOM 8394 C CA . ARG B 1 406 ? 23.094 -14.07 -5.406 1 93.44 406 ARG B CA 1
ATOM 8395 C C . ARG B 1 406 ? 21.859 -14.836 -4.922 1 93.44 406 ARG B C 1
ATOM 8397 O O . ARG B 1 406 ? 21.625 -14.945 -3.717 1 93.44 406 ARG B O 1
ATOM 8404 N N . CYS B 1 407 ? 21.031 -15.297 -5.914 1 93.12 407 CYS B N 1
ATOM 8405 C CA . CYS B 1 407 ? 19.75 -15.883 -5.562 1 93.12 407 CYS B CA 1
ATOM 8406 C C . CYS B 1 407 ? 19.656 -17.328 -6.027 1 93.12 407 CYS B C 1
ATOM 8408 O O . CYS B 1 407 ? 20.234 -17.688 -7.055 1 93.12 407 CYS B O 1
ATOM 8410 N N . PRO B 1 408 ? 18.938 -18.109 -5.266 1 96.5 408 PRO B N 1
ATOM 8411 C CA . PRO 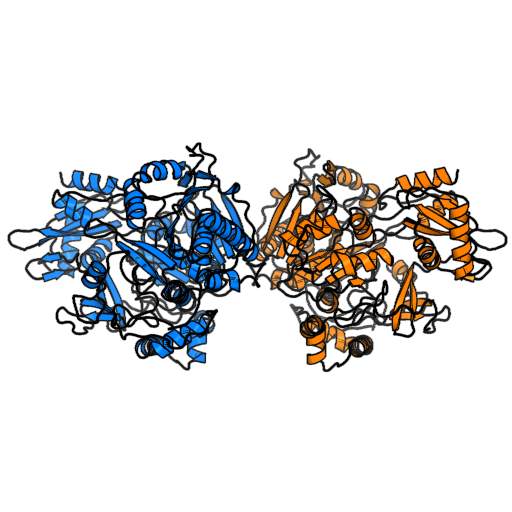B 1 408 ? 18.734 -19.5 -5.703 1 96.5 408 PRO B CA 1
ATOM 8412 C C . PRO B 1 408 ? 17.766 -19.609 -6.883 1 96.5 408 PRO B C 1
ATOM 8414 O O . PRO B 1 408 ? 16.984 -18.688 -7.133 1 96.5 408 PRO B O 1
ATOM 8417 N N . ILE B 1 409 ? 17.938 -20.734 -7.57 1 97.5 409 ILE B N 1
ATOM 8418 C CA . ILE B 1 409 ? 16.922 -21.141 -8.539 1 97.5 409 ILE B CA 1
ATOM 8419 C C . ILE B 1 409 ? 16.031 -22.219 -7.922 1 97.5 409 ILE B C 1
ATOM 8421 O O . ILE B 1 409 ? 16.5 -23.297 -7.582 1 97.5 409 ILE B O 1
ATOM 8425 N N . ILE B 1 410 ? 14.805 -21.938 -7.805 1 97.94 410 ILE B N 1
ATOM 8426 C CA . ILE B 1 410 ? 13.828 -22.891 -7.289 1 97.94 410 ILE B CA 1
ATOM 8427 C C . ILE B 1 410 ? 13.164 -23.625 -8.453 1 97.94 410 ILE B C 1
ATOM 8429 O O . ILE B 1 410 ? 12.109 -23.188 -8.938 1 97.94 410 ILE B O 1
ATOM 8433 N N . ASN B 1 411 ? 13.727 -24.688 -8.844 1 96.38 411 ASN B N 1
ATOM 8434 C CA . ASN B 1 411 ? 13.211 -25.547 -9.898 1 96.38 411 ASN B CA 1
ATOM 8435 C C . ASN B 1 411 ? 12.148 -26.5 -9.367 1 96.38 411 ASN B C 1
ATOM 8437 O O . ASN B 1 411 ? 12.461 -27.438 -8.617 1 96.38 411 ASN B O 1
ATOM 8441 N N . LEU B 1 412 ? 10.891 -26.25 -9.82 1 95.69 412 LEU B N 1
ATOM 8442 C CA . LEU B 1 412 ? 9.789 -26.969 -9.195 1 95.69 412 LEU B CA 1
ATOM 8443 C C . LEU B 1 412 ? 9.156 -27.953 -10.18 1 95.69 412 LEU B C 1
ATOM 8445 O O . LEU B 1 412 ? 9.172 -27.719 -11.391 1 95.69 412 LEU B O 1
ATOM 8449 N N . SER B 1 413 ? 8.695 -29.031 -9.664 1 94.62 413 SER B N 1
ATOM 8450 C CA . SER B 1 413 ? 7.906 -29.984 -10.445 1 94.62 413 SER B CA 1
ATOM 8451 C C . SER B 1 413 ? 6.699 -30.469 -9.656 1 94.62 413 SER B C 1
ATOM 8453 O O . SER B 1 413 ? 6.801 -30.766 -8.461 1 94.62 413 SER B O 1
ATOM 8455 N N . GLY B 1 414 ? 5.641 -30.469 -10.242 1 93.94 414 GLY B N 1
ATOM 8456 C CA . GLY B 1 414 ? 4.363 -30.922 -9.719 1 93.94 414 GLY B CA 1
ATOM 8457 C C . GLY B 1 414 ? 3.289 -31.047 -10.781 1 93.94 414 GLY B C 1
ATOM 8458 O O . GLY B 1 414 ? 3.527 -31.609 -11.852 1 93.94 414 GLY B O 1
ATOM 8459 N N . GLY B 1 415 ? 2.096 -30.609 -10.438 1 93.38 415 GLY B N 1
ATOM 8460 C CA . GLY B 1 415 ? 1.01 -30.703 -11.398 1 93.38 415 GLY B CA 1
ATOM 8461 C C . GLY B 1 415 ? -0.294 -30.125 -10.891 1 93.38 415 GLY B C 1
ATOM 8462 O O . GLY B 1 415 ? -0.414 -29.797 -9.703 1 93.38 415 GLY B O 1
ATOM 8463 N N . THR B 1 416 ? -1.171 -29.938 -11.82 1 95.69 416 THR B N 1
ATOM 8464 C CA . THR B 1 416 ? -2.486 -29.375 -11.523 1 95.69 416 THR B CA 1
ATOM 8465 C C . THR B 1 416 ? -3.221 -30.234 -10.5 1 95.69 416 THR B C 1
ATOM 8467 O O . THR B 1 416 ? -3.875 -29.719 -9.594 1 95.69 416 THR B O 1
ATOM 8470 N N . GLU B 1 417 ? -3.062 -31.578 -10.547 1 96.62 417 GLU B N 1
ATOM 8471 C CA . GLU B 1 417 ? -3.822 -32.531 -9.75 1 96.62 417 GLU B CA 1
ATOM 8472 C C . GLU B 1 417 ? -3.385 -32.5 -8.289 1 96.62 417 GLU B C 1
ATOM 8474 O O . GLU B 1 417 ? -4.074 -33.031 -7.422 1 96.62 417 GLU B O 1
ATOM 8479 N N . ILE B 1 418 ? -2.271 -31.906 -7.996 1 97.06 418 ILE B N 1
ATOM 8480 C CA . ILE B 1 418 ? -1.86 -31.75 -6.602 1 97.06 418 ILE B CA 1
ATOM 8481 C C . ILE B 1 418 ? -1.745 -30.266 -6.254 1 97.06 418 ILE B C 1
ATOM 8483 O O . ILE B 1 418 ? -1.301 -29.922 -5.16 1 97.06 418 ILE B O 1
ATOM 8487 N N . PHE B 1 419 ? -2.072 -29.391 -7.211 1 97.75 419 PHE B N 1
ATOM 8488 C CA . PHE B 1 419 ? -2.053 -27.938 -7.098 1 97.75 419 PHE B CA 1
ATOM 8489 C C . PHE B 1 419 ? -0.766 -27.453 -6.438 1 97.75 419 PHE B C 1
ATOM 8491 O O . PHE B 1 419 ? -0.804 -26.719 -5.445 1 97.75 419 PHE B O 1
ATOM 8498 N N . GLY B 1 420 ? 0.301 -27.922 -6.996 1 97.06 420 GLY B N 1
ATOM 8499 C CA . GLY B 1 420 ? 1.594 -27.562 -6.434 1 97.06 420 GLY B CA 1
ATOM 8500 C C . GLY B 1 420 ? 2.703 -28.516 -6.836 1 97.06 420 GLY B C 1
ATOM 8501 O O . GLY B 1 420 ? 2.771 -28.938 -7.992 1 97.06 420 GLY B O 1
ATOM 8502 N N . CYS B 1 421 ? 3.598 -28.719 -5.836 1 97.19 421 CYS B N 1
ATOM 8503 C CA . CYS B 1 421 ? 4.832 -29.375 -6.242 1 97.19 421 CYS B CA 1
ATOM 8504 C C . CYS B 1 421 ? 5.098 -30.609 -5.391 1 97.19 421 CYS B C 1
ATOM 8506 O O . CYS B 1 421 ? 4.824 -30.609 -4.188 1 97.19 421 CYS B O 1
ATOM 8508 N N . PHE B 1 422 ? 5.621 -31.672 -6.039 1 97.88 422 PHE B N 1
ATOM 8509 C CA . PHE B 1 422 ? 6.207 -32.812 -5.34 1 97.88 422 PHE B CA 1
ATOM 8510 C C . PHE B 1 422 ? 7.668 -32.531 -5 1 97.88 422 PHE B C 1
ATOM 8512 O O . PHE B 1 422 ? 8.156 -32.969 -3.955 1 97.88 422 PHE B O 1
ATOM 8519 N N . LEU B 1 423 ? 8.281 -31.828 -5.957 1 97.69 423 LEU B N 1
ATOM 8520 C CA . LEU B 1 423 ? 9.719 -31.609 -5.828 1 97.69 423 LEU B CA 1
ATOM 8521 C C . LEU B 1 423 ? 10.07 -30.141 -5.98 1 97.69 423 LEU B C 1
ATOM 8523 O O . LEU B 1 423 ? 9.57 -29.469 -6.883 1 97.69 423 LEU B O 1
ATOM 8527 N N . LEU B 1 424 ? 10.844 -29.594 -5.137 1 97.25 424 LEU B N 1
ATOM 8528 C CA . LEU B 1 424 ? 11.398 -28.25 -5.23 1 97.25 424 LEU B CA 1
ATOM 8529 C C . LEU B 1 424 ? 12.523 -28.047 -4.223 1 97.25 424 LEU B C 1
ATOM 8531 O O . LEU B 1 424 ? 12.492 -28.625 -3.131 1 97.25 424 LEU B O 1
ATOM 8535 N N . PRO B 1 425 ? 13.5 -27.25 -4.543 1 96.56 425 PRO B N 1
ATOM 8536 C CA . PRO B 1 425 ? 14.57 -26.953 -3.584 1 96.56 425 PRO B CA 1
ATOM 8537 C C . PRO B 1 425 ? 14.148 -25.906 -2.545 1 96.56 425 PRO B C 1
ATOM 8539 O O . PRO B 1 425 ? 13.031 -25.391 -2.605 1 96.56 425 PRO B O 1
ATOM 8542 N N . SER B 1 426 ? 15.016 -25.781 -1.546 1 95 426 SER B N 1
ATOM 8543 C CA . SER B 1 426 ? 14.922 -24.734 -0.523 1 95 426 SER B CA 1
ATOM 8544 C C . SER B 1 426 ? 16.031 -23.703 -0.672 1 95 426 SER B C 1
ATOM 8546 O O . SER B 1 426 ? 17.141 -24.047 -1.072 1 95 426 SER B O 1
ATOM 8548 N N . PRO B 1 427 ? 15.664 -22.469 -0.36 1 92.44 427 PRO B N 1
ATOM 8549 C CA . PRO B 1 427 ? 16.734 -21.469 -0.382 1 92.44 427 PRO B CA 1
ATOM 8550 C C . PRO B 1 427 ? 17.859 -21.797 0.606 1 92.44 427 PRO B C 1
ATOM 8552 O O . PRO B 1 427 ? 18.938 -21.203 0.526 1 92.44 427 PRO B O 1
ATOM 8555 N N . ALA B 1 428 ? 17.656 -22.75 1.49 1 91.75 428 ALA B N 1
ATOM 8556 C CA . ALA B 1 428 ? 18.625 -23.047 2.545 1 91.75 428 ALA B CA 1
ATOM 8557 C C . ALA B 1 428 ? 19.484 -24.25 2.174 1 91.75 428 ALA B C 1
ATOM 8559 O O . ALA B 1 428 ? 20.188 -24.797 3.021 1 91.75 428 ALA B O 1
ATOM 8560 N N . MET B 1 429 ? 19.453 -24.672 0.9 1 92.88 429 MET B N 1
ATOM 8561 C CA . MET B 1 429 ? 20.234 -25.844 0.519 1 92.88 429 MET B CA 1
ATOM 8562 C C . MET B 1 429 ? 21.078 -25.547 -0.72 1 92.88 429 MET B C 1
ATOM 8564 O O . MET B 1 429 ? 20.734 -24.672 -1.515 1 92.88 429 MET B O 1
ATOM 8568 N N . PRO B 1 430 ? 22.156 -26.297 -0.873 1 94.44 430 PRO B N 1
ATOM 8569 C CA . PRO B 1 430 ? 22.922 -26.156 -2.111 1 94.44 430 PRO B CA 1
ATOM 8570 C C . PRO B 1 430 ? 22.188 -26.703 -3.33 1 94.44 430 PRO B C 1
ATOM 8572 O O . PRO B 1 430 ? 21.281 -27.531 -3.188 1 94.44 430 PRO B O 1
ATOM 8575 N N . LEU B 1 431 ? 22.594 -26.219 -4.477 1 95.31 431 LEU B N 1
ATOM 8576 C CA . LEU B 1 431 ? 21.891 -26.609 -5.695 1 95.31 431 LEU B CA 1
ATOM 8577 C C . LEU B 1 431 ? 22.859 -27.297 -6.672 1 95.31 431 LEU B C 1
ATOM 8579 O O . LEU B 1 431 ? 24.031 -26.938 -6.734 1 95.31 431 LEU B O 1
ATOM 8583 N N . LYS B 1 432 ? 22.297 -28.281 -7.34 1 93.19 432 LYS B N 1
ATOM 8584 C CA . LYS B 1 432 ? 22.891 -28.891 -8.523 1 93.19 432 LYS B CA 1
ATOM 8585 C C . LYS B 1 432 ? 22.141 -28.5 -9.789 1 93.19 432 LYS B C 1
ATOM 8587 O O . LYS B 1 432 ? 20.906 -28.438 -9.797 1 93.19 432 LYS B O 1
ATOM 8592 N N . PRO B 1 433 ? 22.906 -28.266 -10.82 1 90.62 433 PRO B N 1
ATOM 8593 C CA . PRO B 1 433 ? 22.25 -27.781 -12.039 1 90.62 433 PRO B CA 1
ATOM 8594 C C . PRO B 1 433 ? 21.109 -28.672 -12.484 1 90.62 433 PRO B C 1
ATOM 8596 O O . PRO B 1 433 ? 21.234 -29.906 -12.484 1 90.62 433 PRO B O 1
ATOM 8599 N N . THR B 1 434 ? 19.922 -28.047 -12.719 1 88.75 434 THR B N 1
ATOM 8600 C CA . THR B 1 434 ? 18.766 -28.594 -13.398 1 88.75 434 THR B CA 1
ATOM 8601 C C . THR B 1 434 ? 18.047 -29.609 -12.523 1 88.75 434 THR B C 1
ATOM 8603 O O . THR B 1 434 ? 17.031 -30.188 -12.93 1 88.75 434 THR B O 1
ATOM 8606 N N . THR B 1 435 ? 18.578 -29.859 -11.281 1 91.69 435 THR B N 1
ATOM 8607 C CA . THR B 1 435 ? 17.906 -30.797 -10.391 1 91.69 435 THR B CA 1
ATOM 8608 C C . THR B 1 435 ? 16.688 -30.156 -9.758 1 91.69 435 THR B C 1
ATOM 8610 O O . THR B 1 435 ? 16.5 -28.938 -9.828 1 91.69 435 THR B O 1
ATOM 8613 N N . LEU B 1 436 ? 15.883 -31.016 -9.141 1 95.75 436 LEU B N 1
ATOM 8614 C CA . LEU B 1 436 ? 14.625 -30.562 -8.547 1 95.75 436 LEU B CA 1
ATOM 8615 C C . LEU B 1 436 ? 14.719 -30.578 -7.02 1 95.75 436 LEU B C 1
ATOM 8617 O O . LEU B 1 436 ? 13.695 -30.531 -6.332 1 95.75 436 LEU B O 1
ATOM 8621 N N . GLY B 1 437 ? 15.906 -30.719 -6.523 1 94.88 437 GLY B N 1
ATOM 8622 C CA . GLY B 1 437 ? 16.094 -30.688 -5.082 1 94.88 437 GLY B CA 1
ATOM 8623 C C . GLY B 1 437 ? 15.523 -31.891 -4.371 1 94.88 437 GLY B C 1
ATOM 8624 O O . GLY B 1 437 ? 15.828 -33.031 -4.727 1 94.88 437 GLY B O 1
ATOM 8625 N N . TYR B 1 438 ? 14.672 -31.641 -3.359 1 95.25 438 TYR B N 1
ATOM 8626 C CA . TYR B 1 438 ? 14.078 -32.656 -2.506 1 95.25 438 TYR B CA 1
ATOM 8627 C C . TYR B 1 438 ? 12.562 -32.656 -2.627 1 95.25 438 TYR B C 1
ATOM 8629 O O . TYR B 1 438 ? 11.984 -31.766 -3.254 1 95.25 438 TYR B O 1
ATOM 8637 N N . PRO B 1 439 ? 11.93 -33.719 -2.047 1 97.12 439 PRO B N 1
ATOM 8638 C CA . PRO B 1 439 ? 10.469 -33.656 -1.94 1 97.12 439 PRO B CA 1
ATOM 8639 C C . PRO B 1 439 ? 9.977 -32.469 -1.154 1 97.12 439 PRO B C 1
ATOM 8641 O O . PRO B 1 439 ? 10.625 -32.031 -0.195 1 97.12 439 PRO B O 1
ATOM 8644 N N . GLY B 1 440 ? 8.891 -31.906 -1.633 1 97.44 440 GLY B N 1
ATOM 8645 C CA . GLY B 1 440 ? 8.273 -30.828 -0.874 1 97.44 440 GLY B CA 1
ATOM 8646 C C . GLY B 1 440 ? 7.836 -31.25 0.515 1 97.44 440 GLY B C 1
ATOM 8647 O O . GLY B 1 440 ? 7.574 -32.438 0.755 1 97.44 440 GLY B O 1
ATOM 8648 N N . LEU B 1 441 ? 7.75 -30.328 1.399 1 97.94 441 LEU B N 1
ATOM 8649 C CA . LEU B 1 441 ? 7.312 -30.609 2.762 1 97.94 441 LEU B CA 1
ATOM 8650 C C . LEU B 1 441 ? 5.922 -31.234 2.766 1 97.94 441 LEU B C 1
ATOM 8652 O O . LEU B 1 441 ? 4.988 -30.703 2.172 1 97.94 441 LEU B O 1
ATOM 8656 N N . GLY B 1 442 ? 5.812 -32.375 3.41 1 98 442 GLY B N 1
ATOM 8657 C CA . GLY B 1 442 ? 4.547 -33.094 3.545 1 98 442 GLY B CA 1
ATOM 8658 C C . GLY B 1 442 ? 4.223 -33.969 2.357 1 98 442 GLY B C 1
ATOM 8659 O O . GLY B 1 442 ? 3.207 -34.656 2.355 1 98 442 GLY B O 1
ATOM 8660 N N . MET B 1 443 ? 5.062 -34 1.34 1 98.25 443 MET B N 1
ATOM 8661 C CA . MET B 1 443 ? 4.836 -34.781 0.148 1 98.25 443 MET B CA 1
ATOM 8662 C C . MET B 1 443 ? 5.676 -36.062 0.184 1 98.25 443 MET B C 1
ATOM 8664 O O . MET B 1 443 ? 6.863 -36.031 -0.144 1 98.25 443 MET B O 1
ATOM 8668 N N . ASP B 1 444 ? 5.047 -37.156 0.509 1 98.19 444 ASP B N 1
ATOM 8669 C CA . ASP B 1 444 ? 5.758 -38.438 0.617 1 98.19 444 ASP B CA 1
ATOM 8670 C C . ASP B 1 444 ? 5.914 -39.094 -0.751 1 98.19 444 ASP B C 1
ATOM 8672 O O . ASP B 1 444 ? 5.266 -40.094 -1.038 1 98.19 444 ASP B O 1
ATOM 8676 N N . VAL B 1 445 ? 6.832 -38.625 -1.507 1 98.06 445 VAL B N 1
ATOM 8677 C CA . VAL B 1 445 ? 7.051 -39.125 -2.854 1 98.06 445 VAL B CA 1
ATOM 8678 C C . VAL B 1 445 ? 8.188 -40.156 -2.84 1 98.06 445 VAL B C 1
ATOM 8680 O O . VAL B 1 445 ? 9.031 -40.125 -1.937 1 98.06 445 VAL B O 1
ATOM 8683 N N . ASP B 1 446 ? 8.188 -40.969 -3.809 1 97.94 446 ASP B N 1
ATOM 8684 C CA . ASP B 1 446 ? 9.148 -42.062 -3.947 1 97.94 446 ASP B CA 1
ATOM 8685 C C . ASP B 1 446 ? 9.312 -42.469 -5.41 1 97.94 446 ASP B C 1
ATOM 8687 O O . ASP B 1 446 ? 8.625 -41.938 -6.289 1 97.94 446 ASP B O 1
ATOM 8691 N N . VAL B 1 447 ? 10.305 -43.281 -5.668 1 97.19 447 VAL B N 1
ATOM 8692 C CA . VAL B 1 447 ? 10.523 -43.875 -6.984 1 97.19 447 VAL B CA 1
ATOM 8693 C C . VAL B 1 447 ? 10.328 -45.406 -6.914 1 97.19 447 VAL B C 1
ATOM 8695 O O . VAL B 1 447 ? 11.055 -46.094 -6.199 1 97.19 447 VAL B O 1
ATOM 8698 N N . PHE B 1 448 ? 9.32 -45.844 -7.691 1 97.5 448 PHE B N 1
ATOM 8699 C CA . PHE B 1 448 ? 9.008 -47.25 -7.68 1 97.5 448 PHE B CA 1
ATOM 8700 C C . PHE B 1 448 ? 9.492 -47.938 -8.961 1 97.5 448 PHE B C 1
ATOM 8702 O O . PHE B 1 448 ? 9.469 -47.312 -10.031 1 97.5 448 PHE B O 1
ATOM 8709 N N . ASP B 1 449 ? 9.883 -49.188 -8.844 1 93.5 449 ASP B N 1
ATOM 8710 C CA . ASP B 1 449 ? 10.039 -50 -10.031 1 93.5 449 ASP B CA 1
ATOM 8711 C C . ASP B 1 449 ? 8.711 -50.625 -10.438 1 93.5 449 ASP B C 1
ATOM 8713 O O . ASP B 1 449 ? 7.664 -50.312 -9.867 1 93.5 449 ASP B O 1
ATOM 8717 N N . ASP B 1 450 ? 8.727 -51.438 -11.406 1 89.06 450 ASP B N 1
ATOM 8718 C CA . ASP B 1 450 ? 7.512 -52.031 -11.953 1 89.06 450 ASP B CA 1
ATOM 8719 C C . ASP B 1 450 ? 6.801 -52.906 -10.914 1 89.06 450 ASP B C 1
ATOM 8721 O O . ASP B 1 450 ? 5.574 -53.031 -10.938 1 89.06 450 ASP B O 1
ATOM 8725 N N . ALA B 1 451 ? 7.613 -53.438 -9.992 1 93.81 451 ALA B N 1
ATOM 8726 C CA . ALA B 1 451 ? 7.066 -54.344 -8.992 1 93.81 451 ALA B CA 1
ATOM 8727 C C . ALA B 1 451 ? 6.523 -53.562 -7.789 1 93.81 451 ALA B C 1
ATOM 8729 O O . ALA B 1 451 ? 5.922 -54.156 -6.887 1 93.81 451 ALA B O 1
ATOM 8730 N N . GLY B 1 452 ? 6.723 -52.25 -7.785 1 95.94 452 GLY B N 1
ATOM 8731 C CA . GLY B 1 452 ? 6.223 -51.438 -6.688 1 95.94 452 GLY B CA 1
ATOM 8732 C C . GLY B 1 452 ? 7.223 -51.281 -5.559 1 95.94 452 GLY B C 1
ATOM 8733 O O . GLY B 1 452 ? 6.859 -50.875 -4.449 1 95.94 452 GLY B O 1
ATOM 8734 N N . ASN B 1 453 ? 8.469 -51.656 -5.863 1 96.25 453 ASN B N 1
ATOM 8735 C CA . ASN B 1 453 ? 9.516 -51.5 -4.863 1 96.25 453 ASN B CA 1
ATOM 8736 C C . ASN B 1 453 ? 10.219 -50.156 -5.012 1 96.25 453 ASN B C 1
ATOM 8738 O O . ASN B 1 453 ? 10.445 -49.688 -6.129 1 96.25 453 ASN B O 1
ATOM 8742 N N . SER B 1 454 ? 10.531 -49.594 -3.85 1 97.19 454 SER B N 1
ATOM 8743 C CA . SER B 1 454 ? 11.312 -48.344 -3.859 1 97.19 454 SER B CA 1
ATOM 8744 C C . SER B 1 454 ? 12.711 -48.594 -4.438 1 97.19 454 SER B C 1
ATOM 8746 O O . SER B 1 454 ? 13.383 -49.531 -4.074 1 97.19 454 SER B O 1
ATOM 8748 N N . VAL B 1 455 ? 13.141 -47.719 -5.344 1 95.44 455 VAL B N 1
ATOM 8749 C CA . VAL B 1 455 ? 14.461 -47.875 -5.941 1 95.44 455 VAL B CA 1
ATOM 8750 C C . VAL B 1 455 ? 15.227 -46.562 -5.836 1 95.44 455 VAL B C 1
ATOM 8752 O O . VAL B 1 455 ? 14.617 -45.469 -5.738 1 95.44 455 VAL B O 1
ATOM 8755 N N . ARG B 1 456 ? 16.5 -46.594 -5.742 1 94.19 456 ARG B N 1
ATOM 8756 C CA . ARG B 1 456 ? 17.422 -45.469 -5.773 1 94.19 456 ARG B CA 1
ATOM 8757 C C . ARG B 1 456 ? 18.5 -45.656 -6.84 1 94.19 456 ARG B C 1
ATOM 8759 O O . ARG B 1 456 ? 18.859 -46.781 -7.156 1 94.19 456 ARG B O 1
ATOM 8766 N N . GLN B 1 457 ? 18.953 -44.531 -7.438 1 89.38 457 GLN B N 1
ATOM 8767 C CA . GLN B 1 457 ? 19.969 -44.562 -8.484 1 89.38 457 GLN B CA 1
ATOM 8768 C C . GLN B 1 457 ? 19.547 -45.438 -9.648 1 89.38 457 GLN B C 1
ATOM 8770 O O . GLN B 1 457 ? 20.359 -46.219 -10.188 1 89.38 457 GLN B O 1
ATOM 8775 N N . GLN B 1 458 ? 18.25 -45.469 -9.812 1 87.81 458 GLN B N 1
ATOM 8776 C CA . GLN B 1 458 ? 17.578 -46.125 -10.93 1 87.81 458 GLN B CA 1
ATOM 8777 C C . GLN B 1 458 ? 16.328 -45.344 -11.344 1 87.81 458 GLN B C 1
ATOM 8779 O O . GLN B 1 458 ? 15.641 -44.781 -10.5 1 87.81 458 GLN B O 1
ATOM 8784 N N . ILE B 1 459 ? 16.141 -45.312 -12.602 1 86.44 459 ILE B N 1
ATOM 8785 C CA . ILE B 1 459 ? 14.938 -44.656 -13.094 1 86.44 459 ILE B CA 1
ATOM 8786 C C . ILE B 1 459 ? 13.711 -45.5 -12.75 1 86.44 459 ILE B C 1
ATOM 8788 O O . ILE B 1 459 ? 13.719 -46.719 -12.906 1 86.44 459 ILE B O 1
ATOM 8792 N N . GLY B 1 460 ? 12.742 -44.906 -12.242 1 93.06 460 GLY B N 1
ATOM 8793 C CA . GLY B 1 460 ? 11.469 -45.531 -11.922 1 93.06 460 GLY B CA 1
ATOM 8794 C C . GLY B 1 460 ? 10.305 -44.562 -11.977 1 93.06 460 GLY B C 1
ATOM 8795 O O . GLY B 1 460 ? 10.398 -43.5 -12.602 1 93.06 460 GLY B O 1
ATOM 8796 N N . TYR B 1 461 ? 9.188 -45 -11.406 1 94.25 461 TYR B N 1
ATOM 8797 C CA . TYR B 1 461 ? 7.961 -44.219 -11.461 1 94.25 461 TYR B CA 1
ATOM 8798 C C . TYR B 1 461 ? 7.852 -43.312 -10.25 1 94.25 461 TYR B C 1
ATOM 8800 O O . TYR B 1 461 ? 7.996 -43.75 -9.109 1 94.25 461 TYR B O 1
ATOM 8808 N N . LEU B 1 462 ? 7.609 -42.031 -10.539 1 96.88 462 LEU B N 1
ATOM 8809 C CA . LEU B 1 462 ? 7.309 -41.094 -9.461 1 96.88 462 LEU B CA 1
ATOM 8810 C C . LEU B 1 462 ? 5.973 -41.438 -8.805 1 96.88 462 LEU B C 1
ATOM 8812 O O . LEU B 1 462 ? 4.945 -41.5 -9.484 1 96.88 462 LEU B O 1
ATOM 8816 N N . VAL B 1 463 ? 5.949 -41.719 -7.523 1 98 463 VAL B N 1
ATOM 8817 C CA . VAL B 1 463 ? 4.734 -42.062 -6.797 1 98 463 VAL B CA 1
ATOM 8818 C C . VAL B 1 463 ? 4.641 -41.219 -5.52 1 98 463 VAL B C 1
ATOM 8820 O O . VAL B 1 463 ? 5.605 -40.562 -5.129 1 98 463 VAL B O 1
ATOM 8823 N N . CYS B 1 464 ? 3.564 -41.125 -4.941 1 98.5 464 CYS B N 1
ATOM 8824 C CA . CYS B 1 464 ? 3.326 -40.5 -3.646 1 98.5 464 CYS B CA 1
ATOM 8825 C C . CYS B 1 464 ? 2.592 -41.469 -2.709 1 98.5 464 CYS B C 1
ATOM 8827 O O . CYS B 1 464 ? 1.525 -41.969 -3.051 1 98.5 464 CYS B O 1
ATOM 8829 N N . LYS B 1 465 ? 3.096 -41.656 -1.538 1 98.12 465 LYS B N 1
ATOM 8830 C CA . LYS B 1 465 ? 2.664 -42.75 -0.689 1 98.12 465 LYS B CA 1
ATOM 8831 C C . LYS B 1 465 ? 1.677 -42.281 0.374 1 98.12 465 LYS B C 1
ATOM 8833 O O . LYS B 1 465 ? 1.021 -43.094 1.027 1 98.12 465 LYS B O 1
ATOM 8838 N N . LYS B 1 466 ? 1.566 -41 0.58 1 97.88 466 LYS B N 1
ATOM 8839 C CA . LYS B 1 466 ? 0.621 -40.406 1.524 1 97.88 466 LYS B CA 1
ATOM 8840 C C . LYS B 1 466 ? -0.148 -39.25 0.888 1 97.88 466 LYS B C 1
ATOM 8842 O O . LYS B 1 466 ? 0.341 -38.625 -0.049 1 97.88 466 LYS B O 1
ATOM 8847 N N . PRO B 1 467 ? -1.35 -39 1.406 1 97.69 467 PRO B N 1
ATOM 8848 C CA . PRO B 1 467 ? -2.158 -37.906 0.815 1 97.69 467 PRO B CA 1
ATOM 8849 C C . PRO B 1 467 ? -1.746 -36.531 1.302 1 97.69 467 PRO B C 1
ATOM 8851 O O . PRO B 1 467 ? -1.028 -36.406 2.297 1 97.69 467 PRO B O 1
ATOM 8854 N N . ALA B 1 468 ? -2.127 -35.562 0.626 1 98.19 468 ALA B N 1
ATOM 8855 C CA . ALA B 1 468 ? -1.959 -34.156 0.966 1 98.19 468 ALA B CA 1
ATOM 8856 C C . ALA B 1 468 ? -3.242 -33.375 0.706 1 98.19 468 ALA B C 1
ATOM 8858 O O . ALA B 1 468 ? -4.039 -33.719 -0.159 1 98.19 468 ALA B O 1
ATOM 8859 N N . PRO B 1 469 ? -3.447 -32.25 1.406 1 98.12 469 PRO B N 1
ATOM 8860 C CA . PRO B 1 469 ? -4.707 -31.516 1.311 1 98.12 469 PRO B CA 1
ATOM 8861 C C . PRO B 1 469 ? -4.98 -31 -0.099 1 98.12 469 PRO B C 1
ATOM 8863 O O . PRO B 1 469 ? -6.137 -30.812 -0.479 1 98.12 469 PRO B O 1
ATOM 8866 N N . SER B 1 470 ? -3.992 -30.75 -0.863 1 97.81 470 SER B N 1
ATOM 8867 C CA . SER B 1 470 ? -4.176 -30.109 -2.16 1 97.81 470 SER B CA 1
ATOM 8868 C C . SER B 1 470 ? -4.387 -31.141 -3.264 1 97.81 470 SER B C 1
ATOM 8870 O O . SER B 1 470 ? -4.668 -30.781 -4.41 1 97.81 470 SER B O 1
ATOM 8872 N N . MET B 1 471 ? -4.16 -32.438 -2.961 1 98.06 471 MET B N 1
ATOM 8873 C CA . MET B 1 471 ? -4.469 -33.469 -3.959 1 98.06 471 MET B CA 1
ATOM 8874 C C . MET B 1 471 ? -5.926 -33.375 -4.398 1 98.06 471 MET B C 1
ATOM 8876 O O . MET B 1 471 ? -6.816 -33.156 -3.572 1 98.06 471 MET B O 1
ATOM 8880 N N . THR B 1 472 ? -6.16 -33.562 -5.629 1 98.12 472 THR B N 1
ATOM 8881 C CA . THR B 1 472 ? -7.484 -33.406 -6.223 1 98.12 472 THR B CA 1
ATOM 8882 C C . THR B 1 472 ? -8.508 -34.281 -5.512 1 98.12 472 THR B C 1
ATOM 8884 O O . THR B 1 472 ? -8.188 -35.406 -5.094 1 98.12 472 THR B O 1
ATOM 8887 N N . ARG B 1 473 ? -9.742 -33.781 -5.414 1 97 473 ARG B N 1
ATOM 8888 C CA . ARG B 1 473 ? -10.859 -34.531 -4.836 1 97 473 ARG B CA 1
ATOM 8889 C C . ARG B 1 473 ? -11.461 -35.5 -5.859 1 97 473 ARG B C 1
ATOM 8891 O O . ARG B 1 473 ? -12.461 -36.156 -5.578 1 97 473 ARG B O 1
ATOM 8898 N N . GLY B 1 474 ? -10.836 -35.562 -6.984 1 97.25 474 GLY B N 1
ATOM 8899 C CA . GLY B 1 474 ? -11.312 -36.344 -8.117 1 97.25 474 GLY B CA 1
ATOM 8900 C C . GLY B 1 474 ? -11.453 -35.531 -9.391 1 97.25 474 GLY B C 1
ATOM 8901 O O . GLY B 1 474 ? -11.117 -34.344 -9.406 1 97.25 474 GLY B O 1
ATOM 8902 N N . PHE B 1 475 ? -11.836 -36.219 -10.445 1 96.88 475 PHE B N 1
ATOM 8903 C CA . PHE B 1 475 ? -12.195 -35.531 -11.672 1 96.88 475 PHE B CA 1
ATOM 8904 C C . PHE B 1 475 ? -13.68 -35.156 -11.656 1 96.88 475 PHE B C 1
ATOM 8906 O O . PHE B 1 475 ? -14.516 -35.938 -11.203 1 96.88 475 PHE B O 1
ATOM 8913 N N . TRP B 1 476 ? -13.922 -33.938 -12.109 1 97.31 476 TRP B N 1
ATOM 8914 C CA . TRP B 1 476 ? -15.281 -33.406 -12.141 1 97.31 476 TRP B CA 1
ATOM 8915 C C . TRP B 1 476 ? -16.234 -34.375 -12.82 1 97.31 476 TRP B C 1
ATOM 8917 O O . TRP B 1 476 ? -16.094 -34.656 -14.008 1 97.31 476 TRP B O 1
ATOM 8927 N N . LYS B 1 477 ? -17.156 -35.062 -12.102 1 93.75 477 LYS B N 1
ATOM 8928 C CA . LYS B 1 477 ? -18.188 -35.969 -12.578 1 93.75 477 LYS B CA 1
ATOM 8929 C C . LYS B 1 477 ? -17.562 -37.219 -13.188 1 93.75 477 LYS B C 1
ATOM 8931 O O . LYS B 1 477 ? -18.141 -37.844 -14.094 1 93.75 477 LYS B O 1
ATOM 8936 N N . ASP B 1 478 ? -16.406 -37.562 -12.742 1 94.25 478 ASP B N 1
ATOM 8937 C CA . ASP B 1 478 ? -15.734 -38.719 -13.312 1 94.25 478 ASP B CA 1
ATOM 8938 C C . ASP B 1 478 ? -14.836 -39.406 -12.289 1 94.25 478 ASP B C 1
ATOM 8940 O O . ASP B 1 478 ? -13.625 -39.5 -12.477 1 94.25 478 ASP B O 1
ATOM 8944 N N . PRO B 1 479 ? -15.398 -39.875 -11.234 1 94.69 479 PRO B N 1
ATOM 8945 C CA . PRO B 1 479 ? -14.609 -40.5 -10.172 1 94.69 479 PRO B CA 1
ATOM 8946 C C . PRO B 1 479 ? -13.875 -41.75 -10.633 1 94.69 479 PRO B C 1
ATOM 8948 O O . PRO B 1 479 ? -12.781 -42.031 -10.148 1 94.69 479 PRO B O 1
ATOM 8951 N N . GLU B 1 480 ? -14.461 -42.5 -11.547 1 95.25 480 GLU B N 1
ATOM 8952 C CA . GLU B 1 480 ? -13.828 -43.719 -12.031 1 95.25 480 GLU B CA 1
ATOM 8953 C C . GLU B 1 480 ? -12.516 -43.406 -12.742 1 95.25 480 GLU B C 1
ATOM 8955 O O . GLU B 1 480 ? -11.516 -44.094 -12.531 1 95.25 480 GLU B O 1
ATOM 8960 N N . ARG B 1 481 ? -12.594 -42.438 -13.586 1 93.62 481 ARG B N 1
ATOM 8961 C CA . ARG B 1 481 ? -11.383 -42.062 -14.305 1 93.62 481 ARG B CA 1
ATOM 8962 C C . ARG B 1 481 ? -10.297 -41.594 -13.336 1 93.62 481 ARG B C 1
ATOM 8964 O O . ARG B 1 481 ? -9.109 -41.844 -13.57 1 93.62 481 ARG B O 1
ATOM 8971 N N . TYR B 1 482 ? -10.719 -41.062 -12.266 1 96.06 482 TYR B N 1
ATOM 8972 C CA . TYR B 1 482 ? -9.797 -40.594 -11.227 1 96.06 482 TYR B CA 1
ATOM 8973 C C . TYR B 1 482 ? -9.062 -41.781 -10.602 1 96.06 482 TYR B C 1
ATOM 8975 O O . TYR B 1 482 ? -7.836 -41.781 -10.508 1 96.06 482 TYR B O 1
ATOM 8983 N N . ILE B 1 483 ? -9.797 -42.719 -10.242 1 96.5 483 ILE B N 1
ATOM 8984 C CA . ILE B 1 483 ? -9.242 -43.906 -9.602 1 96.5 483 ILE B CA 1
ATOM 8985 C C . ILE B 1 483 ? -8.344 -44.656 -10.594 1 96.5 483 ILE B C 1
ATOM 8987 O O . ILE B 1 483 ? -7.211 -45.031 -10.258 1 96.5 483 ILE B O 1
ATOM 8991 N N . LYS B 1 484 ? -8.805 -44.75 -11.781 1 94.44 484 LYS B N 1
ATOM 8992 C CA . LYS B 1 484 ? -8.055 -45.469 -12.805 1 94.44 484 LYS B CA 1
ATOM 8993 C C . LYS B 1 484 ? -6.727 -44.781 -13.102 1 94.44 484 LYS B C 1
ATOM 8995 O O . LYS B 1 484 ? -5.703 -45.438 -13.297 1 94.44 484 LYS B O 1
ATOM 9000 N N . THR B 1 485 ? -6.75 -43.531 -13.117 1 92.38 485 THR B N 1
ATOM 9001 C CA . THR B 1 485 ? -5.598 -42.719 -13.539 1 92.38 485 THR B CA 1
ATOM 9002 C C . THR B 1 485 ? -4.52 -42.719 -12.453 1 92.38 485 THR B C 1
ATOM 9004 O O . THR B 1 485 ? -3.334 -42.906 -12.75 1 92.38 485 THR B O 1
ATOM 9007 N N . TYR B 1 486 ? -4.871 -42.656 -11.188 1 96.06 486 TYR B N 1
ATOM 9008 C CA . TYR B 1 486 ? -3.85 -42.312 -10.195 1 96.06 486 TYR B CA 1
ATOM 9009 C C . TYR B 1 486 ? -3.711 -43.406 -9.164 1 96.06 486 TYR B C 1
ATOM 9011 O O . TYR B 1 486 ? -2.709 -43.5 -8.445 1 96.06 486 TYR B O 1
ATOM 9019 N N . TRP B 1 487 ? -4.727 -44.344 -9.039 1 97.12 487 TRP B N 1
ATOM 9020 C CA . TRP B 1 487 ? -4.738 -45.188 -7.848 1 97.12 487 TRP B CA 1
ATOM 9021 C C . TRP B 1 487 ? -4.828 -46.656 -8.227 1 97.12 487 TRP B C 1
ATOM 9023 O O . TRP B 1 487 ? -5.012 -47.5 -7.355 1 97.12 487 TRP B O 1
ATOM 9033 N N . SER B 1 488 ? -4.68 -47 -9.445 1 95.88 488 SER B N 1
ATOM 9034 C CA . SER B 1 488 ? -4.961 -48.375 -9.867 1 95.88 488 SER B CA 1
ATOM 9035 C C . SER B 1 488 ? -3.672 -49.156 -10.102 1 95.88 488 SER B C 1
ATOM 9037 O O . SER B 1 488 ? -3.678 -50.375 -10.102 1 95.88 488 SER B O 1
ATOM 9039 N N . ARG B 1 489 ? -2.553 -48.531 -10.32 1 94.44 489 ARG B N 1
ATOM 9040 C CA . ARG B 1 489 ? -1.326 -49.25 -10.617 1 94.44 489 ARG B CA 1
ATOM 9041 C C . ARG B 1 489 ? -0.821 -50 -9.391 1 94.44 489 ARG B C 1
ATOM 9043 O O . ARG B 1 489 ? -0.42 -51.156 -9.484 1 94.44 489 ARG B O 1
ATOM 9050 N N . TRP B 1 490 ? -0.709 -49.25 -8.258 1 96.38 490 TRP B N 1
ATOM 9051 C CA . TRP B 1 490 ? -0.415 -49.875 -6.965 1 96.38 490 TRP B CA 1
ATOM 9052 C C . TRP B 1 490 ? -1.465 -49.469 -5.93 1 96.38 490 TRP B C 1
ATOM 9054 O O . TRP B 1 490 ? -1.839 -48.312 -5.828 1 96.38 490 TRP B O 1
ATOM 9064 N N . LYS B 1 491 ? -1.911 -50.438 -5.223 1 94.25 491 LYS B N 1
ATOM 9065 C CA . LYS B 1 491 ? -2.959 -50.188 -4.238 1 94.25 491 LYS B CA 1
ATOM 9066 C C . LYS B 1 491 ? -2.5 -49.188 -3.191 1 94.25 491 LYS B C 1
ATOM 9068 O O . LYS B 1 491 ? -1.465 -49.375 -2.551 1 94.25 491 LYS B O 1
ATOM 9073 N N . GLY B 1 492 ? -3.211 -48.156 -3.1 1 95.56 492 GLY B N 1
ATOM 9074 C CA . GLY B 1 492 ? -2.98 -47.188 -2.043 1 95.56 492 GLY B CA 1
ATOM 9075 C C . GLY B 1 492 ? -1.835 -46.219 -2.342 1 95.56 492 GLY B C 1
ATOM 9076 O O . GLY B 1 492 ? -1.38 -45.5 -1.46 1 95.56 492 GLY B O 1
ATOM 9077 N N . VAL B 1 493 ? -1.326 -46.25 -3.529 1 97.81 493 VAL B N 1
ATOM 9078 C CA . VAL B 1 493 ? -0.196 -45.406 -3.904 1 97.81 493 VAL B CA 1
ATOM 9079 C C . VAL B 1 493 ? -0.561 -44.562 -5.125 1 97.81 493 VAL B C 1
ATOM 9081 O O . VAL B 1 493 ? -1.063 -45.094 -6.121 1 97.81 493 VAL B O 1
ATOM 9084 N N . TRP B 1 494 ? -0.431 -43.281 -4.977 1 98.06 494 TRP B N 1
ATOM 9085 C CA . TRP B 1 494 ? -0.649 -42.375 -6.094 1 98.06 494 TRP B CA 1
ATOM 9086 C C . TRP B 1 494 ? 0.397 -42.594 -7.184 1 98.06 494 TRP B C 1
ATOM 9088 O O . TRP B 1 494 ? 1.6 -42.5 -6.922 1 98.06 494 TRP B O 1
ATOM 9098 N N . TYR B 1 495 ? -0.009 -42.875 -8.344 1 96.81 495 TYR B N 1
ATOM 9099 C CA . TYR B 1 495 ? 0.839 -42.969 -9.531 1 96.81 495 TYR B CA 1
ATOM 9100 C C . TYR B 1 495 ? 0.79 -41.656 -10.336 1 96.81 495 TYR B C 1
ATOM 9102 O O . TYR B 1 495 ? -0.211 -41.375 -10.992 1 96.81 495 TYR B O 1
ATOM 9110 N N . HIS B 1 496 ? 1.896 -40.969 -10.359 1 93.81 496 HIS B N 1
ATOM 9111 C CA . HIS B 1 496 ? 1.877 -39.656 -10.969 1 93.81 496 HIS B CA 1
ATOM 9112 C C . HIS B 1 496 ? 2.084 -39.719 -12.477 1 93.81 496 HIS B C 1
ATOM 9114 O O . HIS B 1 496 ? 1.663 -38.844 -13.219 1 93.81 496 HIS B O 1
ATOM 9120 N N . GLY B 1 497 ? 2.814 -40.781 -12.938 1 89.31 497 GLY B N 1
ATOM 9121 C CA . GLY B 1 497 ? 2.961 -41.031 -14.367 1 89.31 497 GLY B CA 1
ATOM 9122 C C . GLY B 1 497 ? 4.246 -40.438 -14.93 1 89.31 497 GLY B C 1
ATOM 9123 O O . GLY B 1 497 ? 4.453 -40.469 -16.141 1 89.31 497 GLY B O 1
ATOM 9124 N N . ASP B 1 498 ? 5.176 -39.969 -14.086 1 89.38 498 ASP B N 1
ATOM 9125 C CA . ASP B 1 498 ? 6.477 -39.469 -14.523 1 89.38 498 ASP B CA 1
ATOM 9126 C C . ASP B 1 498 ? 7.59 -40.438 -14.156 1 89.38 498 ASP B C 1
ATOM 9128 O O . ASP B 1 498 ? 7.496 -41.156 -13.148 1 89.38 498 ASP B O 1
ATOM 9132 N N . TRP B 1 499 ? 8.656 -40.406 -15 1 87.94 499 TRP B N 1
ATOM 9133 C CA . TRP B 1 499 ? 9.883 -41.094 -14.633 1 87.94 499 TRP B CA 1
ATOM 9134 C C . TRP B 1 499 ? 10.75 -40.219 -13.727 1 87.94 499 TRP B C 1
ATOM 9136 O O . TRP B 1 499 ? 10.914 -39.031 -13.969 1 87.94 499 TRP B O 1
ATOM 9146 N N . ALA B 1 500 ? 11.227 -40.844 -12.672 1 93 500 ALA B N 1
ATOM 9147 C CA . ALA B 1 500 ? 12.023 -40.094 -11.695 1 93 500 ALA B CA 1
ATOM 9148 C C . ALA B 1 500 ? 13.297 -40.844 -11.344 1 93 500 ALA B C 1
ATOM 9150 O O . ALA B 1 500 ? 13.414 -42.062 -11.602 1 93 500 ALA B O 1
ATOM 9151 N N . TYR B 1 501 ? 14.25 -40.156 -10.938 1 90.38 501 TYR B N 1
ATOM 9152 C CA . TYR B 1 501 ? 15.555 -40.656 -10.523 1 90.38 501 TYR B CA 1
ATOM 9153 C C . TYR B 1 501 ? 16.078 -39.875 -9.328 1 90.38 501 TYR B C 1
ATOM 9155 O O . TYR B 1 501 ? 15.938 -38.625 -9.258 1 90.38 501 TYR B O 1
ATOM 9163 N N . VAL B 1 502 ? 16.625 -40.562 -8.32 1 95.44 502 VAL B N 1
ATOM 9164 C CA . VAL B 1 502 ? 17.266 -39.938 -7.168 1 95.44 502 VAL B CA 1
ATOM 9165 C C . VAL B 1 502 ? 18.75 -40.312 -7.156 1 95.44 502 VAL B C 1
ATOM 9167 O O . VAL B 1 502 ? 19.125 -41.5 -7.137 1 95.44 502 VAL B O 1
ATOM 9170 N N . ASP B 1 503 ? 19.562 -39.344 -7.094 1 90.94 503 ASP B N 1
ATOM 9171 C CA . ASP B 1 503 ? 21 -39.594 -7.176 1 90.94 503 ASP B CA 1
ATOM 9172 C C . ASP B 1 503 ? 21.594 -39.906 -5.801 1 90.94 503 ASP B C 1
ATOM 9174 O O . ASP B 1 503 ? 20.844 -40.062 -4.828 1 90.94 503 ASP B O 1
ATOM 9178 N N . GLU B 1 504 ? 22.859 -40.062 -5.719 1 89.94 504 GLU B N 1
ATOM 9179 C CA . GLU B 1 504 ? 23.562 -40.469 -4.508 1 89.94 504 GLU B CA 1
ATOM 9180 C C . GLU B 1 504 ? 23.438 -39.438 -3.404 1 89.94 504 GLU B C 1
ATOM 9182 O O . GLU B 1 504 ? 23.453 -39.781 -2.219 1 89.94 504 GLU B O 1
ATOM 9187 N N . ASP B 1 505 ? 23.25 -38.188 -3.818 1 89.25 505 ASP B N 1
ATOM 9188 C CA . ASP B 1 505 ? 23.156 -37.125 -2.854 1 89.25 505 ASP B CA 1
ATOM 9189 C C . ASP B 1 505 ? 21.703 -36.875 -2.445 1 89.25 505 ASP B C 1
ATOM 9191 O O . ASP B 1 505 ? 21.422 -36 -1.632 1 89.25 505 ASP B O 1
ATOM 9195 N N . GLY B 1 506 ? 20.781 -37.656 -3.062 1 92.25 506 GLY B N 1
ATOM 9196 C CA . GLY B 1 506 ? 19.375 -37.531 -2.721 1 92.25 506 GLY B CA 1
ATOM 9197 C C . GLY B 1 506 ? 18.641 -36.5 -3.574 1 92.25 506 GLY B C 1
ATOM 9198 O O . GLY B 1 506 ? 17.484 -36.188 -3.295 1 92.25 506 GLY B O 1
ATOM 9199 N N . PHE B 1 507 ? 19.328 -35.969 -4.594 1 94.56 507 PHE B N 1
ATOM 9200 C CA . PHE B 1 507 ? 18.688 -34.969 -5.457 1 94.56 507 PHE B CA 1
ATOM 9201 C C . PHE B 1 507 ? 17.859 -35.656 -6.539 1 94.56 507 PHE B C 1
ATOM 9203 O O . PHE B 1 507 ? 18.266 -36.688 -7.09 1 94.56 507 PHE B O 1
ATOM 9210 N N . TRP B 1 508 ? 16.781 -35.031 -6.828 1 95.56 508 TRP B N 1
ATOM 9211 C CA . TRP B 1 508 ? 15.789 -35.656 -7.695 1 95.56 508 TRP B CA 1
ATOM 9212 C C . TRP B 1 508 ? 15.906 -35.125 -9.125 1 95.56 508 TRP B C 1
ATOM 9214 O O . TRP B 1 508 ? 16.219 -33.969 -9.336 1 95.56 508 TRP B O 1
ATOM 9224 N N . PHE B 1 509 ? 15.609 -36 -10.039 1 88 509 PHE B N 1
ATOM 9225 C CA . PHE B 1 509 ? 15.484 -35.719 -11.461 1 88 509 PHE B CA 1
ATOM 9226 C C . PHE B 1 509 ? 14.172 -36.25 -12.016 1 88 509 PHE B C 1
ATOM 9228 O O . PHE B 1 509 ? 13.68 -37.281 -11.547 1 88 509 PHE B O 1
ATOM 9235 N N . LEU B 1 510 ? 13.617 -35.594 -12.953 1 88.25 510 LEU B N 1
ATOM 9236 C CA . LEU B 1 510 ? 12.477 -36.125 -13.703 1 88.25 510 LEU B CA 1
ATOM 9237 C C . LEU B 1 510 ? 12.82 -36.25 -15.18 1 88.25 510 LEU B C 1
ATOM 9239 O O . LEU B 1 510 ? 13.523 -35.406 -15.742 1 88.25 510 LEU B O 1
ATOM 9243 N N . PHE B 1 511 ? 12.375 -37.312 -15.75 1 77.19 511 PHE B N 1
ATOM 9244 C CA . PHE B 1 511 ? 12.727 -37.625 -17.125 1 77.19 511 PHE B CA 1
ATOM 9245 C C . PHE B 1 511 ? 11.477 -37.656 -18.016 1 77.19 511 PHE B C 1
ATOM 9247 O O . PHE B 1 511 ? 11.445 -38.344 -19.031 1 77.19 511 PHE B O 1
ATOM 9254 N N . GLY B 1 512 ? 10.422 -36.969 -17.672 1 75.88 512 GLY B N 1
ATOM 9255 C CA . GLY B 1 512 ? 9.227 -36.875 -18.5 1 75.88 512 GLY B CA 1
ATOM 9256 C C . GLY B 1 512 ? 8.172 -37.906 -18.125 1 75.88 512 GLY B C 1
ATOM 9257 O O . GLY B 1 512 ? 8.258 -38.562 -17.078 1 75.88 512 GLY B O 1
ATOM 9258 N N . ARG B 1 513 ? 7.207 -38.125 -19.094 1 77.31 513 ARG B N 1
ATOM 9259 C CA . ARG B 1 513 ? 6.074 -39 -18.828 1 77.31 513 ARG B CA 1
ATOM 9260 C C . ARG B 1 513 ? 6.453 -40.469 -19.062 1 77.31 513 ARG B C 1
ATOM 9262 O O . ARG B 1 513 ? 7.129 -40.781 -20.031 1 77.31 513 ARG B O 1
ATOM 9269 N N . ALA B 1 514 ? 5.984 -41.25 -18.203 1 73.31 514 ALA B N 1
ATOM 9270 C CA . ALA B 1 514 ? 6.25 -42.688 -18.312 1 73.31 514 ALA B CA 1
ATOM 9271 C C . ALA B 1 514 ? 5.547 -43.281 -19.531 1 73.31 514 ALA B C 1
ATOM 9273 O O . ALA B 1 514 ? 6.012 -44.25 -20.109 1 73.31 514 ALA B O 1
ATOM 9274 N N . ASP B 1 515 ? 4.441 -42.594 -19.797 1 69.38 515 ASP B N 1
ATOM 9275 C CA . ASP B 1 515 ? 3.688 -43.094 -20.953 1 69.38 515 ASP B CA 1
ATOM 9276 C C . ASP B 1 515 ? 4.406 -42.781 -22.25 1 69.38 515 ASP B C 1
ATOM 9278 O O . ASP B 1 515 ? 4.094 -43.344 -23.297 1 69.38 515 ASP B O 1
ATOM 9282 N N . ASP B 1 516 ? 5.414 -41.969 -22.203 1 68.38 516 ASP B N 1
ATOM 9283 C CA . ASP B 1 516 ? 6.145 -41.562 -23.391 1 68.38 516 ASP B CA 1
ATOM 9284 C C . ASP B 1 516 ? 7.391 -42.438 -23.594 1 68.38 516 ASP B C 1
ATOM 9286 O O . ASP B 1 516 ? 8.203 -42.188 -24.469 1 68.38 516 ASP B O 1
ATOM 9290 N N . VAL B 1 517 ? 7.434 -43.406 -22.781 1 67.25 517 VAL B N 1
ATOM 9291 C CA . VAL B 1 517 ? 8.602 -44.281 -22.797 1 67.25 517 VAL B CA 1
ATOM 9292 C C . VAL B 1 517 ? 8.711 -44.969 -24.156 1 67.25 517 VAL B C 1
ATOM 9294 O O . VAL B 1 517 ? 7.703 -45.375 -24.75 1 67.25 517 VAL B O 1
ATOM 9297 N N . ILE B 1 518 ? 9.891 -44.844 -24.688 1 74.19 518 ILE B N 1
ATOM 9298 C CA . ILE B 1 518 ? 10.203 -45.5 -25.938 1 74.19 518 ILE B CA 1
ATOM 9299 C C . ILE B 1 518 ? 10.727 -46.906 -25.656 1 74.19 518 ILE B C 1
ATOM 9301 O O . ILE B 1 518 ? 11.641 -47.094 -24.844 1 74.19 518 ILE B O 1
ATOM 9305 N N . LYS B 1 519 ? 10.047 -47.969 -26.141 1 74.12 519 LYS B N 1
ATOM 9306 C CA . LYS B 1 519 ? 10.438 -49.375 -25.953 1 74.12 519 LYS B CA 1
ATOM 9307 C C . LYS B 1 519 ? 11.156 -49.906 -27.172 1 74.12 519 LYS B C 1
ATOM 9309 O O . LYS B 1 519 ? 10.523 -50.312 -28.141 1 74.12 519 LYS B O 1
ATOM 9314 N N . VAL B 1 520 ? 12.531 -49.844 -27.125 1 72.25 520 VAL B N 1
ATOM 9315 C CA . VAL B 1 520 ? 13.328 -50.344 -28.25 1 72.25 520 VAL B CA 1
ATOM 9316 C C . VAL B 1 520 ? 13.961 -51.688 -27.891 1 72.25 520 VAL B C 1
ATOM 9318 O O . VAL B 1 520 ? 14.789 -51.75 -26.984 1 72.25 520 VAL B O 1
ATOM 9321 N N . ALA B 1 521 ? 13.664 -52.656 -28.641 1 66.56 521 ALA B N 1
ATOM 9322 C CA . ALA B 1 521 ? 14.242 -53.969 -28.516 1 66.56 521 ALA B CA 1
ATOM 9323 C C . ALA B 1 521 ? 14.234 -54.438 -27.062 1 66.56 521 ALA B C 1
ATOM 9325 O O . ALA B 1 521 ? 15.266 -54.875 -26.547 1 66.56 521 ALA B O 1
ATOM 9326 N N . GLY B 1 522 ? 13.102 -54.25 -26.375 1 61.16 522 GLY B N 1
ATOM 9327 C CA . GLY B 1 522 ? 12.906 -54.719 -25.016 1 61.16 522 GLY B CA 1
ATOM 9328 C C . GLY B 1 522 ? 13.438 -53.781 -23.969 1 61.16 522 GLY B C 1
ATOM 9329 O O . GLY B 1 522 ? 13.258 -54 -22.766 1 61.16 522 GLY B O 1
ATOM 9330 N N . LYS B 1 523 ? 14.164 -52.75 -24.375 1 68.94 523 LYS B N 1
ATOM 9331 C CA . LYS B 1 523 ? 14.711 -51.719 -23.484 1 68.94 523 LYS B CA 1
ATOM 9332 C C . LYS B 1 523 ? 13.812 -50.5 -23.438 1 68.94 523 LYS B C 1
ATOM 9334 O O . LYS B 1 523 ? 13.211 -50.125 -24.438 1 68.94 523 LYS B O 1
ATOM 9339 N N . ARG B 1 524 ? 13.609 -50 -22.25 1 68.44 524 ARG B N 1
ATOM 9340 C CA . ARG B 1 524 ? 12.766 -48.844 -22.047 1 68.44 524 ARG B CA 1
ATOM 9341 C C . ARG B 1 524 ? 13.617 -47.594 -21.812 1 68.44 524 ARG B C 1
ATOM 9343 O O . ARG B 1 524 ? 14.648 -47.625 -21.141 1 68.44 524 ARG B O 1
ATOM 9350 N N . MET B 1 525 ? 13.367 -46.469 -22.609 1 69.56 525 MET B N 1
ATOM 9351 C CA . MET B 1 525 ? 14.078 -45.219 -22.469 1 69.56 525 MET B CA 1
ATOM 9352 C C . MET B 1 525 ? 13.109 -44.031 -22.516 1 69.56 525 MET B C 1
ATOM 9354 O O . MET B 1 525 ? 12.18 -44.031 -23.328 1 69.56 525 MET B O 1
ATOM 9358 N N . GLY B 1 526 ? 13.195 -43.156 -21.484 1 71.75 526 GLY B N 1
ATOM 9359 C CA . GLY B 1 526 ? 12.398 -41.938 -21.531 1 71.75 526 GLY B CA 1
ATOM 9360 C C . GLY B 1 526 ? 12.859 -40.969 -22.594 1 71.75 526 GLY B C 1
ATOM 9361 O O . GLY B 1 526 ? 14.055 -40.844 -22.859 1 71.75 526 GLY B O 1
ATOM 9362 N N . PRO B 1 527 ? 11.898 -40.312 -23.328 1 77.62 527 PRO B N 1
ATOM 9363 C CA . PRO B 1 527 ? 12.305 -39.344 -24.344 1 77.62 527 PRO B CA 1
ATOM 9364 C C . PRO B 1 527 ? 13.227 -38.281 -23.797 1 77.62 527 PRO B C 1
ATOM 9366 O O . PRO B 1 527 ? 14.164 -37.844 -24.484 1 77.62 527 PRO B O 1
ATOM 9369 N N . ALA B 1 528 ? 12.984 -37.969 -22.531 1 73.38 528 ALA B N 1
ATOM 9370 C CA . ALA B 1 528 ? 13.711 -36.844 -21.938 1 73.38 528 ALA B CA 1
ATOM 9371 C C . ALA B 1 528 ? 15.203 -37.125 -21.844 1 73.38 528 ALA B C 1
ATOM 9373 O O . ALA B 1 528 ? 16.031 -36.25 -22 1 73.38 528 ALA B O 1
ATOM 9374 N N . GLU B 1 529 ? 15.555 -38.344 -21.594 1 70.06 529 GLU B N 1
ATOM 9375 C CA . GLU B 1 529 ? 16.953 -38.719 -21.531 1 70.06 529 GLU B CA 1
ATOM 9376 C C . GLU B 1 529 ? 17.672 -38.469 -22.859 1 70.06 529 GLU B C 1
ATOM 9378 O O . GLU B 1 529 ? 18.766 -37.906 -22.875 1 70.06 529 GLU B O 1
ATOM 9383 N N . ILE B 1 530 ? 17.016 -38.812 -23.859 1 81.44 530 ILE B N 1
ATOM 9384 C CA . ILE B 1 530 ? 17.578 -38.625 -25.188 1 81.44 530 ILE B CA 1
ATOM 9385 C C . ILE B 1 530 ? 17.625 -37.125 -25.516 1 81.44 530 ILE B C 1
ATOM 9387 O O . ILE B 1 530 ? 18.641 -36.625 -26 1 81.44 530 ILE B O 1
ATOM 9391 N N . GLU B 1 531 ? 16.562 -36.531 -25.094 1 86.19 531 GLU B N 1
ATOM 9392 C CA . GLU B 1 531 ? 16.438 -35.125 -25.406 1 86.19 531 GLU B CA 1
ATOM 9393 C C . GLU B 1 531 ? 17.516 -34.312 -24.703 1 86.19 531 GLU B C 1
ATOM 9395 O O . GLU B 1 531 ? 18.078 -33.375 -25.281 1 86.19 531 GLU B O 1
ATOM 9400 N N . THR B 1 532 ? 17.766 -34.688 -23.5 1 75.38 532 THR B N 1
ATOM 9401 C CA . THR B 1 532 ? 18.797 -34 -22.719 1 75.38 532 THR B CA 1
ATOM 9402 C C . THR B 1 532 ? 20.141 -34.062 -23.422 1 75.38 532 THR B C 1
ATOM 9404 O O . THR B 1 532 ? 20.859 -33.062 -23.516 1 75.38 532 THR B O 1
ATOM 9407 N N . ILE B 1 533 ? 20.516 -35.188 -23.953 1 79.44 533 ILE B N 1
ATOM 9408 C CA . ILE B 1 533 ? 21.781 -35.406 -24.641 1 79.44 533 ILE B CA 1
ATOM 9409 C C . ILE B 1 533 ? 21.797 -34.656 -25.969 1 79.44 533 ILE B C 1
ATOM 9411 O O . ILE B 1 533 ? 22.781 -34 -26.297 1 79.44 533 ILE B O 1
ATOM 9415 N N . VAL B 1 534 ? 20.75 -34.656 -26.609 1 89.56 534 VAL B N 1
ATOM 9416 C CA . VAL B 1 534 ? 20.641 -34 -27.922 1 89.56 534 VAL B CA 1
ATOM 9417 C C . VAL B 1 534 ? 20.719 -32.5 -27.734 1 89.56 534 VAL B C 1
ATOM 9419 O O . VAL B 1 534 ? 21.438 -31.812 -28.469 1 89.56 534 VAL B O 1
ATOM 9422 N N . ASN B 1 535 ? 20.031 -32.062 -26.703 1 85.88 535 ASN B N 1
ATOM 9423 C CA . ASN B 1 535 ? 19.969 -30.625 -26.438 1 85.88 535 ASN B CA 1
ATOM 9424 C C . ASN B 1 535 ? 21.312 -30.078 -25.969 1 85.88 535 ASN B C 1
ATOM 9426 O O . ASN B 1 535 ? 21.531 -28.859 -25.984 1 85.88 535 ASN B O 1
ATOM 9430 N N . SER B 1 536 ? 22.203 -30.891 -25.531 1 79.94 536 SER B N 1
ATOM 9431 C CA . SER B 1 536 ? 23.516 -30.469 -25.094 1 79.94 536 SER B CA 1
ATOM 9432 C C . SER B 1 536 ? 24.422 -30.141 -26.281 1 79.94 536 SER B C 1
ATOM 9434 O O . SER B 1 536 ? 25.484 -29.531 -26.109 1 79.94 536 SER B O 1
ATOM 9436 N N . ILE B 1 537 ? 24.047 -30.547 -27.453 1 88.06 537 ILE B N 1
ATOM 9437 C CA . ILE B 1 537 ? 24.797 -30.234 -28.672 1 88.06 537 ILE B CA 1
ATOM 9438 C C . ILE B 1 537 ? 24.641 -28.75 -29.016 1 88.06 537 ILE B C 1
ATOM 9440 O O . ILE B 1 537 ? 23.516 -28.25 -29.109 1 88.06 537 ILE B O 1
ATOM 9444 N N . PRO B 1 538 ? 25.734 -28.047 -29.188 1 88.5 538 PRO B N 1
ATOM 9445 C CA . PRO B 1 538 ? 25.703 -26.578 -29.328 1 88.5 538 PRO B CA 1
ATOM 9446 C C . PRO B 1 538 ? 24.766 -26.109 -30.438 1 88.5 538 PRO B C 1
ATOM 9448 O O . PRO B 1 538 ? 24.156 -25.047 -30.312 1 88.5 538 PRO B O 1
ATOM 9451 N N . ALA B 1 539 ? 24.609 -26.891 -31.406 1 91.38 539 ALA B N 1
ATOM 9452 C CA . ALA B 1 539 ? 23.812 -26.484 -32.562 1 91.38 539 ALA B CA 1
ATOM 9453 C C . ALA B 1 539 ? 22.328 -26.641 -32.312 1 91.38 539 ALA B C 1
ATOM 9455 O O . ALA B 1 539 ? 21.5 -26.078 -33 1 91.38 539 ALA B O 1
ATOM 9456 N N . VAL B 1 540 ? 21.953 -27.406 -31.266 1 92.31 540 VAL B N 1
ATOM 9457 C CA . VAL B 1 540 ? 20.578 -27.812 -31.062 1 92.31 540 VAL B CA 1
ATOM 9458 C C . VAL B 1 540 ? 19.875 -26.812 -30.125 1 92.31 540 VAL B C 1
ATOM 9460 O O . VAL B 1 540 ? 20.406 -26.484 -29.062 1 92.31 540 VAL B O 1
ATOM 9463 N N . GLN B 1 541 ? 18.781 -26.312 -30.641 1 87 541 GLN B N 1
ATOM 9464 C CA . GLN B 1 541 ? 17.953 -25.453 -29.812 1 87 541 GLN B CA 1
ATOM 9465 C C . GLN B 1 541 ? 17.078 -26.266 -28.875 1 87 541 GLN B C 1
ATOM 9467 O O . GLN B 1 541 ? 17.031 -26 -27.672 1 87 541 GLN B O 1
ATOM 9472 N N . GLU B 1 542 ? 16.328 -27.203 -29.422 1 89.06 542 GLU B N 1
ATOM 9473 C CA . GLU B 1 542 ? 15.453 -28.109 -28.688 1 89.06 542 GLU B CA 1
ATOM 9474 C C . GLU B 1 542 ? 15.203 -29.391 -29.484 1 89.06 542 GLU B C 1
ATOM 9476 O O . GLU B 1 542 ? 15.445 -29.438 -30.688 1 89.06 542 GLU B O 1
ATOM 9481 N N . SER B 1 543 ? 14.852 -30.438 -28.766 1 91.31 543 SER B N 1
ATOM 9482 C CA . SER B 1 543 ? 14.578 -31.703 -29.438 1 91.31 543 SER B CA 1
ATOM 9483 C C . SER B 1 543 ? 13.398 -32.438 -28.797 1 91.31 543 SER B C 1
ATOM 9485 O O . SER B 1 543 ? 12.992 -32.094 -27.672 1 91.31 543 SER B O 1
ATOM 9487 N N . ALA B 1 544 ? 12.711 -33.188 -29.5 1 91.38 544 ALA B N 1
ATOM 9488 C CA . ALA B 1 544 ? 11.672 -34.094 -29.031 1 91.38 544 ALA B CA 1
ATOM 9489 C C . ALA B 1 544 ? 11.93 -35.5 -29.531 1 91.38 544 ALA B C 1
ATOM 9491 O O . ALA B 1 544 ? 12.18 -35.719 -30.719 1 91.38 544 ALA B O 1
ATOM 9492 N N . CYS B 1 545 ? 11.977 -36.406 -28.656 1 89.38 545 CYS B N 1
ATOM 9493 C CA . CYS B 1 545 ? 12.195 -37.812 -29 1 89.38 545 CYS B CA 1
ATOM 9494 C C . CYS B 1 545 ? 10.906 -38.625 -28.844 1 89.38 545 CYS B C 1
ATOM 9496 O O . CYS B 1 545 ? 10.172 -38.438 -27.875 1 89.38 545 CYS B O 1
ATOM 9498 N N . ILE B 1 546 ? 10.602 -39.312 -29.828 1 88.44 546 ILE B N 1
ATOM 9499 C CA . ILE B 1 546 ? 9.414 -40.156 -29.75 1 88.44 546 ILE B CA 1
ATOM 9500 C C . ILE B 1 546 ? 9.766 -41.594 -30.172 1 88.44 546 ILE B C 1
ATOM 9502 O O . ILE B 1 546 ? 10.742 -41.812 -30.891 1 88.44 546 ILE B O 1
ATOM 9506 N N . GLY B 1 547 ? 9.023 -42.5 -29.594 1 84.19 547 GLY B N 1
ATOM 9507 C CA . GLY B 1 547 ? 9.047 -43.875 -30.094 1 84.19 547 GLY B CA 1
ATOM 9508 C C . GLY B 1 547 ? 8.094 -44.094 -31.25 1 84.19 547 GLY B C 1
ATOM 9509 O O . GLY B 1 547 ? 6.926 -43.688 -31.188 1 84.19 547 GLY B O 1
ATOM 9510 N N . VAL B 1 548 ? 8.664 -44.625 -32.312 1 85.88 548 VAL B N 1
ATOM 9511 C CA . VAL B 1 548 ? 7.848 -44.969 -33.469 1 85.88 548 VAL B CA 1
ATOM 9512 C C . VAL B 1 548 ? 7.73 -46.469 -33.625 1 85.88 548 VAL B C 1
ATOM 9514 O O . VAL B 1 548 ? 8.727 -47.188 -33.5 1 85.88 548 VAL B O 1
ATOM 9517 N N . PRO B 1 549 ? 6.508 -46.969 -33.781 1 82.06 549 PRO B N 1
ATOM 9518 C CA . PRO B 1 549 ? 6.348 -48.406 -33.906 1 82.06 549 PRO B CA 1
ATOM 9519 C C . PRO B 1 549 ? 7.219 -49 -35.03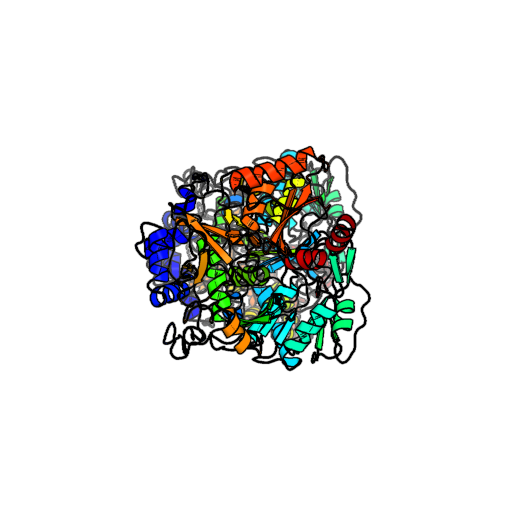1 1 82.06 549 PRO B C 1
ATOM 9521 O O . PRO B 1 549 ? 7.383 -48.375 -36.062 1 82.06 549 PRO B O 1
ATOM 9524 N N . HIS B 1 550 ? 7.879 -50.094 -34.75 1 80.06 550 HIS B N 1
ATOM 9525 C CA . HIS B 1 550 ? 8.742 -50.812 -35.656 1 80.06 550 HIS B CA 1
ATOM 9526 C C . HIS B 1 550 ? 8.469 -52.312 -35.594 1 80.06 550 HIS B C 1
ATOM 9528 O O . HIS B 1 550 ? 8.289 -52.875 -34.531 1 80.06 550 HIS B O 1
ATOM 9534 N N . GLU B 1 551 ? 8.359 -52.938 -36.625 1 73.38 551 GLU B N 1
ATOM 9535 C CA . GLU B 1 551 ? 7.949 -54.344 -36.75 1 73.38 551 GLU B CA 1
ATOM 9536 C C . GLU B 1 551 ? 8.906 -55.25 -36.031 1 73.38 551 GLU B C 1
ATOM 9538 O O . GLU B 1 551 ? 8.477 -56.188 -35.344 1 73.38 551 GLU B O 1
ATOM 9543 N N . LEU B 1 552 ? 10.195 -55.094 -36.125 1 68.62 552 LEU B N 1
ATOM 9544 C CA . LEU B 1 552 ? 11.195 -56 -35.562 1 68.62 552 LEU B CA 1
ATOM 9545 C C . LEU B 1 552 ? 11.578 -55.562 -34.156 1 68.62 552 LEU B C 1
ATOM 9547 O O . LEU B 1 552 ? 11.711 -56.406 -33.281 1 68.62 552 LEU B O 1
ATOM 9551 N N . LYS B 1 553 ? 11.75 -54.281 -33.969 1 71.12 553 LYS B N 1
ATOM 9552 C CA . LYS B 1 553 ? 12.336 -53.781 -32.719 1 71.12 553 LYS B CA 1
ATOM 9553 C C . LYS B 1 553 ? 11.258 -53.344 -31.734 1 71.12 553 LYS B C 1
ATOM 9555 O O . LYS B 1 553 ? 11.57 -52.938 -30.609 1 71.12 553 LYS B O 1
ATOM 9560 N N . GLY B 1 554 ? 9.906 -53.438 -32.156 1 76 554 GLY B N 1
ATOM 9561 C CA . GLY B 1 554 ? 8.828 -52.844 -31.359 1 76 554 GLY B CA 1
ATOM 9562 C C . GLY B 1 554 ? 8.656 -51.375 -31.609 1 76 554 GLY B C 1
ATOM 9563 O O . GLY B 1 554 ? 7.66 -50.938 -32.219 1 76 554 GLY B O 1
ATOM 9564 N N . GLU B 1 555 ? 9.664 -50.562 -31.125 1 82.25 555 GLU B N 1
ATOM 9565 C CA . GLU B 1 555 ? 9.734 -49.125 -31.453 1 82.25 555 GLU B CA 1
ATOM 9566 C C . GLU B 1 555 ? 11.148 -48.719 -31.859 1 82.25 555 GLU B C 1
ATOM 9568 O O . GLU B 1 555 ? 12.109 -49.438 -31.562 1 82.25 555 GLU B O 1
ATOM 9573 N N . VAL B 1 556 ? 11.203 -47.719 -32.656 1 85.56 556 VAL B N 1
ATOM 9574 C CA . VAL B 1 556 ? 12.477 -47.094 -32.969 1 85.56 556 VAL B CA 1
ATOM 9575 C C . VAL B 1 556 ? 12.438 -45.625 -32.562 1 85.56 556 VAL B C 1
ATOM 9577 O O . VAL B 1 556 ? 11.359 -45.031 -32.438 1 85.56 556 VAL B O 1
ATOM 9580 N N . VAL B 1 557 ? 13.562 -45.062 -32.312 1 90 557 VAL B N 1
ATOM 9581 C CA . VAL B 1 557 ? 13.695 -43.688 -31.797 1 90 557 VAL B CA 1
ATOM 9582 C C . VAL B 1 557 ? 13.727 -42.688 -32.969 1 90 557 VAL B C 1
ATOM 9584 O O . VAL B 1 557 ? 14.516 -42.844 -33.906 1 90 557 VAL B O 1
ATOM 9587 N N . TRP B 1 558 ? 12.781 -41.75 -32.938 1 92.88 558 TRP B N 1
ATOM 9588 C CA . TRP B 1 558 ? 12.898 -40.594 -33.812 1 92.88 558 TRP B CA 1
ATOM 9589 C C . TRP B 1 558 ? 13.195 -39.344 -32.969 1 92.88 558 TRP B C 1
ATOM 9591 O O . TRP B 1 558 ? 12.625 -39.156 -31.891 1 92.88 558 TRP B O 1
ATOM 9601 N N . VAL B 1 559 ? 14.125 -38.656 -33.5 1 94.38 559 VAL B N 1
ATOM 9602 C CA . VAL B 1 559 ? 14.492 -37.406 -32.812 1 94.38 559 VAL B CA 1
ATOM 9603 C C . VAL B 1 559 ? 14.188 -36.219 -33.719 1 94.38 559 VAL B C 1
ATOM 9605 O O . VAL B 1 559 ? 14.711 -36.125 -34.844 1 94.38 559 VAL B O 1
ATOM 9608 N N . PHE B 1 560 ? 13.32 -35.438 -33.219 1 94.56 560 PHE B N 1
ATOM 9609 C CA . PHE B 1 560 ? 13.023 -34.188 -33.906 1 94.56 560 PHE B CA 1
ATOM 9610 C C . PHE B 1 560 ? 13.844 -33.031 -33.312 1 94.56 560 PHE B C 1
ATOM 9612 O O . PHE B 1 560 ? 13.875 -32.844 -32.094 1 94.56 560 PHE B O 1
ATOM 9619 N N . VAL B 1 561 ? 14.516 -32.281 -34.188 1 94.44 561 VAL B N 1
ATOM 9620 C CA . VAL B 1 561 ? 15.508 -31.328 -33.688 1 94.44 561 VAL B CA 1
ATOM 9621 C C . VAL B 1 561 ? 15.258 -29.969 -34.312 1 94.44 561 VAL B C 1
ATOM 9623 O O . VAL B 1 561 ? 15.078 -29.844 -35.531 1 94.44 561 VAL B O 1
ATOM 9626 N N . THR B 1 562 ? 15.188 -29 -33.469 1 93.06 562 THR B N 1
ATOM 9627 C CA . THR B 1 562 ? 15.273 -27.609 -33.906 1 93.06 562 THR B CA 1
ATOM 9628 C C . THR B 1 562 ? 16.672 -27.047 -33.656 1 93.06 562 THR B C 1
ATOM 9630 O O . THR B 1 562 ? 17.297 -27.359 -32.656 1 93.06 562 THR B O 1
ATOM 9633 N N . LEU B 1 563 ? 17.172 -26.219 -34.594 1 92 563 LEU B N 1
ATOM 9634 C CA . LEU B 1 563 ? 18.531 -25.719 -34.531 1 92 563 LEU B CA 1
ATOM 9635 C C . LEU B 1 563 ? 18.562 -24.25 -34.125 1 92 563 LEU B C 1
ATOM 9637 O O . LEU B 1 563 ? 17.594 -23.516 -34.375 1 92 563 LEU B O 1
ATOM 9641 N N . LYS B 1 564 ? 19.594 -23.922 -33.344 1 88 564 LYS B N 1
ATOM 9642 C CA . LYS B 1 564 ? 19.844 -22.531 -33.031 1 88 564 LYS B CA 1
ATOM 9643 C C . LYS B 1 564 ? 20.078 -21.688 -34.281 1 88 564 LYS B C 1
ATOM 9645 O O . LYS B 1 564 ? 20.484 -22.219 -35.312 1 88 564 LYS B O 1
ATOM 9650 N N . PRO B 1 565 ? 19.781 -20.391 -34.156 1 81.75 565 PRO B N 1
ATOM 9651 C CA . PRO B 1 565 ? 20.062 -19.547 -35.312 1 81.75 565 PRO B CA 1
ATOM 9652 C C . PRO B 1 565 ? 21.531 -19.609 -35.75 1 81.75 565 PRO B C 1
ATOM 9654 O O . PRO B 1 565 ? 22.422 -19.594 -34.906 1 81.75 565 PRO B O 1
ATOM 9657 N N . GLY B 1 566 ? 21.781 -19.781 -37 1 85.88 566 GLY B N 1
ATOM 9658 C CA . GLY B 1 566 ? 23.141 -19.844 -37.531 1 85.88 566 GLY B CA 1
ATOM 9659 C C . GLY B 1 566 ? 23.578 -21.25 -37.844 1 85.88 566 GLY B C 1
ATOM 9660 O O . GLY B 1 566 ? 24.594 -21.438 -38.531 1 85.88 566 GLY B O 1
ATOM 9661 N N . TYR B 1 567 ? 22.812 -22.188 -37.344 1 89.75 567 TYR B N 1
ATOM 9662 C CA . TYR B 1 567 ? 23.125 -23.578 -37.688 1 89.75 567 TYR B CA 1
ATOM 9663 C C . TYR B 1 567 ? 22.156 -24.125 -38.719 1 89.75 567 TYR B C 1
ATOM 9665 O O . TYR B 1 567 ? 20.984 -23.719 -38.75 1 89.75 567 TYR B O 1
ATOM 9673 N N . GLU B 1 568 ? 22.641 -24.969 -39.594 1 92.5 568 GLU B N 1
ATOM 9674 C CA . GLU B 1 568 ? 21.812 -25.609 -40.625 1 92.5 568 GLU B CA 1
ATOM 9675 C C . GLU B 1 568 ? 21.891 -27.125 -40.5 1 92.5 568 GLU B C 1
ATOM 9677 O O . GLU B 1 568 ? 22.906 -27.688 -40.094 1 92.5 568 GLU B O 1
ATOM 9682 N N . PRO B 1 569 ? 20.703 -27.734 -40.906 1 93.88 569 PRO B N 1
ATOM 9683 C CA . PRO B 1 569 ? 20.75 -29.188 -40.938 1 93.88 569 PRO B CA 1
ATOM 9684 C C . PRO B 1 569 ? 21.859 -29.75 -41.812 1 93.88 569 PRO B C 1
ATOM 9686 O O . PRO B 1 569 ? 22.125 -29.203 -42.875 1 93.88 569 PRO B O 1
ATOM 9689 N N . SER B 1 570 ? 22.641 -30.672 -41.344 1 93.56 570 SER B N 1
ATOM 9690 C CA . SER B 1 570 ? 23.719 -31.312 -42.094 1 93.56 570 SER B CA 1
ATOM 9691 C C . SER B 1 570 ? 23.859 -32.781 -41.688 1 93.56 570 SER B C 1
ATOM 9693 O O . SER B 1 570 ? 23.422 -33.188 -40.625 1 93.56 570 SER B O 1
ATOM 9695 N N . GLU B 1 571 ? 24.422 -33.469 -42.656 1 92.75 571 GLU B N 1
ATOM 9696 C CA . GLU B 1 571 ? 24.688 -34.875 -42.375 1 92.75 571 GLU B CA 1
ATOM 9697 C C . GLU B 1 571 ? 25.672 -35.031 -41.188 1 92.75 571 GLU B C 1
ATOM 9699 O O . GLU B 1 571 ? 25.562 -35.969 -40.406 1 92.75 571 GLU B O 1
ATOM 9704 N N . GLU B 1 572 ? 26.469 -34.062 -41.156 1 93.25 572 GLU B N 1
ATOM 9705 C CA . GLU B 1 572 ? 27.438 -34.094 -40.062 1 93.25 572 GLU B CA 1
ATOM 9706 C C . GLU B 1 572 ? 26.75 -33.906 -38.719 1 93.25 572 GLU B C 1
ATOM 9708 O O . GLU B 1 572 ? 27.078 -34.594 -37.75 1 93.25 572 GLU B O 1
ATOM 9713 N N . LEU B 1 573 ? 25.859 -33 -38.688 1 94.19 573 LEU B N 1
ATOM 9714 C CA . LEU B 1 573 ? 25.125 -32.75 -37.469 1 94.19 573 LEU B CA 1
ATOM 9715 C C . LEU B 1 573 ? 24.25 -33.938 -37.062 1 94.19 573 LEU B C 1
ATOM 9717 O O . LEU B 1 573 ? 24.156 -34.281 -35.906 1 94.19 573 LEU B O 1
ATOM 9721 N N . GLU B 1 574 ? 23.625 -34.5 -38.062 1 95 574 GLU B N 1
ATOM 9722 C CA . GLU B 1 574 ? 22.844 -35.688 -37.812 1 95 574 GLU B CA 1
ATOM 9723 C C . GLU B 1 574 ? 23.703 -36.812 -37.219 1 95 574 GLU B C 1
ATOM 9725 O O . GLU B 1 574 ? 23.312 -37.469 -36.25 1 95 574 GLU B O 1
ATOM 9730 N N . LYS B 1 575 ? 24.844 -37 -37.812 1 94.12 575 LYS B N 1
ATOM 9731 C CA . LYS B 1 575 ? 25.766 -38 -37.344 1 94.12 575 LYS B CA 1
ATOM 9732 C C . LYS B 1 575 ? 26.219 -37.719 -35.906 1 94.12 575 LYS B C 1
ATOM 9734 O O . LYS B 1 575 ? 26.328 -38.625 -35.094 1 94.12 575 LYS B O 1
ATOM 9739 N N . GLU B 1 576 ? 26.453 -36.469 -35.688 1 94.5 576 GLU B N 1
ATOM 9740 C CA . GLU B 1 576 ? 26.859 -36.062 -34.344 1 94.5 576 GLU B CA 1
ATOM 9741 C C . GLU B 1 576 ? 25.781 -36.406 -33.312 1 94.5 576 GLU B C 1
ATOM 9743 O O . GLU B 1 576 ? 26.078 -36.906 -32.219 1 94.5 576 GLU B O 1
ATOM 9748 N N . ILE B 1 577 ? 24.516 -36.125 -33.656 1 94.94 577 ILE B N 1
ATOM 9749 C CA . ILE B 1 577 ? 23.375 -36.375 -32.781 1 94.94 577 ILE B CA 1
ATOM 9750 C C . ILE B 1 577 ? 23.281 -37.875 -32.531 1 94.94 577 ILE B C 1
ATOM 9752 O O . ILE B 1 577 ? 23.188 -38.312 -31.375 1 94.94 577 ILE B O 1
ATOM 9756 N N . VAL B 1 578 ? 23.422 -38.656 -33.562 1 93.75 578 VAL B N 1
ATOM 9757 C CA . VAL B 1 578 ? 23.312 -40.094 -33.469 1 93.75 578 VAL B CA 1
ATOM 9758 C C . VAL B 1 578 ? 24.453 -40.656 -32.625 1 93.75 578 VAL B C 1
ATOM 9760 O O . VAL B 1 578 ? 24.25 -41.469 -31.734 1 93.75 578 VAL B O 1
ATOM 9763 N N . ASP B 1 579 ? 25.625 -40.156 -32.938 1 92.44 579 ASP B N 1
ATOM 9764 C CA . ASP B 1 579 ? 26.812 -40.656 -32.25 1 92.44 579 ASP B CA 1
ATOM 9765 C C . ASP B 1 579 ? 26.734 -40.344 -30.75 1 92.44 579 ASP B C 1
ATOM 9767 O O . ASP B 1 579 ? 27.109 -41.156 -29.906 1 92.44 579 ASP B O 1
ATOM 9771 N N . LYS B 1 580 ? 26.281 -39.219 -30.484 1 90.31 580 LYS B N 1
ATOM 9772 C CA . LYS B 1 580 ? 26.203 -38.812 -29.078 1 90.31 580 LYS B CA 1
ATOM 9773 C C . LYS B 1 580 ? 25.188 -39.688 -28.328 1 90.31 580 LYS B C 1
ATOM 9775 O O . LYS B 1 580 ? 25.422 -40.062 -27.172 1 90.31 580 LYS B O 1
ATOM 9780 N N . ILE B 1 581 ? 24.047 -39.906 -28.938 1 88.25 581 ILE B N 1
ATOM 9781 C CA . ILE B 1 581 ? 23.016 -40.75 -28.328 1 88.25 581 ILE B CA 1
ATOM 9782 C C . ILE B 1 581 ? 23.562 -42.156 -28.141 1 88.25 581 ILE B C 1
ATOM 9784 O O . ILE B 1 581 ? 23.422 -42.75 -27.047 1 88.25 581 ILE B O 1
ATOM 9788 N N . VAL B 1 582 ? 24.281 -42.625 -29.141 1 85.75 582 VAL B N 1
ATOM 9789 C CA . VAL B 1 582 ? 24.812 -44 -29.094 1 85.75 582 VAL B CA 1
ATOM 9790 C C . VAL B 1 582 ? 25.922 -44.094 -28.062 1 85.75 582 VAL B C 1
ATOM 9792 O O . VAL B 1 582 ? 26.016 -45.062 -27.328 1 85.75 582 VAL B O 1
ATOM 9795 N N . LYS B 1 583 ? 26.656 -43.062 -28.094 1 85.44 583 LYS B N 1
ATOM 9796 C CA . LYS B 1 583 ? 27.734 -43.031 -27.125 1 85.44 583 LYS B CA 1
ATOM 9797 C C . LYS B 1 583 ? 27.203 -43.062 -25.703 1 85.44 583 LYS B C 1
ATOM 9799 O O . LYS B 1 583 ? 27.734 -43.781 -24.844 1 85.44 583 LYS B O 1
ATOM 9804 N N . GLU B 1 584 ? 26.141 -42.281 -25.484 1 80.12 584 GLU B N 1
ATOM 9805 C CA . GLU B 1 584 ? 25.641 -42.125 -24.125 1 80.12 584 GLU B CA 1
ATOM 9806 C C . GLU B 1 584 ? 24.719 -43.281 -23.719 1 80.12 584 GLU B C 1
ATOM 9808 O O . GLU B 1 584 ? 24.734 -43.688 -22.562 1 80.12 584 GLU B O 1
ATOM 9813 N N . PHE B 1 585 ? 23.906 -43.781 -24.656 1 77.94 585 PHE B N 1
ATOM 9814 C CA . PHE B 1 585 ? 22.844 -44.688 -24.266 1 77.94 585 PHE B CA 1
ATOM 9815 C C . PHE B 1 585 ? 23.031 -46.062 -24.938 1 77.94 585 PHE B C 1
ATOM 9817 O O . PHE B 1 585 ? 22.312 -47 -24.625 1 77.94 585 PHE B O 1
ATOM 9824 N N . GLY B 1 586 ? 24.016 -46.188 -25.891 1 77.62 586 GLY B N 1
ATOM 9825 C CA . GLY B 1 586 ? 24.297 -47.469 -26.547 1 77.62 586 GLY B CA 1
ATOM 9826 C C . GLY B 1 586 ? 23.594 -47.625 -27.891 1 77.62 586 GLY B C 1
ATOM 9827 O O . GLY B 1 586 ? 22.672 -46.844 -28.188 1 77.62 586 GLY B O 1
ATOM 9828 N N . LYS B 1 587 ? 24 -48.531 -28.703 1 79.19 587 LYS B N 1
ATOM 9829 C CA . LYS B 1 587 ? 23.578 -48.781 -30.078 1 79.19 587 LYS B CA 1
ATOM 9830 C C . LYS B 1 587 ? 22.078 -49.062 -30.172 1 79.19 587 LYS B C 1
ATOM 9832 O O . LYS B 1 587 ? 21.438 -48.719 -31.156 1 79.19 587 LYS B O 1
ATOM 9837 N N . PRO B 1 588 ? 21.5 -49.688 -29.141 1 75.94 588 PRO B N 1
ATOM 9838 C CA . PRO B 1 588 ? 20.062 -49.969 -29.234 1 75.94 588 PRO B CA 1
ATOM 9839 C C . PRO B 1 588 ? 19.219 -48.719 -29.375 1 75.94 588 PRO B C 1
ATOM 9841 O O . PRO B 1 588 ? 18.109 -48.781 -29.922 1 75.94 588 PRO B O 1
ATOM 9844 N N . PHE B 1 589 ? 19.719 -47.656 -28.938 1 79.88 589 PHE B N 1
ATOM 9845 C CA . PHE B 1 589 ? 18.922 -46.438 -28.938 1 79.88 589 PHE B CA 1
ATOM 9846 C C . PHE B 1 589 ? 19.359 -45.5 -30.062 1 79.88 589 PHE B C 1
ATOM 9848 O O . PHE B 1 589 ? 19.016 -44.312 -30.062 1 79.88 589 PHE B O 1
ATOM 9855 N N . LYS B 1 590 ? 20.156 -46.094 -30.969 1 86.56 590 LYS B N 1
ATOM 9856 C CA . LYS B 1 590 ? 20.469 -45.312 -32.188 1 86.56 590 LYS B CA 1
ATOM 9857 C C . LYS B 1 590 ? 19.203 -44.844 -32.875 1 86.56 590 LYS B C 1
ATOM 9859 O O . LYS B 1 590 ? 18.312 -45.656 -33.188 1 86.56 590 LYS B O 1
ATOM 9864 N N . PRO B 1 591 ? 19.016 -43.531 -33.031 1 93.5 591 PRO B N 1
ATOM 9865 C CA . PRO B 1 591 ? 17.812 -43.062 -33.719 1 93.5 591 PRO B CA 1
ATOM 9866 C C . PRO B 1 591 ? 17.656 -43.594 -35.125 1 93.5 591 PRO B C 1
ATOM 9868 O O . PRO B 1 591 ? 18.641 -43.719 -35.844 1 93.5 591 PRO B O 1
ATOM 9871 N N . ASP B 1 592 ? 16.453 -44.031 -35.312 1 90.75 592 ASP B N 1
ATOM 9872 C CA . ASP B 1 592 ? 16.125 -44.438 -36.688 1 90.75 592 ASP B CA 1
ATOM 9873 C C . ASP B 1 592 ? 16.094 -43.25 -37.625 1 90.75 592 ASP B C 1
ATOM 9875 O O . ASP B 1 592 ? 16.391 -43.375 -38.812 1 90.75 592 ASP B O 1
ATOM 9879 N N . ARG B 1 593 ? 15.609 -42.156 -37.062 1 92.56 593 ARG B N 1
ATOM 9880 C CA . ARG B 1 593 ? 15.555 -40.906 -37.812 1 92.56 593 ARG B CA 1
ATOM 9881 C C . ARG B 1 593 ? 15.852 -39.719 -36.938 1 92.56 593 ARG B C 1
ATOM 9883 O O . ARG B 1 593 ? 15.445 -39.656 -35.781 1 92.56 593 ARG B O 1
ATOM 9890 N N . VAL B 1 594 ? 16.672 -38.875 -37.5 1 95.25 594 VAL B N 1
ATOM 9891 C CA . VAL B 1 594 ? 16.797 -37.5 -36.969 1 95.25 594 VAL B CA 1
ATOM 9892 C C . VAL B 1 594 ? 16.141 -36.531 -37.938 1 95.25 594 VAL B C 1
ATOM 9894 O O . VAL B 1 594 ? 16.516 -36.438 -39.125 1 95.25 594 VAL B O 1
ATOM 9897 N N . VAL B 1 595 ? 15.133 -35.906 -37.438 1 94.62 595 VAL B N 1
ATOM 9898 C CA . VAL B 1 595 ? 14.359 -35 -38.312 1 94.62 595 VAL B CA 1
ATOM 9899 C C . VAL B 1 595 ? 14.562 -33.562 -37.875 1 94.62 595 VAL B C 1
ATOM 9901 O O . VAL B 1 595 ? 14.172 -33.156 -36.781 1 94.62 595 VAL B O 1
ATOM 9904 N N . PHE B 1 596 ? 15.219 -32.781 -38.719 1 95.25 596 PHE B N 1
ATOM 9905 C CA . PHE B 1 596 ? 15.367 -31.375 -38.438 1 95.25 596 PHE B CA 1
ATOM 9906 C C . PHE B 1 596 ? 14.094 -30.609 -38.781 1 95.25 596 PHE B C 1
ATOM 9908 O O . PHE B 1 596 ? 13.609 -30.688 -39.906 1 95.25 596 PHE B O 1
ATOM 9915 N N . VAL B 1 597 ? 13.547 -29.984 -37.75 1 93.94 597 VAL B N 1
ATOM 9916 C CA . VAL B 1 597 ? 12.297 -29.25 -37.938 1 93.94 597 VAL B CA 1
ATOM 9917 C C . VAL B 1 597 ? 12.477 -27.797 -37.5 1 93.94 597 VAL B C 1
ATOM 9919 O O . VAL B 1 597 ? 13.312 -27.516 -36.625 1 93.94 597 VAL B O 1
ATOM 9922 N N . PRO B 1 598 ? 11.742 -26.906 -38.031 1 89.56 598 PRO B N 1
ATOM 9923 C CA . PRO B 1 598 ? 11.891 -25.5 -37.656 1 89.56 598 PRO B CA 1
ATOM 9924 C C . PRO B 1 598 ? 11.344 -25.203 -36.25 1 89.56 598 PRO B C 1
ATOM 9926 O O . PRO B 1 598 ? 11.781 -24.266 -35.594 1 89.56 598 PRO B O 1
ATOM 9929 N N . ASP B 1 599 ? 10.352 -26.047 -35.906 1 88.94 599 ASP B N 1
ATOM 9930 C CA . ASP B 1 599 ? 9.703 -25.828 -34.625 1 88.94 599 ASP B CA 1
ATOM 9931 C C . ASP B 1 599 ? 9.078 -27.109 -34.094 1 88.94 599 ASP B C 1
ATOM 9933 O O . ASP B 1 599 ? 8.773 -28.016 -34.844 1 88.94 599 ASP B O 1
ATOM 9937 N N . LEU B 1 600 ? 9 -27.203 -32.719 1 91.19 600 LEU B N 1
ATOM 9938 C CA . LEU B 1 600 ? 8.328 -28.328 -32.062 1 91.19 600 LEU B CA 1
ATOM 9939 C C . LEU B 1 600 ? 7 -27.891 -31.469 1 91.19 600 LEU B C 1
ATOM 9941 O O . LEU B 1 600 ? 6.883 -26.781 -30.969 1 91.19 600 LEU B O 1
ATOM 9945 N N . PRO B 1 601 ? 6.043 -28.797 -31.562 1 89.25 601 PRO B N 1
ATOM 9946 C CA . PRO B 1 601 ? 4.754 -28.453 -30.969 1 89.25 601 PRO B CA 1
ATOM 9947 C C . PRO B 1 601 ? 4.805 -28.438 -29.438 1 89.25 601 PRO B C 1
ATOM 9949 O O . PRO B 1 601 ? 5.164 -29.438 -28.812 1 89.25 601 PRO B O 1
ATOM 9952 N N . ARG B 1 602 ? 4.469 -27.344 -28.891 1 85.81 602 ARG B N 1
ATOM 9953 C CA . ARG B 1 602 ? 4.434 -27.203 -27.438 1 85.81 602 ARG B CA 1
ATOM 9954 C C . ARG B 1 602 ? 3.236 -26.375 -27 1 85.81 602 ARG B C 1
ATOM 9956 O O . ARG B 1 602 ? 2.738 -25.547 -27.766 1 85.81 602 ARG B O 1
ATOM 9963 N N . THR B 1 603 ? 2.85 -26.656 -25.797 1 76.88 603 THR B N 1
ATOM 9964 C CA . THR B 1 603 ? 1.774 -25.859 -25.219 1 76.88 603 THR B CA 1
ATOM 9965 C C . THR B 1 603 ? 2.27 -24.453 -24.875 1 76.88 603 THR B C 1
ATOM 9967 O O . THR B 1 603 ? 3.473 -24.188 -24.906 1 76.88 603 THR B O 1
ATOM 9970 N N . ARG B 1 604 ? 1.369 -23.672 -24.578 1 69.44 604 ARG B N 1
ATOM 9971 C CA . ARG B 1 604 ? 1.679 -22.297 -24.188 1 69.44 604 ARG B CA 1
ATOM 9972 C C . ARG B 1 604 ? 2.439 -22.266 -22.859 1 69.44 604 ARG B C 1
ATOM 9974 O O . ARG B 1 604 ? 3.16 -21.297 -22.578 1 69.44 604 ARG B O 1
ATOM 9981 N N . SER B 1 605 ? 2.352 -23.406 -22.188 1 68.69 605 SER B N 1
ATOM 9982 C CA . SER B 1 605 ? 3.096 -23.516 -20.938 1 68.69 605 SER B CA 1
ATOM 9983 C C . SER B 1 605 ? 4.492 -24.094 -21.188 1 68.69 605 SER B C 1
ATOM 9985 O O . SER B 1 605 ? 5.273 -24.234 -20.25 1 68.69 605 SER B O 1
ATOM 9987 N N . GLY B 1 606 ? 4.758 -24.484 -22.5 1 70.38 606 GLY B N 1
ATOM 9988 C CA . GLY B 1 606 ? 6.102 -24.906 -22.859 1 70.38 606 GLY B CA 1
ATOM 9989 C C . GLY B 1 606 ? 6.254 -26.422 -22.922 1 70.38 606 GLY B C 1
ATOM 9990 O O . GLY B 1 606 ? 7.332 -26.922 -23.234 1 70.38 606 GLY B O 1
ATOM 9991 N N . LYS B 1 607 ? 5.148 -27.047 -22.656 1 73.25 607 LYS B N 1
ATOM 9992 C CA . LYS B 1 607 ? 5.227 -28.5 -22.641 1 73.25 607 LYS B CA 1
ATOM 9993 C C . LYS B 1 607 ? 5.223 -29.062 -24.062 1 73.25 607 LYS B C 1
ATOM 9995 O O . LYS B 1 607 ? 4.316 -28.766 -24.844 1 73.25 607 LYS B O 1
ATOM 10000 N N . ILE B 1 608 ? 6.227 -29.797 -24.484 1 81.31 608 ILE B N 1
ATOM 10001 C CA . ILE B 1 608 ? 6.27 -30.406 -25.812 1 81.31 608 ILE B CA 1
ATOM 10002 C C . ILE B 1 608 ? 5.191 -31.484 -25.922 1 81.31 608 ILE B C 1
ATOM 10004 O O . ILE B 1 608 ? 5.07 -32.344 -25.031 1 81.31 608 ILE B O 1
ATOM 10008 N N . MET B 1 609 ? 4.387 -31.391 -26.938 1 83 609 MET B N 1
ATOM 10009 C CA . MET B 1 609 ? 3.299 -32.344 -27.156 1 83 609 MET B CA 1
ATOM 10010 C C . MET B 1 609 ? 3.756 -33.5 -28.016 1 83 609 MET B C 1
ATOM 10012 O O . MET B 1 609 ? 3.377 -33.625 -29.188 1 83 609 MET B O 1
ATOM 10016 N N . ARG B 1 610 ? 4.445 -34.531 -27.438 1 85.38 610 ARG B N 1
ATOM 10017 C CA . ARG B 1 610 ? 5.008 -35.688 -28.125 1 85.38 610 ARG B CA 1
ATOM 10018 C C . ARG B 1 610 ? 3.906 -36.531 -28.766 1 85.38 610 ARG B C 1
ATOM 10020 O O . ARG B 1 610 ? 4.098 -37.094 -29.844 1 85.38 610 ARG B O 1
ATOM 10027 N N . ARG B 1 611 ? 2.785 -36.469 -28.047 1 79.62 611 ARG B N 1
ATOM 10028 C CA . ARG B 1 611 ? 1.659 -37.25 -28.562 1 79.62 611 ARG B CA 1
ATOM 10029 C C . ARG B 1 611 ? 1.286 -36.781 -29.969 1 79.62 611 ARG B C 1
ATOM 10031 O O . ARG B 1 611 ? 0.937 -37.594 -30.828 1 79.62 611 ARG B O 1
ATOM 10038 N N . LEU B 1 612 ? 1.36 -35.5 -30.125 1 86.88 612 LEU B N 1
ATOM 10039 C CA . LEU B 1 612 ? 0.986 -34.938 -31.422 1 86.88 612 LEU B CA 1
ATOM 10040 C C . LEU B 1 612 ? 2.043 -35.25 -32.469 1 86.88 612 LEU B C 1
ATOM 10042 O O . LEU B 1 612 ? 1.713 -35.5 -33.625 1 86.88 612 LEU B O 1
ATOM 10046 N N . ILE B 1 613 ? 3.283 -35.25 -32.094 1 89.44 613 ILE B N 1
ATOM 10047 C CA . ILE B 1 613 ? 4.355 -35.625 -33 1 89.44 613 ILE B CA 1
ATOM 10048 C C . ILE B 1 613 ? 4.168 -37.094 -33.438 1 89.44 613 ILE B C 1
ATOM 10050 O O . ILE B 1 613 ? 4.258 -37.406 -34.625 1 89.44 613 ILE B O 1
ATOM 10054 N N . LYS B 1 614 ? 3.832 -37.875 -32.438 1 85.81 614 LYS B N 1
ATOM 10055 C CA . LYS B 1 614 ? 3.582 -39.281 -32.719 1 85.81 614 LYS B CA 1
ATOM 10056 C C . LYS B 1 614 ? 2.418 -39.469 -33.688 1 85.81 614 LYS B C 1
ATOM 10058 O O . LYS B 1 614 ? 2.488 -40.25 -34.625 1 85.81 614 LYS B O 1
ATOM 10063 N N . ALA B 1 615 ? 1.456 -38.656 -33.406 1 86.69 615 ALA B N 1
ATOM 10064 C CA . ALA B 1 615 ? 0.278 -38.719 -34.281 1 86.69 615 ALA B CA 1
ATOM 10065 C C . ALA B 1 615 ? 0.626 -38.344 -35.719 1 86.69 615 ALA B C 1
ATOM 10067 O O . ALA B 1 615 ? 0.142 -38.969 -36.656 1 86.69 615 ALA B O 1
ATOM 10068 N N . VAL B 1 616 ? 1.396 -37.375 -35.875 1 90.25 616 VAL B N 1
ATOM 10069 C CA . VAL B 1 616 ? 1.819 -36.938 -37.188 1 90.25 616 VAL B CA 1
ATOM 10070 C C . VAL B 1 616 ? 2.609 -38.062 -37.875 1 90.25 616 VAL B C 1
ATOM 10072 O O . VAL B 1 616 ? 2.357 -38.375 -39.031 1 90.25 616 VAL B O 1
ATOM 10075 N N . VAL B 1 617 ? 3.533 -38.594 -37.156 1 89.31 617 VAL B N 1
ATOM 10076 C CA . VAL B 1 617 ? 4.395 -39.656 -37.688 1 89.31 617 VAL B CA 1
ATOM 10077 C C . VAL B 1 617 ? 3.553 -40.875 -38.062 1 89.31 617 VAL B C 1
ATOM 10079 O O . VAL B 1 617 ? 3.795 -41.5 -39.094 1 89.31 617 VAL B O 1
ATOM 10082 N N . ALA B 1 618 ? 2.561 -41.094 -37.25 1 84.38 618 ALA B N 1
ATOM 10083 C CA . ALA B 1 618 ? 1.697 -42.25 -37.469 1 84.38 618 ALA B CA 1
ATOM 10084 C C . ALA B 1 618 ? 0.575 -41.906 -38.438 1 84.38 618 ALA B C 1
ATOM 10086 O O . ALA B 1 618 ? -0.262 -42.75 -38.75 1 84.38 618 ALA B O 1
ATOM 10087 N N . LYS B 1 619 ? 0.528 -40.656 -38.906 1 84.75 619 LYS B N 1
ATOM 10088 C CA . LYS B 1 619 ? -0.521 -40.188 -39.812 1 84.75 619 LYS B CA 1
ATOM 10089 C C . LYS B 1 619 ? -1.904 -40.406 -39.219 1 84.75 619 LYS B C 1
ATOM 10091 O O . LYS B 1 619 ? -2.801 -40.938 -39.875 1 84.75 619 LYS B O 1
ATOM 10096 N N . GLN B 1 620 ? -1.963 -40.156 -37.938 1 83.44 620 GLN B N 1
ATOM 10097 C CA . GLN B 1 620 ? -3.219 -40.281 -37.188 1 83.44 620 GLN B CA 1
ATOM 10098 C C . GLN B 1 620 ? -3.826 -38.906 -36.938 1 83.44 620 GLN B C 1
ATOM 10100 O O . GLN B 1 620 ? -3.182 -37.875 -37.156 1 83.44 620 GLN B O 1
ATOM 10105 N N . GLU B 1 621 ? -5.086 -38.875 -36.438 1 79.62 621 GLU B N 1
ATOM 10106 C CA . GLU B 1 621 ? -5.77 -37.625 -36.094 1 79.62 621 GLU B CA 1
ATOM 10107 C C . GLU B 1 621 ? -5.105 -36.969 -34.906 1 79.62 621 GLU B C 1
ATOM 10109 O O . GLU B 1 621 ? -4.723 -37.625 -33.938 1 79.62 621 GLU B O 1
ATOM 10114 N N . LEU B 1 622 ? -4.902 -35.688 -35.062 1 80.62 622 LEU B N 1
ATOM 10115 C CA . LEU B 1 622 ? -4.156 -34.906 -34.094 1 80.62 622 LEU B CA 1
ATOM 10116 C C . LEU B 1 622 ? -5.012 -34.625 -32.844 1 80.62 622 LEU B C 1
ATOM 10118 O O . LEU B 1 622 ? -4.48 -34.469 -31.75 1 80.62 622 LEU B O 1
ATOM 10122 N N . GLY B 1 623 ? -6.316 -34.562 -33 1 70.81 623 GLY B N 1
ATOM 10123 C CA . GLY B 1 623 ? -7.184 -34.156 -31.891 1 70.81 623 GLY B CA 1
ATOM 10124 C C . GLY B 1 623 ? -7.125 -32.656 -31.594 1 70.81 623 GLY B C 1
ATOM 10125 O O . GLY B 1 623 ? -7.07 -31.844 -32.5 1 70.81 623 GLY B O 1
ATOM 10126 N N . ASP B 1 624 ? -7.176 -32.281 -30.312 1 71.56 624 ASP B N 1
ATOM 10127 C CA . ASP B 1 624 ? -7.203 -30.875 -29.891 1 71.56 624 ASP B CA 1
ATOM 10128 C C . ASP B 1 624 ? -5.809 -30.25 -29.953 1 71.56 624 ASP B C 1
ATOM 10130 O O . ASP B 1 624 ? -4.895 -30.703 -29.25 1 71.56 624 ASP B O 1
ATOM 10134 N N . THR B 1 625 ? -5.586 -29.25 -30.719 1 77.25 625 THR B N 1
ATOM 10135 C CA . THR B 1 625 ? -4.289 -28.594 -30.891 1 77.25 625 THR B CA 1
ATOM 10136 C C . THR B 1 625 ? -4.355 -27.141 -30.438 1 77.25 625 THR B C 1
ATOM 10138 O O . THR B 1 625 ? -3.449 -26.359 -30.719 1 77.25 625 THR B O 1
ATOM 10141 N N . SER B 1 626 ? -5.441 -26.797 -29.641 1 72.88 626 SER B N 1
ATOM 10142 C CA . SER B 1 626 ? -5.703 -25.391 -29.344 1 72.88 626 SER B CA 1
ATOM 10143 C C . SER B 1 626 ? -4.75 -24.875 -28.281 1 72.88 626 SER B C 1
ATOM 10145 O O . SER B 1 626 ? -4.586 -23.656 -28.125 1 72.88 626 SER B O 1
ATOM 10147 N N . ALA B 1 627 ? -4.148 -25.719 -27.641 1 72.31 627 ALA B N 1
ATOM 10148 C CA . ALA B 1 627 ? -3.248 -25.312 -26.562 1 72.31 627 ALA B CA 1
ATOM 10149 C C . ALA B 1 627 ? -1.848 -25.031 -27.094 1 72.31 627 ALA B C 1
ATOM 10151 O O . ALA B 1 627 ? -1.002 -24.484 -26.375 1 72.31 627 ALA B O 1
ATOM 10152 N N . LEU B 1 628 ? -1.66 -25.281 -28.375 1 80.81 628 LEU B N 1
ATOM 10153 C CA . LEU B 1 628 ? -0.315 -25.172 -28.922 1 80.81 628 LEU B CA 1
ATOM 10154 C C . LEU B 1 628 ? 0.082 -23.703 -29.109 1 80.81 628 LEU B C 1
ATOM 10156 O O . LEU B 1 628 ? -0.737 -22.891 -29.516 1 80.81 628 LEU B O 1
ATOM 10160 N N . GLU B 1 629 ? 1.215 -23.516 -28.703 1 78.06 629 GLU B N 1
ATOM 10161 C CA . GLU B 1 629 ? 1.772 -22.188 -28.922 1 78.06 629 GLU B CA 1
ATOM 10162 C C . GLU B 1 629 ? 1.867 -21.875 -30.422 1 78.06 629 GLU B C 1
ATOM 10164 O O . GLU B 1 629 ? 1.564 -20.75 -30.844 1 78.06 629 GLU B O 1
ATOM 10169 N N . ASN B 1 630 ? 2.244 -22.828 -31.25 1 79.75 630 ASN B N 1
ATOM 10170 C CA . ASN B 1 630 ? 2.412 -22.719 -32.688 1 79.75 630 ASN B CA 1
ATOM 10171 C C . ASN B 1 630 ? 1.87 -23.938 -33.406 1 79.75 630 ASN B C 1
ATOM 10173 O O . ASN B 1 630 ? 2.619 -24.875 -33.719 1 79.75 630 ASN B O 1
ATOM 10177 N N . PRO B 1 631 ? 0.604 -23.828 -33.688 1 82 631 PRO B N 1
ATOM 10178 C CA . PRO B 1 631 ? 0.018 -24.984 -34.375 1 82 631 PRO B CA 1
ATOM 10179 C C . PRO B 1 631 ? 0.713 -25.312 -35.688 1 82 631 PRO B C 1
ATOM 10181 O O . PRO B 1 631 ? 0.692 -26.469 -36.125 1 82 631 PRO B O 1
ATOM 10184 N N . ASP B 1 632 ? 1.342 -24.359 -36.281 1 86.38 632 ASP B N 1
ATOM 10185 C CA . ASP B 1 632 ? 2.016 -24.562 -37.562 1 86.38 632 ASP B CA 1
ATOM 10186 C C . ASP B 1 632 ? 3.197 -25.516 -37.406 1 86.38 632 ASP B C 1
ATOM 10188 O O . ASP B 1 632 ? 3.68 -26.062 -38.406 1 86.38 632 ASP B O 1
ATOM 10192 N N . SER B 1 633 ? 3.568 -25.609 -36.219 1 90.69 633 SER B N 1
ATOM 10193 C CA . SER B 1 633 ? 4.688 -26.516 -35.969 1 90.69 633 SER B CA 1
ATOM 10194 C C . SER B 1 633 ? 4.355 -27.938 -36.438 1 90.69 633 SER B C 1
ATOM 10196 O O . SER B 1 633 ? 5.223 -28.641 -36.969 1 90.69 633 SER B O 1
ATOM 10198 N N . LEU B 1 634 ? 3.143 -28.312 -36.312 1 90.44 634 LEU B N 1
ATOM 10199 C CA . LEU B 1 634 ? 2.742 -29.656 -36.719 1 90.44 634 LEU B CA 1
ATOM 10200 C C . LEU B 1 634 ? 2.742 -29.812 -38.219 1 90.44 634 LEU B C 1
ATOM 10202 O O . LEU B 1 634 ? 3.166 -30.844 -38.75 1 90.44 634 LEU B O 1
ATOM 10206 N N . GLU B 1 635 ? 2.283 -28.734 -38.844 1 88.81 635 GLU B N 1
ATOM 10207 C CA . GLU B 1 635 ? 2.285 -28.75 -40.281 1 88.81 635 GLU B CA 1
ATOM 10208 C C . GLU B 1 635 ? 3.707 -28.828 -40.844 1 88.81 635 GLU B C 1
ATOM 10210 O O . GLU B 1 635 ? 3.963 -29.531 -41.812 1 88.81 635 GLU B O 1
ATOM 10215 N N . LYS B 1 636 ? 4.566 -28.125 -40.219 1 90.69 636 LYS B N 1
ATOM 10216 C CA . LYS B 1 636 ? 5.961 -28.125 -40.656 1 90.69 636 LYS B CA 1
ATOM 10217 C C . LYS B 1 636 ? 6.598 -29.5 -40.469 1 90.69 636 LYS B C 1
ATOM 10219 O O . LYS B 1 636 ? 7.402 -29.938 -41.312 1 90.69 636 LYS B O 1
ATOM 10224 N N . ILE B 1 637 ? 6.25 -30.141 -39.438 1 92.31 637 ILE B N 1
ATOM 10225 C CA . ILE B 1 637 ? 6.75 -31.484 -39.219 1 92.31 637 ILE B CA 1
ATOM 10226 C C . ILE B 1 637 ? 6.223 -32.438 -40.312 1 92.31 637 ILE B C 1
ATOM 10228 O O . ILE B 1 637 ? 6.973 -33.25 -40.844 1 92.31 637 ILE B O 1
ATOM 10232 N N . LYS B 1 638 ? 4.961 -32.281 -40.625 1 90.19 638 LYS B N 1
ATOM 10233 C CA . LYS B 1 638 ? 4.363 -33.062 -41.688 1 90.19 638 LYS B CA 1
ATOM 10234 C C . LYS B 1 638 ? 5.094 -32.875 -43.031 1 90.19 638 LYS B C 1
ATOM 10236 O O . LYS B 1 638 ? 5.348 -33.844 -43.75 1 90.19 638 LYS B O 1
ATOM 10241 N N . GLU B 1 639 ? 5.367 -31.672 -43.25 1 89.19 639 GLU B N 1
ATOM 10242 C CA . GLU B 1 639 ? 6.051 -31.312 -44.469 1 89.19 639 GLU B CA 1
ATOM 10243 C C . GLU B 1 639 ? 7.43 -31.969 -44.562 1 89.19 639 GLU B C 1
ATOM 10245 O O . GLU B 1 639 ? 7.832 -32.469 -45.594 1 89.19 639 GLU B O 1
ATOM 10250 N N . VAL B 1 640 ? 8.141 -31.906 -43.469 1 89.75 640 VAL B N 1
ATOM 10251 C CA . VAL B 1 640 ? 9.492 -32.469 -43.438 1 89.75 640 VAL B CA 1
ATOM 10252 C C . VAL B 1 640 ? 9.445 -33.969 -43.594 1 89.75 640 VAL B C 1
ATOM 10254 O O . VAL B 1 640 ? 10.336 -34.562 -44.219 1 89.75 640 VAL B O 1
ATOM 10257 N N . LEU B 1 641 ? 8.352 -34.5 -43 1 88.44 641 LEU B N 1
ATOM 10258 C CA . LEU B 1 641 ? 8.219 -35.969 -43.031 1 88.44 641 LEU B CA 1
ATOM 10259 C C . LEU B 1 641 ? 7.648 -36.406 -44.375 1 88.44 641 LEU B C 1
ATOM 10261 O O . LEU B 1 641 ? 7.77 -37.594 -44.75 1 88.44 641 LEU B O 1
ATOM 10265 N N . GLY B 1 642 ? 7.105 -35.469 -45.25 1 79 642 GLY B N 1
ATOM 10266 C CA . GLY B 1 642 ? 6.516 -35.812 -46.531 1 79 642 GLY B CA 1
ATOM 10267 C C . GLY B 1 642 ? 5.102 -36.344 -46.438 1 79 642 GLY B C 1
ATOM 10268 O O . GLY B 1 642 ? 4.844 -37.281 -45.656 1 79 642 GLY B O 1
#

Sequence (1284 aa):
MRKMGFIWHPPKELVEESNVKAFMDAEGFSDYKQMVEKSTDDIEWWWSKAVEWLNVEWFKPYEKVYDMSKGIEWTDWFVNGRVNAAYNALDRHRKKRNKLAFIWQGEDGEVRRYTYLELYREVNRLANALKAFGVGKGDVVALYLPMFPETVVTLFAAMKIGAIAMPIFSGYSSAAIQTRLADSDAKVVVTADASYRRGRAVPLKPELDKALEGTKVEKVVVVNRADTEVEMKEDRDVYWDEVKESSRCETVEMDPNDAALLLYTSGTTGKPKGVVLSHAGVILQSSKEIFFNMDLKPEDVFLWITDIGWMMGPWQIIGCQHLGGTHVLFEGAPDYPNTDRIWAMIEEFEITQLGGSATVYRLLKRYGDEAVKQHDLSSLKATGNTGEPIDHDTWMWLLKVVGEERCPIINLSGGTEIFGCFLLPSPAMPLKPTTLGYPGLGMDVDVFDDAGNSVRQQIGYLVCKKPAPSMTRGFWKDPERYIKTYWSRWKGVWYHGDWAYVDEDGFWFLFGRADDVIKVAGKRMGPAEIETIVNSIPAVQESACIGVPHELKGEVVWVFVTLKPGYEPSEELEKEIVDKIVKEFGKPFKPDRVVFVPDLPRTRSGKIMRRLIKAVVAKQELGDTSALENPDSLEKIKEVLGMRKMGFIWHPPKELVEESNVKAFMDAEGFSDYKQMVEKSTDDIEWWWSKAVEWLNVEWFKPYEKVYDMSKGIEWTDWFVNGRVNAAYNALDRHRKKRNKLAFIWQGEDGEVRRYTYLELYREVNRLANALKAFGVGKGDVVALYLPMFPETVVTLFAAMKIGAIAMPIFSGYSSAAIQTRLADSDAKVVVTADASYRRGRAVPLKPELDKALEGTKVEKVVVVNRADTEVEMKEDRDVYWDEVKESSRCETVEMDPNDAALLLYTSGTTGKPKGVVLSHAGVILQSSKEIFFNMDLKPEDVFLWITDIGWMMGPWQIIGCQHLGGTHVLFEGAPDYPNTDRIWAMIEEFEITQLGGSATVYRLLKRYGDEAVKQHDLSSLKATGNTGEPIDHDTWMWLLKVVGEERCPIINLSGGTEIFGCFLLPSPAMPLKPTTLGYPGLGMDVDVFDDAGNSVRQQIGYLVCKKPAPSMTRGFWKDPERYIKTYWSRWKGVWYHGDWAYVDEDGFWFLFGRADDVIKVAGKRMGPAEIETIVNSIPAVQESACIGVPHELKGEVVWVFVTLKPGYEPSEELEKEIVDKIVKEFGKPFKPDRVVFVPDLPRTRSGKIMRRLIKAVVAKQELGDTSALENPDSLEKIKEVLG

Organism: Archaeoglobus fulgidus (strain ATCC 49558 / DSM 4304 / JCM 9628 / NBRC 100126 / VC-16) (NCBI:txid224325)

InterPro domains:
  IPR000873 AMP-dependent synthetase/ligase domain [PF00501] (94-476)
  IPR020845 AMP-binding, conserved site [PS00455] (262-273)
  IPR025110 AMP-binding enzyme, C-terminal domain [PF13193] (529-607)
  IPR032387 Acetyl-coenzyme A synthetase, N-terminal domain [PF16177] (32-89)
  IPR042099 ANL, N-terminal domain [G3DSA:3.40.50.12780] (22-515)
  IPR045851 AMP-binding enzyme domain superfamily [G3DSA:3.30.300.30] (516-641)